Protein AF-0000000079778326 (afdb_homodimer)

InterPro domains:
  IPR008758 Peptidase S28 [PF05577] (17-436)
  IPR029058 Alpha/Beta hydrolase fold [G3DSA:3.40.50.1820] (17-445)
  IPR029058 Alpha/Beta hydrolase fold [SSF53474] (28-173)
  IPR029058 Alpha/Beta hydrolase fold [SSF53474] (75-418)
  IPR042269 Serine carboxypeptidase S28, SKS domain [G3DSA:1.20.120.980] (173-343)

Radius of gyration: 32.27 Å; Cα contacts (8 Å, |Δi|>4): 1922; chains: 2; bounding box: 54×106×75 Å

Solvent-accessible surface area (backbone atoms only — not comparable to full-atom values): 46762 Å² total; per-residue (Å²): 129,75,76,74,64,79,62,51,44,82,46,71,46,81,41,68,59,54,85,85,46,57,35,88,72,52,70,34,51,34,40,32,34,38,32,60,86,48,41,44,86,58,22,32,34,40,33,35,41,29,42,61,13,38,46,65,62,52,60,74,54,30,36,34,60,57,56,47,18,58,76,54,22,12,23,39,36,39,35,32,23,63,65,17,61,85,12,33,75,49,54,92,49,27,74,73,43,43,84,48,38,20,53,62,43,67,70,47,41,46,50,48,51,49,49,51,54,48,53,48,29,63,74,37,62,75,42,54,63,29,53,26,35,29,27,22,44,35,68,3,3,34,48,19,51,49,37,41,59,68,31,52,62,64,28,65,26,25,38,15,26,33,19,36,74,29,39,34,68,82,60,50,63,35,42,30,40,42,32,26,35,35,48,33,35,36,72,42,39,29,66,65,35,40,51,52,52,43,52,37,56,61,50,47,49,56,40,39,71,39,90,65,20,37,56,52,50,21,60,52,38,36,38,67,56,70,53,88,44,49,65,52,50,52,51,53,50,50,52,50,56,51,45,34,26,30,54,28,31,71,45,63,45,61,87,86,44,71,39,51,46,31,32,38,32,52,38,34,51,29,35,71,66,37,66,70,84,75,86,53,62,56,68,51,36,8,43,25,40,15,51,39,48,50,72,31,63,84,65,79,59,92,46,41,64,85,81,62,70,66,80,58,46,41,59,66,55,47,56,52,29,30,29,34,68,52,39,66,52,60,24,34,71,43,71,82,24,42,49,71,65,37,81,70,50,72,66,60,52,34,51,51,24,34,73,74,70,69,36,60,46,48,68,65,47,51,44,60,70,66,25,54,82,28,38,61,84,44,57,51,34,32,31,34,30,16,59,22,10,25,50,36,57,19,33,68,85,49,44,86,58,24,69,41,35,45,57,45,79,19,72,83,21,16,50,47,50,74,39,30,47,90,52,94,57,57,51,71,54,48,54,50,49,49,51,52,50,51,51,52,50,52,50,50,52,55,51,51,73,74,47,82,64,71,76,86,62,81,84,130,129,74,78,73,64,79,62,50,45,82,47,71,46,79,40,67,60,55,86,84,46,57,36,89,72,54,70,35,52,34,39,32,35,38,33,60,84,48,41,44,86,58,22,32,33,40,32,36,41,30,42,62,12,39,45,66,63,51,60,75,54,31,35,34,59,58,55,47,18,61,75,53,22,12,22,40,36,39,35,32,23,65,66,18,60,84,10,34,75,49,56,92,47,27,75,72,44,44,84,49,38,20,53,61,44,67,71,47,41,47,50,49,52,50,48,49,54,48,52,48,28,64,75,38,61,75,43,55,62,29,53,28,36,30,28,20,43,34,69,3,3,33,47,19,50,48,37,42,59,69,31,52,61,66,29,64,26,25,38,17,26,30,20,36,72,30,40,34,68,80,59,50,63,36,44,30,40,43,32,26,35,35,47,34,35,34,73,42,39,29,67,66,36,39,51,52,53,42,52,37,56,62,50,47,50,56,40,38,72,37,90,65,20,38,55,51,51,20,58,53,38,35,38,67,59,71,55,89,42,49,66,52,50,53,51,54,51,50,53,49,56,51,46,33,27,30,54,30,31,69,45,63,46,61,87,85,44,74,40,52,46,33,30,40,31,53,35,32,52,29,36,71,66,37,68,70,87,75,86,53,62,57,68,50,37,8,42,26,41,16,50,38,48,50,71,33,64,83,64,78,60,91,46,42,64,86,82,61,68,62,81,58,45,42,57,67,55,46,56,52,28,31,28,34,66,54,39,64,52,60,24,34,70,43,69,81,24,40,48,71,64,36,80,69,51,72,66,61,51,33,51,51,24,35,73,74,69,68,37,59,48,47,66,64,48,50,44,61,71,65,25,53,80,29,37,60,83,44,58,49,35,32,32,34,28,15,60,23,9,26,53,38,56,19,33,67,86,48,43,86,58,24,67,41,36,45,56,44,80,19,72,82,22,16,50,48,50,73,39,30,46,91,53,93,58,57,51,71,53,47,53,51,48,48,51,51,52,52,52,53,52,54,50,50,52,56,52,51,73,73,48,84,65,71,76,85,63,81,84,130

Secondary structure (DSSP, 8-state):
-----TTPEEEEEEEES-TT--SS--EEEEEEEEE-TT--TT--EEEEPP-SB-HHHHHHT-HHHHHHHHHHT-EEEEEPPTTSTT--TTGGGTTSSHHHHTT-SHHHHHHHHHHHHHHHHHH-GGGTT--EEEEEETHHHHHHHHHHHH-TTT--EEEEET--TT-STTTS-TTHHHHHHHHHHHHHHHHHHHHHHHHHHHHHHHHHHSTTHHHHHHHHHTBSS----HHHHHHHHHHHHHHHHHT--SS-B-BTBSB-SSHHHHHHHHHHHS---SSS-HHHHHHHHHHHHHHTTTS--SSB-SS-SGGGB-HHHHHHHHTTT------B-SSSSSS--B---HHHHHHHHHHHHS----TTHHHHHT-TT--TT--SEEEEEETT-GGGGGS---GGG-TTSEEEEETT--TTGGGSPP-TT--HHHHHHHHHHHHHHHHHHHHHHHS---------/-----TTPEEEEEEEES-TT--SS--EEEEEEEEE-TT--TT--EEEEPP-SB-HHHHHHT-HHHHHHHHHHT-EEEEEPPTTSTT--TTGGGTTSSHHHHTT-SHHHHHHHHHHHHHHHHHH-GGGTT--EEEEEETHHHHHHHHHHHH-TTT--EEEEET--TT-STTTS-TTHHHHHHHHHHHHHHHHHHHHHHHHHHHHHHHHHHSTTHHHHHHHHHTBSS----HHHHHHHHHHHHHHHHHT--SS-B-BTBSB-SSHHHHHHHHHHHS---SSS-HHHHHHHHHHHHHHTTTS--SSB-SS-SGGGB-HHHHHHHHTTT------B-SSSSSS--B---HHHHHHHHHHHHS----TTHHHHHT-TT--TT--SEEEEEETT-GGGGGS---GGG-TTSEEEEETT--TTGGGSPP-TT--HHHHHHHHHHHHHHHHHHHHHHHS---------

Nearest PDB structures (foldseek):
  3n2z-assembly1_B-2  TM=9.565E-01  e=9.447E-46  Homo sapiens
  4ebb-assembly1_A  TM=9.011E-01  e=8.715E-41  Homo sapiens
  4ebb-assembly2_B  TM=9.038E-01  e=1.848E-40  Homo sapiens
  8bbx-assembly2_B  TM=7.417E-01  e=1.023E-20  Aspergillus niger
  7wab-assembly1_A  TM=7.405E-01  e=2.169E-20  Aspergillus niger

pLDDT: mean 94.87, std 8.43, range [25.53, 98.94]

Organism: Hymenolepis diminuta (NCBI:txid6216)

Sequence (920 aa):
MIPEYDFLALLTAGTGLDHFSFGPSHKFNITYLISTEKWKPGGPILFYTGNEGSIEHFARNTGLIFELAENLTGAVIFAEHRYYGTSLPFGNQSFNDRRHFGYLIAEQALADYAKLLTDFKCANHQFANSPVISFGGSYGGMLTAWFRQAYPNVVTGGLAASAPIWLFPGMCDCRGFYQVTTRAYQQGGGSQCTSTIREIWSLIDEIAKKPHGLDDLSGAFKTCELFSSGDFVSGFVEDYLVTLAMGNYPYSTSFLGELPAWPVKEFCKAIVNCPIEGKLPPQVEKFACAFFSLYNYKQEDKCLSFASGSENLDSRGWELQTCMEMTNPICSDGKTDMFRPRGWDPIEFSNSCQDRFGVQPRMDWAGLQWWAKDIITDTRLIFSNGDLDPWSAFGVLNETSAPGATVVRIGRGAHHLDLRGSHPNDTEEVRAARGLIRDKIASWIEEWHRESHPLYCLEFMIPEYDFLALLTAGTGLDHFSFGPSHKFNITYLISTEKWKPGGPILFYTGNEGSIEHFARNTGLIFELAENLTGAVIFAEHRYYGTSLPFGNQSFNDRRHFGYLIAEQALADYAKLLTDFKCANHQFANSPVISFGGSYGGMLTAWFRQAYPNVVTGGLAASAPIWLFPGMCDCRGFYQVTTRAYQQGGGSQCTSTIREIWSLIDEIAKKPHGLDDLSGAFKTCELFSSGDFVSGFVEDYLVTLAMGNYPYSTSFLGELPAWPVKEFCKAIVNCPIEGKLPPQVEKFACAFFSLYNYKQEDKCLSFASGSENLDSRGWELQTCMEMTNPICSDGKTDMFRPRGWDPIEFSNSCQDRFGVQPRMDWAGLQWWAKDIITDTRLIFSNGDLDPWSAFGVLNETSAPGATVVRIGRGAHHLDLRGSHPNDTEEVRAARGLIRDKIASWIEEWHRESHPLYCLEF

Foldseek 3Di:
DQPCVVQWDKDWDKDKLDPPDPPDTDIFIWIKIKHQPQADQLFAEEEFQADQFDQVLVVSFQQLSVVLCNVRSYMYMYIHFQPHDCNARVVPCQQVACVRVVSRDLVNRLVVVQCVQLVVCLVPVSCQNHAYEYEYFACRLLSNQLSCVPCCLRHLAYESELYLLQQFPPQFDLALLQLLLQVLLCVQQNPVLLQLLLPVLVQLQVLQPDVCSQVVLCVLLQAPDTDPGSVSVQVLLVVVSLLLLQCQAQAFDQSSHTFGHRRSNQLNVQLVVPDDDPPGPSSSSSNSRSNNCGNCVVVPDNGHYPPDDPVGRPPVSVVLNCQEEVVGRHFHCSPSGSGDGDGGDQVVSQVVSCVPHVGHYPRCVSCVSVVRLQQQVDANYEYEDESSESSSSSTDADCVSHVRYHYQYQDRDHGCRLSGHDDPSDDPRSVVVSVVVSVSVVVSSVVSSVDDSRSDDDDD/DQPCVVQWDKDWDKDKLDPPDPPDTDIFIWIKIKHQPQADQLFAEEEFQADQFDQVLVVSFQQLSVVLCNVRSYMYMYIHFQPHDCNARVVPCQQVACVRVVSRDLVNRLVVVQVVQLVVCLVVVSCQNHAYEYEYFACRLLSQQLSCVPCCLRHLAYESELYLLQLFPPQFDLALLQLLLQVLLCVQQNPVLLQLLLPVLVQLQVLQPDVCSQVVLCVLLQAPDTQPGSVSVQVLLVVVSLLLLQPQAQAFDQSSHTFGHRRSNQLNVQLVVPDADPPGDSSSSSNSRSNNCGNCVVVPDNGHYPPDDPVGRPPVSVVLNCQEEVVGRHFHCSPSGSGDGDGGDQVVSQVVSCVPHVGHYPRCVSCVSVVRLQQQVDARYEYEDESSESSSSSTDADCVSHVRYHYQYQDRDHGCRLSGHDDPSDDPRSVVVSVVVSVSVVVSSVVSSVDDSGSDDDDD

Structure (mmCIF, N/CA/C/O backbone):
data_AF-0000000079778326-model_v1
#
loop_
_entity.id
_entity.type
_entity.pdbx_description
1 polymer 'Lysosomal Pro-X carboxypeptidase'
#
loop_
_atom_site.group_PDB
_atom_site.id
_atom_site.type_symbol
_atom_site.label_atom_id
_atom_site.label_alt_id
_atom_site.label_comp_id
_atom_site.label_asym_id
_atom_site.label_entity_id
_atom_site.label_seq_id
_atom_site.pdbx_PDB_ins_code
_atom_site.Cartn_x
_atom_site.Cartn_y
_atom_site.Cartn_z
_atom_site.occupancy
_atom_site.B_iso_or_equiv
_atom_site.auth_seq_id
_atom_site.auth_comp_id
_atom_site.auth_asym_id
_atom_site.auth_atom_id
_atom_site.pdbx_PDB_model_num
ATOM 1 N N . MET A 1 1 ? -18.312 -37.062 -6.312 1 26.22 1 MET A N 1
ATOM 2 C CA . MET A 1 1 ? -19.203 -35.969 -6.695 1 26.22 1 MET A CA 1
ATOM 3 C C . MET A 1 1 ? -18.812 -34.656 -5.98 1 26.22 1 MET A C 1
ATOM 5 O O . MET A 1 1 ? -18.641 -34.656 -4.762 1 26.22 1 MET A O 1
ATOM 9 N N . ILE A 1 2 ? -18.062 -33.812 -6.574 1 38.09 2 ILE A N 1
ATOM 10 C CA . ILE A 1 2 ? -17.625 -32.5 -6.102 1 38.09 2 ILE A CA 1
ATOM 11 C C . ILE A 1 2 ? -18.781 -31.797 -5.375 1 38.09 2 ILE A C 1
ATOM 13 O O . ILE A 1 2 ? -19.906 -31.734 -5.895 1 38.09 2 ILE A O 1
ATOM 17 N N . PRO A 1 3 ? -18.797 -31.672 -4.188 1 43.97 3 PRO A N 1
ATOM 18 C CA . PRO A 1 3 ? -19.969 -31.031 -3.551 1 43.97 3 PRO A CA 1
ATOM 19 C C . PRO A 1 3 ? -20.531 -29.875 -4.367 1 43.97 3 PRO A C 1
ATOM 21 O O . PRO A 1 3 ? -19.766 -29.062 -4.91 1 43.97 3 PRO A O 1
ATOM 24 N N . GLU A 1 4 ? -21.5 -30.094 -5.113 1 49.78 4 GLU A N 1
ATOM 25 C CA . GLU A 1 4 ? -22.328 -29.125 -5.816 1 49.78 4 GLU A CA 1
ATOM 26 C C . GLU A 1 4 ? -22.375 -27.797 -5.059 1 49.78 4 GLU A C 1
ATOM 28 O O . GLU A 1 4 ? -22.781 -27.766 -3.893 1 49.78 4 GLU A O 1
ATOM 33 N N . TYR A 1 5 ? -21.219 -27.062 -5.102 1 59.22 5 TYR A N 1
ATOM 34 C CA . TYR A 1 5 ? -21.188 -25.734 -4.5 1 59.22 5 TYR A CA 1
ATOM 35 C C . TYR A 1 5 ? -22.438 -24.938 -4.863 1 59.22 5 TYR A C 1
ATOM 37 O O . TYR A 1 5 ? -22.344 -23.766 -5.203 1 59.22 5 TYR A O 1
ATOM 45 N N . ASP A 1 6 ? -23.5 -25.672 -4.992 1 62.69 6 ASP A N 1
ATOM 46 C CA . ASP A 1 6 ? -24.828 -25.109 -5.266 1 62.69 6 ASP A CA 1
ATOM 47 C C . ASP A 1 6 ? -25.172 -24.016 -4.254 1 62.69 6 ASP A C 1
ATOM 49 O O . ASP A 1 6 ? -26.125 -23.266 -4.449 1 62.69 6 ASP A O 1
ATOM 53 N N . PHE A 1 7 ? -24.156 -23.844 -3.355 1 66.69 7 PHE A N 1
ATOM 54 C CA . PHE A 1 7 ? -24.516 -22.906 -2.299 1 66.69 7 PHE A CA 1
ATOM 55 C C . PHE A 1 7 ? -23.828 -21.578 -2.496 1 66.69 7 PHE A C 1
ATOM 57 O O . PHE A 1 7 ? -24.062 -20.625 -1.734 1 66.69 7 PHE A O 1
ATOM 64 N N . LEU A 1 8 ? -23.109 -21.531 -3.582 1 83.69 8 LEU A N 1
ATOM 65 C CA . LEU A 1 8 ? -22.469 -20.25 -3.82 1 83.69 8 LEU A CA 1
ATOM 66 C C . LEU A 1 8 ? -23.359 -19.344 -4.66 1 83.69 8 LEU A C 1
ATOM 68 O O . LEU A 1 8 ? -23.875 -19.766 -5.695 1 83.69 8 LEU A O 1
ATOM 72 N N . ALA A 1 9 ? -23.688 -18.188 -4.109 1 86.81 9 ALA A N 1
ATOM 73 C CA . ALA A 1 9 ? -24.344 -17.156 -4.898 1 86.81 9 ALA A CA 1
ATOM 74 C C . ALA A 1 9 ? -23.328 -16.344 -5.699 1 86.81 9 ALA A C 1
ATOM 76 O O . ALA A 1 9 ? -22.234 -16.031 -5.207 1 86.81 9 ALA A O 1
ATOM 77 N N . LEU A 1 10 ? -23.688 -16.125 -6.906 1 91.12 10 LEU A N 1
ATOM 78 C CA . LEU A 1 10 ? -22.875 -15.266 -7.762 1 91.12 10 LEU A CA 1
ATOM 79 C C . LEU A 1 10 ? -23.375 -13.828 -7.738 1 91.12 10 LEU A C 1
ATOM 81 O O . LEU A 1 10 ? -24.531 -13.57 -8.094 1 91.12 10 LEU A O 1
ATOM 85 N N . LEU A 1 11 ? -22.516 -12.922 -7.301 1 94.94 11 LEU A N 1
ATOM 86 C CA . LEU A 1 11 ? -22.859 -11.508 -7.172 1 94.94 11 LEU A CA 1
ATOM 87 C C . LEU A 1 11 ? -21.797 -10.625 -7.824 1 94.94 11 LEU A C 1
ATOM 89 O O . LEU A 1 11 ? -20.781 -11.117 -8.305 1 94.94 11 LEU A O 1
ATOM 93 N N . THR A 1 12 ? -22.125 -9.367 -7.973 1 96.56 12 THR A N 1
ATOM 94 C CA . THR A 1 12 ? -21.172 -8.383 -8.477 1 96.56 12 THR A CA 1
ATOM 95 C C . THR A 1 12 ? -21.062 -7.207 -7.512 1 96.56 12 THR A C 1
ATOM 97 O O . THR A 1 12 ? -21.953 -6.961 -6.707 1 96.56 12 THR A O 1
ATOM 100 N N . ALA A 1 13 ? -19.969 -6.551 -7.48 1 97.38 13 ALA A N 1
ATOM 101 C CA . ALA A 1 13 ? -19.703 -5.336 -6.707 1 97.38 13 ALA A CA 1
ATOM 102 C C . ALA A 1 13 ? -19.062 -4.262 -7.57 1 97.38 13 ALA A C 1
ATOM 104 O O . ALA A 1 13 ? -18.141 -4.551 -8.336 1 97.38 13 ALA A O 1
ATOM 105 N N . GLY A 1 14 ? -19.562 -3.039 -7.457 1 97.31 14 GLY A N 1
ATOM 106 C CA . GLY A 1 14 ? -18.969 -1.929 -8.188 1 97.31 14 GLY A CA 1
ATOM 107 C C . GLY A 1 14 ? -17.641 -1.482 -7.617 1 97.31 14 GLY A C 1
ATOM 108 O O . GLY A 1 14 ? -17.453 -1.463 -6.398 1 97.31 14 GLY A O 1
ATOM 109 N N . THR A 1 15 ? -16.719 -1.152 -8.492 1 97.44 15 THR A N 1
ATOM 110 C CA . THR A 1 15 ? -15.414 -0.643 -8.078 1 97.44 15 THR A CA 1
ATOM 111 C C . THR A 1 15 ? -14.859 0.334 -9.117 1 97.44 15 THR A C 1
ATOM 113 O O . THR A 1 15 ? -15.391 0.431 -10.227 1 97.44 15 THR A O 1
ATOM 116 N N . GLY A 1 16 ? -13.93 1.141 -8.703 1 96.75 16 GLY A N 1
ATOM 117 C CA . GLY A 1 16 ? -13.297 2.07 -9.625 1 96.75 16 GLY A CA 1
ATOM 118 C C . GLY A 1 16 ? -12.211 1.43 -10.469 1 96.75 16 GLY A C 1
ATOM 119 O O . GLY A 1 16 ? -11.562 0.477 -10.023 1 96.75 16 GLY A O 1
ATOM 120 N N . LEU A 1 17 ? -11.953 2.004 -11.641 1 97.69 17 LEU A N 1
ATOM 121 C CA . LEU A 1 17 ? -10.906 1.515 -12.531 1 97.69 17 LEU A CA 1
ATOM 122 C C . LEU A 1 17 ? -9.523 1.729 -11.922 1 97.69 17 LEU A C 1
ATOM 124 O O . LEU A 1 17 ? -8.672 0.84 -11.977 1 97.69 17 LEU A O 1
ATOM 128 N N . ASP A 1 18 ? -9.258 2.961 -11.453 1 97.44 18 ASP A N 1
ATOM 129 C CA . ASP A 1 18 ? -7.969 3.354 -10.891 1 97.44 18 ASP A CA 1
ATOM 130 C C . ASP A 1 18 ? -8.133 3.9 -9.477 1 97.44 18 ASP A C 1
ATOM 132 O O . ASP A 1 18 ? -8.625 5.016 -9.289 1 97.44 18 ASP A O 1
ATOM 136 N N . HIS A 1 19 ? -7.684 3.117 -8.508 1 97.81 19 HIS A N 1
ATOM 137 C CA . HIS A 1 19 ? -7.816 3.512 -7.109 1 97.81 19 HIS A CA 1
ATOM 138 C C . HIS A 1 19 ? -6.734 4.512 -6.719 1 97.81 19 HIS A C 1
ATOM 140 O O . HIS A 1 19 ? -6.824 5.148 -5.664 1 97.81 19 HIS A O 1
ATOM 146 N N . PHE A 1 20 ? -5.746 4.734 -7.566 1 97.88 20 PHE A N 1
ATOM 147 C CA . PHE A 1 20 ? -4.551 5.457 -7.145 1 97.88 20 PHE A CA 1
ATOM 148 C C . PHE A 1 20 ? -4.316 6.68 -8.031 1 97.88 20 PHE A C 1
ATOM 150 O O . PHE A 1 20 ? -3.172 7.023 -8.328 1 97.88 20 PHE A O 1
ATOM 157 N N . SER A 1 21 ? -5.375 7.273 -8.477 1 96.25 21 SER A N 1
ATOM 158 C CA . SER A 1 21 ? -5.344 8.547 -9.18 1 96.25 21 SER A CA 1
ATOM 159 C C . SER A 1 21 ? -6.734 9.18 -9.25 1 96.25 21 SER A C 1
ATOM 161 O O . SER A 1 21 ? -7.734 8.508 -9 1 96.25 21 SER A O 1
ATOM 163 N N . PHE A 1 22 ? -6.781 10.43 -9.461 1 96.56 22 PHE A N 1
ATOM 164 C CA . PHE A 1 22 ? -8.023 11.141 -9.727 1 96.56 22 PHE A CA 1
ATOM 165 C C . PHE A 1 22 ? -8.125 11.523 -11.195 1 96.56 22 PHE A C 1
ATOM 167 O O . PHE A 1 22 ? -8.93 12.383 -11.57 1 96.56 22 PHE A O 1
ATOM 174 N N . GLY A 1 23 ? -7.285 10.914 -12 1 92.19 23 GLY A N 1
ATOM 175 C CA . GLY A 1 23 ? -7.449 11.07 -13.438 1 92.19 23 GLY A CA 1
ATOM 176 C C . GLY A 1 23 ? -8.773 10.531 -13.945 1 92.19 23 GLY A C 1
ATOM 177 O O . GLY A 1 23 ? -9.586 10.023 -13.164 1 92.19 23 GLY A O 1
ATOM 178 N N . PRO A 1 24 ? -8.953 10.703 -15.234 1 87.06 24 PRO A N 1
ATOM 179 C CA . PRO A 1 24 ? -10.18 10.141 -15.805 1 87.06 24 PRO A CA 1
ATOM 180 C C . PRO A 1 24 ? -10.367 8.664 -15.469 1 87.06 24 PRO A C 1
ATOM 182 O O . PRO A 1 24 ? -9.414 7.887 -15.547 1 87.06 24 PRO A O 1
ATOM 185 N N . SER A 1 25 ? -11.539 8.312 -15.062 1 89.81 25 SER A N 1
ATOM 186 C CA . SER A 1 25 ? -11.805 6.965 -14.578 1 89.81 25 SER A CA 1
ATOM 187 C C . SER A 1 25 ? -13.281 6.613 -14.727 1 89.81 25 SER A C 1
ATOM 189 O O . SER A 1 25 ? -14.086 7.438 -15.172 1 89.81 25 SER A O 1
ATOM 191 N N . HIS A 1 26 ? -13.594 5.371 -14.609 1 94.31 26 HIS A N 1
ATOM 192 C CA . HIS A 1 26 ? -14.977 4.914 -14.562 1 94.31 26 HIS A CA 1
ATOM 193 C C . HIS A 1 26 ? -15.133 3.711 -13.633 1 94.31 26 HIS A C 1
ATOM 195 O O . HIS A 1 26 ? -14.141 3.213 -13.094 1 94.31 26 HIS A O 1
ATOM 201 N N . LYS A 1 27 ? -16.328 3.387 -13.406 1 96.38 27 LYS A N 1
ATOM 202 C CA . LYS A 1 27 ? -16.625 2.238 -12.547 1 96.38 27 LYS A CA 1
ATOM 203 C C . LYS A 1 27 ? -16.953 1.007 -13.383 1 96.38 27 LYS A C 1
ATOM 205 O O . LYS A 1 27 ? -17.359 1.126 -14.547 1 96.38 27 LYS A O 1
ATOM 210 N N . PHE A 1 28 ? -16.719 -0.145 -12.836 1 98.12 28 PHE A N 1
ATOM 211 C CA . PHE A 1 28 ? -17.094 -1.439 -13.383 1 98.12 28 PHE A CA 1
ATOM 212 C C . PHE A 1 28 ? -17.406 -2.432 -12.266 1 98.12 28 PHE A C 1
ATOM 214 O O . PHE A 1 28 ? -17.297 -2.098 -11.086 1 98.12 28 PHE A O 1
ATOM 221 N N . ASN A 1 29 ? -17.828 -3.613 -12.656 1 98.06 29 ASN A N 1
ATOM 222 C CA . ASN A 1 29 ? -18.203 -4.598 -11.656 1 98.06 29 ASN A CA 1
ATOM 223 C C . ASN A 1 29 ? -17.219 -5.754 -11.586 1 98.06 29 ASN A C 1
ATOM 225 O O . ASN A 1 29 ? -16.719 -6.207 -12.617 1 98.06 29 ASN A O 1
ATOM 229 N N . ILE A 1 30 ? -16.938 -6.195 -10.367 1 98.06 30 ILE A N 1
ATOM 230 C CA . ILE A 1 30 ? -16.203 -7.445 -10.188 1 98.06 30 ILE A CA 1
ATOM 231 C C . ILE A 1 30 ? -17.156 -8.539 -9.703 1 98.06 30 ILE A C 1
ATOM 233 O O . ILE A 1 30 ? -18.062 -8.273 -8.914 1 98.06 30 ILE A O 1
ATOM 237 N N . THR A 1 31 ? -16.922 -9.688 -10.188 1 97.69 31 THR A N 1
ATOM 238 C CA . THR A 1 31 ? -17.719 -10.852 -9.828 1 97.69 31 THR A CA 1
ATOM 239 C C . THR A 1 31 ? -17.172 -11.516 -8.57 1 97.69 31 THR A C 1
ATOM 241 O O . THR A 1 31 ? -15.961 -11.633 -8.398 1 97.69 31 THR A O 1
ATOM 244 N N . TYR A 1 32 ? -18.078 -11.898 -7.668 1 97.94 32 TYR A N 1
ATOM 245 C CA . TYR A 1 32 ? -17.641 -12.688 -6.52 1 97.94 32 TYR A CA 1
ATOM 246 C C . TYR A 1 32 ? -18.703 -13.703 -6.121 1 97.94 32 TYR A C 1
ATOM 248 O O . TYR A 1 32 ? -19.875 -13.547 -6.457 1 97.94 32 TYR A O 1
ATOM 256 N N . LEU A 1 33 ? -18.266 -14.789 -5.527 1 97.69 33 LEU A N 1
ATOM 257 C CA . LEU A 1 33 ? -19.125 -15.828 -4.973 1 97.69 33 LEU A CA 1
ATOM 258 C C . LEU A 1 33 ? -19.203 -15.711 -3.455 1 97.69 33 LEU A C 1
ATOM 260 O O . LEU A 1 33 ? -18.219 -15.375 -2.799 1 97.69 33 LEU A O 1
ATOM 264 N N . ILE A 1 34 ? -20.375 -15.984 -2.887 1 97.81 34 ILE A N 1
ATOM 265 C CA . ILE A 1 34 ? -20.516 -15.883 -1.437 1 97.81 34 ILE A CA 1
ATOM 266 C C . ILE A 1 34 ? -21.375 -17.031 -0.916 1 97.81 34 ILE A C 1
ATOM 268 O O . ILE A 1 34 ? -22.328 -17.453 -1.584 1 97.81 34 ILE A O 1
ATOM 272 N N . SER A 1 35 ? -21.016 -17.594 0.194 1 96.56 35 SER A N 1
ATOM 273 C CA . SER A 1 35 ? -21.828 -18.5 0.984 1 96.56 35 SER A CA 1
ATOM 274 C C . SER A 1 35 ? -21.797 -18.141 2.465 1 96.56 35 SER A C 1
ATOM 276 O O . SER A 1 35 ? -20.719 -18.016 3.045 1 96.56 35 SER A O 1
ATOM 278 N N . THR A 1 36 ? -22.953 -17.984 3.033 1 95.81 36 THR A N 1
ATOM 279 C CA . THR A 1 36 ? -23.031 -17.719 4.461 1 95.81 36 THR A CA 1
ATOM 280 C C . THR A 1 36 ? -23.75 -18.859 5.188 1 95.81 36 THR A C 1
ATOM 282 O O . THR A 1 36 ? -24.234 -18.672 6.309 1 95.81 36 THR A O 1
ATOM 285 N N . GLU A 1 37 ? -23.797 -19.922 4.598 1 93.69 37 GLU A N 1
ATOM 286 C CA . GLU A 1 37 ? -24.594 -21.047 5.105 1 93.69 37 GLU A CA 1
ATOM 287 C C . GLU A 1 37 ? -24.078 -21.5 6.469 1 93.69 37 GLU A C 1
ATOM 289 O O . GLU A 1 37 ? -24.875 -21.859 7.344 1 93.69 37 GLU A O 1
ATOM 294 N N . LYS A 1 38 ? -22.844 -21.5 6.68 1 95.81 38 LYS A N 1
ATOM 295 C CA . LYS A 1 38 ? -22.266 -22.031 7.906 1 95.81 38 LYS A CA 1
ATOM 296 C C . LYS A 1 38 ? -21.891 -20.922 8.875 1 95.81 38 LYS A C 1
ATOM 298 O O . LYS A 1 38 ? -21.406 -21.172 9.977 1 95.81 38 LYS A O 1
ATOM 303 N N . TRP A 1 39 ? -22.094 -19.719 8.484 1 97.56 39 TRP A N 1
ATOM 304 C CA . TRP A 1 39 ? -21.609 -18.578 9.25 1 97.56 39 TRP A CA 1
ATOM 305 C C . TRP A 1 39 ? -22.469 -18.359 10.5 1 97.56 39 TRP A C 1
ATOM 307 O O . TRP A 1 39 ? -23.688 -18.453 10.445 1 97.56 39 TRP A O 1
ATOM 317 N N . LYS A 1 40 ? -21.859 -18.047 11.594 1 98.19 40 LYS A N 1
ATOM 318 C CA . LYS A 1 40 ? -22.453 -17.562 12.836 1 98.19 40 LYS A CA 1
ATOM 319 C C . LYS A 1 40 ? -21.812 -16.266 13.281 1 98.19 40 LYS A C 1
ATOM 321 O O . LYS A 1 40 ? -20.656 -15.984 12.945 1 98.19 40 LYS A O 1
ATOM 326 N N . PRO A 1 41 ? -22.625 -15.5 14.023 1 97 41 PRO A N 1
ATOM 327 C CA . PRO A 1 41 ? -22.078 -14.219 14.469 1 97 41 PRO A CA 1
ATOM 328 C C . PRO A 1 41 ? -20.734 -14.367 15.172 1 97 41 PRO A C 1
ATOM 330 O O . PRO A 1 41 ? -20.578 -15.227 16.047 1 97 41 PRO A O 1
ATOM 333 N N . GLY A 1 42 ? -19.828 -13.625 14.68 1 96.75 42 GLY A N 1
ATOM 334 C CA . GLY A 1 42 ? -18.484 -13.688 15.234 1 96.75 42 GLY A CA 1
ATOM 335 C C . GLY A 1 42 ? -17.562 -14.602 14.445 1 96.75 42 GLY A C 1
ATOM 336 O O . GLY A 1 42 ? -16.344 -14.539 14.609 1 96.75 42 GLY A O 1
ATOM 337 N N . GLY A 1 43 ? -18.125 -15.461 13.648 1 98.44 43 GLY A N 1
ATOM 338 C CA . GLY A 1 43 ? -17.328 -16.312 12.781 1 98.44 43 GLY A CA 1
ATOM 339 C C . GLY A 1 43 ? -16.578 -15.531 11.711 1 98.44 43 GLY A C 1
ATOM 340 O O . GLY A 1 43 ? -16.969 -14.414 11.367 1 98.44 43 GLY A O 1
ATOM 341 N N . PRO A 1 44 ? -15.586 -16.109 11.188 1 98.88 44 PRO A N 1
ATOM 342 C CA . PRO A 1 44 ? -14.742 -15.391 10.227 1 98.88 44 PRO A CA 1
ATOM 343 C C . PRO A 1 44 ? -15.359 -15.336 8.828 1 98.88 44 PRO A C 1
ATOM 345 O O . PRO A 1 44 ? -16.312 -16.062 8.539 1 98.88 44 PRO A O 1
ATOM 348 N N . ILE A 1 45 ? -14.883 -14.422 8.039 1 98.88 45 ILE A N 1
ATOM 349 C CA . ILE A 1 45 ? -15.031 -14.461 6.59 1 98.88 45 ILE A CA 1
ATOM 350 C C . ILE A 1 45 ? -13.773 -15.062 5.961 1 98.88 45 ILE A C 1
ATOM 352 O O . ILE A 1 45 ? -12.68 -14.531 6.117 1 98.88 45 ILE A O 1
ATOM 356 N N . LEU A 1 46 ? -13.93 -16.188 5.383 1 98.88 46 LEU A N 1
ATOM 357 C CA . LEU A 1 46 ? -12.852 -16.797 4.609 1 98.88 46 LEU A CA 1
ATOM 358 C C . LEU A 1 46 ? -12.883 -16.312 3.164 1 98.88 46 LEU A C 1
ATOM 360 O O . LEU A 1 46 ? -13.805 -16.641 2.41 1 98.88 46 LEU A O 1
ATOM 364 N N . PHE A 1 47 ? -11.859 -15.539 2.828 1 98.88 47 PHE A N 1
ATOM 365 C CA . PHE A 1 47 ? -11.844 -14.797 1.57 1 98.88 47 PHE A CA 1
ATOM 366 C C . PHE A 1 47 ? -10.797 -15.367 0.62 1 98.88 47 PHE A C 1
ATOM 368 O O . PHE A 1 47 ? -9.609 -15.398 0.942 1 98.88 47 PHE A O 1
ATOM 375 N N . TYR A 1 48 ? -11.211 -15.789 -0.562 1 98.69 48 TYR A N 1
ATOM 376 C CA . TYR A 1 48 ? -10.281 -16.281 -1.565 1 98.69 48 TYR A CA 1
ATOM 377 C C . TYR A 1 48 ? -9.93 -15.188 -2.568 1 98.69 48 TYR A C 1
ATOM 379 O O . TYR A 1 48 ? -10.812 -14.641 -3.236 1 98.69 48 TYR A O 1
ATOM 387 N N . THR A 1 49 ? -8.594 -14.961 -2.637 1 98.25 49 THR A N 1
ATOM 388 C CA . THR A 1 49 ? -8.102 -13.961 -3.578 1 98.25 49 THR A CA 1
ATOM 389 C C . THR A 1 49 ? -8.078 -14.516 -4.996 1 98.25 49 THR A C 1
ATOM 391 O O . THR A 1 49 ? -7.516 -15.586 -5.238 1 98.25 49 THR A O 1
ATOM 394 N N . GLY A 1 50 ? -8.719 -13.977 -5.879 1 92.19 50 GLY A N 1
ATOM 395 C CA . GLY A 1 50 ? -8.875 -14.422 -7.254 1 92.19 50 GLY A CA 1
ATOM 396 C C . GLY A 1 50 ? -7.566 -14.836 -7.902 1 92.19 50 GLY A C 1
ATOM 397 O O . GLY A 1 50 ? -6.496 -14.656 -7.316 1 92.19 50 GLY A O 1
ATOM 398 N N . ASN A 1 51 ? -7.477 -15.289 -8.875 1 93.75 51 ASN A N 1
ATOM 399 C CA . ASN A 1 51 ? -6.43 -15.852 -9.727 1 93.75 51 ASN A CA 1
ATOM 400 C C . ASN A 1 51 ? -6.59 -15.406 -11.18 1 93.75 51 ASN A C 1
ATOM 402 O O . ASN A 1 51 ? -7.238 -14.391 -11.453 1 93.75 51 ASN A O 1
ATOM 406 N N . GLU A 1 52 ? -5.805 -16.047 -12.031 1 94.31 52 GLU A N 1
ATOM 407 C CA . GLU A 1 52 ? -5.75 -15.703 -13.445 1 94.31 52 GLU A CA 1
ATOM 408 C C . GLU A 1 52 ? -6.836 -16.438 -14.234 1 94.31 52 GLU A C 1
ATOM 410 O O . GLU A 1 52 ? -6.551 -17.062 -15.25 1 94.31 52 GLU A O 1
ATOM 415 N N . GLY A 1 53 ? -8.078 -16.328 -13.789 1 93.06 53 GLY A N 1
ATOM 416 C CA . GLY A 1 53 ? -9.18 -16.984 -14.477 1 93.06 53 GLY A CA 1
ATOM 417 C C . GLY A 1 53 ? -10.508 -16.797 -13.773 1 93.06 53 GLY A C 1
ATOM 418 O O . GLY A 1 53 ? -10.625 -15.984 -12.859 1 93.06 53 GLY A O 1
ATOM 419 N N . SER A 1 54 ? -11.5 -17.594 -14.25 1 92.56 54 SER A N 1
ATOM 420 C CA . SER A 1 54 ? -12.828 -17.531 -13.648 1 92.56 54 SER A CA 1
ATOM 421 C C . SER A 1 54 ? -12.797 -18 -12.195 1 92.56 54 SER A C 1
ATOM 423 O O . SER A 1 54 ? -12.148 -18.984 -11.867 1 92.56 54 SER A O 1
ATOM 425 N N . ILE A 1 55 ? -13.539 -17.297 -11.398 1 94.19 55 ILE A N 1
ATOM 426 C CA . ILE A 1 55 ? -13.477 -17.562 -9.969 1 94.19 55 ILE A CA 1
ATOM 427 C C . ILE A 1 55 ? -14.203 -18.859 -9.648 1 94.19 55 ILE A C 1
ATOM 429 O O . ILE A 1 55 ? -13.883 -19.531 -8.664 1 94.19 55 ILE A O 1
ATOM 433 N N . GLU A 1 56 ? -15.141 -19.297 -10.461 1 92.62 56 GLU A N 1
ATOM 434 C CA . GLU A 1 56 ? -15.867 -20.547 -10.258 1 92.62 56 GLU A CA 1
ATOM 435 C C . GLU A 1 56 ? -14.922 -21.75 -10.32 1 92.62 56 GLU A C 1
ATOM 437 O O . GLU A 1 56 ? -15.078 -22.703 -9.555 1 92.62 56 GLU A O 1
ATOM 442 N N . HIS A 1 57 ? -14.008 -21.625 -11.227 1 89.69 57 HIS A N 1
ATOM 443 C CA . HIS A 1 57 ? -13.031 -22.703 -11.367 1 89.69 57 HIS A CA 1
ATOM 444 C C . HIS A 1 57 ? -12.227 -22.891 -10.094 1 89.69 57 HIS A C 1
ATOM 446 O O . HIS A 1 57 ? -12.039 -24.016 -9.625 1 89.69 57 HIS A O 1
ATOM 452 N N . PHE A 1 58 ? -11.828 -21.844 -9.492 1 92.5 58 PHE A N 1
ATOM 453 C CA . PHE A 1 58 ? -11.008 -21.906 -8.289 1 92.5 58 PHE A CA 1
ATOM 454 C C . PHE A 1 58 ? -11.852 -22.281 -7.078 1 92.5 58 PHE A C 1
ATOM 456 O O . PHE A 1 58 ? -11.375 -22.984 -6.176 1 92.5 58 PHE A O 1
ATOM 463 N N . ALA A 1 59 ? -13.062 -21.828 -7.09 1 94.31 59 ALA A N 1
ATOM 464 C CA . ALA A 1 59 ? -13.953 -22.219 -5.996 1 94.31 59 ALA A CA 1
ATOM 465 C C . ALA A 1 59 ? -14.172 -23.734 -5.977 1 94.31 59 ALA A C 1
ATOM 467 O O . ALA A 1 59 ? -14.203 -24.344 -4.906 1 94.31 59 ALA A O 1
ATOM 468 N N . ARG A 1 60 ? -14.234 -24.328 -7.16 1 91.62 60 ARG A N 1
ATOM 469 C CA . ARG A 1 60 ? -14.484 -25.766 -7.273 1 91.62 60 ARG A CA 1
ATOM 470 C C . ARG A 1 60 ? -13.258 -26.578 -6.863 1 91.62 60 ARG A C 1
ATOM 472 O O . ARG A 1 60 ? -13.352 -27.766 -6.602 1 91.62 60 ARG A O 1
ATOM 479 N N . ASN A 1 61 ? -12.156 -25.875 -6.812 1 92.12 61 ASN A N 1
ATOM 480 C CA . ASN A 1 61 ? -10.914 -26.609 -6.578 1 92.12 61 ASN A CA 1
ATOM 481 C C . ASN A 1 61 ? -10.258 -26.188 -5.266 1 92.12 61 ASN A C 1
ATOM 483 O O . ASN A 1 61 ? -9.055 -26.375 -5.078 1 92.12 61 ASN A O 1
ATOM 487 N N . THR A 1 62 ? -11 -25.594 -4.363 1 95.56 62 THR A N 1
ATOM 488 C CA . THR A 1 62 ? -10.484 -25.156 -3.068 1 95.56 62 THR A CA 1
ATOM 489 C C . THR A 1 62 ? -11.375 -25.656 -1.938 1 95.56 62 THR A C 1
ATOM 491 O O . THR A 1 62 ? -11.852 -24.875 -1.117 1 95.56 62 THR A O 1
ATOM 494 N N . GLY A 1 63 ? -11.477 -26.969 -1.847 1 96.25 63 GLY A N 1
ATOM 495 C CA . GLY A 1 63 ? -12.344 -27.609 -0.869 1 96.25 63 GLY A CA 1
ATOM 496 C C . GLY A 1 63 ? -11.969 -27.281 0.564 1 96.25 63 GLY A C 1
ATOM 497 O O . GLY A 1 63 ? -12.828 -27.25 1.445 1 96.25 63 GLY A O 1
ATOM 498 N N . LEU A 1 64 ? -10.719 -26.984 0.843 1 98.06 64 LEU A N 1
ATOM 499 C CA . LEU A 1 64 ? -10.234 -26.703 2.186 1 98.06 64 LEU A CA 1
ATOM 500 C C . LEU A 1 64 ? -11.016 -25.547 2.809 1 98.06 64 LEU A C 1
ATOM 502 O O . LEU A 1 64 ? -11.352 -25.594 3.994 1 98.06 64 LEU A O 1
ATOM 506 N N . ILE A 1 65 ? -11.281 -24.531 2.037 1 97.75 65 ILE A N 1
ATOM 507 C CA . ILE A 1 65 ? -11.922 -23.312 2.547 1 97.75 65 ILE A CA 1
ATOM 508 C C . ILE A 1 65 ? -13.32 -23.656 3.059 1 97.75 65 ILE A C 1
ATOM 510 O O . ILE A 1 65 ? -13.75 -23.125 4.082 1 97.75 65 ILE A O 1
ATOM 514 N N . PHE A 1 66 ? -14.031 -24.516 2.428 1 96.81 66 PHE A N 1
ATOM 515 C CA . PHE A 1 66 ? -15.375 -24.891 2.842 1 96.81 66 PHE A CA 1
ATOM 516 C C . PHE A 1 66 ? -15.336 -25.75 4.098 1 96.81 66 PHE A C 1
ATOM 518 O O . PHE A 1 66 ? -16.203 -25.625 4.973 1 96.81 66 PHE A O 1
ATOM 525 N N . GLU A 1 67 ? -14.383 -26.625 4.133 1 97.56 67 GLU A N 1
ATOM 526 C CA . GLU A 1 67 ? -14.203 -27.422 5.344 1 97.56 67 GLU A CA 1
ATOM 527 C C . GLU A 1 67 ? -13.875 -26.531 6.543 1 97.56 67 GLU A C 1
ATOM 529 O O . GLU A 1 67 ? -14.406 -26.75 7.637 1 97.56 67 GLU A O 1
ATOM 534 N N . LEU A 1 68 ? -13.008 -25.562 6.316 1 98.25 68 LEU A N 1
ATOM 535 C CA . LEU A 1 68 ? -12.672 -24.609 7.379 1 98.25 68 LEU A CA 1
ATOM 536 C C . LEU A 1 68 ? -13.883 -23.781 7.766 1 98.25 68 LEU A C 1
ATOM 538 O O . LEU A 1 68 ? -14.062 -23.453 8.938 1 98.25 68 LEU A O 1
ATOM 542 N N . ALA A 1 69 ? -14.672 -23.406 6.762 1 97.75 69 ALA A N 1
ATOM 543 C CA . ALA A 1 69 ? -15.883 -22.625 7.031 1 97.75 69 ALA A CA 1
ATOM 544 C C . ALA A 1 69 ? -16.812 -23.375 7.98 1 97.75 69 ALA A C 1
ATOM 546 O O . ALA A 1 69 ? -17.422 -22.781 8.875 1 97.75 69 ALA A O 1
ATOM 547 N N . GLU A 1 70 ? -16.953 -24.641 7.746 1 96.88 70 GLU A N 1
ATOM 548 C CA . GLU A 1 70 ? -17.781 -25.469 8.625 1 96.88 70 GLU A CA 1
ATOM 549 C C . GLU A 1 70 ? -17.188 -25.547 10.031 1 96.88 70 GLU A C 1
ATOM 551 O O . GLU A 1 70 ? -17.922 -25.391 11.016 1 96.88 70 GLU A O 1
ATOM 556 N N . ASN A 1 71 ? -15.938 -25.703 10.141 1 97.69 71 ASN A N 1
ATOM 557 C CA . ASN A 1 71 ? -15.25 -25.891 11.414 1 97.69 71 ASN A CA 1
ATOM 558 C C . ASN A 1 71 ? -15.227 -24.594 12.219 1 97.69 71 ASN A C 1
ATOM 560 O O . ASN A 1 71 ? -15.312 -24.609 13.453 1 97.69 71 ASN A O 1
ATOM 564 N N . LEU A 1 72 ? -15.086 -23.484 11.531 1 98.31 72 LEU A N 1
ATOM 565 C CA . LEU A 1 72 ? -14.852 -22.203 12.188 1 98.31 72 LEU A CA 1
ATOM 566 C C . LEU A 1 72 ? -16.109 -21.328 12.156 1 98.31 72 LEU A C 1
ATOM 568 O O . LEU A 1 72 ? -16.078 -20.172 12.578 1 98.31 72 LEU A O 1
ATOM 572 N N . THR A 1 73 ? -17.203 -21.891 11.609 1 98.31 73 THR A N 1
ATOM 573 C CA . THR A 1 73 ? -18.469 -21.188 11.469 1 98.31 73 THR A CA 1
ATOM 574 C C . THR A 1 73 ? -18.281 -19.906 10.656 1 98.31 73 THR A C 1
ATOM 576 O O . THR A 1 73 ? -18.688 -18.812 11.086 1 98.31 73 THR A O 1
ATOM 579 N N . GLY A 1 74 ? -17.625 -20.109 9.539 1 98.38 74 GLY A N 1
ATOM 580 C CA . GLY A 1 74 ? -17.25 -18.969 8.734 1 98.38 74 GLY A CA 1
ATOM 581 C C . GLY A 1 74 ? -18.109 -18.781 7.5 1 98.38 74 GLY A C 1
ATOM 582 O O . GLY A 1 74 ? -18.797 -19.719 7.078 1 98.38 74 GLY A O 1
ATOM 583 N N . ALA A 1 75 ? -18.125 -17.562 6.984 1 98.5 75 ALA A N 1
ATOM 584 C CA . ALA A 1 75 ? -18.609 -17.266 5.637 1 98.5 75 ALA A CA 1
ATOM 585 C C . ALA A 1 75 ? -17.484 -17.391 4.609 1 98.5 75 ALA A C 1
ATOM 587 O O . ALA A 1 75 ? -16.312 -17.328 4.957 1 98.5 75 ALA A O 1
ATOM 588 N N . VAL A 1 76 ? -17.922 -17.703 3.381 1 98.25 76 VAL A N 1
ATOM 589 C CA . VAL A 1 76 ? -16.938 -17.844 2.316 1 98.25 76 VAL A CA 1
ATOM 590 C C . VAL A 1 76 ? -17.219 -16.828 1.206 1 98.25 76 VAL A C 1
ATOM 592 O O . VAL A 1 76 ? -18.359 -16.703 0.76 1 98.25 76 VAL A O 1
ATOM 595 N N . ILE A 1 77 ? -16.203 -16.062 0.834 1 98.62 77 ILE A N 1
ATOM 596 C CA . ILE A 1 77 ? -16.281 -15.156 -0.309 1 98.62 77 ILE A CA 1
ATOM 597 C C . ILE A 1 77 ? -15.117 -15.422 -1.264 1 98.62 77 ILE A C 1
ATOM 599 O O . ILE A 1 77 ? -13.961 -15.469 -0.842 1 98.62 77 ILE A O 1
ATOM 603 N N . PHE A 1 78 ? -15.406 -15.719 -2.521 1 98.31 78 PHE A N 1
ATOM 604 C CA . PHE A 1 78 ? -14.438 -15.812 -3.607 1 98.31 78 PHE A CA 1
ATOM 605 C C . PHE A 1 78 ? -14.562 -14.617 -4.547 1 98.31 78 PHE A C 1
ATOM 607 O O . PHE A 1 78 ? -15.609 -14.406 -5.156 1 98.31 78 PHE A O 1
ATOM 614 N N . ALA A 1 79 ? -13.508 -13.836 -4.676 1 98.56 79 ALA A N 1
ATOM 615 C CA . ALA A 1 79 ? -13.586 -12.664 -5.539 1 98.56 79 ALA A CA 1
ATOM 616 C C . ALA A 1 79 ? -12.766 -12.859 -6.809 1 98.56 79 ALA A C 1
ATOM 618 O O . ALA A 1 79 ? -11.641 -13.367 -6.758 1 98.56 79 ALA A O 1
ATOM 619 N N . GLU A 1 80 ? -13.352 -12.508 -7.902 1 97.75 80 GLU A N 1
ATOM 620 C CA . GLU A 1 80 ? -12.664 -12.602 -9.188 1 97.75 80 GLU A CA 1
ATOM 621 C C . GLU A 1 80 ? -11.688 -11.438 -9.367 1 97.75 80 GLU A C 1
ATOM 623 O O . GLU A 1 80 ? -11.977 -10.312 -8.961 1 97.75 80 GLU A O 1
ATOM 628 N N . HIS A 1 81 ? -10.57 -11.734 -9.914 1 98.19 81 HIS A N 1
ATOM 629 C CA . HIS A 1 81 ? -9.57 -10.719 -10.219 1 98.19 81 HIS A CA 1
ATOM 630 C C . HIS A 1 81 ? -10 -9.867 -11.414 1 98.19 81 HIS A C 1
ATOM 632 O O . HIS A 1 81 ? -10.531 -10.383 -12.391 1 98.19 81 HIS A O 1
ATOM 638 N N . ARG A 1 82 ? -9.812 -8.578 -11.266 1 97.88 82 ARG A N 1
ATOM 639 C CA . ARG A 1 82 ? -10.055 -7.734 -12.438 1 97.88 82 ARG A CA 1
ATOM 640 C C . ARG A 1 82 ? -9.336 -8.289 -13.664 1 97.88 82 ARG A C 1
ATOM 642 O O . ARG A 1 82 ? -8.227 -8.812 -13.555 1 97.88 82 ARG A O 1
ATOM 649 N N . TYR A 1 83 ? -10.023 -8.172 -14.898 1 97.12 83 TYR A N 1
ATOM 650 C CA . TYR A 1 83 ? -9.516 -8.547 -16.219 1 97.12 83 TYR A CA 1
ATOM 651 C C . TYR A 1 83 ? -9.531 -10.062 -16.391 1 97.12 83 TYR A C 1
ATOM 653 O O . TYR A 1 83 ? -9.07 -10.586 -17.406 1 97.12 83 TYR A O 1
ATOM 661 N N . TYR A 1 84 ? -9.938 -10.773 -15.391 1 96.62 84 TYR A N 1
ATOM 662 C CA . TYR A 1 84 ? -10.125 -12.211 -15.547 1 96.62 84 TYR A CA 1
ATOM 663 C C . TYR A 1 84 ? -11.594 -12.586 -15.406 1 96.62 84 TYR A C 1
ATOM 665 O O . TYR A 1 84 ? -12.383 -11.836 -14.828 1 96.62 84 TYR A O 1
ATOM 673 N N . GLY A 1 85 ? -11.914 -13.758 -15.984 1 94.12 85 GLY A N 1
ATOM 674 C CA . GLY A 1 85 ? -13.312 -14.18 -15.945 1 94.12 85 GLY A CA 1
ATOM 675 C C . GLY A 1 85 ? -14.258 -13.156 -16.531 1 94.12 85 GLY A C 1
ATOM 676 O O . GLY A 1 85 ? -14.062 -12.688 -17.656 1 94.12 85 GLY A O 1
ATOM 677 N N . THR A 1 86 ? -15.266 -12.781 -15.742 1 94.75 86 THR A N 1
ATOM 678 C CA . THR A 1 86 ? -16.281 -11.844 -16.219 1 94.75 86 THR A CA 1
ATOM 679 C C . THR A 1 86 ? -15.992 -10.43 -15.719 1 94.75 86 THR A C 1
ATOM 681 O O . THR A 1 86 ? -16.672 -9.477 -16.109 1 94.75 86 THR A O 1
ATOM 684 N N . SER A 1 87 ? -15.008 -10.297 -14.898 1 97.12 87 SER A N 1
ATOM 685 C CA . SER A 1 87 ? -14.68 -9.008 -14.297 1 97.12 87 SER A CA 1
ATOM 686 C C . SER A 1 87 ? -13.805 -8.18 -15.227 1 97.12 87 SER A C 1
ATOM 688 O O . SER A 1 87 ? -12.633 -7.922 -14.922 1 97.12 87 SER A O 1
ATOM 690 N N . LEU A 1 88 ? -14.453 -7.668 -16.312 1 97.38 88 LEU A N 1
ATOM 691 C CA . LEU A 1 88 ? -13.75 -6.957 -17.375 1 97.38 88 LEU A CA 1
ATOM 692 C C . LEU A 1 88 ? -14.109 -5.473 -17.359 1 97.38 88 LEU A C 1
ATOM 694 O O . LEU A 1 88 ? -15.211 -5.09 -17.766 1 97.38 88 LEU A O 1
ATOM 698 N N . PRO A 1 89 ? -13.133 -4.617 -17.031 1 97.44 89 PRO A N 1
ATOM 699 C CA . PRO A 1 89 ? -13.438 -3.195 -16.859 1 97.44 89 PRO A CA 1
ATOM 700 C C . PRO A 1 89 ? -13.977 -2.551 -18.125 1 97.44 89 PRO A C 1
ATOM 702 O O . PRO A 1 89 ? -14.758 -1.597 -18.062 1 97.44 89 PRO A O 1
ATOM 705 N N . PHE A 1 90 ? -13.555 -3.055 -19.328 1 97.38 90 PHE A N 1
ATOM 706 C CA . PHE A 1 90 ? -13.992 -2.445 -20.578 1 97.38 90 PHE A CA 1
ATOM 707 C C . PHE A 1 90 ? -14.695 -3.469 -21.469 1 97.38 90 PHE A C 1
ATOM 709 O O . PHE A 1 90 ? -14.625 -3.385 -22.703 1 97.38 90 PHE A O 1
ATOM 716 N N . GLY A 1 91 ? -15.258 -4.508 -20.828 1 95.88 91 GLY A N 1
ATOM 717 C CA . GLY A 1 91 ? -15.852 -5.566 -21.625 1 95.88 91 GLY A CA 1
ATOM 718 C C . GLY A 1 91 ? -14.891 -6.168 -22.641 1 95.88 91 GLY A C 1
ATOM 719 O O . GLY A 1 91 ? -13.766 -6.531 -22.281 1 95.88 91 GLY A O 1
ATOM 720 N N . ASN A 1 92 ? -15.289 -6.207 -23.797 1 94.81 92 ASN A N 1
ATOM 721 C CA . ASN A 1 92 ? -14.508 -6.84 -24.859 1 94.81 92 ASN A CA 1
ATOM 722 C C . ASN A 1 92 ? -13.305 -5.992 -25.25 1 94.81 92 ASN A C 1
ATOM 724 O O . ASN A 1 92 ? -12.383 -6.477 -25.906 1 94.81 92 ASN A O 1
ATOM 728 N N . GLN A 1 93 ? -13.266 -4.809 -24.797 1 96.56 93 GLN A N 1
ATOM 729 C CA . GLN A 1 93 ? -12.18 -3.906 -25.172 1 96.56 93 GLN A CA 1
ATOM 730 C C . GLN A 1 93 ? -11.07 -3.92 -24.125 1 96.56 93 GLN A C 1
ATOM 732 O O . GLN A 1 93 ? -10.047 -3.248 -24.281 1 96.56 93 GLN A O 1
ATOM 737 N N . SER A 1 94 ? -11.188 -4.691 -23.062 1 96.38 94 SER A N 1
ATOM 738 C CA . SER A 1 94 ? -10.328 -4.645 -21.891 1 96.38 94 SER A CA 1
ATOM 739 C C . SER A 1 94 ? -8.875 -4.898 -22.266 1 96.38 94 SER A C 1
ATOM 741 O O . SER A 1 94 ? -7.961 -4.449 -21.562 1 96.38 94 SER A O 1
ATOM 743 N N . PHE A 1 95 ? -8.602 -5.484 -23.422 1 95.75 95 PHE A N 1
ATOM 744 C CA . PHE A 1 95 ? -7.227 -5.871 -23.734 1 95.75 95 PHE A CA 1
ATOM 745 C C . PHE A 1 95 ? -6.75 -5.172 -25 1 95.75 95 PHE A C 1
ATOM 747 O O . PHE A 1 95 ? -5.77 -5.602 -25.625 1 95.75 95 PHE A O 1
ATOM 754 N N . ASN A 1 96 ? -7.383 -4.117 -25.391 1 95.06 96 ASN A N 1
ATOM 755 C CA . ASN A 1 96 ? -7.125 -3.473 -26.672 1 95.06 96 ASN A CA 1
ATOM 756 C C . ASN A 1 96 ? -5.758 -2.793 -26.688 1 95.06 96 ASN A C 1
ATOM 758 O O . ASN A 1 96 ? -5.02 -2.906 -27.672 1 95.06 96 ASN A O 1
ATOM 762 N N . ASP A 1 97 ? -5.508 -2.049 -25.734 1 95.12 97 ASP A N 1
ATOM 763 C CA . ASP A 1 97 ? -4.262 -1.295 -25.641 1 95.12 97 ASP A CA 1
ATOM 764 C C . ASP A 1 97 ? -3.961 -0.89 -24.203 1 95.12 97 ASP A C 1
ATOM 766 O O . ASP A 1 97 ? -4.688 -1.266 -23.281 1 95.12 97 ASP A O 1
ATOM 770 N N . ARG A 1 98 ? -2.953 -0.136 -23.984 1 95.06 98 ARG A N 1
ATOM 771 C CA . ARG A 1 98 ? -2.455 0.169 -22.641 1 95.06 98 ARG A CA 1
ATOM 772 C C . ARG A 1 98 ? -3.443 1.044 -21.875 1 95.06 98 ARG A C 1
ATOM 774 O O . ARG A 1 98 ? -3.492 1.002 -20.656 1 95.06 98 ARG A O 1
ATOM 781 N N . ARG A 1 99 ? -4.203 1.88 -22.578 1 94.69 99 ARG A N 1
ATOM 782 C CA . ARG A 1 99 ? -5.223 2.701 -21.938 1 94.69 99 ARG A CA 1
ATOM 783 C C . ARG A 1 99 ? -6.309 1.834 -21.312 1 94.69 99 ARG A C 1
ATOM 785 O O . ARG A 1 99 ? -6.992 2.266 -20.391 1 94.69 99 ARG A O 1
ATOM 792 N N . HIS A 1 100 ? -6.434 0.617 -21.812 1 96.25 100 HIS A N 1
ATOM 793 C CA . HIS A 1 100 ? -7.469 -0.3 -21.344 1 96.25 100 HIS A CA 1
ATOM 794 C C . HIS A 1 100 ? -6.898 -1.348 -20.406 1 96.25 100 HIS A C 1
ATOM 796 O O . HIS A 1 100 ? -7.402 -1.528 -19.297 1 96.25 100 HIS A O 1
ATOM 802 N N . PHE A 1 101 ? -5.766 -1.999 -20.734 1 97.38 101 PHE A N 1
ATOM 803 C CA . PHE A 1 101 ? -5.301 -3.129 -19.938 1 97.38 101 PHE A CA 1
ATOM 804 C C . PHE A 1 101 ? -4.258 -2.68 -18.922 1 97.38 101 PHE A C 1
ATOM 806 O O . PHE A 1 101 ? -3.812 -3.473 -18.094 1 97.38 101 PHE A O 1
ATOM 813 N N . GLY A 1 102 ? -3.92 -1.392 -18.938 1 97.19 102 GLY A N 1
ATOM 814 C CA . GLY A 1 102 ? -2.855 -0.897 -18.078 1 97.19 102 GLY A CA 1
ATOM 815 C C . GLY A 1 102 ? -3.195 -0.977 -16.609 1 97.19 102 GLY A C 1
ATOM 816 O O . GLY A 1 102 ? -2.328 -0.782 -15.75 1 97.19 102 GLY A O 1
ATOM 817 N N . TYR A 1 103 ? -4.445 -1.375 -16.25 1 97.5 103 TYR A N 1
ATOM 818 C CA . TYR A 1 103 ? -4.91 -1.416 -14.875 1 97.5 103 TYR A CA 1
ATOM 819 C C . TYR A 1 103 ? -4.992 -2.852 -14.367 1 97.5 103 TYR A C 1
ATOM 821 O O . TYR A 1 103 ? -5.453 -3.098 -13.25 1 97.5 103 TYR A O 1
ATOM 829 N N . LEU A 1 104 ? -4.535 -3.803 -15.195 1 97.81 104 LEU A N 1
ATOM 830 C CA . LEU A 1 104 ? -4.398 -5.203 -14.805 1 97.81 104 LEU A CA 1
ATOM 831 C C . LEU A 1 104 ? -3.139 -5.41 -13.969 1 97.81 104 LEU A C 1
ATOM 833 O O . LEU A 1 104 ? -2.156 -5.977 -14.453 1 97.81 104 LEU A O 1
ATOM 837 N N . ILE A 1 105 ? -3.168 -4.934 -12.719 1 97.88 105 ILE A N 1
ATOM 838 C CA . ILE A 1 105 ? -2.021 -5.059 -11.828 1 97.88 105 ILE A CA 1
ATOM 839 C C . ILE A 1 105 ? -2.492 -5.449 -10.43 1 97.88 105 ILE A C 1
ATOM 841 O O . ILE A 1 105 ? -3.643 -5.191 -10.055 1 97.88 105 ILE A O 1
ATOM 845 N N . ALA A 1 106 ? -1.68 -6.004 -9.68 1 98.44 106 ALA A N 1
ATOM 846 C CA . ALA A 1 106 ? -2 -6.566 -8.375 1 98.44 106 ALA A CA 1
ATOM 847 C C . ALA A 1 106 ? -2.449 -5.473 -7.406 1 98.44 106 ALA A C 1
ATOM 849 O O . ALA A 1 106 ? -3.344 -5.695 -6.586 1 98.44 106 ALA A O 1
ATOM 850 N N . GLU A 1 107 ? -1.84 -4.262 -7.473 1 98.5 107 GLU A N 1
ATOM 851 C CA . GLU A 1 107 ? -2.207 -3.186 -6.559 1 98.5 107 GLU A CA 1
ATOM 852 C C . GLU A 1 107 ? -3.68 -2.814 -6.707 1 98.5 107 GLU A C 1
ATOM 854 O O . GLU A 1 107 ? -4.387 -2.645 -5.707 1 98.5 107 GLU A O 1
ATOM 859 N N . GLN A 1 108 ? -4.121 -2.672 -7.949 1 98.5 108 GLN A N 1
ATOM 860 C CA . GLN A 1 108 ? -5.52 -2.354 -8.211 1 98.5 108 GLN A CA 1
ATOM 861 C C . GLN A 1 108 ? -6.438 -3.48 -7.746 1 98.5 108 GLN A C 1
ATOM 863 O O . GLN A 1 108 ? -7.492 -3.225 -7.164 1 98.5 108 GLN A O 1
ATOM 868 N N . ALA A 1 109 ? -6.031 -4.695 -7.996 1 98.75 109 ALA A N 1
ATOM 869 C CA . ALA A 1 109 ? -6.844 -5.844 -7.605 1 98.75 109 ALA A CA 1
ATOM 870 C C . ALA A 1 109 ? -7.012 -5.906 -6.09 1 98.75 109 ALA A C 1
ATOM 872 O O . ALA A 1 109 ? -8.102 -6.18 -5.59 1 98.75 109 ALA A O 1
ATOM 873 N N . LEU A 1 110 ? -5.945 -5.715 -5.359 1 98.81 110 LEU A N 1
ATOM 874 C CA . LEU A 1 110 ? -6.012 -5.75 -3.902 1 98.81 110 LEU A CA 1
ATOM 875 C C . LEU A 1 110 ? -6.91 -4.637 -3.371 1 98.81 110 LEU A C 1
ATOM 877 O O . LEU A 1 110 ? -7.625 -4.828 -2.387 1 98.81 110 LEU A O 1
ATOM 881 N N . ALA A 1 111 ? -6.801 -3.445 -4.016 1 98.69 111 ALA A N 1
ATOM 882 C CA . ALA A 1 111 ? -7.688 -2.352 -3.627 1 98.69 111 ALA A CA 1
ATOM 883 C C . ALA A 1 111 ? -9.148 -2.717 -3.873 1 98.69 111 ALA A C 1
ATOM 885 O O . ALA A 1 111 ? -10.023 -2.355 -3.086 1 98.69 111 ALA A O 1
ATOM 886 N N . ASP A 1 112 ? -9.453 -3.438 -5.012 1 98.75 112 ASP A N 1
ATOM 887 C CA . ASP A 1 112 ? -10.797 -3.943 -5.258 1 98.75 112 ASP A CA 1
ATOM 888 C C . ASP A 1 112 ? -11.273 -4.82 -4.102 1 98.75 112 ASP A C 1
ATOM 890 O O . ASP A 1 112 ? -12.406 -4.684 -3.639 1 98.75 112 ASP A O 1
ATOM 894 N N . TYR A 1 113 ? -10.414 -5.73 -3.688 1 98.81 113 TYR A N 1
ATOM 895 C CA . TYR A 1 113 ? -10.773 -6.672 -2.633 1 98.81 113 TYR A CA 1
ATOM 896 C C . TYR A 1 113 ? -11.023 -5.949 -1.317 1 98.81 113 TYR A C 1
ATOM 898 O O . TYR A 1 113 ? -11.992 -6.246 -0.614 1 98.81 113 TYR A O 1
ATOM 906 N N . ALA A 1 114 ? -10.133 -5.039 -1.001 1 98.62 114 ALA A N 1
ATOM 907 C CA . ALA A 1 114 ? -10.281 -4.273 0.235 1 98.62 114 ALA A CA 1
ATOM 908 C C . ALA A 1 114 ? -11.594 -3.5 0.243 1 98.62 114 ALA A C 1
ATOM 910 O O . ALA A 1 114 ? -12.312 -3.484 1.25 1 98.62 114 ALA A O 1
ATOM 911 N N . LYS A 1 115 ? -11.859 -2.871 -0.873 1 97.75 115 LYS A N 1
ATOM 912 C CA . LYS A 1 115 ? -13.094 -2.109 -0.989 1 97.75 115 LYS A CA 1
ATOM 913 C C . LYS A 1 115 ? -14.312 -3.025 -0.909 1 97.75 115 LYS A C 1
ATOM 915 O O . LYS A 1 115 ? -15.289 -2.713 -0.22 1 97.75 115 LYS A O 1
ATOM 920 N N . LEU A 1 116 ? -14.289 -4.137 -1.599 1 98.44 116 LEU A N 1
ATOM 921 C CA . LEU A 1 116 ? -15.391 -5.098 -1.581 1 98.44 116 LEU A CA 1
ATOM 922 C C . LEU A 1 116 ? -15.703 -5.539 -0.155 1 98.44 116 LEU A C 1
ATOM 924 O O . LEU A 1 116 ? -16.859 -5.488 0.274 1 98.44 116 LEU A O 1
ATOM 928 N N . LEU A 1 117 ? -14.727 -5.949 0.558 1 98.5 117 LEU A N 1
ATOM 929 C CA . LEU A 1 117 ? -14.906 -6.488 1.901 1 98.5 117 LEU A CA 1
ATOM 930 C C . LEU A 1 117 ? -15.398 -5.41 2.857 1 98.5 117 LEU A C 1
ATOM 932 O O . LEU A 1 117 ? -16.281 -5.656 3.676 1 98.5 117 LEU A O 1
ATOM 936 N N . THR A 1 118 ? -14.82 -4.195 2.758 1 97.38 118 THR A N 1
ATOM 937 C CA . THR A 1 118 ? -15.227 -3.094 3.621 1 97.38 118 THR A CA 1
ATOM 938 C C . THR A 1 118 ? -16.672 -2.691 3.332 1 97.38 118 THR A C 1
ATOM 940 O O . THR A 1 118 ? -17.469 -2.527 4.258 1 97.38 118 THR A O 1
ATOM 943 N N . ASP A 1 119 ? -16.969 -2.521 2.02 1 96.56 119 ASP A N 1
ATOM 944 C CA . ASP A 1 119 ? -18.344 -2.182 1.636 1 96.56 119 ASP A CA 1
ATOM 945 C C . ASP A 1 119 ? -19.328 -3.268 2.076 1 96.56 119 ASP A C 1
ATOM 947 O O . ASP A 1 119 ? -20.438 -2.967 2.52 1 96.56 119 ASP A O 1
ATOM 951 N N . PHE A 1 120 ? -18.953 -4.531 1.935 1 98 120 PHE A N 1
ATOM 952 C CA . PHE A 1 120 ? -19.797 -5.648 2.33 1 98 120 PHE A CA 1
ATOM 953 C C . PHE A 1 120 ? -20.125 -5.586 3.818 1 98 120 PHE A C 1
ATOM 955 O O . PHE A 1 120 ? -21.281 -5.695 4.211 1 98 120 PHE A O 1
ATOM 962 N N . LYS A 1 121 ? -19.125 -5.398 4.648 1 97.31 121 LYS A N 1
ATOM 963 C CA . LYS A 1 121 ? -19.328 -5.344 6.09 1 97.31 121 LYS A CA 1
ATOM 964 C C . LYS A 1 121 ? -20.156 -4.117 6.48 1 97.31 121 LYS A C 1
ATOM 966 O O . LYS A 1 121 ? -20.969 -4.18 7.395 1 97.31 121 LYS A O 1
ATOM 971 N N . CYS A 1 122 ? -19.875 -2.943 5.836 1 96.81 122 CYS A N 1
ATOM 972 C CA . CYS A 1 122 ? -20.625 -1.731 6.133 1 96.81 122 CYS A CA 1
ATOM 973 C C . CYS A 1 122 ? -22.094 -1.9 5.766 1 96.81 122 CYS A C 1
ATOM 975 O O . CYS A 1 122 ? -22.969 -1.354 6.434 1 96.81 122 CYS A O 1
ATOM 977 N N . ALA A 1 123 ? -22.359 -2.682 4.719 1 96.31 123 ALA A N 1
ATOM 978 C CA . ALA A 1 123 ? -23.734 -2.928 4.285 1 96.31 123 ALA A CA 1
ATOM 979 C C . ALA A 1 123 ? -24.375 -4.031 5.113 1 96.31 123 ALA A C 1
ATOM 981 O O . ALA A 1 123 ? -25.609 -4.121 5.188 1 96.31 123 ALA A O 1
ATOM 982 N N . ASN A 1 124 ? -23.578 -4.918 5.707 1 97.12 124 ASN A N 1
ATOM 983 C CA . ASN A 1 124 ? -24.016 -6.043 6.527 1 97.12 124 ASN A CA 1
ATOM 984 C C . ASN A 1 124 ? -23.375 -6.02 7.906 1 97.12 124 ASN A C 1
ATOM 986 O O . ASN A 1 124 ? -22.5 -6.84 8.203 1 97.12 124 ASN A O 1
ATOM 990 N N . HIS A 1 125 ? -23.906 -5.27 8.797 1 95.56 125 HIS A N 1
ATOM 991 C CA . HIS A 1 125 ? -23.266 -4.938 10.062 1 95.56 125 HIS A CA 1
ATOM 992 C C . HIS A 1 125 ? -23.125 -6.172 10.953 1 95.56 125 HIS A C 1
ATOM 994 O O . HIS A 1 125 ? -22.359 -6.168 11.914 1 95.56 125 HIS A O 1
ATOM 1000 N N . GLN A 1 126 ? -23.875 -7.207 10.656 1 96.81 126 GLN A N 1
ATOM 1001 C CA . GLN A 1 126 ? -23.734 -8.438 11.43 1 96.81 126 GLN A CA 1
ATOM 1002 C C . GLN A 1 126 ? -22.344 -9.031 11.242 1 96.81 126 GLN A C 1
ATOM 1004 O O . GLN A 1 126 ? -21.891 -9.836 12.062 1 96.81 126 GLN A O 1
ATOM 1009 N N . PHE A 1 127 ? -21.641 -8.625 10.188 1 98 127 PHE A N 1
ATOM 1010 C CA . PHE A 1 127 ? -20.297 -9.133 9.922 1 98 127 PHE A CA 1
ATOM 1011 C C . PHE A 1 127 ? -19.234 -8.203 10.492 1 98 127 PHE A C 1
ATOM 1013 O O . PHE A 1 127 ? -18.031 -8.414 10.297 1 98 127 PHE A O 1
ATOM 1020 N N . ALA A 1 128 ? -19.562 -7.117 11.195 1 96.19 128 ALA A N 1
ATOM 1021 C CA . ALA A 1 128 ? -18.625 -6.145 11.734 1 96.19 128 ALA A CA 1
ATOM 1022 C C . ALA A 1 128 ? -17.594 -6.82 12.633 1 96.19 128 ALA A C 1
ATOM 1024 O O . ALA A 1 128 ? -16.438 -6.414 12.672 1 96.19 128 ALA A O 1
ATOM 1025 N N . ASN A 1 129 ? -18.031 -7.871 13.305 1 97.06 129 ASN A N 1
ATOM 1026 C CA . ASN A 1 129 ? -17.141 -8.586 14.211 1 97.06 129 ASN A CA 1
ATOM 1027 C C . ASN A 1 129 ? -16.641 -9.891 13.586 1 97.06 129 ASN A C 1
ATOM 1029 O O . ASN A 1 129 ? -16.297 -10.836 14.297 1 97.06 129 ASN A O 1
ATOM 1033 N N . SER A 1 130 ? -16.578 -9.953 12.32 1 98.56 130 SER A N 1
ATOM 1034 C CA . SER A 1 130 ? -16.047 -11.109 11.602 1 98.56 130 SER A CA 1
ATOM 1035 C C . SER A 1 130 ? -14.633 -10.828 11.086 1 98.56 130 SER A C 1
ATOM 1037 O O . SER A 1 130 ? -14.453 -10.055 10.148 1 98.56 130 SER A O 1
ATOM 1039 N N . PRO A 1 131 ? -13.625 -11.461 11.727 1 98.62 131 PRO A N 1
ATOM 1040 C CA . PRO A 1 131 ? -12.297 -11.312 11.117 1 98.62 131 PRO A CA 1
ATOM 1041 C C . PRO A 1 131 ? -12.219 -11.914 9.719 1 98.62 131 PRO A C 1
ATOM 1043 O O . PRO A 1 131 ? -12.906 -12.898 9.43 1 98.62 131 PRO A O 1
ATOM 1046 N N . VAL A 1 132 ? -11.414 -11.352 8.852 1 98.88 132 VAL A N 1
ATOM 1047 C CA . VAL A 1 132 ? -11.234 -11.844 7.492 1 98.88 132 VAL A CA 1
ATOM 1048 C C . VAL A 1 132 ? -9.93 -12.625 7.391 1 98.88 132 VAL A C 1
ATOM 1050 O O . VAL A 1 132 ? -8.875 -12.125 7.793 1 98.88 132 VAL A O 1
ATOM 1053 N N . ILE A 1 133 ? -9.961 -13.797 6.914 1 98.94 133 ILE A N 1
ATOM 1054 C CA . ILE A 1 133 ? -8.805 -14.625 6.594 1 98.94 133 ILE A CA 1
ATOM 1055 C C . ILE A 1 133 ? -8.734 -14.859 5.086 1 98.94 133 ILE A C 1
ATOM 1057 O O . ILE A 1 133 ? -9.688 -15.359 4.484 1 98.94 133 ILE A O 1
ATOM 1061 N N . SER A 1 134 ? -7.645 -14.508 4.469 1 98.88 134 SER A N 1
ATOM 1062 C CA . SER A 1 134 ? -7.551 -14.656 3.02 1 98.88 134 SER A CA 1
ATOM 1063 C C . SER A 1 134 ? -6.844 -15.953 2.639 1 98.88 134 SER A C 1
ATOM 1065 O O . SER A 1 134 ? -5.98 -16.438 3.375 1 98.88 134 SER A O 1
ATOM 1067 N N . PHE A 1 135 ? -7.23 -16.469 1.533 1 98.88 135 PHE A N 1
ATOM 1068 C CA . PHE A 1 135 ? -6.672 -17.688 0.941 1 98.88 135 PHE A CA 1
ATOM 1069 C C . PHE A 1 135 ? -6.332 -17.469 -0.528 1 98.88 135 PHE A C 1
ATOM 1071 O O . PHE A 1 135 ? -6.984 -16.672 -1.207 1 98.88 135 PHE A O 1
ATOM 1078 N N . GLY A 1 136 ? -5.387 -18.172 -1.001 1 98.56 136 GLY A N 1
ATOM 1079 C CA . GLY A 1 136 ? -5.074 -18.203 -2.422 1 98.56 136 GLY A CA 1
ATOM 1080 C C . GLY A 1 136 ? -3.955 -19.156 -2.768 1 98.56 136 GLY A C 1
ATOM 1081 O O . GLY A 1 136 ? -3.127 -19.5 -1.915 1 98.56 136 GLY A O 1
ATOM 1082 N N . GLY A 1 137 ? -3.947 -19.609 -3.928 1 98.25 137 GLY A N 1
ATOM 1083 C CA . GLY A 1 137 ? -2.898 -20.453 -4.473 1 98.25 137 GLY A CA 1
ATOM 1084 C C . GLY A 1 137 ? -2.209 -19.844 -5.68 1 98.25 137 GLY A C 1
ATOM 1085 O O . GLY A 1 137 ? -2.848 -19.188 -6.5 1 98.25 137 GLY A O 1
ATOM 1086 N N . SER A 1 138 ? -0.941 -20.188 -5.773 1 97.69 138 SER A N 1
ATOM 1087 C CA . SER A 1 138 ? -0.203 -19.656 -6.918 1 97.69 138 SER A CA 1
ATOM 1088 C C . SER A 1 138 ? -0.264 -18.141 -6.965 1 97.69 138 SER A C 1
ATOM 1090 O O . SER A 1 138 ? 0.09 -17.469 -5.992 1 97.69 138 SER A O 1
ATOM 1092 N N . TYR A 1 139 ? -0.767 -17.578 -8.062 1 97.75 139 TYR A N 1
ATOM 1093 C CA . TYR A 1 139 ? -0.923 -16.125 -8.133 1 97.75 139 TYR A CA 1
ATOM 1094 C C . TYR A 1 139 ? -1.871 -15.617 -7.055 1 97.75 139 TYR A C 1
ATOM 1096 O O . TYR A 1 139 ? -1.608 -14.594 -6.418 1 97.75 139 TYR A O 1
ATOM 1104 N N . GLY A 1 140 ? -2.945 -16.344 -6.816 1 98.38 140 GLY A N 1
ATOM 1105 C CA . GLY A 1 140 ? -3.822 -15.992 -5.711 1 98.38 140 GLY A CA 1
ATOM 1106 C C . GLY A 1 140 ? -3.123 -16.016 -4.367 1 98.38 140 GLY A C 1
ATOM 1107 O O . GLY A 1 140 ? -3.449 -15.219 -3.48 1 98.38 140 GLY A O 1
ATOM 1108 N N . GLY A 1 141 ? -2.201 -16.953 -4.203 1 98.81 141 GLY A N 1
ATOM 1109 C CA . GLY A 1 141 ? -1.392 -16.984 -2.994 1 98.81 141 GLY A CA 1
ATOM 1110 C C . GLY A 1 141 ? -0.517 -15.758 -2.834 1 98.81 141 GLY A C 1
ATOM 1111 O O . GLY A 1 141 ? -0.36 -15.242 -1.726 1 98.81 141 GLY A O 1
ATOM 1112 N N . MET A 1 142 ? 0.104 -15.328 -3.969 1 98.75 142 MET A N 1
ATOM 1113 C CA . MET A 1 142 ? 0.866 -14.086 -3.939 1 98.75 142 MET A CA 1
ATOM 1114 C C . MET A 1 142 ? -0.012 -12.922 -3.498 1 98.75 142 MET A C 1
ATOM 1116 O O . MET A 1 142 ? 0.381 -12.133 -2.633 1 98.75 142 MET A O 1
ATOM 1120 N N . LEU A 1 143 ? -1.214 -12.867 -4.07 1 98.88 143 LEU A N 1
ATOM 1121 C CA . LEU A 1 143 ? -2.158 -11.805 -3.721 1 98.88 143 LEU A CA 1
ATOM 1122 C C . LEU A 1 143 ? -2.52 -11.867 -2.24 1 98.88 143 LEU A C 1
ATOM 1124 O O . LEU A 1 143 ? -2.67 -10.836 -1.59 1 98.88 143 LEU A O 1
ATOM 1128 N N . THR A 1 144 ? -2.652 -13.055 -1.716 1 98.88 144 THR A N 1
ATOM 1129 C CA . THR A 1 144 ? -2.977 -13.227 -0.304 1 98.88 144 THR A CA 1
ATOM 1130 C C . THR A 1 144 ? -1.872 -12.656 0.579 1 98.88 144 THR A C 1
ATOM 1132 O O . THR A 1 144 ? -2.15 -11.93 1.54 1 98.88 144 THR A O 1
ATOM 1135 N N . ALA A 1 145 ? -0.643 -12.969 0.256 1 98.81 145 ALA A N 1
ATOM 1136 C CA . ALA A 1 145 ? 0.482 -12.43 1.012 1 98.81 145 ALA A CA 1
ATOM 1137 C C . ALA A 1 145 ? 0.519 -10.906 0.922 1 98.81 145 ALA A C 1
ATOM 1139 O O . ALA A 1 145 ? 0.659 -10.219 1.938 1 98.81 145 ALA A O 1
ATOM 1140 N N . TRP A 1 146 ? 0.371 -10.422 -0.279 1 98.75 146 TRP A N 1
ATOM 1141 C CA . TRP A 1 146 ? 0.458 -8.984 -0.519 1 98.75 146 TRP A CA 1
ATOM 1142 C C . TRP A 1 146 ? -0.742 -8.258 0.079 1 98.75 146 TRP A C 1
ATOM 1144 O O . TRP A 1 146 ? -0.631 -7.105 0.503 1 98.75 146 TRP A O 1
ATOM 1154 N N . PHE A 1 147 ? -1.916 -8.93 0.127 1 98.81 147 PHE A N 1
ATOM 1155 C CA . PHE A 1 147 ? -3.109 -8.352 0.734 1 98.81 147 PHE A CA 1
ATOM 1156 C C . PHE A 1 147 ? -2.883 -8.078 2.217 1 98.81 147 PHE A C 1
ATOM 1158 O O . PHE A 1 147 ? -3.246 -7.012 2.717 1 98.81 147 PHE A O 1
ATOM 1165 N N . ARG A 1 148 ? -2.244 -9.016 2.914 1 98.56 148 ARG A N 1
ATOM 1166 C CA . ARG A 1 148 ? -1.911 -8.844 4.324 1 98.56 148 ARG A CA 1
ATOM 1167 C C . ARG A 1 148 ? -0.923 -7.703 4.523 1 98.56 148 ARG A C 1
ATOM 1169 O O . ARG A 1 148 ? -1.02 -6.953 5.496 1 98.56 148 ARG A O 1
ATOM 1176 N N . GLN A 1 149 ? -0.039 -7.574 3.602 1 97.38 149 GLN A N 1
ATOM 1177 C CA . GLN A 1 149 ? 0.962 -6.516 3.668 1 97.38 149 GLN A CA 1
ATOM 1178 C C . GLN A 1 149 ? 0.322 -5.141 3.494 1 97.38 149 GLN A C 1
ATOM 1180 O O . GLN A 1 149 ? 0.624 -4.211 4.242 1 97.38 149 GLN A O 1
ATOM 1185 N N . ALA A 1 150 ? -0.6 -5.043 2.572 1 97.88 150 ALA A N 1
ATOM 1186 C CA . ALA A 1 150 ? -1.115 -3.746 2.146 1 97.88 150 ALA A CA 1
ATOM 1187 C C . ALA A 1 150 ? -2.289 -3.309 3.018 1 97.88 150 ALA A C 1
ATOM 1189 O O . ALA A 1 150 ? -2.467 -2.115 3.279 1 97.88 150 ALA A O 1
ATOM 1190 N N . TYR A 1 151 ? -3.145 -4.289 3.439 1 98.06 151 TYR A N 1
ATOM 1191 C CA . TYR A 1 151 ? -4.391 -3.943 4.113 1 98.06 151 TYR A CA 1
ATOM 1192 C C . TYR A 1 151 ? -4.594 -4.801 5.359 1 98.06 151 TYR A C 1
ATOM 1194 O O . TYR A 1 151 ? -5.613 -5.473 5.496 1 98.06 151 TYR A O 1
ATOM 1202 N N . PRO A 1 152 ? -3.674 -4.699 6.293 1 97.31 152 PRO A N 1
ATOM 1203 C CA . PRO A 1 152 ? -3.85 -5.484 7.52 1 97.31 152 PRO A CA 1
ATOM 1204 C C . PRO A 1 152 ? -5.066 -5.043 8.328 1 97.31 152 PRO A C 1
ATOM 1206 O O . PRO A 1 152 ? -5.52 -5.773 9.219 1 97.31 152 PRO A O 1
ATOM 1209 N N . ASN A 1 153 ? -5.621 -3.846 8.023 1 96.44 153 ASN A N 1
ATOM 1210 C CA . ASN A 1 153 ? -6.844 -3.365 8.656 1 96.44 153 ASN A CA 1
ATOM 1211 C C . ASN A 1 153 ? -8.07 -4.102 8.133 1 96.44 153 ASN A C 1
ATOM 1213 O O . ASN A 1 153 ? -9.125 -4.098 8.773 1 96.44 153 ASN A O 1
ATOM 1217 N N . VAL A 1 154 ? -7.953 -4.75 6.965 1 98.06 154 VAL A N 1
ATOM 1218 C CA . VAL A 1 154 ? -9.07 -5.434 6.324 1 98.06 154 VAL A CA 1
ATOM 1219 C C . VAL A 1 154 ? -8.938 -6.941 6.52 1 98.06 154 VAL A C 1
ATOM 1221 O O . VAL A 1 154 ? -9.922 -7.633 6.777 1 98.06 154 VAL A O 1
ATOM 1224 N N . VAL A 1 155 ? -7.703 -7.426 6.422 1 98.31 155 VAL A N 1
ATOM 1225 C CA . VAL A 1 155 ? -7.465 -8.867 6.473 1 98.31 155 VAL A CA 1
ATOM 1226 C C . VAL A 1 155 ? -6.578 -9.195 7.668 1 98.31 155 VAL A C 1
ATOM 1228 O O . VAL A 1 155 ? -5.488 -8.641 7.816 1 98.31 155 VAL A O 1
ATOM 1231 N N . THR A 1 156 ? -7.02 -10.148 8.445 1 97.75 156 THR A N 1
ATOM 1232 C CA . THR A 1 156 ? -6.379 -10.516 9.703 1 97.75 156 THR A CA 1
ATOM 1233 C C . THR A 1 156 ? -5.164 -11.406 9.453 1 97.75 156 THR A C 1
ATOM 1235 O O . THR A 1 156 ? -4.172 -11.328 10.188 1 97.75 156 THR A O 1
ATOM 1238 N N . GLY A 1 157 ? -5.223 -12.219 8.555 1 98.44 157 GLY A N 1
ATOM 1239 C CA . GLY A 1 157 ? -4.203 -13.195 8.188 1 98.44 157 GLY A CA 1
ATOM 1240 C C . GLY A 1 157 ? -4.527 -13.953 6.914 1 98.44 157 GLY A C 1
ATOM 1241 O O . GLY A 1 157 ? -5.527 -13.656 6.25 1 98.44 157 GLY A O 1
ATOM 1242 N N . GLY A 1 158 ? -3.619 -14.883 6.527 1 98.81 158 GLY A N 1
ATOM 1243 C CA . GLY A 1 158 ? -3.93 -15.555 5.277 1 98.81 158 GLY A CA 1
ATOM 1244 C C . GLY A 1 158 ? -3.053 -16.766 5.012 1 98.81 158 GLY A C 1
ATOM 1245 O O . GLY A 1 158 ? -2.004 -16.922 5.641 1 98.81 158 GLY A O 1
ATOM 1246 N N . LEU A 1 159 ? -3.539 -17.594 4.184 1 98.94 159 LEU A N 1
ATOM 1247 C CA . LEU A 1 159 ? -2.805 -18.734 3.643 1 98.94 159 LEU A CA 1
ATOM 1248 C C . LEU A 1 159 ? -2.361 -18.469 2.209 1 98.94 159 LEU A C 1
ATOM 1250 O O . LEU A 1 159 ? -3.176 -18.5 1.285 1 98.94 159 LEU A O 1
ATOM 1254 N N . ALA A 1 160 ? -1.107 -18.188 2.059 1 98.94 160 ALA A N 1
ATOM 1255 C CA . ALA A 1 160 ? -0.481 -18.062 0.746 1 98.94 160 ALA A CA 1
ATOM 1256 C C . ALA A 1 160 ? 0.079 -19.406 0.28 1 98.94 160 ALA A C 1
ATOM 1258 O O . ALA A 1 160 ? 1.269 -19.688 0.451 1 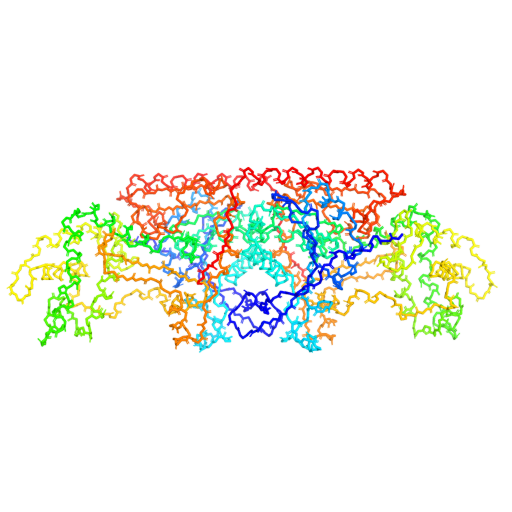98.94 160 ALA A O 1
ATOM 1259 N N . ALA A 1 161 ? -0.77 -20.141 -0.408 1 98.88 161 ALA A N 1
ATOM 1260 C CA . ALA A 1 161 ? -0.41 -21.5 -0.808 1 98.88 161 ALA A CA 1
ATOM 1261 C C . ALA A 1 161 ? 0.263 -21.516 -2.178 1 98.88 161 ALA A C 1
ATOM 1263 O O . ALA A 1 161 ? -0.189 -20.844 -3.104 1 98.88 161 ALA A O 1
ATOM 1264 N N . SER A 1 162 ? 1.342 -22.344 -2.271 1 98.62 162 SER A N 1
ATOM 1265 C CA . SER A 1 162 ? 2.039 -22.469 -3.549 1 98.62 162 SER A CA 1
ATOM 1266 C C . SER A 1 162 ? 2.324 -21.094 -4.152 1 98.62 162 SER A C 1
ATOM 1268 O O . SER A 1 162 ? 2.141 -20.891 -5.355 1 98.62 162 SER A O 1
ATOM 1270 N N . ALA A 1 163 ? 2.674 -20.125 -3.309 1 98.75 163 ALA A N 1
ATOM 1271 C CA . ALA A 1 163 ? 2.787 -18.719 -3.717 1 98.75 163 ALA A CA 1
ATOM 1272 C C . ALA A 1 163 ? 4.23 -18.375 -4.07 1 98.75 163 ALA A C 1
ATOM 1274 O O . ALA A 1 163 ? 5.066 -18.203 -3.18 1 98.75 163 ALA A O 1
ATOM 1275 N N . PRO A 1 164 ? 4.547 -18.25 -5.301 1 98.38 164 PRO A N 1
ATOM 1276 C CA . PRO A 1 164 ? 5.91 -17.875 -5.684 1 98.38 164 PRO A CA 1
ATOM 1277 C C . PRO A 1 164 ? 6.164 -16.375 -5.57 1 98.38 164 PRO A C 1
ATOM 1279 O O . PRO A 1 164 ? 6.457 -15.719 -6.574 1 98.38 164 PRO A O 1
ATOM 1282 N N . ILE A 1 165 ? 6.219 -15.812 -4.371 1 98.31 165 ILE A N 1
ATOM 1283 C CA . ILE A 1 165 ? 6.309 -14.375 -4.18 1 98.31 165 ILE A CA 1
ATOM 1284 C C . ILE A 1 165 ? 7.703 -13.883 -4.555 1 98.31 165 ILE A C 1
ATOM 1286 O O . ILE A 1 165 ? 7.93 -12.68 -4.711 1 98.31 165 ILE A O 1
ATOM 1290 N N . TRP A 1 166 ? 8.664 -14.797 -4.777 1 97.81 166 TRP A N 1
ATOM 1291 C CA . TRP A 1 166 ? 10.023 -14.406 -5.148 1 97.81 166 TRP A CA 1
ATOM 1292 C C . TRP A 1 166 ? 10.336 -14.82 -6.582 1 97.81 166 TRP A C 1
ATOM 1294 O O . TRP A 1 166 ? 11.5 -15.023 -6.934 1 97.81 166 TRP A O 1
ATOM 1304 N N . LEU A 1 167 ? 9.305 -14.938 -7.406 1 96.06 167 LEU A N 1
ATOM 1305 C CA . LEU A 1 167 ? 9.422 -15.336 -8.805 1 96.06 167 LEU A CA 1
ATOM 1306 C C . LEU A 1 167 ? 10.07 -14.234 -9.633 1 96.06 167 LEU A C 1
ATOM 1308 O O . LEU A 1 167 ? 10.391 -14.438 -10.805 1 96.06 167 LEU A O 1
ATOM 1312 N N . PHE A 1 168 ? 10.477 -13.094 -9.172 1 96.75 168 PHE A N 1
ATOM 1313 C CA . PHE A 1 168 ? 10.875 -11.898 -9.914 1 96.75 168 PHE A CA 1
ATOM 1314 C C . PHE A 1 168 ? 12.391 -11.867 -10.117 1 96.75 168 PHE A C 1
ATOM 1316 O O . PHE A 1 168 ? 13.133 -12.477 -9.344 1 96.75 168 PHE A O 1
ATOM 1323 N N . PRO A 1 169 ? 12.805 -11.141 -11.164 1 95 169 PRO A N 1
ATOM 1324 C CA . PRO A 1 169 ? 14.242 -10.992 -11.375 1 95 169 PRO A CA 1
ATOM 1325 C C . PRO A 1 169 ? 14.977 -10.492 -10.141 1 95 169 PRO A C 1
ATOM 1327 O O . PRO A 1 169 ? 14.516 -9.562 -9.477 1 95 169 PRO A O 1
ATOM 1330 N N . GLY A 1 170 ? 16.078 -11.188 -9.82 1 93.06 170 GLY A N 1
ATOM 1331 C CA . GLY A 1 170 ? 16.906 -10.75 -8.711 1 93.06 170 GLY A CA 1
ATOM 1332 C C . GLY A 1 170 ? 16.5 -11.391 -7.391 1 93.06 170 GLY A C 1
ATOM 1333 O O . GLY A 1 170 ? 17.219 -11.258 -6.391 1 93.06 170 GLY A O 1
ATOM 1334 N N . MET A 1 171 ? 15.461 -12.195 -7.398 1 94.69 171 MET A N 1
ATOM 1335 C CA . MET A 1 171 ? 14.984 -12.742 -6.133 1 94.69 171 MET A CA 1
ATOM 1336 C C . MET A 1 171 ? 15.07 -14.266 -6.125 1 94.69 171 MET A C 1
ATOM 1338 O O . MET A 1 171 ? 14.867 -14.898 -5.09 1 94.69 171 MET A O 1
ATOM 1342 N N . CYS A 1 172 ? 15.398 -14.836 -7.309 1 93.69 172 CYS A N 1
ATOM 1343 C CA . CYS A 1 172 ? 15.375 -16.297 -7.402 1 93.69 172 CYS A CA 1
ATOM 1344 C C . CYS A 1 172 ? 16.438 -16.797 -8.367 1 93.69 172 CYS A C 1
ATOM 1346 O O . CYS A 1 172 ? 17.062 -16 -9.078 1 93.69 172 CYS A O 1
ATOM 1348 N N . ASP A 1 173 ? 16.734 -18.109 -8.289 1 96.5 173 ASP A N 1
ATOM 1349 C CA . ASP A 1 173 ? 17.453 -18.812 -9.336 1 96.5 173 ASP A CA 1
ATOM 1350 C C . ASP A 1 173 ? 16.516 -19.219 -10.477 1 96.5 173 ASP A C 1
ATOM 1352 O O . ASP A 1 173 ? 15.617 -20.031 -10.281 1 96.5 173 ASP A O 1
ATOM 1356 N N . CYS A 1 174 ? 16.781 -18.656 -11.656 1 97.31 174 CYS A N 1
ATOM 1357 C CA . CYS A 1 174 ? 15.875 -18.875 -12.773 1 97.31 174 CYS A CA 1
ATOM 1358 C C . CYS A 1 174 ? 15.75 -20.375 -13.078 1 97.31 174 CYS A C 1
ATOM 1360 O O . CYS A 1 174 ? 14.773 -20.797 -13.695 1 97.31 174 CYS A O 1
ATOM 1362 N N . ARG A 1 175 ? 16.672 -21.188 -12.641 1 98.31 175 ARG A N 1
ATOM 1363 C CA . ARG A 1 175 ? 16.703 -22.609 -12.938 1 98.31 175 ARG A CA 1
ATOM 1364 C C . ARG A 1 175 ? 15.773 -23.375 -12.016 1 98.31 175 ARG A C 1
ATOM 1366 O O . ARG A 1 175 ? 15.438 -24.531 -12.289 1 98.31 175 ARG A O 1
ATOM 1373 N N . GLY A 1 176 ? 15.336 -22.703 -10.961 1 98.44 176 GLY A N 1
ATOM 1374 C CA . GLY A 1 176 ? 14.633 -23.375 -9.891 1 98.44 176 GLY A CA 1
ATOM 1375 C C . GLY A 1 176 ? 13.398 -24.125 -10.359 1 98.44 176 GLY A C 1
ATOM 1376 O O . GLY A 1 176 ? 13.148 -25.25 -9.945 1 98.44 176 GLY A O 1
ATOM 1377 N N . PHE A 1 177 ? 12.672 -23.562 -11.219 1 98.44 177 PHE A N 1
ATOM 1378 C CA . PHE A 1 177 ? 11.406 -24.109 -11.688 1 98.44 177 PHE A CA 1
ATOM 1379 C C . PHE A 1 177 ? 11.609 -25.484 -12.312 1 98.44 177 PHE A C 1
ATOM 1381 O O . PHE A 1 177 ? 10.938 -26.438 -11.938 1 98.44 177 PHE A O 1
ATOM 1388 N N . TYR A 1 178 ? 12.5 -25.578 -13.18 1 98.62 178 TYR A N 1
ATOM 1389 C CA . TYR A 1 178 ? 12.719 -26.828 -13.914 1 98.62 178 TYR A CA 1
ATOM 1390 C C . TYR A 1 178 ? 13.508 -27.828 -13.07 1 98.62 178 TYR A C 1
ATOM 1392 O O . TYR A 1 178 ? 13.367 -29.031 -13.242 1 98.62 178 TYR A O 1
ATOM 1400 N N . GLN A 1 179 ? 14.289 -27.312 -12.156 1 98.62 179 GLN A N 1
ATOM 1401 C CA . GLN A 1 179 ? 14.969 -28.219 -11.227 1 98.62 179 GLN A CA 1
ATOM 1402 C C . GLN A 1 179 ? 13.969 -28.953 -10.344 1 98.62 179 GLN A C 1
ATOM 1404 O O . GLN A 1 179 ? 14.086 -30.156 -10.141 1 98.62 179 GLN A O 1
ATOM 1409 N N . VAL A 1 180 ? 12.992 -28.219 -9.836 1 98.75 180 VAL A N 1
ATOM 1410 C CA . VAL A 1 180 ? 11.992 -28.859 -8.992 1 98.75 180 VAL A CA 1
ATOM 1411 C C . VAL A 1 180 ? 11.117 -29.781 -9.828 1 98.75 180 VAL A C 1
ATOM 1413 O O . VAL A 1 180 ? 10.742 -30.875 -9.383 1 98.75 180 VAL A O 1
ATOM 1416 N N . THR A 1 181 ? 10.805 -29.359 -11.055 1 98.81 181 THR A N 1
ATOM 1417 C CA . THR A 1 181 ? 10.07 -30.25 -11.953 1 98.81 181 THR A CA 1
ATOM 1418 C C . THR A 1 181 ? 10.82 -31.562 -12.133 1 98.81 181 THR A C 1
ATOM 1420 O O . THR A 1 181 ? 10.227 -32.625 -12.047 1 98.81 181 THR A O 1
ATOM 1423 N N . THR A 1 182 ? 12.094 -31.469 -12.383 1 98.81 182 THR A N 1
ATOM 1424 C CA . THR A 1 182 ? 12.93 -32.656 -12.578 1 98.81 182 THR A CA 1
ATOM 1425 C C . THR A 1 182 ? 12.953 -33.531 -11.32 1 98.81 182 THR A C 1
ATOM 1427 O O . THR A 1 182 ? 12.945 -34.75 -11.398 1 98.81 182 THR A O 1
ATOM 1430 N N . ARG A 1 183 ? 12.977 -32.875 -10.188 1 98.5 183 ARG A N 1
ATOM 1431 C CA . ARG A 1 183 ? 12.938 -33.625 -8.93 1 98.5 183 ARG A CA 1
ATOM 1432 C C . ARG A 1 183 ? 11.656 -34.438 -8.82 1 98.5 183 ARG A C 1
ATOM 1434 O O . ARG A 1 183 ? 11.672 -35.562 -8.297 1 98.5 183 ARG A O 1
ATOM 1441 N N . ALA A 1 184 ? 10.562 -33.906 -9.234 1 98.62 184 ALA A N 1
ATOM 1442 C CA . ALA A 1 184 ? 9.305 -34.656 -9.219 1 98.62 184 ALA A CA 1
ATOM 1443 C C . ALA A 1 184 ? 9.414 -35.906 -10.07 1 98.62 184 ALA A C 1
ATOM 1445 O O . ALA A 1 184 ? 8.953 -36.969 -9.656 1 98.62 184 ALA A O 1
ATOM 1446 N N . TYR A 1 185 ? 10.031 -35.812 -11.211 1 98.69 185 TYR A N 1
ATOM 1447 C CA . TYR A 1 185 ? 10.188 -36.938 -12.109 1 98.69 185 TYR A CA 1
ATOM 1448 C C . TYR A 1 185 ? 11.211 -37.938 -11.547 1 98.69 185 TYR A C 1
ATOM 1450 O O . TYR A 1 185 ? 11.062 -39.156 -11.727 1 98.69 185 TYR A O 1
ATOM 1458 N N . GLN A 1 186 ? 12.219 -37.406 -10.969 1 98.38 186 GLN A N 1
ATOM 1459 C CA . GLN A 1 186 ? 13.195 -38.281 -10.312 1 98.38 186 GLN A CA 1
ATOM 1460 C C . GLN A 1 186 ? 12.547 -39.094 -9.203 1 98.38 186 GLN A C 1
ATOM 1462 O O . GLN A 1 186 ? 12.828 -40.281 -9.055 1 98.38 186 GLN A O 1
ATOM 1467 N N . GLN A 1 187 ? 11.742 -38.5 -8.469 1 97.38 187 GLN A N 1
ATOM 1468 C CA . GLN A 1 187 ? 11.055 -39.156 -7.371 1 97.38 187 GLN A CA 1
ATOM 1469 C C . GLN A 1 187 ? 10.031 -40.188 -7.895 1 97.38 187 GLN A C 1
ATOM 1471 O O . GLN A 1 187 ? 9.852 -41.25 -7.309 1 97.38 187 GLN A O 1
ATOM 1476 N N . GLY A 1 188 ? 9.367 -39.844 -8.922 1 96.75 188 GLY A N 1
ATOM 1477 C CA . GLY A 1 188 ? 8.297 -40.688 -9.445 1 96.75 188 GLY A CA 1
ATOM 1478 C C . GLY A 1 188 ? 8.789 -41.844 -10.297 1 96.75 188 GLY A C 1
ATOM 1479 O O . GLY A 1 188 ? 8.172 -42.906 -10.328 1 96.75 188 GLY A O 1
ATOM 1480 N N . GLY A 1 189 ? 9.898 -41.594 -11.047 1 97.19 189 GLY A N 1
ATOM 1481 C CA . GLY A 1 189 ? 10.312 -42.594 -12.031 1 97.19 189 GLY A CA 1
ATOM 1482 C C . GLY A 1 189 ? 11.797 -42.906 -11.984 1 97.19 189 GLY A C 1
ATOM 1483 O O . GLY A 1 189 ? 12.289 -43.75 -12.727 1 97.19 189 GLY A O 1
ATOM 1484 N N . GLY A 1 190 ? 12.508 -42.188 -11.195 1 97.31 190 GLY A N 1
ATOM 1485 C CA . GLY A 1 190 ? 13.93 -42.438 -11.039 1 97.31 190 GLY A CA 1
ATOM 1486 C C . GLY A 1 190 ? 14.766 -41.875 -12.164 1 97.31 190 GLY A C 1
ATOM 1487 O O . GLY A 1 190 ? 14.25 -41.156 -13.031 1 97.31 190 GLY A O 1
ATOM 1488 N N . SER A 1 191 ? 16.047 -42.188 -12.141 1 96.75 191 SER A N 1
ATOM 1489 C CA . SER A 1 191 ? 17.016 -41.625 -13.078 1 96.75 191 SER A CA 1
ATOM 1490 C C . SER A 1 191 ? 16.734 -42.094 -14.508 1 96.75 191 SER A C 1
ATOM 1492 O O . SER A 1 191 ? 17.016 -41.375 -15.469 1 96.75 191 SER A O 1
ATOM 1494 N N . GLN A 1 192 ? 16.219 -43.219 -14.609 1 95.44 192 GLN A N 1
ATOM 1495 C CA . GLN A 1 192 ? 15.906 -43.75 -15.938 1 95.44 192 GLN A CA 1
ATOM 1496 C C . GLN A 1 192 ? 14.883 -42.844 -16.641 1 95.44 192 GLN A C 1
ATOM 1498 O O . GLN A 1 192 ? 15.023 -42.562 -17.828 1 95.44 192 GLN A O 1
ATOM 1503 N N . CYS A 1 193 ? 13.906 -42.469 -15.906 1 97.56 193 CYS A N 1
ATOM 1504 C CA . CYS A 1 193 ? 12.875 -41.594 -16.469 1 97.56 193 CYS A CA 1
ATOM 1505 C C . CYS A 1 193 ? 13.461 -40.25 -16.875 1 97.56 193 CYS A C 1
ATOM 1507 O O . CYS A 1 193 ? 13.281 -39.812 -18 1 97.56 193 CYS A O 1
ATOM 1509 N N . THR A 1 194 ? 14.211 -39.562 -15.961 1 98.06 194 THR A N 1
ATOM 1510 C CA . THR A 1 194 ? 14.75 -38.219 -16.219 1 98.06 194 THR A CA 1
ATOM 1511 C C . THR A 1 194 ? 15.773 -38.281 -17.344 1 98.06 194 THR A C 1
ATOM 1513 O O . THR A 1 194 ? 15.836 -37.344 -18.172 1 98.06 194 THR A O 1
ATOM 1516 N N . SER A 1 195 ? 16.516 -39.344 -17.438 1 95.88 195 SER A N 1
ATOM 1517 C CA . SER A 1 195 ? 17.5 -39.469 -18.5 1 95.88 195 SER A CA 1
ATOM 1518 C C . SER A 1 195 ? 16.828 -39.656 -19.859 1 95.88 195 SER A C 1
ATOM 1520 O O . SER A 1 195 ? 17.297 -39.094 -20.859 1 95.88 195 SER A O 1
ATOM 1522 N N . THR A 1 196 ? 15.844 -40.469 -19.859 1 95.25 196 THR A N 1
ATOM 1523 C CA . THR A 1 196 ? 15.117 -40.656 -21.109 1 95.25 196 THR A CA 1
ATOM 1524 C C . THR A 1 196 ? 14.531 -39.344 -21.609 1 95.25 196 THR A C 1
ATOM 1526 O O . THR A 1 196 ? 14.641 -39 -22.781 1 95.25 196 THR A O 1
ATOM 1529 N N . ILE A 1 197 ? 13.93 -38.594 -20.734 1 97.81 197 ILE A N 1
ATOM 1530 C CA . ILE A 1 197 ? 13.328 -37.312 -21.094 1 97.81 197 ILE A CA 1
ATOM 1531 C C . ILE A 1 197 ? 14.406 -36.344 -21.594 1 97.81 197 ILE A C 1
ATOM 1533 O O . ILE A 1 197 ? 14.211 -35.656 -22.578 1 97.81 197 ILE A O 1
ATOM 1537 N N . ARG A 1 198 ? 15.516 -36.312 -20.969 1 96.88 198 ARG A N 1
ATOM 1538 C CA . ARG A 1 198 ? 16.625 -35.469 -21.391 1 96.88 198 ARG A CA 1
ATOM 1539 C C . ARG A 1 198 ? 17.047 -35.781 -22.828 1 96.88 198 ARG A C 1
ATOM 1541 O O . ARG A 1 198 ? 17.391 -34.875 -23.578 1 96.88 198 ARG A O 1
ATOM 1548 N N . GLU A 1 199 ? 16.969 -36.969 -23.203 1 95.5 199 GLU A N 1
ATOM 1549 C CA . GLU A 1 199 ? 17.469 -37.438 -24.5 1 95.5 199 GLU A CA 1
ATOM 1550 C C . GLU A 1 199 ? 16.5 -37.094 -25.625 1 95.5 199 GLU A C 1
ATOM 1552 O O . GLU A 1 199 ? 16.891 -36.969 -26.781 1 95.5 199 GLU A O 1
ATOM 1557 N N . ILE A 1 200 ? 15.289 -37 -25.297 1 96.62 200 ILE A N 1
ATOM 1558 C CA . ILE A 1 200 ? 14.273 -36.906 -26.344 1 96.62 200 ILE A CA 1
ATOM 1559 C C . ILE A 1 200 ? 14.383 -35.562 -27.062 1 96.62 200 ILE A C 1
ATOM 1561 O O . ILE A 1 200 ? 14 -35.438 -28.219 1 96.62 200 ILE A O 1
ATOM 1565 N N . TRP A 1 201 ? 14.898 -34.531 -26.391 1 97.44 201 TRP A N 1
ATOM 1566 C CA . TRP A 1 201 ? 14.898 -33.188 -26.953 1 97.44 201 TRP A CA 1
ATOM 1567 C C . TRP A 1 201 ? 15.75 -33.125 -28.219 1 97.44 201 TRP A C 1
ATOM 1569 O O . TRP A 1 201 ? 15.297 -32.656 -29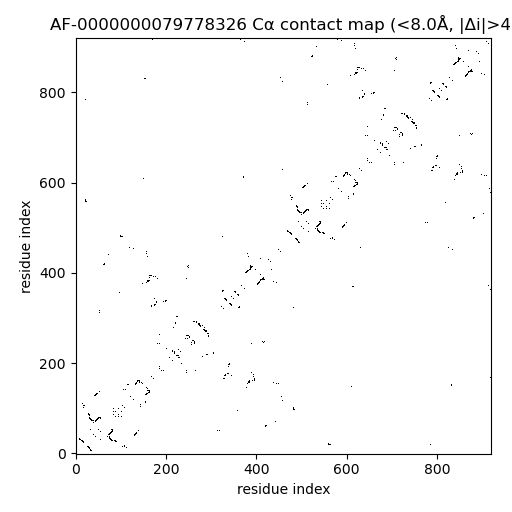.266 1 97.44 201 TRP A O 1
ATOM 1579 N N . SER A 1 202 ? 16.969 -33.625 -28.156 1 96.25 202 SER A N 1
ATOM 1580 C CA . SER A 1 202 ? 17.844 -33.594 -29.312 1 96.25 202 SER A CA 1
ATOM 1581 C C . SER A 1 202 ? 17.312 -34.531 -30.406 1 96.25 202 SER A C 1
ATOM 1583 O O . SER A 1 202 ? 17.438 -34.219 -31.594 1 96.25 202 SER A O 1
ATOM 1585 N N . LEU A 1 203 ? 16.719 -35.625 -30.016 1 97.19 203 LEU A N 1
ATOM 1586 C CA . LEU A 1 203 ? 16.156 -36.562 -30.984 1 97.19 203 LEU A CA 1
ATOM 1587 C C . LEU A 1 203 ? 14.992 -35.938 -31.75 1 97.19 203 LEU A C 1
ATOM 1589 O O . LEU A 1 203 ? 14.875 -36.094 -32.969 1 97.19 203 LEU A O 1
ATOM 1593 N N . ILE A 1 204 ? 14.141 -35.25 -31.016 1 97.12 204 ILE A N 1
ATOM 1594 C CA . ILE A 1 204 ? 13.016 -34.562 -31.641 1 97.12 204 ILE A CA 1
ATOM 1595 C C . ILE A 1 204 ? 13.531 -33.5 -32.625 1 97.12 204 ILE A C 1
ATOM 1597 O O . ILE A 1 204 ? 13.016 -33.406 -33.75 1 97.12 204 ILE A O 1
ATOM 1601 N N . ASP A 1 205 ? 14.539 -32.781 -32.25 1 96.56 205 ASP A N 1
ATOM 1602 C CA . ASP A 1 205 ? 15.117 -31.781 -33.125 1 96.56 205 ASP A CA 1
ATOM 1603 C C . ASP A 1 205 ? 15.656 -32.406 -34.406 1 96.56 205 ASP A C 1
ATOM 1605 O O . ASP A 1 205 ? 15.453 -31.875 -35.5 1 96.56 205 ASP A O 1
ATOM 1609 N N . GLU A 1 206 ? 16.328 -33.469 -34.281 1 97.19 206 GLU A N 1
ATOM 1610 C CA . GLU A 1 206 ? 16.922 -34.188 -35.406 1 97.19 206 GLU A CA 1
ATOM 1611 C C . GLU A 1 206 ? 15.828 -34.719 -36.344 1 97.19 206 GLU A C 1
ATOM 1613 O O . GLU A 1 206 ? 15.93 -34.594 -37.562 1 97.19 206 GLU A O 1
ATOM 1618 N N . ILE A 1 207 ? 14.852 -35.312 -35.75 1 97.88 207 ILE A N 1
ATOM 1619 C CA . ILE A 1 207 ? 13.773 -35.906 -36.531 1 97.88 207 ILE A CA 1
ATOM 1620 C C . ILE A 1 207 ? 13.016 -34.812 -37.25 1 97.88 207 ILE A C 1
ATOM 1622 O O . ILE A 1 207 ? 12.672 -34.938 -38.438 1 97.88 207 ILE A O 1
ATOM 1626 N N . ALA A 1 208 ? 12.742 -33.688 -36.562 1 97.56 208 ALA A N 1
ATOM 1627 C CA . ALA A 1 208 ? 11.953 -32.594 -37.125 1 97.56 208 ALA A CA 1
ATOM 1628 C C . ALA A 1 208 ? 12.633 -31.984 -38.344 1 97.56 208 ALA A C 1
ATOM 1630 O O . ALA A 1 208 ? 11.969 -31.438 -39.219 1 97.56 208 ALA A O 1
ATOM 1631 N N . LYS A 1 209 ? 13.945 -32.094 -38.406 1 96.5 209 LYS A N 1
ATOM 1632 C CA . LYS A 1 209 ? 14.719 -31.516 -39.5 1 96.5 209 LYS A CA 1
ATOM 1633 C C . LYS A 1 209 ? 14.719 -32.438 -40.719 1 96.5 209 LYS A C 1
ATOM 1635 O O . LYS A 1 209 ? 15.07 -31.984 -41.812 1 96.5 209 LYS A O 1
ATOM 1640 N N . LYS A 1 210 ? 14.312 -33.656 -40.594 1 96.94 210 LYS A N 1
ATOM 1641 C CA . LYS A 1 210 ? 14.289 -34.625 -41.719 1 96.94 210 LYS A CA 1
ATOM 1642 C C . LYS A 1 210 ? 13.031 -34.438 -42.562 1 96.94 210 LYS A C 1
ATOM 1644 O O . LYS A 1 210 ? 12.016 -33.938 -42.094 1 96.94 210 LYS A O 1
ATOM 1649 N N . PRO A 1 211 ? 13.195 -34.906 -43.844 1 95.94 211 PRO A N 1
ATOM 1650 C CA . PRO A 1 211 ? 11.969 -34.938 -44.656 1 95.94 211 PRO A CA 1
ATOM 1651 C C . PRO A 1 211 ? 10.859 -35.781 -44.031 1 95.94 211 PRO A C 1
ATOM 1653 O O . PRO A 1 211 ? 11.109 -36.875 -43.562 1 95.94 211 PRO A O 1
ATOM 1656 N N . HIS A 1 212 ? 9.734 -35.188 -43.875 1 95.81 212 HIS A N 1
ATOM 1657 C CA . HIS A 1 212 ? 8.539 -35.812 -43.344 1 95.81 212 HIS A CA 1
ATOM 1658 C C . HIS A 1 212 ? 8.688 -36.062 -41.844 1 95.81 212 HIS A C 1
ATOM 1660 O O . HIS A 1 212 ? 7.941 -36.844 -41.25 1 95.81 212 HIS A O 1
ATOM 1666 N N . GLY A 1 213 ? 9.727 -35.5 -41.25 1 97.44 213 GLY A N 1
ATOM 1667 C CA . GLY A 1 213 ? 9.992 -35.688 -39.812 1 97.44 213 GLY A CA 1
ATOM 1668 C C . GLY A 1 213 ? 8.828 -35.281 -38.938 1 97.44 213 GLY A C 1
ATOM 1669 O O . GLY A 1 213 ? 8.508 -36 -37.969 1 97.44 213 GLY A O 1
ATOM 1670 N N . LEU A 1 214 ? 8.203 -34.188 -39.219 1 98 214 LEU A N 1
ATOM 1671 C CA . LEU A 1 214 ? 7.078 -33.688 -38.438 1 98 214 LEU A CA 1
ATOM 1672 C C . LEU A 1 214 ? 5.875 -34.625 -38.594 1 98 214 LEU A C 1
ATOM 1674 O O . LEU A 1 214 ? 5.102 -34.781 -37.656 1 98 214 LEU A O 1
ATOM 1678 N N . ASP A 1 215 ? 5.711 -35.25 -39.719 1 97.38 215 ASP A N 1
ATOM 1679 C CA . ASP A 1 215 ? 4.676 -36.25 -39.938 1 97.38 215 ASP A CA 1
ATOM 1680 C C . ASP A 1 215 ? 4.922 -37.469 -39.031 1 97.38 215 ASP A C 1
ATOM 1682 O O . ASP A 1 215 ? 3.99 -38 -38.438 1 97.38 215 ASP A O 1
ATOM 1686 N N . ASP A 1 216 ? 6.164 -37.906 -39.062 1 97.56 216 ASP A N 1
ATOM 1687 C CA . ASP A 1 216 ? 6.547 -39.031 -38.25 1 97.56 216 ASP A CA 1
ATOM 1688 C C . ASP A 1 216 ? 6.285 -38.781 -36.75 1 97.56 216 ASP A C 1
ATOM 1690 O O . ASP A 1 216 ? 5.754 -39.656 -36.062 1 97.56 216 ASP A O 1
ATOM 1694 N N . LEU A 1 217 ? 6.723 -37.594 -36.344 1 98.12 217 LEU A N 1
ATOM 1695 C CA . LEU A 1 217 ? 6.484 -37.219 -34.969 1 98.12 217 LEU A CA 1
ATOM 1696 C C . LEU A 1 217 ? 4.992 -37.156 -34.656 1 98.12 217 LEU A C 1
ATOM 1698 O O . LEU A 1 217 ? 4.539 -37.656 -33.625 1 98.12 217 LEU A O 1
ATOM 1702 N N . SER A 1 218 ? 4.234 -36.562 -35.531 1 97.94 218 SER A N 1
ATOM 1703 C CA . SER A 1 218 ? 2.789 -36.469 -35.344 1 97.94 218 SER A CA 1
ATOM 1704 C C . SER A 1 218 ? 2.139 -37.844 -35.281 1 97.94 218 SER A C 1
ATOM 1706 O O . SER A 1 218 ? 1.207 -38.062 -34.5 1 97.94 218 SER A O 1
ATOM 1708 N N . GLY A 1 219 ? 2.553 -38.719 -36.062 1 96.62 219 GLY A N 1
ATOM 1709 C CA . GLY A 1 219 ? 2.061 -40.094 -36.031 1 96.62 219 GLY A CA 1
ATOM 1710 C C . GLY A 1 219 ? 2.385 -40.781 -34.719 1 96.62 219 GLY A C 1
ATOM 1711 O O . GLY A 1 219 ? 1.532 -41.5 -34.156 1 96.62 219 GLY A O 1
ATOM 1712 N N . ALA A 1 220 ? 3.596 -40.625 -34.281 1 96.81 220 ALA A N 1
ATOM 1713 C CA . ALA A 1 220 ? 4.031 -41.281 -33.031 1 96.81 220 ALA A CA 1
ATOM 1714 C C . ALA A 1 220 ? 3.24 -40.75 -31.844 1 96.81 220 ALA A C 1
ATOM 1716 O O . ALA A 1 220 ? 2.859 -41.531 -30.969 1 96.81 220 ALA A O 1
ATOM 1717 N N . PHE A 1 221 ? 3.008 -39.406 -31.797 1 97.38 221 PHE A N 1
ATOM 1718 C CA . PHE A 1 221 ? 2.289 -38.781 -30.703 1 97.38 221 PHE A CA 1
ATOM 1719 C C . PHE A 1 221 ? 0.783 -38.938 -30.875 1 97.38 221 PHE A C 1
ATOM 1721 O O . PHE A 1 221 ? 0.011 -38.625 -29.969 1 97.38 221 PHE A O 1
ATOM 1728 N N . LYS A 1 222 ? 0.362 -39.375 -32.062 1 96.44 222 LYS A N 1
ATOM 1729 C CA . LYS A 1 222 ? -1.045 -39.562 -32.406 1 96.44 222 LYS A CA 1
ATOM 1730 C C . LYS A 1 222 ? -1.802 -38.25 -32.312 1 96.44 222 LYS A C 1
ATOM 1732 O O . LYS A 1 222 ? -2.852 -38.156 -31.672 1 96.44 222 LYS A O 1
ATOM 1737 N N . THR A 1 223 ? -1.238 -37.219 -32.938 1 96.81 223 THR A N 1
ATOM 1738 C CA . THR A 1 223 ? -1.854 -35.875 -32.906 1 96.81 223 THR A CA 1
ATOM 1739 C C . THR A 1 223 ? -3 -35.781 -33.906 1 96.81 223 THR A C 1
ATOM 1741 O O . THR A 1 223 ? -3 -36.5 -34.906 1 96.81 223 THR A O 1
ATOM 1744 N N . CYS A 1 224 ? -3.961 -34.969 -33.562 1 95.88 224 CYS A N 1
ATOM 1745 C CA . CYS A 1 224 ? -5.098 -34.75 -34.469 1 95.88 224 CYS A CA 1
ATOM 1746 C C . CYS A 1 224 ? -4.684 -33.938 -35.688 1 95.88 224 CYS A C 1
ATOM 1748 O O . CYS A 1 224 ? -5.336 -34.031 -36.719 1 95.88 224 CYS A O 1
ATOM 1750 N N . GLU A 1 225 ? -3.762 -33.125 -35.5 1 95.69 225 GLU A N 1
ATOM 1751 C CA . GLU A 1 225 ? -3.158 -32.312 -36.562 1 95.69 225 GLU A CA 1
ATOM 1752 C C . GLU A 1 225 ? -1.637 -32.438 -36.562 1 95.69 225 GLU A C 1
ATOM 1754 O O . GLU A 1 225 ? -1.049 -32.812 -35.531 1 95.69 225 GLU A O 1
ATOM 1759 N N . LEU A 1 226 ? -1.064 -32.062 -37.625 1 96.12 226 LEU A N 1
ATOM 1760 C CA . LEU A 1 226 ? 0.388 -32.156 -37.719 1 96.12 226 LEU A CA 1
ATOM 1761 C C . LEU A 1 226 ? 1.066 -31.078 -36.875 1 96.12 226 LEU A C 1
ATOM 1763 O O . LEU A 1 226 ? 0.587 -29.953 -36.844 1 96.12 226 LEU A O 1
ATOM 1767 N N . PHE A 1 227 ? 2.17 -31.5 -36.25 1 96.75 227 PHE A N 1
ATOM 1768 C CA . PHE A 1 227 ? 3.002 -30.484 -35.625 1 96.75 227 PHE A CA 1
ATOM 1769 C C . PHE A 1 227 ? 3.479 -29.453 -36.625 1 96.75 227 PHE A C 1
ATOM 1771 O O . PHE A 1 227 ? 3.818 -29.797 -37.75 1 96.75 227 PHE A O 1
ATOM 1778 N N . SER A 1 228 ? 3.533 -28.219 -36.25 1 95.25 228 SER A N 1
ATOM 1779 C CA . SER A 1 228 ? 3.859 -27.141 -37.188 1 95.25 228 SER A CA 1
ATOM 1780 C C . SER A 1 228 ? 5.367 -26.953 -37.312 1 95.25 228 SER A C 1
ATOM 1782 O O . SER A 1 228 ? 5.855 -26.469 -38.312 1 95.25 228 SER A O 1
ATOM 1784 N N . SER A 1 229 ? 6.133 -27.234 -36.281 1 95.81 229 SER A N 1
ATOM 1785 C CA . SER A 1 229 ? 7.586 -27.078 -36.281 1 95.81 229 SER A CA 1
ATOM 1786 C C . SER A 1 229 ? 8.219 -27.875 -35.125 1 95.81 229 SER A C 1
ATOM 1788 O O . SER A 1 229 ? 7.523 -28.344 -34.219 1 95.81 229 SER A O 1
ATOM 1790 N N . GLY A 1 230 ? 9.469 -28.047 -35.219 1 94.88 230 GLY A N 1
ATOM 1791 C CA . GLY A 1 230 ? 10.195 -28.672 -34.125 1 94.88 230 GLY A CA 1
ATOM 1792 C C . GLY A 1 230 ? 10.078 -27.906 -32.812 1 94.88 230 GLY A C 1
ATOM 1793 O O . GLY A 1 230 ? 9.945 -28.516 -31.75 1 94.88 230 GLY A O 1
ATOM 1794 N N . ASP A 1 231 ? 10.109 -26.625 -32.938 1 94.06 231 ASP A N 1
ATOM 1795 C CA . ASP A 1 231 ? 9.977 -25.781 -31.75 1 94.06 231 ASP A CA 1
ATOM 1796 C C . ASP A 1 231 ? 8.602 -25.938 -31.109 1 94.06 231 ASP A C 1
ATOM 1798 O O . ASP A 1 231 ? 8.477 -25.922 -29.875 1 94.06 231 ASP A O 1
ATOM 1802 N N . PHE A 1 232 ? 7.672 -26.078 -31.891 1 95.06 232 PHE A N 1
ATOM 1803 C CA . PHE A 1 232 ? 6.324 -26.281 -31.375 1 95.06 232 PHE A CA 1
ATOM 1804 C C . PHE A 1 232 ? 6.23 -27.609 -30.625 1 95.06 232 PHE A C 1
ATOM 1806 O O . PHE A 1 232 ? 5.633 -27.672 -29.547 1 95.06 232 PHE A O 1
ATOM 1813 N N . VAL A 1 233 ? 6.812 -28.672 -31.188 1 96.19 233 VAL A N 1
ATOM 1814 C CA . VAL A 1 233 ? 6.816 -29.969 -30.531 1 96.19 233 VAL A CA 1
ATOM 1815 C C . VAL A 1 233 ? 7.445 -29.859 -29.141 1 96.19 233 VAL A C 1
ATOM 1817 O O . VAL A 1 233 ? 6.867 -30.312 -28.156 1 96.19 233 VAL A O 1
ATOM 1820 N N . SER A 1 234 ? 8.57 -29.25 -29.156 1 95.62 234 SER A N 1
ATOM 1821 C CA . SER A 1 234 ? 9.312 -29.141 -27.906 1 95.62 234 SER A CA 1
ATOM 1822 C C . SER A 1 234 ? 8.531 -28.328 -26.859 1 95.62 234 SER A C 1
ATOM 1824 O O . SER A 1 234 ? 8.492 -28.703 -25.688 1 95.62 234 SER A O 1
ATOM 1826 N N . GLY A 1 235 ? 7.973 -27.219 -27.312 1 94.44 235 GLY A N 1
ATOM 1827 C CA . GLY A 1 235 ? 7.172 -26.406 -26.391 1 94.44 235 GLY A CA 1
ATOM 1828 C C . GLY A 1 235 ? 5.961 -27.141 -25.859 1 94.44 235 GLY A C 1
ATOM 1829 O O . GLY A 1 235 ? 5.66 -27.062 -24.656 1 94.44 235 GLY A O 1
ATOM 1830 N N . PHE A 1 236 ? 5.305 -27.812 -26.719 1 94 236 PHE A N 1
ATOM 1831 C CA . PHE A 1 236 ? 4.113 -28.562 -26.359 1 94 236 PHE A CA 1
ATOM 1832 C C . PHE A 1 236 ? 4.445 -29.656 -25.344 1 94 236 PHE A C 1
ATOM 1834 O O . PHE A 1 236 ? 3.719 -29.844 -24.375 1 94 236 PHE A O 1
ATOM 1841 N N . VAL A 1 237 ? 5.492 -30.344 -25.562 1 96.06 237 VAL A N 1
ATOM 1842 C CA . VAL A 1 237 ? 5.949 -31.422 -24.703 1 96.06 237 VAL A CA 1
ATOM 1843 C C . VAL A 1 237 ? 6.355 -30.859 -23.344 1 96.06 237 VAL A C 1
ATOM 1845 O O . VAL A 1 237 ? 5.98 -31.406 -22.297 1 96.06 237 VAL A O 1
ATOM 1848 N N . GLU A 1 238 ? 7.109 -29.828 -23.375 1 96.56 238 GLU A N 1
ATOM 1849 C CA . GLU A 1 238 ? 7.559 -29.188 -22.141 1 96.56 238 GLU A CA 1
ATOM 1850 C C . GLU A 1 238 ? 6.375 -28.766 -21.281 1 96.56 238 GLU A C 1
ATOM 1852 O O . GLU A 1 238 ? 6.355 -29.016 -20.078 1 96.56 238 GLU A O 1
ATOM 1857 N N . ASP A 1 239 ? 5.438 -28.172 -21.891 1 93.94 239 ASP A N 1
ATOM 1858 C CA . ASP A 1 239 ? 4.25 -27.703 -21.188 1 93.94 239 ASP A CA 1
ATOM 1859 C C . ASP A 1 239 ? 3.525 -28.859 -20.5 1 93.94 239 ASP A C 1
ATOM 1861 O O . ASP A 1 239 ? 3.055 -28.719 -19.375 1 93.94 239 ASP A O 1
ATOM 1865 N N . TYR A 1 240 ? 3.398 -29.875 -21.172 1 94.88 240 TYR A N 1
ATOM 1866 C CA . TYR A 1 240 ? 2.703 -31.031 -20.625 1 94.88 240 TYR A CA 1
ATOM 1867 C C . TYR A 1 240 ? 3.467 -31.625 -19.453 1 94.88 240 TYR A C 1
ATOM 1869 O O . TYR A 1 240 ? 2.867 -32 -18.438 1 94.88 240 TYR A O 1
ATOM 1877 N N . LEU A 1 241 ? 4.781 -31.781 -19.578 1 97.62 241 LEU A N 1
ATOM 1878 C CA . LEU A 1 241 ? 5.598 -32.312 -18.5 1 97.62 241 LEU A CA 1
ATOM 1879 C C . LEU A 1 241 ? 5.469 -31.469 -17.234 1 97.62 241 LEU A C 1
ATOM 1881 O O . LEU A 1 241 ? 5.414 -32 -16.125 1 97.62 241 LEU A O 1
ATOM 1885 N N . VAL A 1 242 ? 5.43 -30.188 -17.422 1 97.38 242 VAL A N 1
ATOM 1886 C CA . VAL A 1 242 ? 5.254 -29.266 -16.297 1 97.38 242 VAL A CA 1
ATOM 1887 C C . VAL A 1 242 ? 3.869 -29.453 -15.688 1 97.38 242 VAL A C 1
ATOM 1889 O O . VAL A 1 242 ? 3.725 -29.469 -14.461 1 97.38 242 VAL A O 1
ATOM 1892 N N . THR A 1 243 ? 2.885 -29.578 -16.531 1 95.69 243 THR A N 1
ATOM 1893 C CA . THR A 1 243 ? 1.518 -29.781 -16.062 1 95.69 243 THR A CA 1
ATOM 1894 C C . THR A 1 243 ? 1.425 -31.031 -15.195 1 95.69 243 THR A C 1
ATOM 1896 O O . THR A 1 243 ? 0.776 -31.031 -14.148 1 95.69 243 THR A O 1
ATOM 1899 N N . LEU A 1 244 ? 2.049 -32.125 -15.617 1 97.56 244 LEU A N 1
ATOM 1900 C CA . LEU A 1 244 ? 2.053 -33.375 -14.844 1 97.56 244 LEU A CA 1
ATOM 1901 C C . LEU A 1 244 ? 2.672 -33.156 -13.469 1 97.56 244 LEU A C 1
ATOM 1903 O O . LEU A 1 244 ? 2.164 -33.656 -12.469 1 97.56 244 LEU A O 1
ATOM 1907 N N . ALA A 1 245 ? 3.752 -32.438 -13.445 1 98.25 245 ALA A N 1
ATOM 1908 C CA . ALA A 1 245 ? 4.418 -32.188 -12.18 1 98.25 245 ALA A CA 1
ATOM 1909 C C . ALA A 1 245 ? 3.531 -31.344 -11.258 1 98.25 245 ALA A C 1
ATOM 1911 O O . ALA A 1 245 ? 3.436 -31.609 -10.062 1 98.25 245 ALA A O 1
ATOM 1912 N N . MET A 1 246 ? 2.887 -30.312 -11.781 1 97.88 246 MET A N 1
ATOM 1913 C CA . MET A 1 246 ? 2.021 -29.438 -11 1 97.88 246 MET A CA 1
ATOM 1914 C C . MET A 1 246 ? 0.8 -30.188 -10.484 1 97.88 246 MET A C 1
ATOM 1916 O O . MET A 1 246 ? 0.355 -29.969 -9.359 1 97.88 246 MET A O 1
ATOM 1920 N N . GLY A 1 247 ? 0.26 -31.062 -11.312 1 96.88 247 GLY A N 1
ATOM 1921 C CA . GLY A 1 247 ? -0.927 -31.828 -10.945 1 96.88 247 GLY A CA 1
ATOM 1922 C C . GLY A 1 247 ? -0.609 -33.156 -10.328 1 96.88 247 GLY A C 1
ATOM 1923 O O . GLY A 1 247 ? -1.459 -34.062 -10.297 1 96.88 247 GLY A O 1
ATOM 1924 N N . ASN A 1 248 ? 0.615 -33.375 -9.82 1 98.06 248 ASN A N 1
ATOM 1925 C CA . ASN A 1 248 ? 1.078 -34.656 -9.297 1 98.06 248 ASN A CA 1
ATOM 1926 C C . ASN A 1 248 ? 0.44 -34.969 -7.941 1 98.06 248 ASN A C 1
ATOM 1928 O O . ASN A 1 248 ? 1.144 -35.219 -6.965 1 98.06 248 ASN A O 1
ATOM 1932 N N . TYR A 1 249 ? -0.901 -35.125 -7.957 1 97.88 249 TYR A N 1
ATOM 1933 C CA . TYR A 1 249 ? -1.706 -35.406 -6.773 1 97.88 249 TYR A CA 1
ATOM 1934 C C . TYR A 1 249 ? -1.797 -36.906 -6.508 1 97.88 249 TYR A C 1
ATOM 1936 O O . TYR A 1 249 ? -1.612 -37.719 -7.418 1 97.88 249 TYR A O 1
ATOM 1944 N N . PRO A 1 250 ? -2.094 -37.25 -5.223 1 97.94 250 PRO A N 1
ATOM 1945 C CA . PRO A 1 250 ? -2.266 -38.656 -4.887 1 97.94 250 PRO A CA 1
ATOM 1946 C C . PRO A 1 250 ? -3.604 -39.219 -5.359 1 97.94 250 PRO A C 1
ATOM 1948 O O . PRO A 1 250 ? -3.898 -40.406 -5.133 1 97.94 250 PRO A O 1
ATOM 1951 N N . TYR A 1 251 ? -4.434 -38.469 -5.992 1 97.38 251 TYR A N 1
ATOM 1952 C CA . TYR A 1 251 ? -5.711 -38.875 -6.562 1 97.38 251 TYR A CA 1
ATOM 1953 C C . TYR A 1 251 ? -5.957 -38.188 -7.895 1 97.38 251 TYR A C 1
ATOM 1955 O O . TYR A 1 251 ? -5.285 -37.188 -8.219 1 97.38 251 TYR A O 1
ATOM 1963 N N . SER A 1 252 ? -6.859 -38.719 -8.664 1 95.25 252 SER A N 1
ATOM 1964 C CA . SER A 1 252 ? -7.176 -38.125 -9.961 1 95.25 252 SER A CA 1
ATOM 1965 C C . SER A 1 252 ? -7.754 -36.719 -9.805 1 95.25 252 SER A C 1
ATOM 1967 O O . SER A 1 252 ? -8.414 -36.438 -8.805 1 95.25 252 SER A O 1
ATOM 1969 N N . THR A 1 253 ? -7.461 -35.875 -10.805 1 91.38 253 THR A N 1
ATOM 1970 C CA . THR A 1 253 ? -7.953 -34.5 -10.742 1 91.38 253 THR A CA 1
ATOM 1971 C C . THR A 1 253 ? -8.211 -33.969 -12.141 1 91.38 253 THR A C 1
ATOM 1973 O O . THR A 1 253 ? -7.73 -34.531 -13.133 1 91.38 253 THR A O 1
ATOM 1976 N N . SER A 1 254 ? -9.016 -32.938 -12.164 1 86.94 254 SER A N 1
ATOM 1977 C CA . SER A 1 254 ? -9.281 -32.219 -13.406 1 86.94 254 SER A CA 1
ATOM 1978 C C . SER A 1 254 ? -8.883 -30.75 -13.305 1 86.94 254 SER A C 1
ATOM 1980 O O . SER A 1 254 ? -9.273 -29.938 -14.141 1 86.94 254 SER A O 1
ATOM 1982 N N . PHE A 1 255 ? -8.156 -30.375 -12.297 1 84.69 255 PHE A N 1
ATOM 1983 C CA . PHE A 1 255 ? -7.812 -28.984 -12.016 1 84.69 255 PHE A CA 1
ATOM 1984 C C . PHE A 1 255 ? -7.004 -28.391 -13.156 1 84.69 255 PHE A C 1
ATOM 1986 O O . PHE A 1 255 ? -7.32 -27.297 -13.648 1 84.69 255 PHE A O 1
ATOM 1993 N N . LEU A 1 256 ? -5.988 -29.094 -13.602 1 84.81 256 LEU A N 1
ATOM 1994 C CA . LEU A 1 256 ? -5.117 -28.641 -14.68 1 84.81 256 LEU A CA 1
ATOM 1995 C C . LEU A 1 256 ? -5.262 -29.531 -15.906 1 84.81 256 LEU A C 1
ATOM 1997 O O . LEU A 1 256 ? -4.316 -29.672 -16.688 1 84.81 256 LEU A O 1
ATOM 2001 N N . GLY A 1 257 ? -6.391 -30.109 -16.016 1 84.06 257 GLY A N 1
ATOM 2002 C CA . GLY A 1 257 ? -6.668 -31.156 -16.984 1 84.06 257 GLY A CA 1
ATOM 2003 C C . GLY A 1 257 ? -6.973 -32.5 -16.344 1 84.06 257 GLY A C 1
ATOM 2004 O O . GLY A 1 257 ? -6.836 -32.656 -15.133 1 84.06 257 GLY A O 1
ATOM 2005 N N . GLU A 1 258 ? -7.383 -33.406 -17.141 1 89.12 258 GLU A N 1
ATOM 2006 C CA . GLU A 1 258 ? -7.684 -34.719 -16.609 1 89.12 258 GLU A CA 1
ATOM 2007 C C . GLU A 1 258 ? -6.406 -35.531 -16.375 1 89.12 258 GLU A C 1
ATOM 2009 O O . GLU A 1 258 ? -5.727 -35.906 -17.328 1 89.12 258 GLU A O 1
ATOM 2014 N N . LEU A 1 259 ? -6.125 -35.781 -15.109 1 94.38 259 LEU A N 1
ATOM 2015 C CA . LEU A 1 259 ? -4.898 -36.5 -14.742 1 94.38 259 LEU A CA 1
ATOM 2016 C C . LEU A 1 259 ? -5.191 -37.625 -13.766 1 94.38 259 LEU A C 1
ATOM 2018 O O . LEU A 1 259 ? -6.035 -37.5 -12.883 1 94.38 259 LEU A O 1
ATOM 2022 N N . PRO A 1 260 ? -4.578 -38.781 -13.906 1 96.62 260 PRO A N 1
ATOM 2023 C CA . PRO A 1 260 ? -4.68 -39.844 -12.906 1 96.62 260 PRO A CA 1
ATOM 2024 C C . PRO A 1 260 ? -3.92 -39.531 -11.625 1 96.62 260 PRO A C 1
ATOM 2026 O O . PRO A 1 260 ? -3.232 -38.5 -11.547 1 96.62 260 PRO A O 1
ATOM 2029 N N . ALA A 1 261 ? -4.16 -40.375 -10.641 1 97.62 261 ALA A N 1
ATOM 2030 C CA . ALA A 1 261 ? -3.357 -40.25 -9.43 1 97.62 261 ALA A CA 1
ATOM 2031 C C . ALA A 1 261 ? -1.873 -40.438 -9.734 1 97.62 261 ALA A C 1
ATOM 2033 O O . ALA A 1 261 ? -1.5 -41.312 -10.516 1 97.62 261 ALA A O 1
ATOM 2034 N N . TRP A 1 262 ? -1.072 -39.562 -9.148 1 98.06 262 TRP A N 1
ATOM 2035 C CA . TRP A 1 262 ? 0.375 -39.594 -9.336 1 98.06 262 TRP A CA 1
ATOM 2036 C C . TRP A 1 262 ? 0.735 -39.719 -10.812 1 98.06 262 TRP A C 1
ATOM 2038 O O . TRP A 1 262 ? 1.434 -40.625 -11.227 1 98.06 262 TRP A O 1
ATOM 2048 N N . PRO A 1 263 ? 0.389 -38.719 -11.555 1 98.19 263 PRO A N 1
ATOM 2049 C CA . PRO A 1 263 ? 0.559 -38.812 -13.008 1 98.19 263 PRO A CA 1
ATOM 2050 C C . PRO A 1 263 ? 2.025 -38.906 -13.43 1 98.19 263 PRO A C 1
ATOM 2052 O O . PRO A 1 263 ? 2.34 -39.5 -14.453 1 98.19 263 PRO A O 1
ATOM 2055 N N . VAL A 1 264 ? 2.939 -38.312 -12.711 1 98.56 264 VAL A N 1
ATOM 2056 C CA . VAL A 1 264 ? 4.355 -38.375 -13.047 1 98.56 264 VAL A CA 1
ATOM 2057 C C . VAL A 1 264 ? 4.828 -39.844 -12.977 1 98.56 264 VAL A C 1
ATOM 2059 O O . VAL A 1 264 ? 5.516 -40.312 -13.883 1 98.56 264 VAL A O 1
ATOM 2062 N N . LYS A 1 265 ? 4.48 -40.5 -11.891 1 98.31 265 LYS A N 1
ATOM 2063 C CA . LYS A 1 265 ? 4.832 -41.906 -11.742 1 98.31 265 LYS A CA 1
ATOM 2064 C C . LYS A 1 265 ? 4.23 -42.75 -12.867 1 98.31 265 LYS A C 1
ATOM 2066 O O . LYS A 1 265 ? 4.902 -43.594 -13.438 1 98.31 265 LYS A O 1
ATOM 2071 N N . GLU A 1 266 ? 2.982 -42.5 -13.164 1 98.12 266 GLU A N 1
ATOM 2072 C CA . GLU A 1 266 ? 2.311 -43.25 -14.234 1 98.12 266 GLU A CA 1
ATOM 2073 C C . GLU A 1 266 ? 2.965 -43 -15.586 1 98.12 266 GLU A C 1
ATOM 2075 O O . GLU A 1 266 ? 3.078 -43.906 -16.406 1 98.12 266 GLU A O 1
ATOM 2080 N N . PHE A 1 267 ? 3.311 -41.781 -15.844 1 98.38 267 PHE A N 1
ATOM 2081 C CA . PHE A 1 267 ? 3.977 -41.406 -17.078 1 98.38 267 PHE A CA 1
ATOM 2082 C C . PHE A 1 267 ? 5.305 -42.156 -17.219 1 98.38 267 PHE A C 1
ATOM 2084 O O . PHE A 1 267 ? 5.594 -42.719 -18.281 1 98.38 267 PHE A O 1
ATOM 2091 N N . CYS A 1 268 ? 6.109 -42.094 -16.188 1 98.38 268 CYS A N 1
ATOM 2092 C CA . CYS A 1 268 ? 7.418 -42.75 -16.203 1 98.38 268 CYS A CA 1
ATOM 2093 C C . CYS A 1 268 ? 7.281 -44.25 -16.359 1 98.38 268 CYS A C 1
ATOM 2095 O O . CYS A 1 268 ? 8.07 -44.875 -17.062 1 98.38 268 CYS A O 1
ATOM 2097 N N . LYS A 1 269 ? 6.332 -44.812 -15.711 1 98 269 LYS A N 1
ATOM 2098 C CA . LYS A 1 269 ? 6.043 -46.25 -15.883 1 98 269 LYS A CA 1
ATOM 2099 C C . LYS A 1 269 ? 5.676 -46.562 -17.328 1 98 269 LYS A C 1
ATOM 2101 O O . LYS A 1 269 ? 6.113 -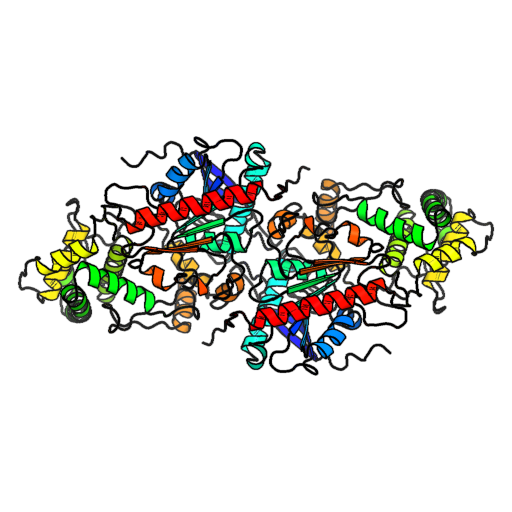47.562 -17.891 1 98 269 LYS A O 1
ATOM 2106 N N . ALA A 1 270 ? 4.902 -45.688 -17.891 1 97.62 270 ALA A N 1
ATOM 2107 C CA . ALA A 1 270 ? 4.48 -45.875 -19.281 1 97.62 270 ALA A CA 1
ATOM 2108 C C . ALA A 1 270 ? 5.668 -45.812 -20.234 1 97.62 270 ALA A C 1
ATOM 2110 O O . ALA A 1 270 ? 5.711 -46.531 -21.234 1 97.62 270 ALA A O 1
ATOM 2111 N N . ILE A 1 271 ? 6.586 -44.906 -19.969 1 97.5 271 ILE A N 1
ATOM 2112 C CA . ILE A 1 271 ? 7.77 -44.781 -20.812 1 97.5 271 ILE A CA 1
ATOM 2113 C C . ILE A 1 271 ? 8.492 -46.125 -20.875 1 97.5 271 ILE A C 1
ATOM 2115 O O . ILE A 1 271 ? 8.977 -46.531 -21.938 1 97.5 271 ILE A O 1
ATOM 2119 N N . VAL A 1 272 ? 8.562 -46.844 -19.812 1 95.38 272 VAL A N 1
ATOM 2120 C CA . VAL A 1 272 ? 9.273 -48.094 -19.734 1 95.38 272 VAL A CA 1
ATOM 2121 C C . VAL A 1 272 ? 8.469 -49.188 -20.438 1 95.38 272 VAL A C 1
ATOM 2123 O O . VAL A 1 272 ? 9.039 -50.031 -21.156 1 95.38 272 VAL A O 1
ATOM 2126 N N . ASN A 1 273 ? 7.195 -49.125 -20.391 1 95.69 273 ASN A N 1
ATOM 2127 C CA . ASN A 1 273 ? 6.352 -50.219 -20.797 1 95.69 273 ASN A CA 1
ATOM 2128 C C . ASN A 1 273 ? 5.895 -50.094 -22.25 1 95.69 273 ASN A C 1
ATOM 2130 O O . ASN A 1 273 ? 5.457 -51.062 -22.859 1 95.69 273 ASN A O 1
ATOM 2134 N N . CYS A 1 274 ? 5.934 -48.906 -22.719 1 96.12 274 CYS A N 1
ATOM 2135 C CA . CYS A 1 274 ? 5.453 -48.656 -24.078 1 96.12 274 CYS A CA 1
ATOM 2136 C C . CYS A 1 274 ? 6.254 -49.5 -25.094 1 96.12 274 CYS A C 1
ATOM 2138 O O . CYS A 1 274 ? 7.469 -49.625 -24.953 1 96.12 274 CYS A O 1
ATOM 2140 N N . PRO A 1 275 ? 5.531 -49.906 -26.094 1 94.5 275 PRO A N 1
ATOM 2141 C CA . PRO A 1 275 ? 6.207 -50.719 -27.109 1 94.5 275 PRO A CA 1
ATOM 2142 C C . PRO A 1 275 ? 7.02 -49.906 -28.094 1 94.5 275 PRO A C 1
ATOM 2144 O O . PRO A 1 275 ? 6.824 -48.688 -28.188 1 94.5 275 PRO A O 1
ATOM 2147 N N . ILE A 1 276 ? 7.887 -50.594 -28.75 1 93.56 276 ILE A N 1
ATOM 2148 C CA . ILE A 1 276 ? 8.711 -50.031 -29.797 1 93.56 276 ILE A CA 1
ATOM 2149 C C . ILE A 1 276 ? 8.25 -50.531 -31.156 1 93.56 276 ILE A C 1
ATOM 2151 O O . ILE A 1 276 ? 8.148 -51.75 -31.375 1 93.56 276 ILE A O 1
ATOM 2155 N N . GLU A 1 277 ? 8.016 -49.688 -32.031 1 91.75 277 GLU A N 1
ATOM 2156 C CA . GLU A 1 277 ? 7.555 -50.031 -33.344 1 91.75 277 GLU A CA 1
ATOM 2157 C C . GLU A 1 277 ? 8.711 -50.062 -34.344 1 91.75 277 GLU A C 1
ATOM 2159 O O . GLU A 1 277 ? 8.617 -50.719 -35.406 1 91.75 277 GLU A O 1
ATOM 2164 N N . GLY A 1 278 ? 9.719 -49.281 -34.188 1 92.69 278 GLY A N 1
ATOM 2165 C CA . GLY A 1 278 ? 10.898 -49.344 -35.031 1 92.69 278 GLY A CA 1
ATOM 2166 C C . GLY A 1 278 ? 10.922 -48.25 -36.094 1 92.69 278 GLY A C 1
ATOM 2167 O O . GLY A 1 278 ? 11.805 -48.25 -36.969 1 92.69 278 GLY A O 1
ATOM 2168 N N . LYS A 1 279 ? 10.07 -47.375 -36.094 1 92.88 279 LYS A N 1
ATOM 2169 C CA . LYS A 1 279 ? 10 -46.312 -37.094 1 92.88 279 LYS A CA 1
ATOM 2170 C C . LYS A 1 279 ? 10.859 -45.125 -36.688 1 92.88 279 LYS A C 1
ATOM 2172 O O . LYS A 1 279 ? 11.336 -44.375 -37.531 1 92.88 279 LYS A O 1
ATOM 2177 N N . LEU A 1 280 ? 10.859 -44.875 -35.469 1 96.5 280 LEU A N 1
ATOM 2178 C CA . LEU A 1 280 ? 11.648 -43.812 -34.875 1 96.5 280 LEU A CA 1
ATOM 2179 C C . LEU A 1 280 ? 12.57 -44.344 -33.781 1 96.5 280 LEU A C 1
ATOM 2181 O O . LEU A 1 280 ? 12.453 -45.531 -33.406 1 96.5 280 LEU A O 1
ATOM 2185 N N . PRO A 1 281 ? 13.523 -43.469 -33.375 1 96.19 281 PRO A N 1
ATOM 2186 C CA . PRO A 1 281 ? 14.312 -43.969 -32.25 1 96.19 281 PRO A CA 1
ATOM 2187 C C . PRO A 1 281 ? 13.445 -44.469 -31.094 1 96.19 281 PRO A C 1
ATOM 2189 O O . PRO A 1 281 ? 12.414 -43.875 -30.797 1 96.19 281 PRO A O 1
ATOM 2192 N N . PRO A 1 282 ? 13.836 -45.562 -30.484 1 95.88 282 PRO A N 1
ATOM 2193 C CA . PRO A 1 282 ? 13.023 -46.188 -29.438 1 95.88 282 PRO A CA 1
ATOM 2194 C C . PRO A 1 282 ? 12.625 -45.219 -28.328 1 95.88 282 PRO A C 1
ATOM 2196 O O . PRO A 1 282 ? 11.508 -45.281 -27.828 1 95.88 282 PRO A O 1
ATOM 2199 N N . GLN A 1 283 ? 13.562 -44.344 -27.984 1 95.62 283 GLN A N 1
ATOM 2200 C CA . GLN A 1 283 ? 13.289 -43.406 -26.906 1 95.62 283 GLN A CA 1
ATOM 2201 C C . GLN A 1 283 ? 12.109 -42.5 -27.266 1 95.62 283 GLN A C 1
ATOM 2203 O O . GLN A 1 283 ? 11.273 -42.188 -26.406 1 95.62 283 GLN A O 1
ATOM 2208 N N . VAL A 1 284 ? 12.078 -42.062 -28.469 1 97.25 284 VAL A N 1
ATOM 2209 C CA . VAL A 1 284 ? 11.039 -41.125 -28.938 1 97.25 284 VAL A CA 1
ATOM 2210 C C . VAL A 1 284 ? 9.703 -41.875 -29.016 1 97.25 284 VAL A C 1
ATOM 2212 O O . VAL A 1 284 ? 8.664 -41.344 -28.625 1 97.25 284 VAL A O 1
ATOM 2215 N N . GLU A 1 285 ? 9.711 -43.094 -29.531 1 96.88 285 GLU A N 1
ATOM 2216 C CA . GLU A 1 285 ? 8.492 -43.906 -29.641 1 96.88 285 GLU A CA 1
ATOM 2217 C C . GLU A 1 285 ? 7.887 -44.188 -28.266 1 96.88 285 GLU A C 1
ATOM 2219 O O . GLU A 1 285 ? 6.68 -44.031 -28.078 1 96.88 285 GLU A O 1
ATOM 2224 N N . LYS A 1 286 ? 8.742 -44.594 -27.359 1 96.81 286 LYS A N 1
ATOM 2225 C CA . LYS A 1 286 ? 8.273 -44.875 -26 1 96.81 286 LYS A CA 1
ATOM 2226 C C . LYS A 1 286 ? 7.711 -43.594 -25.344 1 96.81 286 LYS A C 1
ATOM 2228 O O . LYS A 1 286 ? 6.672 -43.656 -24.688 1 96.81 286 LYS A O 1
ATOM 2233 N N . PHE A 1 287 ? 8.438 -42.562 -25.531 1 97.75 287 PHE A N 1
ATOM 2234 C CA . PHE A 1 287 ? 8.008 -41.281 -24.953 1 97.75 287 PHE A CA 1
ATOM 2235 C C . PHE A 1 287 ? 6.668 -40.844 -25.531 1 97.75 287 PHE A C 1
ATOM 2237 O O . PHE A 1 287 ? 5.758 -40.469 -24.781 1 97.75 287 PHE A O 1
ATOM 2244 N N . ALA A 1 288 ? 6.551 -40.812 -26.797 1 97.81 288 ALA A N 1
ATOM 2245 C CA . ALA A 1 288 ? 5.324 -40.406 -27.453 1 97.81 288 ALA A CA 1
ATOM 2246 C C . ALA A 1 288 ? 4.148 -41.281 -27.047 1 97.81 288 ALA A C 1
ATOM 2248 O O . ALA A 1 288 ? 3.041 -40.781 -26.828 1 97.81 288 ALA A O 1
ATOM 2249 N N . CYS A 1 289 ? 4.406 -42.562 -27 1 96.81 289 CYS A N 1
ATOM 2250 C CA . CYS A 1 289 ? 3.391 -43.531 -26.547 1 96.81 289 CYS A CA 1
ATOM 2251 C C . CYS A 1 289 ? 2.951 -43.219 -25.125 1 96.81 289 CYS A C 1
ATOM 2253 O O . CYS A 1 289 ? 1.756 -43.188 -24.828 1 96.81 289 CYS A O 1
ATOM 2255 N N . ALA A 1 290 ? 3.887 -42.969 -24.25 1 97.69 290 ALA A N 1
ATOM 2256 C CA . ALA A 1 290 ? 3.584 -42.625 -22.875 1 97.69 290 ALA A CA 1
ATOM 2257 C C . ALA A 1 290 ? 2.797 -41.312 -22.797 1 97.69 290 ALA A C 1
ATOM 2259 O O . ALA A 1 290 ? 1.856 -41.188 -22 1 97.69 290 ALA A O 1
ATOM 2260 N N . PHE A 1 291 ? 3.258 -40.312 -23.594 1 96.94 291 PHE A N 1
ATOM 2261 C CA . PHE A 1 291 ? 2.59 -39.031 -23.656 1 96.94 291 PHE A CA 1
ATOM 2262 C C . PHE A 1 291 ? 1.115 -39.188 -24 1 96.94 291 PHE A C 1
ATOM 2264 O O . PHE A 1 291 ? 0.244 -38.719 -23.297 1 96.94 291 PHE A O 1
ATOM 2271 N N . PHE A 1 292 ? 0.805 -39.875 -25 1 95.56 292 PHE A N 1
ATOM 2272 C CA . PHE A 1 292 ? -0.574 -40.062 -25.438 1 95.56 292 PHE A CA 1
ATOM 2273 C C . PHE A 1 292 ? -1.347 -40.938 -24.438 1 95.56 292 PHE A C 1
ATOM 2275 O O . PHE A 1 292 ? -2.539 -40.688 -24.203 1 95.56 292 PHE A O 1
ATOM 2282 N N . SER A 1 293 ? -0.708 -41.969 -23.875 1 94.62 293 SER A N 1
ATOM 2283 C CA . SER A 1 293 ? -1.363 -42.812 -22.891 1 94.62 293 SER A CA 1
ATOM 2284 C C . SER A 1 293 ? -1.861 -42 -21.703 1 94.62 293 SER A C 1
ATOM 2286 O O . SER A 1 293 ? -2.969 -42.219 -21.203 1 94.62 293 SER A O 1
ATOM 2288 N N . LEU A 1 294 ? -1.053 -41.094 -21.25 1 95 294 LEU A N 1
ATOM 2289 C CA . LEU A 1 294 ? -1.464 -40.25 -20.125 1 95 294 LEU A CA 1
ATOM 2290 C C . LEU A 1 294 ? -2.508 -39.219 -20.578 1 95 294 LEU A C 1
ATOM 2292 O O . LEU A 1 294 ? -3.451 -38.938 -19.828 1 95 294 LEU A O 1
ATOM 2296 N N . TYR A 1 295 ? -2.217 -38.625 -21.703 1 91.81 295 TYR A N 1
ATOM 2297 C CA . TYR A 1 295 ? -3.17 -37.656 -22.25 1 91.81 295 TYR A CA 1
ATOM 2298 C C . TYR A 1 295 ? -4.551 -38.281 -22.391 1 91.81 295 TYR A C 1
ATOM 2300 O O . TYR A 1 295 ? -5.566 -37.625 -22.125 1 91.81 295 TYR A O 1
ATOM 2308 N N . ASN A 1 296 ? -4.621 -39.5 -22.734 1 92.12 296 ASN A N 1
ATOM 2309 C CA . ASN A 1 296 ? -5.852 -40.25 -22.984 1 92.12 296 ASN A CA 1
ATOM 2310 C C . ASN A 1 296 ? -6.121 -41.281 -21.891 1 92.12 296 ASN A C 1
ATOM 2312 O O . ASN A 1 296 ? -6.59 -42.375 -22.172 1 92.12 296 ASN A O 1
ATOM 2316 N N . TYR A 1 297 ? -5.758 -40.938 -20.734 1 90.38 297 TYR A N 1
ATOM 2317 C CA . TYR A 1 297 ? -5.836 -41.969 -19.672 1 90.38 297 TYR A CA 1
ATOM 2318 C C . TYR A 1 297 ? -7.277 -42.406 -19.453 1 90.38 297 TYR A C 1
ATOM 2320 O O . TYR A 1 297 ? -7.523 -43.531 -19.016 1 90.38 297 TYR A O 1
ATOM 2328 N N . LYS A 1 298 ? -8.266 -41.531 -19.75 1 92 298 LYS A N 1
ATOM 2329 C CA . LYS A 1 298 ? -9.672 -41.906 -19.625 1 92 298 LYS A CA 1
ATOM 2330 C C . LYS A 1 298 ? -10.148 -42.656 -20.875 1 92 298 LYS A C 1
ATOM 2332 O O . LYS A 1 298 ? -11.281 -43.125 -20.906 1 92 298 LYS A O 1
ATOM 2337 N N . GLN A 1 299 ? -9.398 -42.625 -21.844 1 91.31 299 GLN A N 1
ATOM 2338 C CA . GLN A 1 299 ? -9.641 -43.375 -23.078 1 91.31 299 GLN A CA 1
ATOM 2339 C C . GLN A 1 299 ? -10.852 -42.812 -23.828 1 91.31 299 GLN A C 1
ATOM 2341 O O . GLN A 1 299 ? -11.664 -43.562 -24.359 1 91.31 299 GLN A O 1
ATOM 2346 N N . GLU A 1 300 ? -10.891 -41.531 -23.812 1 89.75 300 GLU A N 1
ATOM 2347 C CA . GLU A 1 300 ? -12.016 -40.875 -24.484 1 89.75 300 GLU A CA 1
ATOM 2348 C C . GLU A 1 300 ? -11.57 -40.156 -25.75 1 89.75 300 GLU A C 1
ATOM 2350 O O . GLU A 1 300 ? -12.398 -39.781 -26.578 1 89.75 300 GLU A O 1
ATOM 2355 N N . ASP A 1 301 ? -10.312 -40.031 -25.906 1 90.12 301 ASP A N 1
ATOM 2356 C CA . ASP A 1 301 ? -9.797 -39.281 -27.047 1 90.12 301 ASP A CA 1
ATOM 2357 C C . ASP A 1 301 ? -9.266 -40.188 -28.141 1 90.12 301 ASP A C 1
ATOM 2359 O O . ASP A 1 301 ? -8.68 -41.25 -27.844 1 90.12 301 ASP A O 1
ATOM 2363 N N . LYS A 1 302 ? -9.461 -39.719 -29.328 1 91.75 302 LYS A N 1
ATOM 2364 C CA . LYS A 1 302 ? -8.953 -40.469 -30.469 1 91.75 302 LYS A CA 1
ATOM 2365 C C . LYS A 1 302 ? -7.574 -40 -30.891 1 91.75 302 LYS A C 1
ATOM 2367 O O . LYS A 1 302 ? -6.793 -40.75 -31.469 1 91.75 302 LYS A O 1
ATOM 2372 N N . CYS A 1 303 ? -7.32 -38.812 -30.672 1 94.5 303 CYS A N 1
ATOM 2373 C CA . CYS A 1 303 ? -6.051 -38.188 -31 1 94.5 303 CYS A CA 1
ATOM 2374 C C . CYS A 1 303 ? -5.711 -37.062 -30.016 1 94.5 303 CYS A C 1
ATOM 2376 O O . CYS A 1 303 ? -6.555 -36.656 -29.219 1 94.5 303 CYS A O 1
ATOM 2378 N N . LEU A 1 304 ? -4.453 -36.75 -30.109 1 93.31 304 LEU A N 1
ATOM 2379 C CA . LEU A 1 304 ? -3.947 -35.688 -29.25 1 93.31 304 LEU A CA 1
ATOM 2380 C C . LEU A 1 304 ? -4.242 -34.312 -29.859 1 93.31 304 LEU A C 1
ATOM 2382 O O . LEU A 1 304 ? -3.758 -34 -30.938 1 93.31 304 LEU A O 1
ATOM 2386 N N . SER A 1 305 ? -5.012 -33.531 -29.297 1 90.44 305 SER A N 1
ATOM 2387 C CA . SER A 1 305 ? -5.344 -32.188 -29.766 1 90.44 305 SER A CA 1
ATOM 2388 C C . SER A 1 305 ? -4.465 -31.125 -29.109 1 90.44 305 SER A C 1
ATOM 2390 O O . SER A 1 305 ? -4.141 -31.219 -27.938 1 90.44 305 SER A O 1
ATOM 2392 N N . PHE A 1 306 ? -4.062 -30.125 -30.031 1 84.62 306 PHE A N 1
ATOM 2393 C CA . PHE A 1 306 ? -3.262 -29.031 -29.5 1 84.62 306 PHE A CA 1
ATOM 2394 C C . PHE A 1 306 ? -4.145 -28 -28.828 1 84.62 306 PHE A C 1
ATOM 2396 O O . PHE A 1 306 ? -3.648 -27.109 -28.125 1 84.62 306 PHE A O 1
ATOM 2403 N N . ALA A 1 307 ? -5.398 -27.859 -29.266 1 67.69 307 ALA A N 1
ATOM 2404 C CA . ALA A 1 307 ? -6.336 -26.891 -28.734 1 67.69 307 ALA A CA 1
ATOM 2405 C C . ALA A 1 307 ? -6.543 -27.078 -27.234 1 67.69 307 ALA A C 1
ATOM 2407 O O . ALA A 1 307 ? -7.395 -26.438 -26.625 1 67.69 307 ALA A O 1
ATOM 2408 N N . SER A 1 308 ? -5.633 -27.828 -26.797 1 54.88 308 SER A N 1
ATOM 2409 C CA . SER A 1 308 ? -5.969 -28.266 -25.438 1 54.88 308 SER A CA 1
ATOM 2410 C C . SER A 1 308 ? -6.512 -27.109 -24.609 1 54.88 308 SER A C 1
ATOM 2412 O O . SER A 1 308 ? -6.234 -25.953 -24.891 1 54.88 308 SER A O 1
ATOM 2414 N N . GLY A 1 309 ? -7.27 -27.547 -23.484 1 48.78 309 GLY A N 1
ATOM 2415 C CA . GLY A 1 309 ? -8.312 -27.422 -22.484 1 48.78 309 GLY A CA 1
ATOM 2416 C C . GLY A 1 309 ? -8.078 -26.281 -21.516 1 48.78 309 GLY A C 1
ATOM 2417 O O . GLY A 1 309 ? -8.766 -26.172 -20.5 1 48.78 309 GLY A O 1
ATOM 2418 N N . SER A 1 310 ? -6.832 -25.766 -21.281 1 51.62 310 SER A N 1
ATOM 2419 C CA . SER A 1 310 ? -7.035 -25.109 -20 1 51.62 310 SER A CA 1
ATOM 2420 C C . SER A 1 310 ? -7.98 -23.922 -20.125 1 51.62 310 SER A C 1
ATOM 2422 O O . SER A 1 310 ? -7.535 -22.781 -20.25 1 51.62 310 SER A O 1
ATOM 2424 N N . GLU A 1 311 ? -9.109 -24.156 -20.781 1 50.28 311 GLU A N 1
ATOM 2425 C CA . GLU A 1 311 ? -10.18 -23.172 -20.969 1 50.28 311 GLU A CA 1
ATOM 2426 C C . GLU A 1 311 ? -10.336 -22.281 -19.75 1 50.28 311 GLU A C 1
ATOM 2428 O O . GLU A 1 311 ? -10.875 -21.172 -19.844 1 50.28 311 GLU A O 1
ATOM 2433 N N . ASN A 1 312 ? -9.688 -22.734 -18.609 1 54.84 312 ASN A N 1
ATOM 2434 C CA . ASN A 1 312 ? -10.148 -22.047 -17.406 1 54.84 312 ASN A CA 1
ATOM 2435 C C . ASN A 1 312 ? -9.117 -21.047 -16.906 1 54.84 312 ASN A C 1
ATOM 2437 O O . ASN A 1 312 ? -9.422 -20.203 -16.047 1 54.84 312 ASN A O 1
ATOM 2441 N N . LEU A 1 313 ? -7.98 -21.172 -17.469 1 62.22 313 LEU A N 1
ATOM 2442 C CA . LEU A 1 313 ? -6.996 -20.141 -17.219 1 62.22 313 LEU A CA 1
ATOM 2443 C C . LEU A 1 313 ? -6.859 -19.203 -18.422 1 62.22 313 LEU A C 1
ATOM 2445 O O . LEU A 1 313 ? -6.801 -19.656 -19.562 1 62.22 313 LEU A O 1
ATOM 2449 N N . ASP A 1 314 ? -7.184 -17.953 -18.062 1 72.06 314 ASP A N 1
ATOM 2450 C CA . ASP A 1 314 ? -7.043 -16.953 -19.125 1 72.06 314 ASP A CA 1
ATOM 2451 C C . ASP A 1 314 ? -5.574 -16.703 -19.453 1 72.06 314 ASP A C 1
ATOM 2453 O O . ASP A 1 314 ? -4.941 -15.812 -18.891 1 72.06 314 ASP A O 1
ATOM 2457 N N . SER A 1 315 ? -5.078 -17.438 -20.312 1 76.31 315 SER A N 1
ATOM 2458 C CA . SER A 1 315 ? -3.662 -17.406 -20.656 1 76.31 315 SER A CA 1
ATOM 2459 C C . SER A 1 315 ? -3.258 -16.047 -21.219 1 76.31 315 SER A C 1
ATOM 2461 O O . SER A 1 315 ? -2.166 -15.555 -20.922 1 76.31 315 SER A O 1
ATOM 2463 N N . ARG A 1 316 ? -4.148 -15.453 -21.938 1 82.25 316 ARG A N 1
ATOM 2464 C CA . ARG A 1 316 ? -3.797 -14.172 -22.547 1 82.25 316 ARG A CA 1
ATOM 2465 C C . ARG A 1 316 ? -3.592 -13.102 -21.484 1 82.25 316 ARG A C 1
ATOM 2467 O O . ARG A 1 316 ? -2.635 -12.328 -21.547 1 82.25 316 ARG A O 1
ATOM 2474 N N . GLY A 1 317 ? -4.488 -13.078 -20.5 1 90.69 317 GLY A N 1
ATOM 2475 C CA . GLY A 1 317 ? -4.348 -12.125 -19.406 1 90.69 317 GLY A CA 1
ATOM 2476 C C . GLY A 1 317 ? -3.062 -12.305 -18.625 1 90.69 317 GLY A C 1
ATOM 2477 O O . GLY A 1 317 ? -2.381 -11.32 -18.312 1 90.69 317 GLY A O 1
ATOM 2478 N N . TRP A 1 318 ? -2.787 -13.492 -18.406 1 94.12 318 TRP A N 1
ATOM 2479 C CA . TRP A 1 318 ? -1.592 -13.773 -17.609 1 94.12 318 TRP A CA 1
ATOM 2480 C C . TRP A 1 318 ? -0.329 -13.43 -18.391 1 94.12 318 TRP A C 1
ATOM 2482 O O . TRP A 1 318 ? 0.622 -12.875 -17.844 1 94.12 318 TRP A O 1
ATOM 2492 N N . GLU A 1 319 ? -0.246 -13.789 -19.688 1 93.5 319 GLU A N 1
ATOM 2493 C CA . GLU A 1 319 ? 0.909 -13.445 -20.5 1 93.5 319 GLU A CA 1
ATOM 2494 C C . GLU A 1 319 ? 1.137 -11.938 -20.531 1 93.5 319 GLU A C 1
ATOM 2496 O O . GLU A 1 319 ? 2.277 -11.477 -20.438 1 93.5 319 GLU A O 1
ATOM 2501 N N . LEU A 1 320 ? 0.043 -11.25 -20.688 1 96.12 320 LEU A N 1
ATOM 2502 C CA . LEU A 1 320 ? 0.126 -9.797 -20.656 1 96.12 320 LEU A CA 1
ATOM 2503 C C . LEU A 1 320 ? 0.655 -9.312 -19.312 1 96.12 320 LEU A C 1
ATOM 2505 O O . LEU A 1 320 ? 1.52 -8.43 -19.25 1 96.12 320 LEU A O 1
ATOM 2509 N N . GLN A 1 321 ? 0.154 -9.906 -18.266 1 96.44 321 GLN A N 1
ATOM 2510 C CA . GLN A 1 321 ? 0.574 -9.508 -16.922 1 96.44 321 GLN A CA 1
ATOM 2511 C C . GLN A 1 321 ? 2.062 -9.766 -16.703 1 96.44 321 GLN A C 1
ATOM 2513 O O . GLN A 1 321 ? 2.744 -8.992 -16.031 1 96.44 321 GLN A O 1
ATOM 2518 N N . THR A 1 322 ? 2.562 -10.828 -17.234 1 96.25 322 THR A N 1
ATOM 2519 C CA . THR A 1 322 ? 3.984 -11.141 -17.141 1 96.25 322 THR A CA 1
ATOM 2520 C C . THR A 1 322 ? 4.824 -10.078 -17.828 1 96.25 322 THR A C 1
ATOM 2522 O O . THR A 1 322 ? 5.949 -9.797 -17.422 1 96.25 322 THR A O 1
ATOM 2525 N N . CYS A 1 323 ? 4.258 -9.461 -18.891 1 96.81 323 CYS A N 1
ATOM 2526 C CA . CYS A 1 323 ? 4.945 -8.422 -19.656 1 96.81 323 CYS A CA 1
ATOM 2527 C C . CYS A 1 323 ? 4.82 -7.066 -18.969 1 96.81 323 CYS A C 1
ATOM 2529 O O . CYS A 1 323 ? 5.426 -6.086 -19.391 1 96.81 323 CYS A O 1
ATOM 2531 N N . MET A 1 324 ? 4.07 -7.043 -17.875 1 97.25 324 MET A N 1
ATOM 2532 C CA . MET A 1 324 ? 3.914 -5.797 -17.141 1 97.25 324 MET A CA 1
ATOM 2533 C C . MET A 1 324 ? 4.547 -5.902 -15.75 1 97.25 324 MET A C 1
ATOM 2535 O O . MET A 1 324 ? 5.699 -5.512 -15.562 1 97.25 324 MET A O 1
ATOM 2539 N N . GLU A 1 325 ? 3.799 -6.555 -14.852 1 96.62 325 GLU A N 1
ATOM 2540 C CA . GLU A 1 325 ? 4.273 -6.496 -13.469 1 96.62 325 GLU A CA 1
ATOM 2541 C C . GLU A 1 325 ? 4.77 -7.859 -13 1 96.62 325 GLU A C 1
ATOM 2543 O O . GLU A 1 325 ? 5.516 -7.949 -12.023 1 96.62 325 GLU A O 1
ATOM 2548 N N . MET A 1 326 ? 4.383 -8.977 -13.633 1 96.75 326 MET A N 1
ATOM 2549 C CA . MET A 1 326 ? 4.691 -10.32 -13.148 1 96.75 326 MET A CA 1
ATOM 2550 C C . MET A 1 326 ? 5.824 -10.945 -13.953 1 96.75 326 MET A C 1
ATOM 2552 O O . MET A 1 326 ? 5.684 -12.047 -14.477 1 96.75 326 MET A O 1
ATOM 2556 N N . THR A 1 327 ? 6.93 -10.273 -14 1 95.69 327 THR A N 1
ATOM 2557 C CA . THR A 1 327 ? 8.062 -10.766 -14.781 1 95.69 327 THR A CA 1
ATOM 2558 C C . THR A 1 327 ? 8.656 -12.016 -14.141 1 95.69 327 THR A C 1
ATOM 2560 O O . THR A 1 327 ? 9.148 -11.969 -13.016 1 95.69 327 THR A O 1
ATOM 2563 N N . ASN A 1 328 ? 8.688 -13.086 -14.828 1 93.06 328 ASN A N 1
ATOM 2564 C CA . ASN A 1 328 ? 9.109 -14.367 -14.273 1 93.06 328 ASN A CA 1
ATOM 2565 C C . ASN A 1 328 ? 10.344 -14.914 -14.992 1 93.06 328 ASN A C 1
ATOM 2567 O O . ASN A 1 328 ? 10.227 -15.523 -16.062 1 93.06 328 ASN A O 1
ATOM 2571 N N . PRO A 1 329 ? 11.5 -14.805 -14.398 1 95.5 329 PRO A N 1
ATOM 2572 C CA . PRO A 1 329 ? 12.727 -15.375 -14.969 1 95.5 329 PRO A CA 1
ATOM 2573 C C . PRO A 1 329 ? 12.805 -16.891 -14.805 1 95.5 329 PRO A C 1
ATOM 2575 O O . PRO A 1 329 ? 13.148 -17.375 -13.727 1 95.5 329 PRO A O 1
ATOM 2578 N N . ILE A 1 330 ? 12.492 -17.625 -15.805 1 96.94 330 ILE A N 1
ATOM 2579 C CA . ILE A 1 330 ? 12.562 -19.078 -15.797 1 96.94 330 ILE A CA 1
ATOM 2580 C C . ILE A 1 330 ? 13.547 -19.547 -16.859 1 96.94 330 ILE A C 1
ATOM 2582 O O . ILE A 1 330 ? 13.5 -19.094 -18.016 1 96.94 330 ILE A O 1
ATOM 2586 N N . CYS A 1 331 ? 14.484 -20.344 -16.453 1 97.94 331 CYS A N 1
ATOM 2587 C CA . CYS A 1 331 ? 15.461 -20.875 -17.391 1 97.94 331 CYS A CA 1
ATOM 2588 C C . CYS A 1 331 ? 15.797 -22.328 -17.062 1 97.94 331 CYS A C 1
ATOM 2590 O O . CYS A 1 331 ? 15.328 -22.875 -16.062 1 97.94 331 CYS A O 1
ATOM 2592 N N . SER A 1 332 ? 16.422 -22.969 -17.984 1 98.12 332 SER A N 1
ATOM 2593 C CA . SER A 1 332 ? 16.891 -24.344 -17.859 1 98.12 332 SER A CA 1
ATOM 2594 C C . SER A 1 332 ? 18.297 -24.516 -18.422 1 98.12 332 SER A C 1
ATOM 2596 O O . SER A 1 332 ? 18.688 -23.797 -19.359 1 98.12 332 SER A O 1
ATOM 2598 N N . ASP A 1 333 ? 19.109 -25.453 -17.844 1 97.06 333 ASP A N 1
ATOM 2599 C CA . ASP A 1 333 ? 20.484 -25.594 -18.312 1 97.06 333 ASP A CA 1
ATOM 2600 C C . ASP A 1 333 ? 20.719 -27 -18.906 1 97.06 333 ASP A C 1
ATOM 2602 O O . ASP A 1 333 ? 21.781 -27.266 -19.453 1 97.06 333 ASP A O 1
ATOM 2606 N N . GLY A 1 334 ? 19.797 -27.922 -18.781 1 96.69 334 GLY A N 1
ATOM 2607 C CA . GLY A 1 334 ? 19.938 -29.266 -19.328 1 96.69 334 GLY A CA 1
ATOM 2608 C C . GLY A 1 334 ? 20.891 -30.125 -18.531 1 96.69 334 GLY A C 1
ATOM 2609 O O . GLY A 1 334 ? 21.141 -31.281 -18.891 1 96.69 334 GLY A O 1
ATOM 2610 N N . LYS A 1 335 ? 21.406 -29.609 -17.516 1 96.19 335 LYS A N 1
ATOM 2611 C CA . LYS A 1 335 ? 22.359 -30.328 -16.672 1 96.19 335 LYS A CA 1
ATOM 2612 C C . LYS A 1 335 ? 21.75 -30.641 -15.305 1 96.19 335 LYS A C 1
ATOM 2614 O O . LYS A 1 335 ? 21.688 -31.797 -14.898 1 96.19 335 LYS A O 1
ATOM 2619 N N . THR A 1 336 ? 21.281 -29.594 -14.656 1 96.69 336 THR A N 1
ATOM 2620 C CA . THR A 1 336 ? 20.688 -29.781 -13.336 1 96.69 336 THR A CA 1
ATOM 2621 C C . THR A 1 336 ? 19.188 -30.062 -13.461 1 96.69 336 THR A C 1
ATOM 2623 O O . THR A 1 336 ? 18.531 -30.375 -12.461 1 96.69 336 THR A O 1
ATOM 2626 N N . ASP A 1 337 ? 18.688 -30.047 -14.656 1 98.38 337 ASP A N 1
ATOM 2627 C CA . ASP A 1 337 ? 17.297 -30.391 -14.969 1 98.38 337 ASP A CA 1
ATOM 2628 C C . ASP A 1 337 ? 17.219 -31.297 -16.203 1 98.38 337 ASP A C 1
ATOM 2630 O O . ASP A 1 337 ? 18.234 -31.594 -16.828 1 98.38 337 ASP A O 1
ATOM 2634 N N . MET A 1 338 ? 16.016 -31.719 -16.531 1 98.5 338 MET A N 1
ATOM 2635 C CA . MET A 1 338 ? 15.844 -32.688 -17.609 1 98.5 338 MET A CA 1
ATOM 2636 C C . MET A 1 338 ? 15.352 -31.984 -18.875 1 98.5 338 MET A C 1
ATOM 2638 O O . MET A 1 338 ? 14.891 -32.625 -19.812 1 98.5 338 MET A O 1
ATOM 2642 N N . PHE A 1 339 ? 15.438 -30.688 -18.938 1 98.5 339 PHE A N 1
ATOM 2643 C CA . PHE A 1 339 ? 14.859 -29.922 -20.047 1 98.5 339 PHE A CA 1
ATOM 2644 C C . PHE A 1 339 ? 15.945 -29.406 -20.984 1 98.5 339 PHE A C 1
ATOM 2646 O O . PHE A 1 339 ? 17.141 -29.562 -20.703 1 98.5 339 PHE A O 1
ATOM 2653 N N . ARG A 1 340 ? 15.469 -28.766 -22.156 1 96.62 340 ARG A N 1
ATOM 2654 C CA . ARG A 1 340 ? 16.422 -28.141 -23.078 1 96.62 340 ARG A CA 1
ATOM 2655 C C . ARG A 1 340 ? 17.031 -26.891 -22.469 1 96.62 340 ARG A C 1
ATOM 2657 O O . ARG A 1 340 ? 16.344 -26.109 -21.812 1 96.62 340 ARG A O 1
ATOM 2664 N N . PRO A 1 341 ? 18.344 -26.75 -22.719 1 96.44 341 PRO A N 1
ATOM 2665 C CA . PRO A 1 341 ? 18.938 -25.5 -22.234 1 96.44 341 PRO A CA 1
ATOM 2666 C C . PRO A 1 341 ? 18.281 -24.266 -22.828 1 96.44 341 PRO A C 1
ATOM 2668 O O . PRO A 1 341 ? 18.094 -24.188 -24.031 1 96.44 341 PRO A O 1
ATOM 2671 N N . ARG A 1 342 ? 17.891 -23.453 -22.047 1 96.06 342 ARG A N 1
ATOM 2672 C CA . ARG A 1 342 ? 17.312 -22.156 -22.391 1 96.06 342 ARG A CA 1
ATOM 2673 C C . ARG A 1 342 ? 17.672 -21.109 -21.359 1 96.06 342 ARG A C 1
ATOM 2675 O O . ARG A 1 342 ? 17.359 -21.266 -20.172 1 96.06 342 ARG A O 1
ATOM 2682 N N . GLY A 1 343 ? 18.281 -20.016 -21.766 1 95.56 343 GLY A N 1
ATOM 2683 C CA . GLY A 1 343 ? 18.641 -18.922 -20.875 1 95.56 343 GLY A CA 1
ATOM 2684 C C . GLY A 1 343 ? 17.516 -17.938 -20.656 1 95.56 343 GLY A C 1
ATOM 2685 O O . GLY A 1 343 ? 16.469 -18.031 -21.297 1 95.56 343 GLY A O 1
ATOM 2686 N N . TRP A 1 344 ? 17.703 -17.078 -19.734 1 95.44 344 TRP A N 1
ATOM 2687 C CA . TRP A 1 344 ? 16.812 -15.945 -19.5 1 95.44 344 TRP A CA 1
ATOM 2688 C C . TRP A 1 344 ? 17.547 -14.625 -19.703 1 95.44 344 TRP A C 1
ATOM 2690 O O . TRP A 1 344 ? 18.547 -14.344 -19.016 1 95.44 344 TRP A O 1
ATOM 2700 N N . ASP A 1 345 ? 17.109 -13.844 -20.641 1 95.31 345 ASP A N 1
ATOM 2701 C CA . ASP A 1 345 ? 17.672 -12.531 -20.953 1 95.31 345 ASP A CA 1
ATOM 2702 C C . ASP A 1 345 ? 16.625 -11.438 -20.766 1 95.31 345 ASP A C 1
ATOM 2704 O O . ASP A 1 345 ? 15.648 -11.375 -21.516 1 95.31 345 ASP A O 1
ATOM 2708 N N . PRO A 1 346 ? 16.859 -10.578 -19.766 1 95.44 346 PRO A N 1
ATOM 2709 C CA . PRO A 1 346 ? 15.852 -9.555 -19.484 1 95.44 346 PRO A CA 1
ATOM 2710 C C . PRO A 1 346 ? 15.609 -8.617 -20.656 1 95.44 346 PRO A C 1
ATOM 2712 O O . PRO A 1 346 ? 14.484 -8.141 -20.844 1 95.44 346 PRO A O 1
ATOM 2715 N N . ILE A 1 347 ? 16.641 -8.312 -21.438 1 95.81 347 ILE A N 1
ATOM 2716 C CA . ILE A 1 347 ? 16.5 -7.414 -22.578 1 95.81 347 ILE A CA 1
ATOM 2717 C C . ILE A 1 347 ? 15.656 -8.078 -23.656 1 95.81 347 ILE A C 1
ATOM 2719 O O . ILE A 1 347 ? 14.734 -7.457 -24.203 1 95.81 347 ILE A O 1
ATOM 2723 N N . GLU A 1 348 ? 15.969 -9.297 -23.953 1 96.19 348 GLU A N 1
ATOM 2724 C CA . GLU A 1 348 ? 15.18 -10.039 -24.938 1 96.19 348 GLU A CA 1
ATOM 2725 C C . GLU A 1 348 ? 13.727 -10.172 -24.484 1 96.19 348 GLU A C 1
ATOM 2727 O O . GLU A 1 348 ? 12.812 -10.047 -25.297 1 96.19 348 GLU A O 1
ATOM 2732 N N . PHE A 1 349 ? 13.602 -10.508 -23.266 1 96.38 349 PHE A N 1
ATOM 2733 C CA . PHE A 1 349 ? 12.258 -10.625 -22.703 1 96.38 349 PHE A CA 1
ATOM 2734 C C . PHE A 1 349 ? 11.484 -9.328 -22.891 1 96.38 349 PHE A C 1
ATOM 2736 O O . PHE A 1 349 ? 10.344 -9.336 -23.359 1 96.38 349 PHE A O 1
ATOM 2743 N N . SER A 1 350 ? 12.07 -8.258 -22.531 1 97 350 SER A N 1
ATOM 2744 C CA . SER A 1 350 ? 11.445 -6.941 -22.641 1 97 350 SER A CA 1
ATOM 2745 C C . SER A 1 350 ? 11.109 -6.598 -24.078 1 97 350 SER A C 1
ATOM 2747 O O . SER A 1 350 ? 10.031 -6.078 -24.359 1 97 350 SER A O 1
ATOM 2749 N N . ASN A 1 351 ? 11.992 -6.832 -24.969 1 97.62 351 ASN A N 1
ATOM 2750 C CA . ASN A 1 351 ? 11.75 -6.574 -26.391 1 97.62 351 ASN A CA 1
ATOM 2751 C C . ASN A 1 351 ? 10.578 -7.398 -26.922 1 97.62 351 ASN A C 1
ATOM 2753 O O . ASN A 1 351 ? 9.773 -6.902 -27.703 1 97.62 351 ASN A O 1
ATOM 2757 N N . SER A 1 352 ? 10.539 -8.641 -26.484 1 96.44 352 SER A N 1
ATOM 2758 C CA . SER A 1 352 ? 9.43 -9.5 -26.891 1 96.44 352 SER A CA 1
ATOM 2759 C C . SER A 1 352 ? 8.102 -8.938 -26.406 1 96.44 352 SER A C 1
ATOM 2761 O O . SER A 1 352 ? 7.102 -8.977 -27.125 1 96.44 352 SER A O 1
ATOM 2763 N N . CYS A 1 353 ? 8.039 -8.445 -25.203 1 97.12 353 CYS A N 1
ATOM 2764 C CA . CYS A 1 353 ? 6.836 -7.84 -24.641 1 97.12 353 CYS A CA 1
ATOM 2765 C C . CYS A 1 353 ? 6.426 -6.609 -25.438 1 97.12 353 CYS A C 1
ATOM 2767 O O . CYS A 1 353 ? 5.246 -6.414 -25.719 1 97.12 353 CYS A O 1
ATOM 2769 N N . GLN A 1 354 ? 7.398 -5.766 -25.781 1 97.19 354 GLN A N 1
ATOM 2770 C CA . GLN A 1 354 ? 7.133 -4.586 -26.609 1 97.19 354 GLN A CA 1
ATOM 2771 C C . GLN A 1 354 ? 6.527 -4.98 -27.953 1 97.19 354 GLN A C 1
ATOM 2773 O O . GLN A 1 354 ? 5.574 -4.352 -28.406 1 97.19 354 GLN A O 1
ATOM 2778 N N . ASP A 1 355 ? 7.043 -5.984 -28.547 1 97.44 355 ASP A N 1
ATOM 2779 C CA . ASP A 1 355 ? 6.594 -6.43 -29.859 1 97.44 355 ASP A CA 1
ATOM 2780 C C . ASP A 1 355 ? 5.184 -7.008 -29.797 1 97.44 355 ASP A C 1
ATOM 2782 O O . ASP A 1 355 ? 4.359 -6.754 -30.688 1 97.44 355 ASP A O 1
ATOM 2786 N N . ARG A 1 356 ? 4.941 -7.727 -28.734 1 94.94 356 ARG A N 1
ATOM 2787 C CA . ARG A 1 356 ? 3.691 -8.477 -28.641 1 94.94 356 ARG A CA 1
ATOM 2788 C C . ARG A 1 356 ? 2.561 -7.605 -28.109 1 94.94 356 ARG A C 1
ATOM 2790 O O . ARG A 1 356 ? 1.413 -7.734 -28.547 1 94.94 356 ARG A O 1
ATOM 2797 N N . PHE A 1 357 ? 2.869 -6.742 -27.125 1 95.44 357 PHE A N 1
ATOM 2798 C CA . PHE A 1 357 ? 1.782 -6.074 -26.422 1 95.44 357 PHE A CA 1
ATOM 2799 C C . PHE A 1 357 ? 1.985 -4.562 -26.422 1 95.44 357 PHE A C 1
ATOM 2801 O O . PHE A 1 357 ? 1.109 -3.814 -25.984 1 95.44 357 PHE A O 1
ATOM 2808 N N . GLY A 1 358 ? 3.135 -4.102 -26.859 1 95.81 358 GLY A N 1
ATOM 2809 C CA . GLY A 1 358 ? 3.414 -2.676 -26.859 1 95.81 358 GLY A CA 1
ATOM 2810 C C . GLY A 1 358 ? 3.725 -2.141 -25.469 1 95.81 358 GLY A C 1
ATOM 2811 O O . GLY A 1 358 ? 3.422 -0.986 -25.156 1 95.81 358 GLY A O 1
ATOM 2812 N N . VAL A 1 359 ? 4.188 -3.027 -24.609 1 96.31 359 VAL A N 1
ATOM 2813 C CA . VAL A 1 359 ? 4.523 -2.619 -23.25 1 96.31 359 VAL A CA 1
ATOM 2814 C C . VAL A 1 359 ? 5.84 -3.264 -22.828 1 96.31 359 VAL A C 1
ATOM 2816 O O . VAL A 1 359 ? 6.266 -4.266 -23.406 1 96.31 359 VAL A O 1
ATOM 2819 N N . GLN A 1 360 ? 6.496 -2.613 -21.906 1 96 360 GLN A N 1
ATOM 2820 C CA . GLN A 1 360 ? 7.699 -3.162 -21.297 1 96 360 GLN A CA 1
ATOM 2821 C C . GLN A 1 360 ? 7.492 -3.408 -19.797 1 96 360 GLN A C 1
ATOM 2823 O O . GLN A 1 360 ? 6.809 -2.635 -19.125 1 96 360 GLN A O 1
ATOM 2828 N N . PRO A 1 361 ? 8.102 -4.473 -19.312 1 96.69 361 PRO A N 1
ATOM 2829 C CA . PRO A 1 361 ? 7.922 -4.789 -17.891 1 96.69 361 PRO A CA 1
ATOM 2830 C C . PRO A 1 361 ? 8.641 -3.807 -16.969 1 96.69 361 PRO A C 1
ATOM 2832 O O . PRO A 1 361 ? 9.648 -3.209 -17.359 1 96.69 361 PRO A O 1
ATOM 2835 N N . ARG A 1 362 ? 8.094 -3.574 -15.828 1 94.5 362 ARG A N 1
ATOM 2836 C CA . ARG A 1 362 ? 8.812 -2.926 -14.734 1 94.5 362 ARG A CA 1
ATOM 2837 C C . ARG A 1 362 ? 9.508 -3.953 -13.844 1 94.5 362 ARG A C 1
ATOM 2839 O O . ARG A 1 362 ? 9 -4.305 -12.781 1 94.5 362 ARG A O 1
ATOM 2846 N N . MET A 1 363 ? 10.633 -4.27 -14.125 1 93.5 363 MET A N 1
ATOM 2847 C CA . MET A 1 363 ? 11.289 -5.453 -13.586 1 93.5 363 MET A CA 1
ATOM 2848 C C . MET A 1 363 ? 11.664 -5.25 -12.117 1 93.5 363 MET A C 1
ATOM 2850 O O . MET A 1 363 ? 11.703 -6.211 -11.344 1 93.5 363 MET A O 1
ATOM 2854 N N . ASP A 1 364 ? 11.898 -4.027 -11.719 1 92.75 364 ASP A N 1
ATOM 2855 C CA . ASP A 1 364 ? 12.391 -3.787 -10.367 1 92.75 364 ASP A CA 1
ATOM 2856 C C . ASP A 1 364 ? 11.25 -3.383 -9.43 1 92.75 364 ASP A C 1
ATOM 2858 O O . ASP A 1 364 ? 11.461 -3.219 -8.227 1 92.75 364 ASP A O 1
ATOM 2862 N N . TRP A 1 365 ? 10.078 -3.273 -9.898 1 94.88 365 TRP A N 1
ATOM 2863 C CA . TRP A 1 365 ? 9 -2.67 -9.117 1 94.88 365 TRP A CA 1
ATOM 2864 C C . TRP A 1 365 ? 8.484 -3.639 -8.055 1 94.88 365 TRP A C 1
ATOM 2866 O O . TRP A 1 365 ? 8.195 -3.234 -6.926 1 94.88 365 TRP A O 1
ATOM 2876 N N . ALA A 1 366 ? 8.367 -4.895 -8.414 1 93.94 366 ALA A N 1
ATOM 2877 C CA . ALA A 1 366 ? 7.82 -5.875 -7.477 1 93.94 366 ALA A CA 1
ATOM 2878 C C . ALA A 1 366 ? 8.672 -5.957 -6.211 1 93.94 366 ALA A C 1
ATOM 2880 O O . ALA A 1 366 ? 8.141 -6.129 -5.109 1 93.94 366 ALA A O 1
ATOM 2881 N N . GLY A 1 367 ? 9.992 -5.863 -6.441 1 94.25 367 GLY A N 1
ATOM 2882 C CA . GLY A 1 367 ? 10.867 -5.887 -5.281 1 94.25 367 GLY A CA 1
ATOM 2883 C C . GLY A 1 367 ? 10.633 -4.727 -4.332 1 94.25 367 GLY A C 1
ATOM 2884 O O . GLY A 1 367 ? 10.727 -4.887 -3.111 1 94.25 367 GLY A O 1
ATOM 2885 N N . LEU A 1 368 ? 10.328 -3.613 -4.863 1 95.94 368 LEU A N 1
ATOM 2886 C CA . LEU A 1 368 ? 10.055 -2.432 -4.055 1 95.94 368 LEU A CA 1
ATOM 2887 C C . LEU A 1 368 ? 8.664 -2.512 -3.43 1 95.94 368 LEU A C 1
ATOM 2889 O O . LEU A 1 368 ? 8.516 -2.359 -2.215 1 95.94 368 LEU A O 1
ATOM 2893 N N . GLN A 1 369 ? 7.652 -2.842 -4.234 1 97.44 369 GLN A N 1
ATOM 2894 C CA . GLN A 1 369 ? 6.25 -2.766 -3.842 1 97.44 369 GLN A CA 1
ATOM 2895 C C . GLN A 1 369 ? 5.883 -3.895 -2.883 1 97.44 369 GLN A C 1
ATOM 2897 O O . GLN A 1 369 ? 5.066 -3.707 -1.978 1 97.44 369 GLN A O 1
ATOM 2902 N N . TRP A 1 370 ? 6.512 -5.055 -3.107 1 97.38 370 TRP A N 1
ATOM 2903 C CA . TRP A 1 370 ? 6.121 -6.215 -2.312 1 97.38 370 TRP A CA 1
ATOM 2904 C C . TRP A 1 370 ? 7.27 -6.68 -1.425 1 97.38 370 TRP A C 1
ATOM 2906 O O . TRP A 1 370 ? 7.348 -7.855 -1.061 1 97.38 370 TRP A O 1
ATOM 2916 N N . TRP A 1 371 ? 8.289 -5.824 -1.18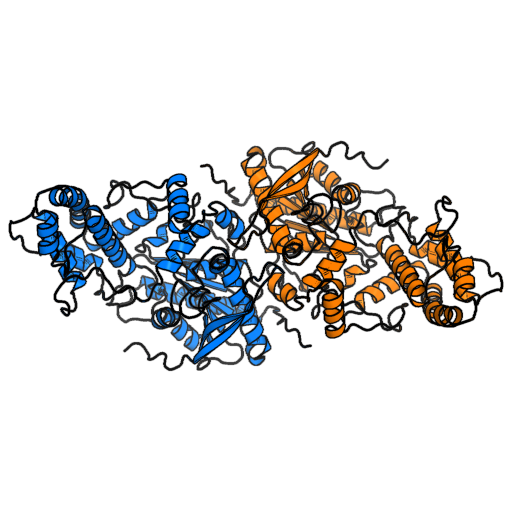5 1 96.81 371 TRP A N 1
ATOM 2917 C CA . TRP A 1 371 ? 9.273 -5.855 -0.107 1 96.81 371 TRP A CA 1
ATOM 2918 C C . TRP A 1 371 ? 10.352 -6.895 -0.383 1 96.81 371 TRP A C 1
ATOM 2920 O O . TRP A 1 371 ? 11.117 -7.262 0.516 1 96.81 371 TRP A O 1
ATOM 2930 N N . ALA A 1 372 ? 10.398 -7.461 -1.585 1 95.5 372 ALA A N 1
ATOM 2931 C CA . ALA A 1 372 ? 11.422 -8.43 -1.97 1 95.5 372 ALA A CA 1
ATOM 2932 C C . ALA A 1 372 ? 11.648 -9.461 -0.864 1 95.5 372 ALA A C 1
ATOM 2934 O O . ALA A 1 372 ? 10.695 -10.07 -0.377 1 95.5 372 ALA A O 1
ATOM 2935 N N . LYS A 1 373 ? 12.859 -9.672 -0.479 1 95.62 373 LYS A N 1
ATOM 2936 C CA . LYS A 1 373 ? 13.164 -10.695 0.517 1 95.62 373 LYS A CA 1
ATOM 2937 C C . LYS A 1 373 ? 13.211 -10.102 1.921 1 95.62 373 LYS A C 1
ATOM 2939 O O . LYS A 1 373 ? 13.594 -10.781 2.877 1 95.62 373 LYS A O 1
ATOM 2944 N N . ASP A 1 374 ? 12.844 -8.836 2.08 1 95.81 374 ASP A N 1
ATOM 2945 C CA . ASP A 1 374 ? 12.758 -8.188 3.385 1 95.81 374 ASP A CA 1
ATOM 2946 C C . ASP A 1 374 ? 11.312 -8.188 3.896 1 95.81 374 ASP A C 1
ATOM 2948 O O . ASP A 1 374 ? 10.703 -7.129 4.031 1 95.81 374 ASP A O 1
ATOM 2952 N N . ILE A 1 375 ? 10.867 -9.398 4.312 1 95.94 375 ILE A N 1
ATOM 2953 C CA . ILE A 1 375 ? 9.477 -9.516 4.738 1 95.94 375 ILE A CA 1
ATOM 2954 C C . ILE A 1 375 ? 9.422 -9.844 6.23 1 95.94 375 ILE A C 1
ATOM 2956 O O . ILE A 1 375 ? 8.562 -10.609 6.676 1 95.94 375 ILE A O 1
ATOM 2960 N N . ILE A 1 376 ? 10.32 -9.289 7.004 1 93.12 376 ILE A N 1
ATOM 2961 C CA . ILE A 1 376 ? 10.43 -9.586 8.43 1 93.12 376 ILE A CA 1
ATOM 2962 C C . ILE A 1 376 ? 9.227 -9.016 9.172 1 93.12 376 ILE A C 1
ATOM 2964 O O . ILE A 1 376 ? 8.906 -9.453 10.273 1 93.12 376 ILE A O 1
ATOM 2968 N N . THR A 1 377 ? 8.516 -8.031 8.555 1 92.69 377 THR A N 1
ATOM 2969 C CA . THR A 1 377 ? 7.391 -7.387 9.227 1 92.69 377 THR A CA 1
ATOM 2970 C C . THR A 1 377 ? 6.09 -8.133 8.938 1 92.69 377 THR A C 1
ATOM 2972 O O . THR A 1 377 ? 5.043 -7.809 9.508 1 92.69 377 THR A O 1
ATOM 2975 N N . ASP A 1 378 ? 6.141 -9.172 8.078 1 93.94 378 ASP A N 1
ATOM 2976 C CA . ASP A 1 378 ? 4.949 -9.969 7.832 1 93.94 378 ASP A CA 1
ATOM 2977 C C . ASP A 1 378 ? 4.512 -10.711 9.094 1 93.94 378 ASP A C 1
ATOM 2979 O O . ASP A 1 378 ? 5.348 -11.227 9.836 1 93.94 378 ASP A O 1
ATOM 2983 N N . THR A 1 379 ? 3.254 -10.656 9.367 1 95.69 379 THR A N 1
ATOM 2984 C CA . THR A 1 379 ? 2.674 -11.438 10.453 1 95.69 379 THR A CA 1
ATOM 2985 C C . THR A 1 379 ? 1.382 -12.109 10 1 95.69 379 THR A C 1
ATOM 2987 O O . THR A 1 379 ? 0.751 -11.672 9.031 1 95.69 379 THR A O 1
ATOM 2990 N N . ARG A 1 380 ? 1.015 -13.195 10.625 1 98.31 380 ARG A N 1
ATOM 2991 C CA . ARG A 1 380 ? -0.236 -13.922 10.445 1 98.31 380 ARG A CA 1
ATOM 2992 C C . ARG A 1 380 ? -0.406 -14.367 8.992 1 98.31 380 ARG A C 1
ATOM 2994 O O . ARG A 1 380 ? -1.466 -14.156 8.398 1 98.31 380 ARG A O 1
ATOM 3001 N N . LEU A 1 381 ? 0.717 -14.859 8.445 1 98.75 381 LEU A N 1
ATOM 3002 C CA . LEU A 1 381 ? 0.722 -15.516 7.137 1 98.75 381 LEU A CA 1
ATOM 3003 C C . LEU A 1 381 ? 1.22 -16.953 7.25 1 98.75 381 LEU A C 1
ATOM 3005 O O . LEU A 1 381 ? 2.061 -17.25 8.102 1 98.75 381 LEU A O 1
ATOM 3009 N N . ILE A 1 382 ? 0.637 -17.766 6.523 1 98.94 382 ILE A N 1
ATOM 3010 C CA . ILE A 1 382 ? 1.159 -19.109 6.293 1 98.94 382 ILE A CA 1
ATOM 3011 C C . ILE A 1 382 ? 1.632 -19.234 4.848 1 98.94 382 ILE A C 1
ATOM 3013 O O . ILE A 1 382 ? 0.868 -18.984 3.914 1 98.94 382 ILE A O 1
ATOM 3017 N N . PHE A 1 383 ? 2.885 -19.531 4.684 1 98.88 383 PHE A N 1
ATOM 3018 C CA . PHE A 1 383 ? 3.4 -19.922 3.379 1 98.88 383 PHE A CA 1
ATOM 3019 C C . PHE A 1 383 ? 3.506 -21.438 3.268 1 98.88 383 PHE A C 1
ATOM 3021 O O . PHE A 1 383 ? 4.398 -22.047 3.859 1 98.88 383 PHE A O 1
ATOM 3028 N N . SER A 1 384 ? 2.588 -22.016 2.535 1 98.94 384 SER A N 1
ATOM 3029 C CA . SER A 1 384 ? 2.658 -23.453 2.322 1 98.94 384 SER A CA 1
ATOM 3030 C C . SER A 1 384 ? 3.24 -23.781 0.951 1 98.94 384 SER A C 1
ATOM 3032 O O . SER A 1 384 ? 2.939 -23.109 -0.035 1 98.94 384 SER A O 1
ATOM 3034 N N . ASN A 1 385 ? 4.102 -24.75 0.918 1 98.75 385 ASN A N 1
ATOM 3035 C CA . ASN A 1 385 ? 4.816 -25.156 -0.287 1 98.75 385 ASN A CA 1
ATOM 3036 C C . ASN A 1 385 ? 4.855 -26.672 -0.437 1 98.75 385 ASN A C 1
ATOM 3038 O O . ASN A 1 385 ? 5.195 -27.391 0.509 1 98.75 385 ASN A O 1
ATOM 3042 N N . GLY A 1 386 ? 4.426 -27.156 -1.593 1 98.69 386 GLY A N 1
ATOM 3043 C CA . GLY A 1 386 ? 4.734 -28.531 -1.95 1 98.69 386 GLY A CA 1
ATOM 3044 C C . GLY A 1 386 ? 6.137 -28.703 -2.504 1 98.69 386 GLY A C 1
ATOM 3045 O O . GLY A 1 386 ? 6.531 -28 -3.439 1 98.69 386 GLY A O 1
ATOM 3046 N N . ASP A 1 387 ? 6.805 -29.641 -2.018 1 98.19 387 ASP A N 1
ATOM 3047 C CA . ASP A 1 387 ? 8.203 -29.797 -2.408 1 98.19 387 ASP A CA 1
ATOM 3048 C C . ASP A 1 387 ? 8.312 -30.328 -3.84 1 98.19 387 ASP A C 1
ATOM 3050 O O . ASP A 1 387 ? 9.383 -30.25 -4.449 1 98.19 387 ASP A O 1
ATOM 3054 N N . LEU A 1 388 ? 7.254 -30.844 -4.367 1 97.94 388 LEU A N 1
ATOM 3055 C CA . LEU A 1 388 ? 7.273 -31.344 -5.738 1 97.94 388 LEU A CA 1
ATOM 3056 C C . LEU A 1 388 ? 6.555 -30.375 -6.672 1 97.94 388 LEU A C 1
ATOM 3058 O O . LEU A 1 388 ? 6.32 -30.688 -7.84 1 97.94 388 LEU A O 1
ATOM 3062 N N . ASP A 1 389 ? 6.145 -29.25 -6.164 1 98.69 389 ASP A N 1
ATOM 3063 C CA . ASP A 1 389 ? 5.57 -28.141 -6.926 1 98.69 389 ASP A CA 1
ATOM 3064 C C . ASP A 1 389 ? 6.668 -27.297 -7.578 1 98.69 389 ASP A C 1
ATOM 3066 O O . ASP A 1 389 ? 7.445 -26.641 -6.883 1 98.69 389 ASP A O 1
ATOM 3070 N N . PRO A 1 390 ? 6.684 -27.266 -8.898 1 98.62 390 PRO A N 1
ATOM 3071 C CA . PRO A 1 390 ? 7.715 -26.469 -9.562 1 98.62 390 PRO A CA 1
ATOM 3072 C C . PRO A 1 390 ? 7.789 -25.031 -9.023 1 98.62 390 PRO A C 1
ATOM 3074 O O . PRO A 1 390 ? 8.883 -24.484 -8.867 1 98.62 390 PRO A O 1
ATOM 3077 N N . TRP A 1 391 ? 6.719 -24.484 -8.625 1 98.44 391 TRP A N 1
ATOM 3078 C CA . TRP A 1 391 ? 6.645 -23.078 -8.211 1 98.44 391 TRP A CA 1
ATOM 3079 C C . TRP A 1 391 ? 7.227 -22.891 -6.816 1 98.44 391 TRP A C 1
ATOM 3081 O O . TRP A 1 391 ? 7.508 -21.766 -6.398 1 98.44 391 TRP A O 1
ATOM 3091 N N . SER A 1 392 ? 7.418 -23.984 -6.074 1 98.69 392 SER A N 1
ATOM 3092 C CA . SER A 1 392 ? 8.008 -23.875 -4.742 1 98.69 392 SER A CA 1
ATOM 3093 C C . SER A 1 392 ? 9.406 -23.281 -4.801 1 98.69 392 SER A C 1
ATOM 3095 O O . SER A 1 392 ? 9.883 -22.688 -3.83 1 98.69 392 SER A O 1
ATOM 3097 N N . ALA A 1 393 ? 10.023 -23.406 -5.98 1 98.44 393 ALA A N 1
ATOM 3098 C CA . ALA A 1 393 ? 11.367 -22.859 -6.168 1 98.44 393 ALA A CA 1
ATOM 3099 C C . ALA A 1 393 ? 11.391 -21.359 -5.902 1 98.44 393 ALA A C 1
ATOM 3101 O O . ALA A 1 393 ? 12.453 -20.797 -5.617 1 98.44 393 ALA A O 1
ATOM 3102 N N . PHE A 1 394 ? 10.281 -20.75 -5.965 1 98.31 394 PHE A N 1
ATOM 3103 C CA . PHE A 1 394 ? 10.211 -19.297 -5.855 1 98.31 394 PHE A CA 1
ATOM 3104 C C . PHE A 1 394 ? 9.383 -18.875 -4.645 1 98.31 394 PHE A C 1
ATOM 3106 O O . PHE A 1 394 ? 8.945 -17.734 -4.551 1 98.31 394 PHE A O 1
ATOM 3113 N N . GLY A 1 395 ? 9.086 -19.766 -3.734 1 98.38 395 GLY A N 1
ATOM 3114 C CA . GLY A 1 395 ? 8.305 -19.5 -2.535 1 98.38 395 GLY A CA 1
ATOM 3115 C C . GLY A 1 395 ? 9.164 -19.266 -1.306 1 98.38 395 GLY A C 1
ATOM 3116 O O . GLY A 1 395 ? 10.398 -19.281 -1.392 1 98.38 395 GLY A O 1
ATOM 3117 N N . VAL A 1 396 ? 8.539 -18.984 -0.227 1 98.5 396 VAL A N 1
ATOM 3118 C CA . VAL A 1 396 ? 9.195 -18.875 1.069 1 98.5 396 VAL A CA 1
ATOM 3119 C C . VAL A 1 396 ? 9.336 -20.266 1.697 1 98.5 396 VAL A C 1
ATOM 3121 O O . VAL A 1 396 ? 8.336 -20.875 2.09 1 98.5 396 VAL A O 1
ATOM 3124 N N . LEU A 1 397 ? 10.547 -20.734 1.852 1 98.06 397 LEU A N 1
ATOM 3125 C CA . LEU A 1 397 ? 10.75 -22.141 2.191 1 98.06 397 LEU A CA 1
ATOM 3126 C C . LEU A 1 397 ? 11.328 -22.281 3.596 1 98.06 397 LEU A C 1
ATOM 3128 O O . LEU A 1 397 ? 11.383 -23.391 4.141 1 98.06 397 LEU A O 1
ATOM 3132 N N . ASN A 1 398 ? 11.742 -21.141 4.16 1 96.31 398 ASN A N 1
ATOM 3133 C CA . ASN A 1 398 ? 12.367 -21.188 5.477 1 96.31 398 ASN A CA 1
ATOM 3134 C C . ASN A 1 398 ? 11.781 -20.125 6.406 1 96.31 398 ASN A C 1
ATOM 3136 O O . ASN A 1 398 ? 11.578 -18.984 6.004 1 96.31 398 ASN A O 1
ATOM 3140 N N . GLU A 1 399 ? 11.641 -20.484 7.629 1 94.69 399 GLU A N 1
ATOM 3141 C CA . GLU A 1 399 ? 11.039 -19.578 8.617 1 94.69 399 GLU A CA 1
ATOM 3142 C C . GLU A 1 399 ? 11.961 -18.391 8.906 1 94.69 399 GLU A C 1
ATOM 3144 O O . GLU A 1 399 ? 11.484 -17.312 9.242 1 94.69 399 GLU A O 1
ATOM 3149 N N . THR A 1 400 ? 13.234 -18.578 8.75 1 94.38 400 THR A N 1
ATOM 3150 C CA . THR A 1 400 ? 14.188 -17.516 9.039 1 94.38 400 THR A CA 1
ATOM 3151 C C . THR A 1 400 ? 13.977 -16.328 8.094 1 94.38 400 THR A C 1
ATOM 3153 O O . THR A 1 400 ? 14.281 -15.188 8.453 1 94.38 400 THR A O 1
ATOM 3156 N N . SER A 1 401 ? 13.43 -16.625 6.941 1 93.19 401 SER A N 1
ATOM 3157 C CA . SER A 1 401 ? 13.195 -15.578 5.957 1 93.19 401 SER A CA 1
ATOM 3158 C C . SER A 1 401 ? 11.938 -14.781 6.289 1 93.19 401 SER A C 1
ATOM 3160 O O . SER A 1 401 ? 11.758 -13.664 5.797 1 93.19 401 SER A O 1
ATOM 3162 N N . ALA A 1 402 ? 11.086 -15.352 7.051 1 95.19 402 ALA A N 1
ATOM 3163 C CA . ALA A 1 402 ? 9.828 -14.734 7.457 1 95.19 402 ALA A CA 1
ATOM 3164 C C . ALA A 1 402 ? 9.492 -15.07 8.906 1 95.19 402 ALA A C 1
ATOM 3166 O O . ALA A 1 402 ? 8.555 -15.836 9.172 1 95.19 402 ALA A O 1
ATOM 3167 N N . PRO A 1 403 ? 10.102 -14.43 9.828 1 94.75 403 PRO A N 1
ATOM 3168 C CA . PRO A 1 403 ? 10 -14.844 11.227 1 94.75 403 PRO A CA 1
ATOM 3169 C C . PRO A 1 403 ? 8.602 -14.648 11.805 1 94.75 403 PRO A C 1
ATOM 3171 O O . PRO A 1 403 ? 8.227 -15.312 12.773 1 94.75 403 PRO A O 1
ATOM 3174 N N . GLY A 1 404 ? 7.801 -13.766 11.258 1 94.88 404 GLY A N 1
ATOM 3175 C CA . GLY A 1 404 ? 6.453 -13.539 11.75 1 94.88 404 GLY A CA 1
ATOM 3176 C C . GLY A 1 404 ? 5.414 -14.406 11.07 1 94.88 404 GLY A C 1
ATOM 3177 O O . GLY A 1 404 ? 4.223 -14.32 11.383 1 94.88 404 GLY A O 1
ATOM 3178 N N . ALA A 1 405 ? 5.867 -15.258 10.125 1 97.75 405 ALA A N 1
ATOM 3179 C CA . ALA A 1 405 ? 4.977 -16.141 9.367 1 97.75 405 ALA A CA 1
ATOM 3180 C C . ALA A 1 405 ? 5.238 -17.609 9.711 1 97.75 405 ALA A C 1
ATOM 3182 O O . ALA A 1 405 ? 6.164 -17.922 10.461 1 97.75 405 ALA A O 1
ATOM 3183 N N . THR A 1 406 ? 4.363 -18.438 9.32 1 98.56 406 THR A N 1
ATOM 3184 C CA . THR A 1 406 ? 4.527 -19.891 9.422 1 98.56 406 THR A CA 1
ATOM 3185 C C . THR A 1 406 ? 4.82 -20.484 8.047 1 98.56 406 THR A C 1
ATOM 3187 O O . THR A 1 406 ? 4.105 -20.219 7.082 1 98.56 406 THR A O 1
ATOM 3190 N N . VAL A 1 407 ? 5.887 -21.234 7.953 1 98.62 407 VAL A N 1
ATOM 3191 C CA . VAL A 1 407 ? 6.223 -21.906 6.703 1 98.62 407 VAL A CA 1
ATOM 3192 C C . VAL A 1 407 ? 5.887 -23.391 6.805 1 98.62 407 VAL A C 1
ATOM 3194 O O . VAL A 1 407 ? 6.316 -24.062 7.742 1 98.62 407 VAL A O 1
ATOM 3197 N N . VAL A 1 408 ? 5.082 -23.859 5.898 1 98.75 408 VAL A N 1
ATOM 3198 C CA . VAL A 1 408 ? 4.676 -25.266 5.844 1 98.75 408 VAL A CA 1
ATOM 3199 C C . VAL A 1 408 ? 5.246 -25.922 4.594 1 98.75 408 VAL A C 1
ATOM 3201 O O . VAL A 1 408 ? 4.992 -25.469 3.473 1 98.75 408 VAL A O 1
ATOM 3204 N N . ARG A 1 409 ? 6.043 -26.969 4.766 1 98.38 409 ARG A N 1
ATOM 3205 C CA . ARG A 1 409 ? 6.594 -27.766 3.67 1 98.38 409 ARG A CA 1
ATOM 3206 C C . ARG A 1 409 ? 5.887 -29.109 3.562 1 98.38 409 ARG A C 1
ATOM 3208 O O . ARG A 1 409 ? 5.742 -29.828 4.555 1 98.38 409 ARG A O 1
ATOM 3215 N N . ILE A 1 410 ? 5.418 -29.422 2.443 1 98.69 410 ILE A N 1
ATOM 3216 C CA . ILE A 1 410 ? 4.738 -30.688 2.189 1 98.69 410 ILE A CA 1
ATOM 3217 C C . ILE A 1 410 ? 5.59 -31.562 1.261 1 98.69 410 ILE A C 1
ATOM 3219 O O . ILE A 1 410 ? 5.566 -31.375 0.041 1 98.69 410 ILE A O 1
ATOM 3223 N N . GLY A 1 411 ? 6.242 -32.5 1.806 1 97.94 411 GLY A N 1
ATOM 3224 C CA . GLY A 1 411 ? 7.266 -33.281 1.118 1 97.94 411 GLY A CA 1
ATOM 3225 C C . GLY A 1 411 ? 6.816 -33.812 -0.238 1 97.94 411 GLY A C 1
ATOM 3226 O O . GLY A 1 411 ? 7.512 -33.625 -1.238 1 97.94 411 GLY A O 1
ATOM 3227 N N . ARG A 1 412 ? 5.66 -34.469 -0.342 1 96.38 412 ARG A N 1
ATOM 3228 C CA . ARG A 1 412 ? 5.156 -35 -1.604 1 96.38 412 ARG A CA 1
ATOM 3229 C C . ARG A 1 412 ? 3.994 -34.156 -2.123 1 96.38 412 ARG A C 1
ATOM 3231 O O . ARG A 1 412 ? 3.062 -34.688 -2.734 1 96.38 412 ARG A O 1
ATOM 3238 N N . GLY A 1 413 ? 4.082 -32.844 -1.799 1 98.19 413 GLY A N 1
ATOM 3239 C CA . GLY A 1 413 ? 3.02 -31.938 -2.211 1 98.19 413 GLY A CA 1
ATOM 3240 C C . GLY A 1 413 ? 3.25 -31.328 -3.584 1 98.19 413 GLY A C 1
ATOM 3241 O O . GLY A 1 413 ? 4.367 -30.922 -3.908 1 98.19 413 GLY A O 1
ATOM 3242 N N . ALA A 1 414 ? 2.164 -31.344 -4.406 1 98.31 414 ALA A N 1
ATOM 3243 C CA . ALA A 1 414 ? 2.168 -30.672 -5.699 1 98.31 414 ALA A CA 1
ATOM 3244 C C . ALA A 1 414 ? 1.444 -29.328 -5.621 1 98.31 414 ALA A C 1
ATOM 3246 O O . ALA A 1 414 ? 1.153 -28.844 -4.527 1 98.31 414 ALA A O 1
ATOM 3247 N N . HIS A 1 415 ? 1.284 -28.703 -6.793 1 98.06 415 HIS A N 1
ATOM 3248 C CA . HIS A 1 415 ? 0.734 -27.344 -6.895 1 98.06 415 HIS A CA 1
ATOM 3249 C C . HIS A 1 415 ? -0.707 -27.312 -6.395 1 98.06 415 HIS A C 1
ATOM 3251 O O . HIS A 1 415 ? -1.548 -28.094 -6.844 1 98.06 415 HIS A O 1
ATOM 3257 N N . HIS A 1 416 ? -1.087 -26.5 -5.363 1 97.31 416 HIS A N 1
ATOM 3258 C CA . HIS A 1 416 ? -2.426 -26.25 -4.84 1 97.31 416 HIS A CA 1
ATOM 3259 C C . HIS A 1 416 ? -2.938 -27.453 -4.047 1 97.31 416 HIS A C 1
ATOM 3261 O O . HIS A 1 416 ? -4.105 -27.484 -3.654 1 97.31 416 HIS A O 1
ATOM 3267 N N . LEU A 1 417 ? -2.121 -28.438 -3.773 1 98.25 417 LEU A N 1
ATOM 3268 C CA . LEU A 1 417 ? -2.633 -29.672 -3.189 1 98.25 417 LEU A CA 1
ATOM 3269 C C . LEU A 1 417 ? -3.277 -29.406 -1.833 1 98.25 417 LEU A C 1
ATOM 3271 O O . LEU A 1 417 ? -4.352 -29.938 -1.535 1 98.25 417 LEU A O 1
ATOM 3275 N N . ASP A 1 418 ? -2.619 -28.609 -1.023 1 98.19 418 ASP A N 1
ATOM 3276 C CA . ASP A 1 418 ? -3.105 -28.391 0.334 1 98.19 418 ASP A CA 1
ATOM 3277 C C . ASP A 1 418 ? -4.406 -27.594 0.327 1 98.19 418 ASP A C 1
ATOM 3279 O O . ASP A 1 418 ? -5.129 -27.562 1.327 1 98.19 418 ASP A O 1
ATOM 3283 N N . LEU A 1 419 ? -4.77 -26.938 -0.779 1 98.12 419 LEU A N 1
ATOM 3284 C CA . LEU A 1 419 ? -6 -26.156 -0.874 1 98.12 419 LEU A CA 1
ATOM 3285 C C . LEU A 1 419 ? -7.18 -27.047 -1.245 1 98.12 419 LEU A C 1
ATOM 3287 O O . LEU A 1 419 ? -8.336 -26.656 -1.09 1 98.12 419 LEU A O 1
ATOM 3291 N N . ARG A 1 420 ? -6.891 -28.234 -1.802 1 97.38 420 ARG A N 1
ATOM 3292 C CA . ARG A 1 420 ? -7.961 -29.141 -2.186 1 97.38 420 ARG A CA 1
ATOM 3293 C C . ARG A 1 420 ? -8.742 -29.625 -0.963 1 97.38 420 ARG A C 1
ATOM 3295 O O . ARG A 1 420 ? -8.273 -29.484 0.17 1 97.38 420 ARG A O 1
ATOM 3302 N N . GLY A 1 421 ? -9.906 -30.219 -1.241 1 96 421 GLY A N 1
ATOM 3303 C CA . GLY A 1 421 ? -10.648 -30.828 -0.158 1 96 421 GLY A CA 1
ATOM 3304 C C . GLY A 1 421 ? -10.047 -32.125 0.324 1 96 421 GLY A C 1
ATOM 3305 O O . GLY A 1 421 ? -9.242 -32.75 -0.384 1 96 421 GLY A O 1
ATOM 3306 N N . SER A 1 422 ? -10.453 -32.406 1.491 1 97.25 422 SER A N 1
ATOM 3307 C CA . SER A 1 422 ? -10 -33.656 2.045 1 97.25 422 SER A CA 1
ATOM 3308 C C . SER A 1 422 ? -10.336 -34.844 1.111 1 97.25 422 SER A C 1
ATOM 3310 O O . SER A 1 422 ? -11.406 -34.844 0.505 1 97.25 422 SER A O 1
ATOM 3312 N N . HIS A 1 423 ? -9.438 -35.75 1.035 1 97.31 423 HIS A N 1
ATOM 3313 C CA . HIS A 1 423 ? -9.555 -36.938 0.206 1 97.31 423 HIS A CA 1
ATOM 3314 C C . HIS A 1 423 ? -8.984 -38.156 0.921 1 97.31 423 HIS A C 1
ATOM 3316 O O . HIS A 1 423 ? -7.984 -38.062 1.633 1 97.31 423 HIS A O 1
ATOM 3322 N N . PRO A 1 424 ? -9.586 -39.312 0.698 1 97.56 424 PRO A N 1
ATOM 3323 C CA . PRO A 1 424 ? -9.094 -40.5 1.378 1 97.56 424 PRO A CA 1
ATOM 3324 C C . PRO A 1 424 ? -7.641 -40.812 1.034 1 97.56 424 PRO A C 1
ATOM 3326 O O . PRO A 1 424 ? -6.918 -41.406 1.854 1 97.56 424 PRO A O 1
ATOM 3329 N N . ASN A 1 425 ? -7.184 -40.438 -0.06 1 98.06 425 ASN A N 1
ATOM 3330 C CA . ASN A 1 425 ? -5.832 -40.75 -0.507 1 98.06 425 ASN A CA 1
ATOM 3331 C C . ASN A 1 425 ? -4.844 -39.656 -0.174 1 98.06 425 ASN A C 1
ATOM 3333 O O . ASN A 1 425 ? -3.684 -39.688 -0.588 1 98.06 425 ASN A O 1
ATOM 3337 N N . ASP A 1 426 ? -5.285 -38.719 0.558 1 98.06 426 ASP A N 1
ATOM 3338 C CA . ASP A 1 426 ? -4.352 -37.688 1.003 1 98.06 426 ASP A CA 1
ATOM 3339 C C . ASP A 1 426 ? -3.17 -38.312 1.75 1 98.06 426 ASP A C 1
ATOM 3341 O O . ASP A 1 426 ? -3.348 -39.219 2.547 1 98.06 426 ASP A O 1
ATOM 3345 N N . THR A 1 427 ? -1.994 -37.781 1.458 1 98 427 THR A N 1
ATOM 3346 C CA . THR A 1 427 ? -0.828 -38.25 2.209 1 98 427 THR A CA 1
ATOM 3347 C C . THR A 1 427 ? -0.868 -37.719 3.641 1 98 427 THR A C 1
ATOM 3349 O O . THR A 1 427 ? -1.637 -36.812 3.949 1 98 427 THR A O 1
ATOM 3352 N N . GLU A 1 428 ? -0.043 -38.344 4.496 1 98.12 428 GLU A N 1
ATOM 3353 C CA . GLU A 1 428 ? 0.039 -37.875 5.883 1 98.12 428 GLU A CA 1
ATOM 3354 C C . GLU A 1 428 ? 0.538 -36.438 5.965 1 98.12 428 GLU A C 1
ATOM 3356 O O . GLU A 1 428 ? 0.1 -35.688 6.824 1 98.12 428 GLU A O 1
ATOM 3361 N N . GLU A 1 429 ? 1.437 -36.062 5.066 1 98.19 429 GLU A N 1
ATOM 3362 C CA . GLU A 1 429 ? 2.025 -34.719 5.082 1 98.19 429 GLU A CA 1
ATOM 3363 C C . GLU A 1 429 ? 0.973 -33.656 4.809 1 98.19 429 GLU A C 1
ATOM 3365 O O . GLU A 1 429 ? 0.96 -32.625 5.465 1 98.19 429 GLU A O 1
ATOM 3370 N N . VAL A 1 430 ? 0.109 -33.906 3.871 1 98.38 430 VAL A N 1
ATOM 3371 C CA . VAL A 1 430 ? -0.874 -32.875 3.523 1 98.38 430 VAL A CA 1
ATOM 3372 C C . VAL A 1 430 ? -1.948 -32.812 4.605 1 98.38 430 VAL A C 1
ATOM 3374 O O . VAL A 1 430 ? -2.459 -31.734 4.91 1 98.38 430 VAL A O 1
ATOM 3377 N N . ARG A 1 431 ? -2.336 -33.938 5.223 1 98.5 431 ARG A N 1
ATOM 3378 C CA . ARG A 1 431 ? -3.262 -33.906 6.352 1 98.5 431 ARG A CA 1
ATOM 3379 C C . ARG A 1 431 ? -2.695 -33.094 7.512 1 98.5 431 ARG A C 1
ATOM 3381 O O . ARG A 1 431 ? -3.406 -32.281 8.117 1 98.5 431 ARG A O 1
ATOM 3388 N N . ALA A 1 432 ? -1.421 -33.344 7.777 1 98.62 432 ALA A N 1
ATOM 3389 C CA . ALA A 1 432 ? -0.754 -32.594 8.844 1 98.62 432 ALA A CA 1
ATOM 3390 C C . ALA A 1 432 ? -0.706 -31.094 8.523 1 98.62 432 ALA A C 1
ATOM 3392 O O . ALA A 1 432 ? -0.905 -30.266 9.406 1 98.62 432 ALA A O 1
ATOM 3393 N N . ALA A 1 433 ? -0.374 -30.812 7.324 1 98.75 433 ALA A N 1
ATOM 3394 C CA . ALA A 1 433 ? -0.329 -29.406 6.887 1 98.75 433 ALA A CA 1
ATOM 3395 C C . ALA A 1 433 ? -1.676 -28.734 7.094 1 98.75 433 ALA A C 1
ATOM 3397 O O . ALA A 1 433 ? -1.738 -27.609 7.625 1 98.75 433 ALA A O 1
ATOM 3398 N N . ARG A 1 434 ? -2.738 -29.359 6.711 1 98.69 434 ARG A N 1
ATOM 3399 C CA . ARG A 1 434 ? -4.074 -28.781 6.844 1 98.69 434 ARG A CA 1
ATOM 3400 C C . ARG A 1 434 ? -4.445 -28.594 8.312 1 98.69 434 ARG A C 1
ATOM 3402 O O . ARG A 1 434 ? -5.129 -27.641 8.672 1 98.69 434 ARG A O 1
ATOM 3409 N N . GLY A 1 435 ? -4.043 -29.562 9.102 1 98.56 435 GLY A N 1
ATOM 3410 C CA . GLY A 1 435 ? -4.25 -29.422 10.539 1 98.56 435 GLY A CA 1
ATOM 3411 C C . GLY A 1 435 ? -3.551 -28.203 11.117 1 98.56 435 GLY A C 1
ATOM 3412 O O . GLY A 1 435 ? -4.137 -27.469 11.906 1 98.56 435 GLY A O 1
ATOM 3413 N N . LEU A 1 436 ? -2.312 -28.016 10.734 1 98.62 436 LEU A N 1
ATOM 3414 C CA . LEU A 1 436 ? -1.543 -26.859 11.203 1 98.62 436 LEU A CA 1
ATOM 3415 C C . LEU A 1 436 ? -2.172 -25.562 10.719 1 98.62 436 LEU A C 1
ATOM 3417 O O . LEU A 1 436 ? -2.248 -24.594 11.477 1 98.62 436 LEU A O 1
ATOM 3421 N N . ILE A 1 437 ? -2.598 -25.531 9.523 1 98.69 437 ILE A N 1
ATOM 3422 C CA . ILE A 1 437 ? -3.248 -24.375 8.938 1 98.69 437 ILE A CA 1
ATOM 3423 C C . ILE A 1 437 ? -4.5 -24.016 9.734 1 98.69 437 ILE A C 1
ATOM 3425 O O . ILE A 1 437 ? -4.688 -22.859 10.125 1 98.69 437 ILE A O 1
ATOM 3429 N N . ARG A 1 438 ? -5.312 -25 9.977 1 98.62 438 ARG A N 1
ATOM 3430 C CA . ARG A 1 438 ? -6.535 -24.781 10.75 1 98.62 438 ARG A CA 1
ATOM 3431 C C . ARG A 1 438 ? -6.223 -24.219 12.125 1 98.62 438 ARG A C 1
ATOM 3433 O O . ARG A 1 438 ? -6.871 -23.266 12.578 1 98.62 438 ARG A O 1
ATOM 3440 N N . ASP A 1 439 ? -5.234 -24.766 12.781 1 98.69 439 ASP A N 1
ATOM 3441 C CA . ASP A 1 439 ? -4.895 -24.359 14.141 1 98.69 439 ASP A CA 1
ATOM 3442 C C . ASP A 1 439 ? -4.391 -22.906 14.164 1 98.69 439 ASP A C 1
ATOM 3444 O O . ASP A 1 439 ? -4.738 -22.141 15.07 1 98.69 439 ASP A O 1
ATOM 3448 N N . LYS A 1 440 ? -3.555 -22.562 13.234 1 98.62 440 LYS A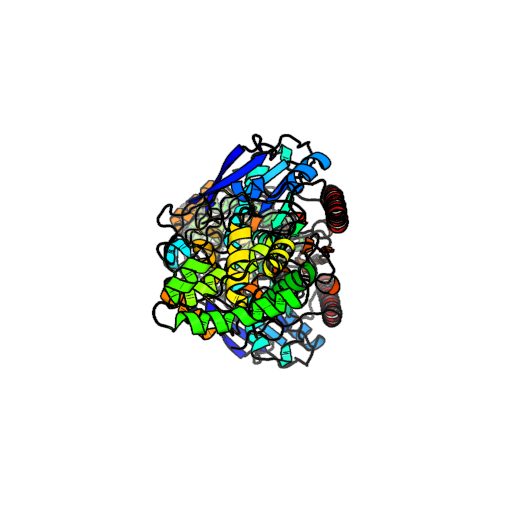 N 1
ATOM 3449 C CA . LYS A 1 440 ? -3.025 -21.203 13.164 1 98.62 440 LYS A CA 1
ATOM 3450 C C . LYS A 1 440 ? -4.137 -20.188 12.898 1 98.62 440 LYS A C 1
ATOM 3452 O O . LYS A 1 440 ? -4.188 -19.141 13.539 1 98.62 440 LYS A O 1
ATOM 3457 N N . ILE A 1 441 ? -4.996 -20.516 12.008 1 98.81 441 ILE A N 1
ATOM 3458 C CA . ILE A 1 441 ? -6.098 -19.625 11.664 1 98.81 441 ILE A CA 1
ATOM 3459 C C . ILE A 1 441 ? -7.016 -19.453 12.875 1 98.81 441 ILE A C 1
ATOM 3461 O O . ILE A 1 441 ? -7.43 -18.328 13.188 1 98.81 441 ILE A O 1
ATOM 3465 N N . ALA A 1 442 ? -7.328 -20.547 13.531 1 98.69 442 ALA A N 1
ATOM 3466 C CA . ALA A 1 442 ? -8.156 -20.484 14.734 1 98.69 442 ALA A CA 1
ATOM 3467 C C . ALA A 1 442 ? -7.531 -19.578 15.781 1 98.69 442 ALA A C 1
ATOM 3469 O O . ALA A 1 442 ? -8.234 -18.797 16.438 1 98.69 442 ALA A O 1
ATOM 3470 N N . SER A 1 443 ? -6.27 -19.672 15.914 1 98.5 443 SER A N 1
ATOM 3471 C CA . SER A 1 443 ? -5.559 -18.844 16.875 1 98.5 443 SER A CA 1
ATOM 3472 C C . SER A 1 443 ? -5.656 -17.359 16.5 1 98.5 443 SER A C 1
ATOM 3474 O O . SER A 1 443 ? -5.855 -16.516 17.375 1 98.5 443 SER A O 1
ATOM 3476 N N . TRP A 1 444 ? -5.48 -17.047 15.234 1 98.44 444 TRP A N 1
ATOM 3477 C CA . TRP A 1 444 ? -5.586 -15.664 14.773 1 98.44 444 TRP A CA 1
ATOM 3478 C C . TRP A 1 444 ? -6.977 -15.102 15.055 1 98.44 444 TRP A C 1
ATOM 3480 O O . TRP A 1 444 ? -7.121 -13.93 15.422 1 98.44 444 TRP A O 1
ATOM 3490 N N . ILE A 1 445 ? -7.965 -15.906 14.82 1 98.5 445 ILE A N 1
ATOM 3491 C CA . ILE A 1 445 ? -9.344 -15.484 15.039 1 98.5 445 ILE A CA 1
ATOM 3492 C C . ILE A 1 445 ? -9.562 -15.164 16.516 1 98.5 445 ILE A C 1
ATOM 3494 O O . ILE A 1 445 ? -10.164 -14.141 16.844 1 98.5 445 ILE A O 1
ATOM 3498 N N . GLU A 1 446 ? -9.062 -15.992 17.375 1 98.12 446 GLU A N 1
ATOM 3499 C CA . GLU A 1 446 ? -9.172 -15.75 18.797 1 98.12 446 GLU A CA 1
ATOM 3500 C C . GLU A 1 446 ? -8.469 -14.453 19.203 1 98.12 446 GLU A C 1
ATOM 3502 O O . GLU A 1 446 ? -9.008 -13.656 19.969 1 98.12 446 GLU A O 1
ATOM 3507 N N . GLU A 1 447 ? -7.297 -14.25 18.734 1 97.31 447 GLU A N 1
ATOM 3508 C CA . GLU A 1 447 ? -6.535 -13.039 19.031 1 97.31 447 GLU A CA 1
ATOM 3509 C C . GLU A 1 447 ? -7.262 -11.797 18.531 1 97.31 447 GLU A C 1
ATOM 3511 O O . GLU A 1 447 ? -7.289 -10.773 19.219 1 97.31 447 GLU A O 1
ATOM 3516 N N . TRP A 1 448 ? -7.789 -11.867 17.375 1 97.25 448 TRP A N 1
ATOM 3517 C CA . TRP A 1 448 ? -8.508 -10.75 16.766 1 97.25 448 TRP A CA 1
ATOM 3518 C C . TRP A 1 448 ? -9.664 -10.312 17.656 1 97.25 448 TRP A C 1
ATOM 3520 O O . TRP A 1 448 ? -9.922 -9.109 17.812 1 97.25 448 TRP A O 1
ATOM 3530 N N . HIS A 1 449 ? -10.367 -11.227 18.25 1 97.44 449 HIS A N 1
ATOM 3531 C CA . HIS A 1 449 ? -11.523 -10.914 19.094 1 97.44 449 HIS A CA 1
ATOM 3532 C C . HIS A 1 449 ? -11.094 -10.273 20.406 1 97.44 449 HIS A C 1
ATOM 3534 O O . HIS A 1 449 ? -11.906 -9.633 21.078 1 97.44 449 HIS A O 1
ATOM 3540 N N . ARG A 1 450 ? -9.805 -10.391 20.688 1 95.81 450 ARG A N 1
ATOM 3541 C CA . ARG A 1 450 ? -9.281 -9.766 21.891 1 95.81 450 ARG A CA 1
ATOM 3542 C C . ARG A 1 450 ? -8.719 -8.383 21.594 1 95.81 450 ARG A C 1
ATOM 3544 O O . ARG A 1 450 ? -8.406 -7.617 22.5 1 95.81 450 ARG A O 1
ATOM 3551 N N . GLU A 1 451 ? -8.602 -8.078 20.359 1 94.19 451 GLU A N 1
ATOM 3552 C CA . GLU A 1 451 ? -8.055 -6.805 19.891 1 94.19 451 GLU A CA 1
ATOM 3553 C C . GLU A 1 451 ? -9.164 -5.848 19.469 1 94.19 451 GLU A C 1
ATOM 3555 O O . GLU A 1 451 ? -10.32 -6.25 19.344 1 94.19 451 GLU A O 1
ATOM 3560 N N . SER A 1 452 ? -8.805 -4.586 19.375 1 90.69 452 SER A N 1
ATOM 3561 C CA . SER A 1 452 ? -9.75 -3.588 18.891 1 90.69 452 SER A CA 1
ATOM 3562 C C . SER A 1 452 ? -9.609 -3.383 17.391 1 90.69 452 SER A C 1
ATOM 3564 O O . SER A 1 452 ? -8.539 -2.996 16.906 1 90.69 452 SER A O 1
ATOM 3566 N N . HIS A 1 453 ? -10.695 -3.693 16.672 1 93.56 453 HIS A N 1
ATOM 3567 C CA . HIS A 1 453 ? -10.727 -3.529 15.219 1 93.56 453 HIS A CA 1
ATOM 3568 C C . HIS A 1 453 ? -11.969 -2.754 14.781 1 93.56 453 HIS A C 1
ATOM 3570 O O . HIS A 1 453 ? -12.883 -3.322 14.18 1 93.56 453 HIS A O 1
ATOM 3576 N N . PRO A 1 454 ? -11.938 -1.453 14.984 1 90.88 454 PRO A N 1
ATOM 3577 C CA . PRO A 1 454 ? -13.125 -0.686 14.617 1 90.88 454 PRO A CA 1
ATOM 3578 C C . PRO A 1 454 ? -13.398 -0.698 13.117 1 90.88 454 PRO A C 1
ATOM 3580 O O . PRO A 1 454 ? -12.5 -0.422 12.32 1 90.88 454 PRO A O 1
ATOM 3583 N N . LEU A 1 455 ? -14.648 -1.069 12.781 1 91.62 455 LEU A N 1
ATOM 3584 C CA . LEU A 1 455 ? -15.062 -1.006 11.383 1 91.62 455 LEU A CA 1
ATOM 3585 C C . LEU A 1 455 ? -15.273 0.439 10.945 1 91.62 455 LEU A C 1
ATOM 3587 O O . LEU A 1 455 ? -15.961 1.202 11.617 1 91.62 455 LEU A O 1
ATOM 3591 N N . TYR A 1 456 ? -14.617 0.801 9.844 1 92.62 456 TYR A N 1
ATOM 3592 C CA . TYR A 1 456 ? -14.75 2.154 9.32 1 92.62 456 TYR A CA 1
ATOM 3593 C C . TYR A 1 456 ? -15.828 2.213 8.242 1 92.62 456 TYR A C 1
ATOM 3595 O O . TYR A 1 456 ? -15.648 1.666 7.148 1 92.62 456 TYR A O 1
ATOM 3603 N N . CYS A 1 457 ? -16.922 2.82 8.547 1 93.5 457 CYS A N 1
ATOM 3604 C CA . CYS A 1 457 ? -18.016 3.055 7.621 1 93.5 457 CYS A CA 1
ATOM 3605 C C . CYS A 1 457 ? -18.406 4.527 7.594 1 93.5 457 CYS A C 1
ATOM 3607 O O . CYS A 1 457 ? -18.531 5.16 8.648 1 93.5 457 CYS A O 1
ATOM 3609 N N . LEU A 1 458 ? -18.438 5.078 6.406 1 88.81 458 LEU A N 1
ATOM 3610 C CA . LEU A 1 458 ? -18.922 6.449 6.293 1 88.81 458 LEU A CA 1
ATOM 3611 C C . LEU A 1 458 ? -20.375 6.48 5.848 1 88.81 458 LEU A C 1
ATOM 3613 O O . LEU A 1 458 ? -20.734 5.844 4.855 1 88.81 458 LEU A O 1
ATOM 3617 N N . GLU A 1 459 ? -21.297 7.055 6.73 1 77.19 459 GLU A N 1
ATOM 3618 C CA . GLU A 1 459 ? -22.719 7.199 6.402 1 77.19 459 GLU A CA 1
ATOM 3619 C C . GLU A 1 459 ? -23.078 8.656 6.133 1 77.19 459 GLU A C 1
ATOM 3621 O O . GLU A 1 459 ? -22.75 9.539 6.934 1 77.19 459 GLU A O 1
ATOM 3626 N N . PHE A 1 460 ? -23.203 8.961 4.848 1 66.06 460 PHE A N 1
ATOM 3627 C CA . PHE A 1 460 ? -23.641 10.336 4.652 1 66.06 460 PHE A CA 1
ATOM 3628 C C . PHE A 1 460 ? -25.156 10.406 4.543 1 66.06 460 PHE A C 1
ATOM 3630 O O . PHE A 1 460 ? -25.797 9.438 4.125 1 66.06 460 PHE A O 1
ATOM 3637 N N . MET B 1 1 ? 21.547 33.125 13.992 1 25.53 1 MET B N 1
ATOM 3638 C CA . MET B 1 1 ? 21.953 32.781 12.625 1 25.53 1 MET B CA 1
ATOM 3639 C C . MET B 1 1 ? 21.609 31.344 12.289 1 25.53 1 MET B C 1
ATOM 3641 O O . MET B 1 1 ? 21.969 30.422 13.031 1 25.53 1 MET B O 1
ATOM 3645 N N . ILE B 1 2 ? 20.516 31.062 11.695 1 37.56 2 ILE B N 1
ATOM 3646 C CA . ILE B 1 2 ? 20 29.781 11.219 1 37.56 2 ILE B CA 1
ATOM 3647 C C . ILE B 1 2 ? 21.141 28.969 10.602 1 37.56 2 ILE B C 1
ATOM 3649 O O . ILE B 1 2 ? 21.891 29.484 9.781 1 37.56 2 ILE B O 1
ATOM 3653 N N . PRO B 1 3 ? 21.594 28 11.164 1 43.25 3 PRO B N 1
ATOM 3654 C CA . PRO B 1 3 ? 22.734 27.312 10.547 1 43.25 3 PRO B CA 1
ATOM 3655 C C . PRO B 1 3 ? 22.625 27.234 9.031 1 43.25 3 PRO B C 1
ATOM 3657 O O . PRO B 1 3 ? 21.547 26.953 8.5 1 43.25 3 PRO B O 1
ATOM 3660 N N . GLU B 1 4 ? 23.156 28.109 8.352 1 49.5 4 GLU B N 1
ATOM 3661 C CA . GLU B 1 4 ? 23.375 28.141 6.902 1 49.5 4 GLU B CA 1
ATOM 3662 C C . GLU B 1 4 ? 23.531 26.719 6.348 1 49.5 4 GLU B C 1
ATOM 3664 O O . GLU B 1 4 ? 24.422 25.984 6.762 1 49.5 4 GLU B O 1
ATOM 3669 N N . TYR B 1 5 ? 22.344 26 6.348 1 59.09 5 TYR B N 1
ATOM 3670 C CA . TYR B 1 5 ? 22.359 24.672 5.758 1 59.09 5 TYR B CA 1
ATOM 3671 C C . TYR B 1 5 ? 23.094 24.656 4.426 1 59.09 5 TYR B C 1
ATOM 3673 O O . TYR B 1 5 ? 22.609 24.094 3.443 1 59.09 5 TYR B O 1
ATOM 3681 N N . ASP B 1 6 ? 24.109 25.484 4.379 1 62.81 6 ASP B N 1
ATOM 3682 C CA . ASP B 1 6 ? 25 25.578 3.23 1 62.81 6 ASP B CA 1
ATOM 3683 C C . ASP B 1 6 ? 25.531 24.203 2.83 1 62.81 6 ASP B C 1
ATOM 3685 O O . ASP B 1 6 ? 26.125 24.047 1.757 1 62.81 6 ASP B O 1
ATOM 3689 N N . PHE B 1 7 ? 25.031 23.234 3.635 1 66.81 7 PHE B N 1
ATOM 3690 C CA . PHE B 1 7 ? 25.641 21.938 3.363 1 66.81 7 PHE B CA 1
ATOM 3691 C C . PHE B 1 7 ? 24.672 21.016 2.625 1 66.81 7 PHE B C 1
ATOM 3693 O O . PHE B 1 7 ? 25.016 19.891 2.264 1 66.81 7 PHE B O 1
ATOM 3700 N N . LEU B 1 8 ? 23.547 21.609 2.346 1 83.69 8 LEU B N 1
ATOM 3701 C CA . LEU B 1 8 ? 22.609 20.781 1.601 1 83.69 8 LEU B CA 1
ATOM 3702 C C . LEU B 1 8 ? 22.797 20.953 0.098 1 83.69 8 LEU B C 1
ATOM 3704 O O . LEU B 1 8 ? 22.859 22.078 -0.397 1 83.69 8 LEU B O 1
ATOM 3708 N N . ALA B 1 9 ? 23.078 19.875 -0.567 1 86.88 9 ALA B N 1
ATOM 3709 C CA . ALA B 1 9 ? 23.062 19.875 -2.027 1 86.88 9 ALA B CA 1
ATOM 3710 C C . ALA B 1 9 ? 21.641 19.688 -2.561 1 86.88 9 ALA B C 1
ATOM 3712 O O . ALA B 1 9 ? 20.875 18.906 -2.01 1 86.88 9 ALA B O 1
ATOM 3713 N N . LEU B 1 10 ? 21.359 20.453 -3.529 1 91.19 10 LEU B N 1
ATOM 3714 C CA . LEU B 1 10 ? 20.078 20.312 -4.219 1 91.19 10 LEU B CA 1
ATOM 3715 C C . LEU B 1 10 ? 20.219 19.438 -5.457 1 91.19 10 LEU B C 1
ATOM 3717 O O . LEU B 1 10 ? 21 19.75 -6.359 1 91.19 10 LEU B O 1
ATOM 3721 N N . LEU B 1 11 ? 19.484 18.328 -5.453 1 94.94 11 LEU B N 1
ATOM 3722 C CA . LEU B 1 11 ? 19.547 17.359 -6.543 1 94.94 11 LEU B CA 1
ATOM 3723 C C . LEU B 1 11 ? 18.141 17.016 -7.035 1 94.94 11 LEU B C 1
ATOM 3725 O O . LEU B 1 11 ? 17.141 17.469 -6.477 1 94.94 11 LEU B O 1
ATOM 3729 N N . THR B 1 12 ? 18.094 16.328 -8.164 1 96.5 12 THR B N 1
ATOM 3730 C CA . THR B 1 12 ? 16.828 15.828 -8.695 1 96.5 12 THR B CA 1
ATOM 3731 C C . THR B 1 12 ? 16.922 14.328 -8.953 1 96.5 12 THR B C 1
ATOM 3733 O O . THR B 1 12 ? 18.016 13.781 -9.117 1 96.5 12 THR B O 1
ATOM 3736 N N . ALA B 1 13 ? 15.844 13.633 -8.898 1 97.31 13 ALA B N 1
ATOM 3737 C CA . ALA B 1 13 ? 15.727 12.219 -9.227 1 97.31 13 ALA B CA 1
ATOM 3738 C C . ALA B 1 13 ? 14.531 11.969 -10.148 1 97.31 13 ALA B C 1
ATOM 3740 O O . ALA B 1 13 ? 13.445 12.516 -9.93 1 97.31 13 ALA B O 1
ATOM 3741 N N . GLY B 1 14 ? 14.766 11.172 -11.188 1 97.25 14 GLY B N 1
ATOM 3742 C CA . GLY B 1 14 ? 13.688 10.82 -12.094 1 97.25 14 GLY B CA 1
ATOM 3743 C C . GLY B 1 14 ? 12.703 9.836 -11.492 1 97.25 14 GLY B C 1
ATOM 3744 O O . GLY B 1 14 ? 13.102 8.914 -10.773 1 97.25 14 GLY B O 1
ATOM 3745 N N . THR B 1 15 ? 11.445 10.016 -11.773 1 97.5 15 THR B N 1
ATOM 3746 C CA . THR B 1 15 ? 10.398 9.109 -11.312 1 97.5 15 THR B CA 1
ATOM 3747 C C . THR B 1 15 ? 9.242 9.07 -12.312 1 97.5 15 THR B C 1
ATOM 3749 O O . THR B 1 15 ? 9.156 9.906 -13.211 1 97.5 15 THR B O 1
ATOM 3752 N N . GLY B 1 16 ? 8.461 8.031 -12.242 1 96.75 16 GLY B N 1
ATOM 3753 C CA . GLY B 1 16 ? 7.289 7.922 -13.102 1 96.75 16 GLY B CA 1
ATOM 3754 C C . GLY B 1 16 ? 6.102 8.711 -12.586 1 96.75 16 GLY B C 1
ATOM 3755 O O . GLY B 1 16 ? 5.945 8.906 -11.383 1 96.75 16 GLY B O 1
ATOM 3756 N N . LEU B 1 17 ? 5.211 9.102 -13.508 1 97.62 17 LEU B N 1
ATOM 3757 C CA . LEU B 1 17 ? 4.004 9.844 -13.156 1 97.62 17 LEU B CA 1
ATOM 3758 C C . LEU B 1 17 ? 3.049 8.977 -12.344 1 97.62 17 LEU B C 1
ATOM 3760 O O . LEU B 1 17 ? 2.482 9.43 -11.352 1 97.62 17 LEU B O 1
ATOM 3764 N N . ASP B 1 18 ? 2.773 7.758 -12.844 1 97.44 18 ASP B N 1
ATOM 3765 C CA . ASP B 1 18 ? 1.837 6.824 -12.227 1 97.44 18 ASP B CA 1
ATOM 3766 C C . ASP B 1 18 ? 2.508 5.488 -11.93 1 97.44 18 ASP B C 1
ATOM 3768 O O . ASP B 1 18 ? 2.773 4.703 -12.844 1 97.44 18 ASP B O 1
ATOM 3772 N N . HIS B 1 19 ? 2.74 5.238 -10.648 1 97.81 19 HIS B N 1
ATOM 3773 C CA . HIS B 1 19 ? 3.412 4.008 -10.242 1 97.81 19 HIS B CA 1
ATOM 3774 C C . HIS B 1 19 ? 2.447 2.826 -10.242 1 97.81 19 HIS B C 1
ATOM 3776 O O . HIS B 1 19 ? 2.873 1.672 -10.164 1 97.81 19 HIS B O 1
ATOM 3782 N N . PHE B 1 20 ? 1.159 3.064 -10.406 1 97.88 20 PHE B N 1
ATOM 3783 C CA . PHE B 1 20 ? 0.17 2.027 -10.141 1 97.88 20 PHE B CA 1
ATOM 3784 C C . PHE B 1 20 ? -0.694 1.78 -11.375 1 97.88 20 PHE B C 1
ATOM 3786 O O . PHE B 1 20 ? -1.894 1.52 -11.258 1 97.88 20 PHE B O 1
ATOM 3793 N N . SER B 1 21 ? -0.114 1.923 -12.523 1 96.38 21 SER B N 1
ATOM 3794 C CA . SER B 1 21 ? -0.734 1.561 -13.797 1 96.38 21 SER B CA 1
ATOM 3795 C C . SER B 1 21 ? 0.302 1.471 -14.906 1 96.38 21 SER B C 1
ATOM 3797 O O . SER B 1 21 ? 1.428 1.949 -14.758 1 96.38 21 SER B O 1
ATOM 3799 N N . PHE B 1 22 ? -0.027 0.79 -15.938 1 96.69 22 PHE B N 1
ATOM 3800 C CA . PHE B 1 22 ? 0.775 0.753 -17.156 1 96.69 22 PHE B CA 1
ATOM 3801 C C . PHE B 1 22 ? 0.111 1.559 -18.266 1 96.69 22 PHE B C 1
ATOM 3803 O O . PHE B 1 22 ? 0.451 1.403 -19.438 1 96.69 22 PHE B O 1
ATOM 3810 N N . GLY B 1 23 ? -0.849 2.363 -17.875 1 92.44 23 GLY B N 1
ATOM 3811 C CA . GLY B 1 23 ? -1.395 3.311 -18.844 1 92.44 23 GLY B CA 1
ATOM 3812 C C . GLY B 1 23 ? -0.367 4.305 -19.344 1 92.44 23 GLY B C 1
ATOM 3813 O O . GLY B 1 23 ? 0.793 4.27 -18.922 1 92.44 23 GLY B O 1
ATOM 3814 N N . PRO B 1 24 ? -0.831 5.133 -20.25 1 87.56 24 PRO B N 1
ATOM 3815 C CA . PRO B 1 24 ? 0.089 6.168 -20.719 1 87.56 24 PRO B CA 1
ATOM 3816 C C . PRO B 1 24 ? 0.699 6.98 -19.578 1 87.56 24 PRO B C 1
ATOM 3818 O O . PRO B 1 24 ? -0.003 7.355 -18.641 1 87.56 24 PRO B O 1
ATOM 3821 N N . SER B 1 25 ? 1.964 7.176 -19.641 1 89.69 25 SER B N 1
ATOM 3822 C CA . SER B 1 25 ? 2.688 7.82 -18.547 1 89.69 25 SER B CA 1
ATOM 3823 C C . SER B 1 25 ? 3.969 8.477 -19.047 1 89.69 25 SER B C 1
ATOM 3825 O O . SER B 1 25 ? 4.289 8.406 -20.234 1 89.69 25 SER B O 1
ATOM 3827 N N . HIS B 1 26 ? 4.547 9.297 -18.219 1 94.12 26 HIS B N 1
ATOM 3828 C CA . HIS B 1 26 ? 5.859 9.875 -18.516 1 94.12 26 HIS B CA 1
ATOM 3829 C C . HIS B 1 26 ? 6.668 10.062 -17.234 1 94.12 26 HIS B C 1
ATOM 3831 O O . HIS B 1 26 ? 6.168 9.805 -16.125 1 94.12 26 HIS B O 1
ATOM 3837 N N . LYS B 1 27 ? 7.871 10.375 -17.438 1 96.38 27 LYS B N 1
ATOM 3838 C CA . LYS B 1 27 ? 8.766 10.602 -16.297 1 96.38 27 LYS B CA 1
ATOM 3839 C C . LYS B 1 27 ? 8.938 12.094 -16.031 1 96.38 27 LYS B C 1
ATOM 3841 O O . LYS B 1 27 ? 8.711 12.922 -16.906 1 96.38 27 LYS B O 1
ATOM 3846 N N . PHE B 1 28 ? 9.219 12.438 -14.812 1 98.12 28 PHE B N 1
ATOM 3847 C CA . PHE B 1 28 ? 9.578 13.773 -14.367 1 98.12 28 PHE B CA 1
ATOM 3848 C C . PHE B 1 28 ? 10.562 13.719 -13.203 1 98.12 28 PHE B C 1
ATOM 3850 O O . PHE B 1 28 ? 10.938 12.633 -12.758 1 98.12 28 PHE B O 1
ATOM 3857 N N . ASN B 1 29 ? 11 14.867 -12.758 1 98.06 29 ASN B N 1
ATOM 3858 C CA . ASN B 1 29 ? 12.008 14.906 -11.703 1 98.06 29 ASN B CA 1
ATOM 3859 C C . ASN B 1 29 ? 11.422 15.422 -10.391 1 98.06 29 ASN B C 1
ATOM 3861 O O . ASN B 1 29 ? 10.609 16.344 -10.391 1 98.06 29 ASN B O 1
ATOM 3865 N N . ILE B 1 30 ? 11.836 14.797 -9.305 1 98.06 30 ILE B N 1
ATOM 3866 C CA . ILE B 1 30 ? 11.555 15.344 -7.984 1 98.06 30 ILE B CA 1
ATOM 3867 C C . ILE B 1 30 ? 12.828 15.945 -7.391 1 98.06 30 ILE B C 1
ATOM 3869 O O . ILE B 1 30 ? 13.922 15.398 -7.57 1 98.06 30 ILE B O 1
ATOM 3873 N N . THR B 1 31 ? 12.641 17.016 -6.73 1 97.69 31 THR B N 1
ATOM 3874 C CA . THR B 1 31 ? 13.742 17.719 -6.086 1 97.69 31 THR B CA 1
ATOM 3875 C C . THR B 1 31 ? 14 17.156 -4.688 1 97.69 31 THR B C 1
ATOM 3877 O O . THR B 1 31 ? 13.055 16.859 -3.951 1 97.69 31 THR B O 1
ATOM 3880 N N . TYR B 1 32 ? 15.258 16.953 -4.348 1 97.94 32 TYR B N 1
ATOM 3881 C CA . TYR B 1 32 ? 15.578 16.578 -2.977 1 97.94 32 TYR B CA 1
ATOM 3882 C C . TYR B 1 32 ? 16.891 17.203 -2.529 1 97.94 32 TYR B C 1
ATOM 3884 O O . TYR B 1 32 ? 17.719 17.594 -3.361 1 97.94 32 TYR B O 1
ATOM 3892 N N . LEU B 1 33 ? 17.016 17.438 -1.238 1 97.62 33 LEU B N 1
ATOM 3893 C CA . LEU B 1 33 ? 18.234 17.922 -0.598 1 97.62 33 LEU B CA 1
ATOM 3894 C C . LEU B 1 33 ? 18.984 16.797 0.093 1 97.62 33 LEU B C 1
ATOM 3896 O O . LEU B 1 33 ? 18.359 15.883 0.653 1 97.62 33 LEU B O 1
ATOM 3900 N N . ILE B 1 34 ? 20.312 16.812 0.042 1 97.81 34 ILE B N 1
ATOM 3901 C CA . ILE B 1 34 ? 21.078 15.75 0.683 1 97.81 34 ILE B CA 1
ATOM 3902 C C . ILE B 1 34 ? 22.297 16.328 1.372 1 97.81 34 ILE B C 1
ATOM 3904 O O . ILE B 1 34 ? 22.906 17.297 0.878 1 97.81 34 ILE B O 1
ATOM 3908 N N . SER B 1 35 ? 22.625 15.859 2.539 1 96.56 35 SER B N 1
ATOM 3909 C CA . SER B 1 35 ? 23.875 16.094 3.232 1 96.56 35 SER B CA 1
ATOM 3910 C C . SER B 1 35 ? 24.453 14.789 3.791 1 96.56 35 SER B C 1
ATOM 3912 O O . SER B 1 35 ? 23.766 14.055 4.5 1 96.56 35 SER B O 1
ATOM 3914 N N . THR B 1 36 ? 25.672 14.523 3.439 1 95.81 36 THR B N 1
ATOM 3915 C CA . THR B 1 36 ? 26.359 13.344 3.971 1 95.81 36 THR B CA 1
ATOM 3916 C C . THR B 1 36 ? 27.547 13.75 4.836 1 95.81 36 THR B C 1
ATOM 3918 O O . THR B 1 36 ? 28.438 12.938 5.082 1 95.81 36 THR B O 1
ATOM 3921 N N . GLU B 1 37 ? 27.531 14.914 5.266 1 93.62 37 GLU B N 1
ATOM 3922 C CA . GLU B 1 37 ? 28.688 15.477 5.969 1 93.62 37 GLU B CA 1
ATOM 3923 C C . GLU B 1 37 ? 28.984 14.711 7.258 1 93.62 37 GLU B C 1
ATOM 3925 O O . GLU B 1 37 ? 30.141 14.508 7.613 1 93.62 37 GLU B O 1
ATOM 3930 N N . LYS B 1 38 ? 28.016 14.281 7.938 1 95.75 38 LYS B N 1
ATOM 3931 C CA . LYS B 1 38 ? 28.188 13.648 9.242 1 95.75 38 LYS B CA 1
ATOM 3932 C C . LYS B 1 38 ? 28.078 12.133 9.133 1 95.75 38 LYS B C 1
ATOM 3934 O O . LYS B 1 38 ? 28.234 11.422 10.133 1 95.75 38 LYS B O 1
ATOM 3939 N N . TRP B 1 39 ? 27.828 11.641 7.977 1 97.62 39 TRP B N 1
ATOM 3940 C CA . TRP B 1 39 ? 27.516 10.227 7.812 1 97.62 39 TRP B CA 1
ATOM 3941 C C . TRP B 1 39 ? 28.781 9.375 7.938 1 97.62 39 TRP B C 1
ATOM 3943 O O . TRP B 1 39 ? 29.828 9.734 7.414 1 97.62 39 TRP B O 1
ATOM 3953 N N . LYS B 1 40 ? 28.688 8.266 8.586 1 98.19 40 LYS B N 1
ATOM 3954 C CA . LYS B 1 40 ? 29.656 7.188 8.641 1 98.19 40 LYS B CA 1
ATOM 3955 C C . LYS B 1 40 ? 29.031 5.855 8.25 1 98.19 40 LYS B C 1
ATOM 3957 O O . LYS B 1 40 ? 27.828 5.66 8.406 1 98.19 40 LYS B O 1
ATOM 3962 N N . PRO B 1 41 ? 29.922 4.984 7.723 1 97 41 PRO B N 1
ATOM 3963 C CA . PRO B 1 41 ? 29.375 3.684 7.312 1 97 41 PRO B CA 1
ATOM 3964 C C . PRO B 1 41 ? 28.578 3.006 8.422 1 97 41 PRO B C 1
ATOM 3966 O O . PRO B 1 41 ? 29.031 2.932 9.562 1 97 41 PRO B O 1
ATOM 3969 N N . GLY B 1 42 ? 27.422 2.66 8.039 1 96.69 42 GLY B N 1
ATOM 3970 C CA . GLY B 1 42 ? 26.531 2.033 9.008 1 96.69 42 GLY B CA 1
ATOM 3971 C C . GLY B 1 42 ? 25.562 3.01 9.656 1 96.69 42 GLY B C 1
ATOM 3972 O O . GLY B 1 42 ? 24.578 2.602 10.258 1 96.69 42 GLY B O 1
ATOM 3973 N N . GLY B 1 43 ? 25.859 4.273 9.578 1 98.44 43 GLY B N 1
ATOM 3974 C CA . GLY B 1 43 ? 24.953 5.289 10.078 1 98.44 43 GLY B CA 1
ATOM 3975 C C . GLY B 1 43 ? 23.656 5.371 9.297 1 98.44 43 GLY B C 1
ATOM 3976 O O . GLY B 1 43 ? 23.594 4.938 8.141 1 98.44 43 GLY B O 1
ATOM 3977 N N . PRO B 1 44 ? 22.672 5.926 9.875 1 98.88 44 PRO B N 1
ATOM 3978 C CA . PRO B 1 44 ? 21.359 5.941 9.242 1 98.88 44 PRO B CA 1
ATOM 3979 C C . PRO B 1 44 ? 21.234 7.027 8.172 1 98.88 44 PRO B C 1
ATOM 3981 O O . PRO B 1 44 ? 22.078 7.926 8.094 1 98.88 44 PRO B O 1
ATOM 3984 N N . ILE B 1 45 ? 20.266 6.859 7.32 1 98.88 45 ILE B N 1
ATOM 3985 C CA . ILE B 1 45 ? 19.734 7.945 6.5 1 98.88 45 ILE B CA 1
ATOM 3986 C C . ILE B 1 45 ? 18.5 8.531 7.168 1 98.88 45 ILE B C 1
ATOM 3988 O O . ILE B 1 45 ? 17.5 7.828 7.379 1 98.88 45 ILE B O 1
ATOM 3992 N N . LEU B 1 46 ? 18.609 9.734 7.586 1 98.88 46 LEU B N 1
ATOM 3993 C CA . LEU B 1 46 ? 17.453 10.461 8.094 1 98.88 46 LEU B CA 1
ATOM 3994 C C . LEU B 1 46 ? 16.703 11.164 6.965 1 98.88 46 LEU B C 1
ATOM 3996 O O . LEU B 1 46 ? 17.219 12.109 6.371 1 98.88 46 LEU B O 1
ATOM 4000 N N . PHE B 1 47 ? 15.5 10.656 6.707 1 98.88 47 PHE B N 1
ATOM 4001 C CA . PHE B 1 47 ? 14.758 11.047 5.52 1 98.88 47 PHE B CA 1
ATOM 4002 C C . PHE B 1 47 ? 13.539 11.883 5.895 1 98.88 47 PHE B C 1
ATOM 4004 O O . PHE B 1 47 ? 12.664 11.422 6.637 1 98.88 47 PHE B O 1
ATOM 4011 N N . TYR B 1 48 ? 13.445 13.094 5.359 1 98.69 48 TYR B N 1
ATOM 4012 C CA . TYR B 1 48 ? 12.281 13.938 5.602 1 98.69 48 TYR B CA 1
ATOM 4013 C C . TYR B 1 48 ? 11.281 13.828 4.453 1 98.69 48 TYR B C 1
ATOM 4015 O O . TYR B 1 48 ? 11.617 14.117 3.303 1 98.69 48 TYR B O 1
ATOM 4023 N N . THR B 1 49 ? 10.055 13.422 4.875 1 98.31 49 THR B N 1
ATOM 4024 C CA . THR B 1 49 ? 8.984 13.32 3.893 1 98.31 49 THR B CA 1
ATOM 4025 C C . THR B 1 49 ? 8.422 14.695 3.553 1 98.31 49 THR B C 1
ATOM 4027 O O . THR B 1 49 ? 8.07 15.469 4.449 1 98.31 49 THR B O 1
ATOM 4030 N N . GLY B 1 50 ? 8.477 15.102 2.387 1 92.31 50 GLY B N 1
ATOM 4031 C CA . GLY B 1 50 ? 8.086 16.406 1.9 1 92.31 50 GLY B CA 1
ATOM 4032 C C . GLY B 1 50 ? 6.73 16.859 2.422 1 92.31 50 GLY B C 1
ATOM 4033 O O . GLY B 1 50 ? 6.02 16.078 3.062 1 92.31 50 GLY B O 1
ATOM 4034 N N . ASN B 1 51 ? 6.305 17.828 2.293 1 93.62 51 ASN B N 1
ATOM 4035 C CA . ASN B 1 51 ? 5.129 18.594 2.713 1 93.62 51 ASN B CA 1
ATOM 4036 C C . ASN B 1 51 ? 4.504 19.344 1.545 1 93.62 51 ASN B C 1
ATOM 4038 O O . ASN B 1 51 ? 4.707 18.984 0.385 1 93.62 51 ASN B O 1
ATOM 4042 N N . GLU B 1 52 ? 3.572 20.234 1.916 1 94.38 52 GLU B N 1
ATOM 4043 C CA . GLU B 1 52 ? 2.793 20.984 0.943 1 94.38 52 GLU B CA 1
ATOM 4044 C C . GLU B 1 52 ? 3.523 22.266 0.526 1 94.38 52 GLU B C 1
ATOM 4046 O O . GLU B 1 52 ? 2.943 23.359 0.544 1 94.38 52 GLU B O 1
ATOM 4051 N N . GLY B 1 53 ? 4.77 22.156 0.125 1 93 53 GLY B N 1
ATOM 4052 C CA . GLY B 1 53 ? 5.543 23.312 -0.291 1 93 53 GLY B CA 1
ATOM 4053 C C . GLY B 1 53 ? 6.977 22.984 -0.657 1 93 53 GLY B C 1
ATOM 4054 O O . GLY B 1 53 ? 7.324 21.797 -0.802 1 93 53 GLY B O 1
ATOM 4055 N N . SER B 1 54 ? 7.766 24.062 -0.812 1 92.5 54 SER B N 1
ATOM 4056 C CA . SER B 1 54 ? 9.18 23.875 -1.143 1 92.5 54 SER B CA 1
ATOM 4057 C C . SER B 1 54 ? 9.914 23.156 -0.025 1 92.5 54 SER B C 1
ATOM 4059 O O . SER B 1 54 ? 9.719 23.453 1.154 1 92.5 54 SER B O 1
ATOM 4061 N N . ILE B 1 55 ? 10.781 22.281 -0.447 1 94.19 55 ILE B N 1
ATOM 4062 C CA . ILE B 1 55 ? 11.438 21.422 0.536 1 94.19 55 ILE B CA 1
ATOM 4063 C C . ILE B 1 55 ? 12.492 22.234 1.296 1 94.19 55 ILE B C 1
ATOM 4065 O O . ILE B 1 55 ? 12.812 21.922 2.447 1 94.19 55 ILE B O 1
ATOM 4069 N N . GLU B 1 56 ? 13.008 23.297 0.738 1 92.56 56 GLU B N 1
ATOM 4070 C CA . GLU B 1 56 ? 13.992 24.156 1.398 1 92.56 56 GLU B CA 1
ATOM 4071 C C . GLU B 1 56 ? 13.406 24.812 2.645 1 92.56 56 GLU B C 1
ATOM 4073 O O . GLU B 1 56 ? 14.086 24.953 3.66 1 92.56 56 GLU B O 1
ATOM 4078 N N . HIS B 1 57 ? 12.172 25.172 2.494 1 89.75 57 HIS B N 1
ATOM 4079 C CA . HIS B 1 57 ? 11.484 25.797 3.625 1 89.75 57 HIS B CA 1
ATOM 4080 C C . HIS B 1 57 ? 11.422 24.844 4.816 1 89.75 57 HIS B C 1
ATOM 4082 O O . HIS B 1 57 ? 11.711 25.234 5.949 1 89.75 57 HIS B O 1
ATOM 4088 N N . PHE B 1 58 ? 11.141 23.625 4.578 1 92.56 58 PHE B N 1
ATOM 4089 C CA . PHE B 1 58 ? 10.992 22.656 5.648 1 92.56 58 PHE B CA 1
ATOM 4090 C C . PHE B 1 58 ? 12.359 22.219 6.176 1 92.56 58 PHE B C 1
ATOM 4092 O O . PHE B 1 58 ? 12.516 21.953 7.367 1 92.56 58 PHE B O 1
ATOM 4099 N N . ALA B 1 59 ? 13.305 22.188 5.289 1 94.25 59 ALA B N 1
ATOM 4100 C CA . ALA B 1 59 ? 14.664 21.859 5.738 1 94.25 59 ALA B CA 1
ATOM 4101 C C . ALA B 1 59 ? 15.18 22.906 6.719 1 94.25 59 ALA B C 1
ATOM 4103 O O . ALA B 1 59 ? 15.82 22.562 7.715 1 94.25 59 ALA B O 1
ATOM 4104 N N . ARG B 1 60 ? 14.812 24.172 6.492 1 91.56 60 ARG B N 1
ATOM 4105 C CA . ARG B 1 60 ? 15.281 25.266 7.332 1 91.56 60 ARG B CA 1
ATOM 4106 C C . ARG B 1 60 ? 14.578 25.25 8.688 1 91.56 60 ARG B C 1
ATOM 4108 O O . ARG B 1 60 ? 15.039 25.891 9.633 1 91.56 60 ARG B O 1
ATOM 4115 N N . ASN B 1 61 ? 13.508 24.516 8.719 1 92 61 ASN B N 1
ATOM 4116 C CA . ASN B 1 61 ? 12.695 24.562 9.93 1 92 61 ASN B CA 1
ATOM 4117 C C . ASN B 1 61 ? 12.641 23.219 10.641 1 92 61 ASN B C 1
ATOM 4119 O O . ASN B 1 61 ? 11.727 22.953 11.422 1 92 61 ASN B O 1
ATOM 4123 N N . THR B 1 62 ? 13.562 22.344 10.352 1 95.5 62 THR B N 1
ATOM 4124 C CA . THR B 1 62 ? 13.625 21.031 10.977 1 95.5 62 THR B CA 1
ATOM 4125 C C . THR B 1 62 ? 15.023 20.75 11.531 1 95.5 62 THR B C 1
ATOM 4127 O O . THR B 1 62 ? 15.648 19.75 11.188 1 95.5 62 THR B O 1
ATOM 4130 N N . GLY B 1 63 ? 15.438 21.594 12.469 1 96.25 63 GLY B N 1
ATOM 4131 C CA . GLY B 1 63 ? 16.766 21.516 13.047 1 96.25 63 GLY B CA 1
ATOM 4132 C C . GLY B 1 63 ? 17.031 20.203 13.758 1 96.25 63 GLY B C 1
ATOM 4133 O O . GLY B 1 63 ? 18.172 19.734 13.812 1 96.25 63 GLY B O 1
ATOM 4134 N N . LEU B 1 64 ? 16.016 19.547 14.273 1 98 64 LEU B N 1
ATOM 4135 C CA . LEU B 1 64 ? 16.156 18.297 15.008 1 98 64 LEU B CA 1
ATOM 4136 C C . LEU B 1 64 ? 16.875 17.25 14.172 1 98 64 LEU B C 1
ATOM 4138 O O . LEU B 1 64 ? 17.719 16.516 14.68 1 98 64 LEU B O 1
ATOM 4142 N N . ILE B 1 65 ? 16.531 17.156 12.906 1 97.75 65 ILE B N 1
ATOM 4143 C CA . ILE B 1 65 ? 17.062 16.125 12.031 1 97.75 65 ILE B CA 1
ATOM 4144 C C . ILE B 1 65 ? 18.578 16.281 11.898 1 97.75 65 ILE B C 1
ATOM 4146 O O . ILE B 1 65 ? 19.312 15.289 11.875 1 97.75 65 ILE B O 1
ATOM 4150 N N . PHE B 1 66 ? 19.078 17.453 11.844 1 96.81 66 PHE B N 1
ATOM 4151 C CA . PHE B 1 66 ? 20.516 17.703 11.711 1 96.81 66 PHE B CA 1
ATOM 4152 C C . PHE B 1 66 ? 21.234 17.391 13.016 1 96.81 66 PHE B C 1
ATOM 4154 O O . PHE B 1 66 ? 22.359 16.859 13 1 96.81 66 PHE B O 1
ATOM 4161 N N . GLU B 1 67 ? 20.609 17.75 14.094 1 97.5 67 GLU B N 1
ATOM 4162 C CA . GLU B 1 67 ? 21.188 17.391 15.391 1 97.5 67 GLU B CA 1
ATOM 4163 C C . GLU B 1 67 ? 21.266 15.875 15.555 1 97.5 67 GLU B C 1
ATOM 4165 O O . GLU B 1 67 ? 22.281 15.352 16.047 1 97.5 67 GLU B O 1
ATOM 4170 N N . LEU B 1 68 ? 20.219 15.195 15.148 1 98.25 68 LEU B N 1
ATOM 4171 C CA . LEU B 1 68 ? 20.219 13.734 15.211 1 98.25 68 LEU B CA 1
ATOM 4172 C C . LEU B 1 68 ? 21.266 13.156 14.266 1 98.25 68 LEU B C 1
ATOM 4174 O O . LEU B 1 68 ? 21.891 12.148 14.578 1 98.25 68 LEU B O 1
ATOM 4178 N N . ALA B 1 69 ? 21.391 13.781 13.094 1 97.75 69 ALA B N 1
ATOM 4179 C CA . ALA B 1 69 ? 22.406 13.328 12.141 1 97.75 69 ALA B CA 1
ATOM 4180 C C . ALA B 1 69 ? 23.797 13.367 12.75 1 97.75 69 ALA B C 1
ATOM 4182 O O . ALA B 1 69 ? 24.609 12.461 12.523 1 97.75 69 ALA B O 1
ATOM 4183 N N . GLU B 1 70 ? 24.078 14.406 13.461 1 96.88 70 GLU B N 1
ATOM 4184 C CA . GLU B 1 70 ? 25.375 14.523 14.133 1 96.88 70 GLU B CA 1
ATOM 4185 C C . GLU B 1 70 ? 25.531 13.453 15.203 1 96.88 70 GLU B C 1
ATOM 4187 O O . GLU B 1 70 ? 26.578 12.797 15.281 1 96.88 70 GLU B O 1
ATOM 4192 N N . ASN B 1 71 ? 24.531 13.211 15.961 1 97.69 71 ASN B N 1
ATOM 4193 C CA . ASN B 1 71 ? 24.578 12.281 17.078 1 97.69 71 ASN B CA 1
ATOM 4194 C C . ASN B 1 71 ? 24.641 10.836 16.609 1 97.69 71 ASN B C 1
ATOM 4196 O O . ASN B 1 71 ? 25.297 10 17.234 1 97.69 71 ASN B O 1
ATOM 4200 N N . LEU B 1 72 ? 23.969 10.547 15.5 1 98.31 72 LEU B N 1
ATOM 4201 C CA . LEU B 1 72 ? 23.797 9.172 15.055 1 98.31 72 LEU B CA 1
ATOM 4202 C C . LEU B 1 72 ? 24.688 8.875 13.852 1 98.31 72 LEU B C 1
ATOM 4204 O O . LEU B 1 72 ? 24.609 7.785 13.273 1 98.31 72 LEU B O 1
ATOM 4208 N N . THR B 1 73 ? 25.5 9.867 13.445 1 98.31 73 THR B N 1
ATOM 4209 C CA . THR B 1 73 ? 26.375 9.766 12.281 1 98.31 73 THR B CA 1
ATOM 4210 C C . THR B 1 73 ? 25.562 9.438 11.031 1 98.31 73 THR B C 1
ATOM 4212 O O . THR B 1 73 ? 25.891 8.484 10.312 1 98.31 73 THR B O 1
ATOM 4215 N N . GLY B 1 74 ? 24.531 10.227 10.891 1 98.44 74 GLY B N 1
ATOM 4216 C CA . GLY B 1 74 ? 23.594 9.938 9.82 1 98.44 74 GLY B CA 1
ATOM 4217 C C . GLY B 1 74 ? 23.734 10.875 8.641 1 98.44 74 GLY B C 1
ATOM 4218 O O . GLY B 1 74 ? 24.328 11.945 8.75 1 98.44 74 GLY B O 1
ATOM 4219 N N . ALA B 1 75 ? 23.25 10.414 7.48 1 98.5 75 ALA B N 1
ATOM 4220 C CA . ALA B 1 75 ? 22.984 11.281 6.332 1 98.5 75 ALA B CA 1
ATOM 4221 C C . ALA B 1 75 ? 21.562 11.852 6.387 1 98.5 75 ALA B C 1
ATOM 4223 O O . ALA B 1 75 ? 20.703 11.305 7.07 1 98.5 75 ALA B O 1
ATOM 4224 N N . VAL B 1 76 ? 21.438 13.016 5.746 1 98.25 76 VAL B N 1
ATOM 4225 C CA . VAL B 1 76 ? 20.125 13.656 5.734 1 98.25 76 VAL B CA 1
ATOM 4226 C C . VAL B 1 76 ? 19.641 13.82 4.293 1 98.25 76 VAL B C 1
ATOM 4228 O O . VAL B 1 76 ? 20.391 14.281 3.432 1 98.25 76 VAL B O 1
ATOM 4231 N N . ILE B 1 77 ? 18.422 13.336 4.016 1 98.56 77 ILE B N 1
ATOM 4232 C CA . ILE B 1 77 ? 17.781 13.555 2.725 1 98.56 77 ILE B CA 1
ATOM 4233 C C . ILE B 1 77 ? 16.391 14.164 2.936 1 98.56 77 ILE B C 1
ATOM 4235 O O . ILE B 1 77 ? 15.602 13.656 3.729 1 98.56 77 ILE B O 1
ATOM 4239 N N . PHE B 1 78 ? 16.141 15.32 2.344 1 98.31 78 PHE B N 1
ATOM 4240 C CA . PHE B 1 78 ? 14.82 15.945 2.275 1 98.31 78 PHE B CA 1
ATOM 4241 C C . PHE B 1 78 ? 14.242 15.836 0.87 1 98.31 78 PHE B C 1
ATOM 4243 O O . PHE B 1 78 ? 14.82 16.344 -0.089 1 98.31 78 PHE B O 1
ATOM 4250 N N . ALA B 1 79 ? 13.109 15.18 0.734 1 98.56 79 ALA B N 1
ATOM 4251 C CA . ALA B 1 79 ? 12.531 15.016 -0.597 1 98.56 79 ALA B CA 1
ATOM 4252 C C . ALA B 1 79 ? 11.281 15.875 -0.759 1 98.56 79 ALA B C 1
ATOM 4254 O O . ALA B 1 79 ? 10.438 15.945 0.144 1 98.56 79 ALA B O 1
ATOM 4255 N N . GLU B 1 80 ? 11.227 16.547 -1.859 1 97.69 80 GLU B N 1
ATOM 4256 C CA . GLU B 1 80 ? 10.055 17.359 -2.17 1 97.69 80 GLU B CA 1
ATOM 4257 C C . GLU B 1 80 ? 8.883 16.5 -2.637 1 97.69 80 GLU B C 1
ATOM 4259 O O . GLU B 1 80 ? 9.078 15.516 -3.342 1 97.69 80 GLU B O 1
ATOM 4264 N N . HIS B 1 81 ? 7.73 16.844 -2.215 1 98.12 81 HIS B N 1
ATOM 4265 C CA . HIS B 1 81 ? 6.508 16.172 -2.639 1 98.12 81 HIS B CA 1
ATOM 4266 C C . HIS B 1 81 ? 6.148 16.531 -4.078 1 98.12 81 HIS B C 1
ATOM 4268 O O . HIS B 1 81 ? 6.273 17.688 -4.48 1 98.12 81 HIS B O 1
ATOM 4274 N N . ARG B 1 82 ? 5.793 15.523 -4.82 1 97.94 82 ARG B N 1
ATOM 4275 C CA . ARG B 1 82 ? 5.281 15.828 -6.152 1 97.94 82 ARG B CA 1
ATOM 4276 C C . ARG B 1 82 ? 4.215 16.922 -6.09 1 97.94 82 ARG B C 1
ATOM 4278 O O . ARG B 1 82 ? 3.424 16.969 -5.148 1 97.94 82 ARG B O 1
ATOM 4285 N N . TYR B 1 83 ? 4.203 17.859 -7.156 1 97.12 83 TYR B N 1
ATOM 4286 C CA . TYR B 1 83 ? 3.246 18.938 -7.359 1 97.12 83 TYR B CA 1
ATOM 4287 C C . TYR B 1 83 ? 3.496 20.078 -6.383 1 97.12 83 TYR B C 1
ATOM 4289 O O . TYR B 1 83 ? 2.742 21.062 -6.352 1 97.12 83 TYR B O 1
ATOM 4297 N N . TYR B 1 84 ? 4.457 19.953 -5.535 1 96.62 84 TYR B N 1
ATOM 4298 C CA . TYR B 1 84 ? 4.852 21.062 -4.688 1 96.62 84 TYR B CA 1
ATOM 4299 C C . TYR B 1 84 ? 6.262 21.531 -5.023 1 96.62 84 TYR B C 1
ATOM 4301 O O . TYR B 1 84 ? 7.051 20.781 -5.605 1 96.62 84 TYR B O 1
ATOM 4309 N N . GLY B 1 85 ? 6.527 22.797 -4.645 1 94.12 85 GLY B N 1
ATOM 4310 C CA . GLY B 1 85 ? 7.832 23.344 -4.961 1 94.12 85 GLY B CA 1
ATOM 4311 C C . GLY B 1 85 ? 8.172 23.281 -6.441 1 94.12 85 GLY B C 1
ATOM 4312 O O . GLY B 1 85 ? 7.383 23.719 -7.281 1 94.12 85 GLY B O 1
ATOM 4313 N N . THR B 1 86 ? 9.328 22.688 -6.742 1 94.75 86 THR B N 1
ATOM 4314 C CA . THR B 1 86 ? 9.781 22.609 -8.125 1 94.75 86 THR B CA 1
ATOM 4315 C C . THR B 1 86 ? 9.477 21.234 -8.727 1 94.75 86 THR B C 1
ATOM 4317 O O . THR B 1 86 ? 9.688 21.016 -9.914 1 94.75 86 THR B O 1
ATOM 4320 N N . SER B 1 87 ? 8.953 20.359 -7.926 1 97.12 87 SER B N 1
ATOM 4321 C CA . SER B 1 87 ? 8.68 18.984 -8.367 1 97.12 87 SER B CA 1
ATOM 4322 C C . SER B 1 87 ? 7.32 18.906 -9.055 1 97.12 87 SER B C 1
ATOM 4324 O O . SER B 1 87 ? 6.398 18.266 -8.547 1 97.12 87 SER B O 1
ATOM 4326 N N . LEU B 1 88 ? 7.277 19.469 -10.305 1 97.44 88 LEU B N 1
ATOM 4327 C CA . LEU B 1 88 ? 6.035 19.594 -11.055 1 97.44 88 LEU B CA 1
ATOM 4328 C C . LEU B 1 88 ? 6.035 18.656 -12.266 1 97.44 88 LEU B C 1
ATOM 4330 O O . LEU B 1 88 ? 6.719 18.922 -13.25 1 97.44 88 LEU B O 1
ATOM 4334 N N . PRO B 1 89 ? 5.16 17.641 -12.242 1 97.44 89 PRO B N 1
ATOM 4335 C CA . PRO B 1 89 ? 5.199 16.625 -13.297 1 97.44 89 PRO B CA 1
ATOM 4336 C C . PRO B 1 89 ? 4.945 17.219 -14.688 1 97.44 89 PRO B C 1
ATOM 4338 O O . PRO B 1 89 ? 5.445 16.688 -15.68 1 97.44 89 PRO B O 1
ATOM 4341 N N . PHE B 1 90 ? 4.145 18.312 -14.789 1 97.38 90 PHE B N 1
ATOM 4342 C CA . PHE B 1 90 ? 3.812 18.891 -16.094 1 97.38 90 PHE B CA 1
ATOM 4343 C C . PHE B 1 90 ? 4.227 20.344 -16.156 1 97.38 90 PHE B C 1
ATOM 4345 O O . PHE B 1 90 ? 3.59 21.141 -16.844 1 97.38 90 PHE B O 1
ATOM 4352 N N . GLY B 1 91 ? 5.234 20.703 -15.336 1 95.88 91 GLY B N 1
ATOM 4353 C CA . GLY B 1 91 ? 5.605 22.109 -15.281 1 95.88 91 GLY B CA 1
ATOM 4354 C C . GLY B 1 91 ? 4.438 23.031 -14.953 1 95.88 91 GLY B C 1
ATOM 4355 O O . GLY B 1 91 ? 3.715 22.797 -13.984 1 95.88 91 GLY B O 1
ATOM 4356 N N . ASN B 1 92 ? 4.258 23.969 -15.734 1 94.81 92 ASN B N 1
ATOM 4357 C CA . ASN B 1 92 ? 3.23 24.984 -15.492 1 94.81 92 ASN B CA 1
ATOM 4358 C C . ASN B 1 92 ? 1.831 24.422 -15.742 1 94.81 92 ASN B C 1
ATOM 4360 O O . ASN B 1 92 ? 0.837 25.016 -15.328 1 94.81 92 ASN B O 1
ATOM 4364 N N . GLN B 1 93 ? 1.745 23.312 -16.344 1 96.62 93 GLN B N 1
ATOM 4365 C CA . GLN B 1 93 ? 0.447 22.734 -16.672 1 96.62 93 GLN B CA 1
ATOM 4366 C C . GLN B 1 93 ? -0.018 21.766 -15.594 1 96.62 93 GLN B C 1
ATOM 4368 O O . GLN B 1 93 ? -1.112 21.203 -15.68 1 96.62 93 GLN B O 1
ATOM 4373 N N . SER B 1 94 ? 0.726 21.562 -14.539 1 96.38 94 SER B N 1
ATOM 4374 C CA . SER B 1 94 ? 0.518 20.5 -13.547 1 96.38 94 SER B CA 1
ATOM 4375 C C . SER B 1 94 ? -0.854 20.625 -12.891 1 96.38 94 SER B C 1
ATOM 4377 O O . SER B 1 94 ? -1.41 19.641 -12.414 1 96.38 94 SER B O 1
ATOM 4379 N N . PHE B 1 95 ? -1.505 21.797 -12.969 1 95.81 95 PHE B N 1
ATOM 4380 C CA . PHE B 1 95 ? -2.752 21.984 -12.234 1 95.81 95 PHE B CA 1
ATOM 4381 C C . PHE B 1 95 ? -3.895 22.312 -13.188 1 95.81 95 PHE B C 1
ATOM 4383 O O . PHE B 1 95 ? -4.93 22.828 -12.766 1 95.81 95 PHE B O 1
ATOM 4390 N N . ASN B 1 96 ? -3.748 22 -14.438 1 95.06 96 ASN B N 1
ATOM 4391 C CA . ASN B 1 96 ? -4.695 22.422 -15.469 1 95.06 96 ASN B CA 1
ATOM 4392 C C . ASN B 1 96 ? -6.027 21.688 -15.336 1 95.06 96 ASN B C 1
ATOM 4394 O O . ASN B 1 96 ? -7.09 22.312 -15.438 1 95.06 96 ASN B O 1
ATOM 4398 N N . ASP B 1 97 ? -5.961 20.453 -15.234 1 95.06 97 ASP B N 1
ATOM 4399 C CA . ASP B 1 97 ? -7.156 19.625 -15.156 1 95.06 97 ASP B CA 1
ATOM 4400 C C . ASP B 1 97 ? -6.84 18.266 -14.523 1 95.06 97 ASP B C 1
ATOM 4402 O O . ASP B 1 97 ? -5.707 18.016 -14.109 1 95.06 97 ASP B O 1
ATOM 4406 N N . ARG B 1 98 ? -7.762 17.391 -14.469 1 95 98 ARG B N 1
ATOM 4407 C CA . ARG B 1 98 ? -7.641 16.141 -13.734 1 95 98 ARG B CA 1
ATOM 4408 C C . ARG B 1 98 ? -6.625 15.219 -14.406 1 95 98 ARG B C 1
ATOM 4410 O O . ARG B 1 98 ? -6.012 14.383 -13.742 1 95 98 ARG B O 1
ATOM 4417 N N . ARG B 1 99 ? -6.469 15.305 -15.719 1 94.56 99 ARG B N 1
ATOM 4418 C CA . ARG B 1 99 ? -5.469 14.516 -16.438 1 94.56 99 ARG B CA 1
ATOM 4419 C C . ARG B 1 99 ? -4.062 14.883 -15.984 1 94.56 99 ARG B C 1
ATOM 4421 O O . ARG B 1 99 ? -3.135 14.078 -16.109 1 94.56 99 ARG B O 1
ATOM 4428 N N . HIS B 1 100 ? -3.926 16.078 -15.445 1 96.25 100 HIS B N 1
ATOM 4429 C CA . HIS B 1 100 ? -2.625 16.594 -15.023 1 96.25 100 HIS B CA 1
ATOM 4430 C C . HIS B 1 100 ? -2.459 16.5 -13.508 1 96.25 100 HIS B C 1
ATOM 4432 O O . HIS B 1 100 ? -1.477 15.938 -13.023 1 96.25 100 HIS B O 1
ATOM 4438 N N . PHE B 1 101 ? -3.453 16.938 -12.711 1 97.38 101 PHE B N 1
ATOM 4439 C CA . PHE B 1 101 ? -3.252 17.047 -11.273 1 97.38 101 PHE B CA 1
ATOM 4440 C C . PHE B 1 101 ? -3.777 15.797 -10.562 1 97.38 101 PHE B C 1
ATOM 4442 O O . PHE B 1 101 ? -3.613 15.656 -9.352 1 97.38 101 PHE B O 1
ATOM 4449 N N . GLY B 1 102 ? -4.352 14.867 -11.328 1 97.12 102 GLY B N 1
ATOM 4450 C CA . GLY B 1 102 ? -4.977 13.703 -10.727 1 97.12 102 GLY B CA 1
ATOM 4451 C C . GLY B 1 102 ? -3.99 12.781 -10.031 1 97.12 102 GLY B C 1
ATOM 4452 O O . GLY B 1 102 ? -4.387 11.867 -9.312 1 97.12 102 GLY B O 1
ATOM 4453 N N . TYR B 1 103 ? -2.67 13.07 -10.133 1 97.5 103 TYR B N 1
ATOM 4454 C CA . TYR B 1 103 ? -1.624 12.219 -9.578 1 97.5 103 TYR B CA 1
ATOM 4455 C C . TYR B 1 103 ? -1.013 12.844 -8.328 1 97.5 103 TYR B C 1
ATOM 4457 O O . TYR B 1 103 ? -0.047 12.312 -7.77 1 97.5 103 TYR B O 1
ATOM 4465 N N . LEU B 1 104 ? -1.586 13.977 -7.887 1 97.81 104 LEU B N 1
ATOM 4466 C CA . LEU B 1 104 ? -1.228 14.609 -6.621 1 97.81 104 LEU B CA 1
ATOM 4467 C C . LEU B 1 104 ? -1.888 13.891 -5.449 1 97.81 104 LEU B C 1
ATOM 4469 O O . LEU B 1 104 ? -2.84 14.406 -4.855 1 97.81 104 LEU B O 1
ATOM 4473 N N . ILE B 1 105 ? -1.388 12.68 -5.133 1 97.81 105 ILE B N 1
ATOM 4474 C CA . ILE B 1 105 ? -1.943 11.891 -4.039 1 97.81 105 ILE B CA 1
ATOM 4475 C C . ILE B 1 105 ? -0.812 11.266 -3.23 1 97.81 105 ILE B C 1
ATOM 4477 O O . ILE B 1 105 ? 0.294 11.07 -3.742 1 97.81 105 ILE B O 1
ATOM 4481 N N . ALA B 1 106 ? -1.049 10.938 -2.064 1 98.44 106 ALA B N 1
ATOM 4482 C CA . ALA B 1 106 ? -0.053 10.453 -1.112 1 98.44 106 ALA B CA 1
ATOM 4483 C C . ALA B 1 106 ? 0.549 9.133 -1.571 1 98.44 106 ALA B C 1
ATOM 4485 O O . ALA B 1 106 ? 1.743 8.891 -1.386 1 98.44 106 ALA B O 1
ATOM 4486 N N . GLU B 1 107 ? -0.267 8.234 -2.188 1 98.5 107 GLU B N 1
ATOM 4487 C CA . GLU B 1 107 ? 0.244 6.938 -2.629 1 98.5 107 GLU B CA 1
ATOM 4488 C C . GLU B 1 107 ? 1.366 7.105 -3.648 1 98.5 107 GLU B C 1
ATOM 4490 O O . GLU B 1 107 ? 2.398 6.438 -3.559 1 98.5 107 GLU B O 1
ATOM 4495 N N . GLN B 1 108 ? 1.145 7.984 -4.621 1 98.5 108 GLN B N 1
ATOM 4496 C CA . GLN B 1 108 ? 2.16 8.258 -5.629 1 98.5 108 GLN B CA 1
ATOM 4497 C C . GLN B 1 108 ? 3.406 8.875 -5.004 1 98.5 108 GLN B C 1
ATOM 4499 O O . GLN B 1 108 ? 4.531 8.516 -5.359 1 98.5 108 GLN B O 1
ATOM 4504 N N . ALA B 1 109 ? 3.199 9.789 -4.086 1 98.75 109 ALA B N 1
ATOM 4505 C CA . ALA B 1 109 ? 4.324 10.453 -3.436 1 98.75 109 ALA B CA 1
ATOM 4506 C C . ALA B 1 109 ? 5.176 9.461 -2.654 1 98.75 109 ALA B C 1
ATOM 4508 O O . ALA B 1 109 ? 6.406 9.523 -2.695 1 98.75 109 ALA B O 1
ATOM 4509 N N . LEU B 1 110 ? 4.551 8.578 -1.914 1 98.81 110 LEU B N 1
ATOM 4510 C CA . LEU B 1 110 ? 5.285 7.586 -1.14 1 98.81 110 LEU B CA 1
ATOM 4511 C C . LEU B 1 110 ? 6.066 6.652 -2.057 1 98.81 110 LEU B C 1
ATOM 4513 O O . LEU B 1 110 ? 7.18 6.234 -1.724 1 98.81 110 LEU B O 1
ATOM 4517 N N . ALA B 1 111 ? 5.43 6.285 -3.197 1 98.69 111 ALA B N 1
ATOM 4518 C CA . ALA B 1 111 ? 6.141 5.461 -4.172 1 98.69 111 ALA B CA 1
ATOM 4519 C C . ALA B 1 111 ? 7.363 6.191 -4.715 1 98.69 111 ALA B C 1
ATOM 4521 O O . ALA B 1 111 ? 8.406 5.578 -4.953 1 98.69 111 ALA B O 1
ATOM 4522 N N . ASP B 1 112 ? 7.254 7.551 -4.953 1 98.75 112 ASP B N 1
ATOM 4523 C CA . ASP B 1 112 ? 8.414 8.352 -5.34 1 98.75 112 ASP B CA 1
ATOM 4524 C C . ASP B 1 112 ? 9.539 8.219 -4.32 1 98.75 112 ASP B C 1
ATOM 4526 O O . ASP B 1 112 ? 10.703 8.039 -4.691 1 98.75 112 ASP B O 1
ATOM 4530 N N . TYR B 1 113 ? 9.188 8.359 -3.057 1 98.81 113 TYR B N 1
ATOM 4531 C CA . TYR B 1 113 ? 10.18 8.32 -1.988 1 98.81 113 TYR B CA 1
ATOM 4532 C C . TYR B 1 113 ? 10.844 6.957 -1.912 1 98.81 113 TYR B C 1
ATOM 4534 O O . TYR B 1 113 ? 12.07 6.863 -1.769 1 98.81 113 TYR B O 1
ATOM 4542 N N . ALA B 1 114 ? 10.023 5.934 -1.981 1 98.62 114 ALA B N 1
ATOM 4543 C CA . ALA B 1 114 ? 10.562 4.578 -1.928 1 98.62 114 ALA B CA 1
ATOM 4544 C C . ALA B 1 114 ? 11.531 4.328 -3.076 1 98.62 114 ALA B C 1
ATOM 4546 O O . ALA B 1 114 ? 12.609 3.756 -2.875 1 98.62 114 ALA B O 1
ATOM 4547 N N . LYS B 1 115 ? 11.117 4.746 -4.238 1 97.75 115 LYS B N 1
ATOM 4548 C CA . LYS B 1 115 ? 11.969 4.578 -5.41 1 97.75 115 LYS B CA 1
ATOM 4549 C C . LYS B 1 115 ? 13.25 5.398 -5.281 1 97.75 115 LYS B C 1
ATOM 4551 O O . LYS B 1 115 ? 14.344 4.906 -5.582 1 97.75 115 LYS B O 1
ATOM 4556 N N . LEU B 1 116 ? 13.148 6.633 -4.848 1 98.44 116 LEU B N 1
ATOM 4557 C CA . LEU B 1 116 ? 14.305 7.5 -4.664 1 98.44 116 LEU B CA 1
ATOM 4558 C C . LEU B 1 116 ? 15.328 6.852 -3.734 1 98.44 116 LEU B C 1
ATOM 4560 O O . LEU B 1 116 ? 16.516 6.762 -4.07 1 98.44 116 LEU B O 1
ATOM 4564 N N . LEU B 1 117 ? 14.891 6.422 -2.605 1 98.5 117 LEU B N 1
ATOM 4565 C CA . LEU B 1 117 ? 15.781 5.871 -1.586 1 98.5 117 LEU B CA 1
ATOM 4566 C C . LEU B 1 117 ? 16.422 4.57 -2.066 1 98.5 117 LEU B C 1
ATOM 4568 O O . LEU B 1 117 ? 17.609 4.344 -1.857 1 98.5 117 LEU B O 1
ATOM 4572 N N . THR B 1 118 ? 15.617 3.703 -2.717 1 97.38 118 THR B N 1
ATOM 4573 C CA . THR B 1 118 ? 16.125 2.438 -3.225 1 97.38 118 THR B CA 1
ATOM 4574 C C . THR B 1 118 ? 17.156 2.678 -4.324 1 97.38 118 THR B C 1
ATOM 4576 O O . THR B 1 118 ? 18.234 2.082 -4.312 1 97.38 118 THR B O 1
ATOM 4579 N N . ASP B 1 119 ? 16.781 3.551 -5.285 1 96.5 119 ASP B N 1
ATOM 4580 C CA . ASP B 1 119 ? 17.719 3.883 -6.359 1 96.5 119 ASP B CA 1
ATOM 4581 C C . ASP B 1 119 ? 18.984 4.512 -5.809 1 96.5 119 ASP B C 1
ATOM 4583 O O . ASP B 1 119 ? 20.094 4.23 -6.293 1 96.5 119 ASP B O 1
ATOM 4587 N N . PHE B 1 120 ? 18.875 5.383 -4.82 1 97.94 120 PHE B N 1
ATOM 4588 C CA . PHE B 1 120 ? 20.016 6.039 -4.211 1 97.94 120 PHE B CA 1
ATOM 4589 C C . PHE B 1 120 ? 20.969 5.012 -3.604 1 97.94 120 PHE B C 1
ATOM 4591 O O . PHE B 1 120 ? 22.172 5.055 -3.848 1 97.94 120 PHE B O 1
ATOM 4598 N N . LYS B 1 121 ? 20.438 4.09 -2.824 1 97.31 121 LYS B N 1
ATOM 4599 C CA . LYS B 1 121 ? 21.281 3.076 -2.186 1 97.31 121 LYS B CA 1
ATOM 4600 C C . LYS B 1 121 ? 21.906 2.148 -3.221 1 97.31 121 LYS B C 1
ATOM 4602 O O . LYS B 1 121 ? 23.062 1.724 -3.066 1 97.31 121 LYS B O 1
ATOM 4607 N N . CYS B 1 122 ? 21.125 1.752 -4.273 1 96.81 122 CYS B N 1
ATOM 4608 C CA . CYS B 1 122 ? 21.656 0.886 -5.32 1 96.81 122 CYS B CA 1
ATOM 4609 C C . CYS B 1 122 ? 22.781 1.574 -6.074 1 96.81 122 CYS B C 1
ATOM 4611 O O . CYS B 1 122 ? 23.734 0.921 -6.508 1 96.81 122 CYS B O 1
ATOM 4613 N N . ALA B 1 123 ? 22.703 2.898 -6.207 1 96.31 123 ALA B N 1
ATOM 4614 C CA . ALA B 1 123 ? 23.734 3.662 -6.895 1 96.31 123 ALA B CA 1
ATOM 4615 C C . ALA B 1 123 ? 24.906 3.959 -5.965 1 96.31 123 ALA B C 1
ATOM 4617 O O . ALA B 1 123 ? 26.016 4.238 -6.426 1 96.31 123 ALA B O 1
ATOM 4618 N N . ASN B 1 124 ? 24.688 3.967 -4.652 1 97.06 124 ASN B N 1
ATOM 4619 C CA . ASN B 1 124 ? 25.672 4.238 -3.619 1 97.06 124 ASN B CA 1
ATOM 4620 C C . ASN B 1 124 ? 25.75 3.105 -2.598 1 97.06 124 ASN B C 1
ATOM 4622 O O . ASN B 1 124 ? 25.312 3.266 -1.458 1 97.06 124 ASN B O 1
ATOM 4626 N N . HIS B 1 125 ? 26.453 2.078 -2.9 1 95.56 125 HIS B N 1
ATOM 4627 C CA . HIS B 1 125 ? 26.406 0.822 -2.162 1 95.56 125 HIS B CA 1
ATOM 4628 C C . HIS B 1 125 ? 26.953 0.992 -0.751 1 95.56 125 HIS B C 1
ATOM 4630 O O . HIS B 1 125 ? 26.734 0.143 0.114 1 95.56 125 HIS B O 1
ATOM 4636 N N . GLN B 1 126 ? 27.688 2.062 -0.525 1 96.75 126 GLN B N 1
ATOM 4637 C CA . GLN B 1 126 ? 28.172 2.307 0.829 1 96.75 126 GLN B CA 1
ATOM 4638 C C . GLN B 1 126 ? 27.016 2.549 1.794 1 96.75 126 GLN B C 1
ATOM 4640 O O . GLN B 1 126 ? 27.188 2.416 3.01 1 96.75 126 GLN B O 1
ATOM 4645 N N . PHE B 1 127 ? 25.844 2.871 1.263 1 98 127 PHE B N 1
ATOM 4646 C CA . PHE B 1 127 ? 24.672 3.117 2.098 1 98 127 PHE B CA 1
ATOM 4647 C C . PHE B 1 127 ? 23.828 1.856 2.229 1 98 127 PHE B C 1
ATOM 4649 O O . PHE B 1 127 ? 22.75 1.886 2.822 1 98 127 PHE B O 1
ATOM 4656 N N . ALA B 1 128 ? 24.203 0.708 1.687 1 96.12 128 ALA B N 1
ATOM 4657 C CA . ALA B 1 128 ? 23.438 -0.533 1.722 1 96.12 128 ALA B CA 1
ATOM 4658 C C . ALA B 1 128 ? 23.109 -0.932 3.158 1 96.12 128 ALA B C 1
ATOM 4660 O O . ALA B 1 128 ? 22.031 -1.481 3.424 1 96.12 128 ALA B O 1
ATOM 4661 N N . ASN B 1 129 ? 24.016 -0.605 4.055 1 97.06 129 ASN B N 1
ATOM 4662 C CA . ASN B 1 129 ? 23.812 -0.955 5.457 1 97.06 129 ASN B CA 1
ATOM 4663 C C . ASN B 1 129 ? 23.375 0.251 6.277 1 97.06 129 ASN B C 1
ATOM 4665 O O . ASN B 1 129 ? 23.609 0.307 7.484 1 97.06 129 ASN B O 1
ATOM 4669 N N . SER B 1 130 ? 22.75 1.186 5.668 1 98.56 130 SER B N 1
ATOM 4670 C CA . SER B 1 130 ? 22.203 2.355 6.348 1 98.56 130 SER B CA 1
ATOM 4671 C C . SER B 1 130 ? 20.688 2.238 6.523 1 98.56 130 SER B C 1
ATOM 4673 O O . SER B 1 130 ? 19.938 2.34 5.551 1 98.56 130 SER B O 1
ATOM 4675 N N . PRO B 1 131 ? 20.25 1.997 7.785 1 98.62 131 PRO B N 1
ATOM 4676 C CA . PRO B 1 131 ? 18.797 2.041 7.961 1 98.62 131 PRO B CA 1
ATOM 4677 C C . PRO B 1 131 ? 18.219 3.424 7.68 1 98.62 131 PRO B C 1
ATOM 4679 O O . PRO B 1 131 ? 18.875 4.438 7.898 1 98.62 131 PRO B O 1
ATOM 4682 N N . VAL B 1 132 ? 17.016 3.477 7.176 1 98.88 132 VAL B N 1
ATOM 4683 C CA . VAL B 1 132 ? 16.328 4.734 6.879 1 98.88 132 VAL B CA 1
ATOM 4684 C C . VAL B 1 132 ? 15.32 5.055 7.977 1 98.88 132 VAL B C 1
ATOM 4686 O O . VAL B 1 132 ? 14.492 4.211 8.328 1 98.88 132 VAL B O 1
ATOM 4689 N N . ILE B 1 133 ? 15.383 6.199 8.539 1 98.94 133 ILE B N 1
ATOM 4690 C CA . ILE B 1 133 ? 14.414 6.738 9.484 1 98.94 133 ILE B CA 1
ATOM 4691 C C . ILE B 1 133 ? 13.711 7.949 8.875 1 98.94 133 ILE B C 1
ATOM 4693 O O . ILE B 1 133 ? 14.367 8.914 8.469 1 98.94 133 ILE B O 1
ATOM 4697 N N . SER B 1 134 ? 12.406 7.914 8.797 1 98.88 134 SER B N 1
ATOM 4698 C CA . SER B 1 134 ? 11.695 9.023 8.164 1 98.88 134 SER B CA 1
ATOM 4699 C C . SER B 1 134 ? 11.188 10.016 9.211 1 98.88 134 SER B C 1
ATOM 4701 O O . SER B 1 134 ? 10.883 9.633 10.336 1 98.88 134 SER B O 1
ATOM 4703 N N . PHE B 1 135 ? 11.125 11.234 8.812 1 98.88 135 PHE B N 1
ATOM 4704 C CA . PHE B 1 135 ? 10.625 12.352 9.609 1 98.88 135 PHE B CA 1
ATOM 4705 C C . PHE B 1 135 ? 9.609 13.164 8.82 1 98.88 135 PHE B C 1
ATOM 4707 O O . PHE B 1 135 ? 9.688 13.25 7.59 1 98.88 135 PHE B O 1
ATOM 4714 N N . GLY B 1 136 ? 8.719 13.781 9.492 1 98.56 136 GLY B N 1
ATOM 4715 C CA . GLY B 1 136 ? 7.805 14.734 8.891 1 98.56 136 GLY B CA 1
ATOM 4716 C C . GLY B 1 136 ? 6.883 15.391 9.906 1 98.56 136 GLY B C 1
ATOM 4717 O O . GLY B 1 136 ? 6.637 14.836 10.977 1 98.56 136 GLY B O 1
ATOM 4718 N N . GLY B 1 137 ? 6.438 16.516 9.609 1 98.25 137 GLY B N 1
ATOM 4719 C CA . GLY B 1 137 ? 5.457 17.25 10.398 1 98.25 137 GLY B CA 1
ATOM 4720 C C . GLY B 1 137 ? 4.18 17.547 9.641 1 98.25 137 GLY B C 1
ATOM 4721 O O . GLY B 1 137 ? 4.219 17.812 8.438 1 98.25 137 GLY B O 1
ATOM 4722 N N . SER B 1 138 ? 3.105 17.562 10.406 1 97.62 138 SER B N 1
ATOM 4723 C CA . SER B 1 138 ? 1.834 17.859 9.758 1 97.62 138 SER B CA 1
ATOM 4724 C C . SER B 1 138 ? 1.545 16.891 8.625 1 97.62 138 SER B C 1
ATOM 4726 O O . SER B 1 138 ? 1.552 15.672 8.828 1 97.62 138 SER B O 1
ATOM 4728 N N . TYR B 1 139 ? 1.356 17.391 7.41 1 97.75 139 TYR B N 1
ATOM 4729 C CA . TYR B 1 139 ? 1.148 16.5 6.273 1 97.75 139 TYR B CA 1
ATOM 4730 C C . TYR B 1 139 ? 2.357 15.602 6.055 1 97.75 139 TYR B C 1
ATOM 4732 O O . TYR B 1 139 ? 2.209 14.398 5.793 1 97.75 139 TYR B O 1
ATOM 4740 N N . GLY B 1 140 ? 3.545 16.141 6.199 1 98.38 140 GLY B N 1
ATOM 4741 C CA . GLY B 1 140 ? 4.738 15.312 6.137 1 98.38 140 GLY B CA 1
ATOM 4742 C C . GLY B 1 140 ? 4.758 14.227 7.195 1 98.38 140 GLY B C 1
ATOM 4743 O O . GLY B 1 140 ? 5.277 13.133 6.957 1 98.38 140 GLY B O 1
ATOM 4744 N N . GLY B 1 141 ? 4.242 14.555 8.367 1 98.81 141 GLY B N 1
ATOM 4745 C CA . GLY B 1 141 ? 4.109 13.547 9.414 1 98.81 141 GLY B CA 1
ATOM 4746 C C . GLY B 1 141 ? 3.166 12.422 9.031 1 98.81 141 GLY B C 1
ATOM 4747 O O . GLY B 1 141 ? 3.432 11.258 9.336 1 98.81 141 GLY B O 1
ATOM 4748 N N . MET B 1 142 ? 2.02 12.797 8.414 1 98.75 142 MET B N 1
ATOM 4749 C CA . MET B 1 142 ? 1.112 11.773 7.902 1 98.75 142 MET B CA 1
ATOM 4750 C C . MET B 1 142 ? 1.827 10.859 6.91 1 98.75 142 MET B C 1
ATOM 4752 O O . MET B 1 142 ? 1.719 9.641 6.996 1 98.75 142 MET B O 1
ATOM 4756 N N . LEU B 1 143 ? 2.588 11.484 6.008 1 98.88 143 LEU B N 1
ATOM 4757 C CA . LEU B 1 143 ? 3.338 10.727 5.016 1 98.88 143 LEU B CA 1
ATOM 4758 C C . LEU B 1 143 ? 4.344 9.797 5.688 1 98.88 143 LEU B C 1
ATOM 4760 O O . LEU B 1 143 ? 4.551 8.672 5.234 1 98.88 143 LEU B O 1
ATOM 4764 N N . THR B 1 144 ? 4.957 10.258 6.746 1 98.88 144 THR B N 1
ATOM 4765 C CA . THR B 1 144 ? 5.922 9.438 7.477 1 98.88 144 THR B CA 1
ATOM 4766 C C . THR B 1 144 ? 5.25 8.195 8.055 1 98.88 144 THR B C 1
ATOM 4768 O O . THR B 1 144 ? 5.777 7.09 7.93 1 98.88 144 THR B O 1
ATOM 4771 N N . ALA B 1 145 ? 4.105 8.383 8.672 1 98.81 145 ALA B N 1
ATOM 4772 C CA . ALA B 1 145 ? 3.369 7.242 9.211 1 98.81 145 ALA B CA 1
ATOM 4773 C C . ALA B 1 145 ? 2.975 6.27 8.102 1 98.81 145 ALA B C 1
ATOM 4775 O O . ALA B 1 145 ? 3.174 5.059 8.227 1 98.81 145 ALA B O 1
ATOM 4776 N N . TRP B 1 146 ? 2.449 6.824 7.043 1 98.75 146 TRP B N 1
ATOM 4777 C CA . TRP B 1 146 ? 1.958 6.004 5.938 1 98.75 146 TRP B CA 1
ATOM 4778 C C . TRP B 1 146 ? 3.115 5.348 5.191 1 98.75 146 TRP B C 1
ATOM 4780 O O . TRP B 1 146 ? 2.971 4.246 4.656 1 98.75 146 TRP B O 1
ATOM 4790 N N . PHE B 1 147 ? 4.297 6.02 5.152 1 98.81 147 PHE B N 1
ATOM 4791 C CA . PHE B 1 147 ? 5.48 5.449 4.52 1 98.81 147 PHE B CA 1
ATOM 4792 C C . PHE B 1 147 ? 5.906 4.168 5.227 1 98.81 147 PHE B C 1
ATOM 4794 O O . PHE B 1 147 ? 6.227 3.172 4.574 1 98.81 147 PHE B O 1
ATOM 4801 N N . ARG B 1 148 ? 5.875 4.172 6.559 1 98.56 148 ARG B N 1
ATOM 4802 C CA . ARG B 1 148 ? 6.199 2.99 7.352 1 98.56 148 ARG B CA 1
ATOM 4803 C C . ARG B 1 148 ? 5.191 1.87 7.098 1 98.56 148 ARG B C 1
ATOM 4805 O O . ARG B 1 148 ? 5.562 0.696 7.047 1 98.56 148 ARG B O 1
ATOM 4812 N N . GLN B 1 149 ? 3.98 2.244 6.922 1 97.38 149 GLN B N 1
ATOM 4813 C CA . GLN B 1 149 ? 2.926 1.269 6.668 1 97.38 149 GLN B CA 1
ATOM 4814 C C . GLN B 1 149 ? 3.107 0.6 5.309 1 97.38 149 GLN B C 1
ATOM 4816 O O . GLN B 1 149 ? 2.994 -0.623 5.191 1 97.38 149 GLN B O 1
ATOM 4821 N N . ALA B 1 150 ? 3.451 1.38 4.32 1 97.88 150 ALA B N 1
ATOM 4822 C CA . ALA B 1 150 ? 3.424 0.914 2.938 1 97.88 150 ALA B CA 1
ATOM 4823 C C . ALA B 1 150 ? 4.746 0.249 2.557 1 97.88 150 ALA B C 1
ATOM 4825 O O . ALA B 1 150 ? 4.766 -0.704 1.775 1 97.88 150 ALA B O 1
ATOM 4826 N N . TYR B 1 151 ? 5.879 0.801 3.086 1 98.06 151 TYR B N 1
ATOM 4827 C CA . TYR B 1 151 ? 7.188 0.35 2.629 1 98.06 151 TYR B CA 1
ATOM 4828 C C . TYR B 1 151 ? 8.117 0.09 3.809 1 98.06 151 TYR B C 1
ATOM 4830 O O . TYR B 1 151 ? 9.203 0.667 3.889 1 98.06 151 TYR B O 1
ATOM 4838 N N . PRO B 1 152 ? 7.738 -0.832 4.652 1 97.25 152 PRO B N 1
ATOM 4839 C CA . PRO B 1 152 ? 8.617 -1.136 5.785 1 97.25 152 PRO B CA 1
ATOM 4840 C C . PRO B 1 152 ? 9.945 -1.749 5.348 1 97.25 152 PRO B C 1
ATOM 4842 O O . PRO B 1 152 ? 10.898 -1.795 6.133 1 97.25 152 PRO B O 1
ATOM 4845 N N . ASN B 1 153 ? 10.039 -2.209 4.078 1 96.44 153 ASN B N 1
ATOM 4846 C CA . ASN B 1 153 ? 11.281 -2.721 3.516 1 96.44 153 ASN B CA 1
ATOM 4847 C C . ASN B 1 153 ? 12.258 -1.594 3.195 1 96.44 153 ASN B C 1
ATOM 4849 O O . ASN B 1 153 ? 13.461 -1.83 3.053 1 96.44 153 ASN B O 1
ATOM 4853 N N . VAL B 1 154 ? 11.75 -0.362 3.076 1 98.06 154 VAL B N 1
ATOM 4854 C CA . VAL B 1 154 ? 12.57 0.789 2.705 1 98.06 154 VAL B CA 1
ATOM 4855 C C . VAL B 1 154 ? 12.859 1.639 3.939 1 98.06 154 VAL B C 1
ATOM 4857 O O . VAL B 1 154 ? 13.977 2.129 4.117 1 98.06 154 VAL B O 1
ATOM 4860 N N . VAL B 1 155 ? 11.844 1.776 4.797 1 98.31 155 VAL B N 1
ATOM 4861 C CA . VAL B 1 155 ? 11.969 2.658 5.953 1 98.31 155 VAL B CA 1
ATOM 4862 C C . VAL B 1 155 ? 11.828 1.848 7.238 1 98.31 155 VAL B C 1
ATOM 4864 O O . VAL B 1 155 ? 10.836 1.137 7.422 1 98.31 155 VAL B O 1
ATOM 4867 N N . THR B 1 156 ? 12.773 2.033 8.125 1 97.75 156 THR B N 1
ATOM 4868 C CA . THR B 1 156 ? 12.875 1.25 9.352 1 97.75 156 THR B CA 1
ATOM 4869 C C . THR B 1 156 ? 11.906 1.769 10.414 1 97.75 156 THR B C 1
ATOM 4871 O O . THR B 1 156 ? 11.375 0.993 11.211 1 97.75 156 THR B O 1
ATOM 4874 N N . GLY B 1 157 ? 11.711 2.967 10.469 1 98.44 157 GLY B N 1
ATOM 4875 C CA . GLY B 1 157 ? 10.875 3.664 11.43 1 98.44 157 GLY B CA 1
ATOM 4876 C C . GLY B 1 157 ? 10.727 5.145 11.133 1 98.44 157 GLY B C 1
ATOM 4877 O O . GLY B 1 157 ? 11.227 5.629 10.117 1 98.44 157 GLY B O 1
ATOM 4878 N N . GLY B 1 158 ? 9.969 5.855 12.016 1 98.81 158 GLY B N 1
ATOM 4879 C CA . GLY B 1 158 ? 9.797 7.258 11.672 1 98.81 158 GLY B CA 1
ATOM 4880 C C . GLY B 1 158 ? 9.18 8.078 12.789 1 98.81 158 GLY B C 1
ATOM 4881 O O . GLY B 1 158 ? 8.602 7.516 13.727 1 98.81 158 GLY B O 1
ATOM 4882 N N . LEU B 1 159 ? 9.391 9.336 12.727 1 98.94 159 LEU B N 1
ATOM 4883 C CA . LEU B 1 159 ? 8.75 10.328 13.578 1 98.94 159 LEU B CA 1
ATOM 4884 C C . LEU B 1 159 ? 7.652 11.07 12.828 1 98.94 159 LEU B C 1
ATOM 4886 O O . LEU B 1 159 ? 7.938 11.922 11.984 1 98.94 159 LEU B O 1
ATOM 4890 N N . ALA B 1 160 ? 6.445 10.711 13.117 1 98.94 160 ALA B N 1
ATOM 4891 C CA . ALA B 1 160 ? 5.273 11.422 12.617 1 98.94 160 ALA B CA 1
ATOM 4892 C C . ALA B 1 160 ? 4.859 12.539 13.57 1 98.94 160 ALA B C 1
ATOM 4894 O O . ALA B 1 160 ? 3.971 12.352 14.406 1 98.94 160 ALA B O 1
ATOM 4895 N N . ALA B 1 161 ? 5.43 13.719 13.336 1 98.88 161 ALA B N 1
ATOM 4896 C CA . ALA B 1 161 ? 5.223 14.836 14.25 1 98.88 161 ALA B CA 1
ATOM 4897 C C . ALA B 1 161 ? 4.012 15.664 13.828 1 98.88 161 ALA B C 1
ATOM 4899 O O . ALA B 1 161 ? 3.828 15.953 12.648 1 98.88 161 ALA B O 1
ATOM 4900 N N . SER B 1 162 ? 3.211 16.062 14.852 1 98.56 162 SER B N 1
ATOM 4901 C CA . SER B 1 162 ? 2.047 16.906 14.578 1 98.56 162 SER B CA 1
ATOM 4902 C C . SER B 1 162 ? 1.231 16.344 13.414 1 98.56 162 SER B C 1
ATOM 4904 O O . SER B 1 162 ? 0.791 17.094 12.547 1 98.56 162 SER B O 1
ATOM 4906 N N . ALA B 1 163 ? 1.118 15.016 13.344 1 98.75 163 ALA B N 1
ATOM 4907 C CA . ALA B 1 163 ? 0.536 14.336 12.188 1 98.75 163 ALA B CA 1
ATOM 4908 C C . ALA B 1 163 ? -0.944 14.039 12.414 1 98.75 163 ALA B C 1
ATOM 4910 O O . ALA B 1 163 ? -1.293 13.117 13.156 1 98.75 163 ALA B O 1
ATOM 4911 N N . PRO B 1 164 ? -1.807 14.766 11.82 1 98.38 164 PRO B N 1
ATOM 4912 C CA . PRO B 1 164 ? -3.236 14.492 11.984 1 98.38 164 PRO B CA 1
ATOM 4913 C C . PRO B 1 164 ? -3.719 13.352 11.094 1 98.38 164 PRO B C 1
ATOM 4915 O O . PRO B 1 164 ? -4.566 13.555 10.219 1 98.38 164 PRO B O 1
ATOM 4918 N N . ILE B 1 165 ? -3.336 12.109 11.359 1 98.31 165 ILE B N 1
ATOM 4919 C CA . ILE B 1 165 ? -3.627 10.977 10.484 1 98.31 165 ILE B CA 1
ATOM 4920 C C . ILE B 1 165 ? -5.105 10.617 10.57 1 98.31 165 ILE B C 1
ATOM 4922 O O . ILE B 1 165 ? -5.625 9.875 9.742 1 98.31 165 ILE B O 1
ATOM 4926 N N . TRP B 1 166 ? -5.844 11.188 11.539 1 97.75 166 TRP B N 1
ATOM 4927 C CA . TRP B 1 166 ? -7.262 10.891 11.688 1 97.75 166 TRP B CA 1
ATOM 4928 C C . TRP B 1 166 ? -8.109 12.117 11.359 1 97.75 166 TRP B C 1
ATOM 4930 O O . TRP B 1 166 ? -9.234 12.25 11.852 1 97.75 166 TRP B O 1
ATOM 4940 N N . LEU B 1 167 ? -7.574 13.008 10.539 1 96 167 LEU B N 1
ATOM 4941 C CA . LEU B 1 167 ? -8.234 14.242 10.133 1 96 167 LEU B CA 1
ATOM 4942 C C . LEU B 1 167 ? -9.406 13.945 9.195 1 96 167 LEU B C 1
ATOM 4944 O O . LEU B 1 167 ? -10.164 14.852 8.836 1 96 167 LEU B O 1
ATOM 4948 N N . PHE B 1 168 ? -9.789 12.75 8.812 1 96.75 168 PHE B N 1
ATOM 4949 C CA . PHE B 1 168 ? -10.719 12.391 7.758 1 96.75 168 PHE B CA 1
ATOM 4950 C C . PHE B 1 168 ? -12.125 12.188 8.32 1 96.75 168 PHE B C 1
ATOM 4952 O O . PHE B 1 168 ? -12.281 11.891 9.508 1 96.75 168 PHE B O 1
ATOM 4959 N N . PRO B 1 169 ? -13.117 12.352 7.438 1 94.88 169 PRO B N 1
ATOM 4960 C CA . PRO B 1 169 ? -14.492 12.102 7.883 1 94.88 169 PRO B CA 1
ATOM 4961 C C . PRO B 1 169 ? -14.656 10.727 8.531 1 94.88 169 PRO B C 1
ATOM 4963 O O . PRO B 1 169 ? -14.148 9.727 8.008 1 94.88 169 PRO B O 1
ATOM 4966 N N . GLY B 1 170 ? -15.32 10.734 9.688 1 93 170 GLY B N 1
ATOM 4967 C CA . GLY B 1 170 ? -15.609 9.477 10.359 1 93 170 GLY B CA 1
ATOM 4968 C C . GLY B 1 170 ? -14.531 9.055 11.336 1 93 170 GLY B C 1
ATOM 4969 O O . GLY B 1 170 ? -14.711 8.109 12.102 1 93 170 GLY B O 1
ATOM 4970 N N . MET B 1 171 ? -13.469 9.836 11.438 1 94.62 171 MET B N 1
ATOM 4971 C CA . MET B 1 171 ? -12.352 9.406 12.281 1 94.62 171 MET B CA 1
ATOM 4972 C C . MET B 1 171 ? -12.109 10.414 13.406 1 94.62 171 MET B C 1
ATOM 4974 O O . MET B 1 171 ? -11.312 10.156 14.305 1 94.62 171 MET B O 1
ATOM 4978 N N . CYS B 1 172 ? -12.812 11.562 13.32 1 93.56 172 CYS B N 1
ATOM 4979 C CA . CYS B 1 172 ? -12.523 12.617 14.281 1 93.56 172 CYS B CA 1
ATOM 4980 C C . CYS B 1 172 ? -13.773 13.414 14.609 1 93.56 172 CYS B C 1
ATOM 4982 O O . CYS B 1 172 ? -14.812 13.242 13.969 1 93.56 172 CYS B O 1
ATOM 4984 N N . ASP B 1 173 ? -13.711 14.18 15.727 1 96.44 173 ASP B N 1
ATOM 4985 C CA . ASP B 1 173 ? -14.664 15.242 16 1 96.44 173 ASP B CA 1
ATOM 4986 C C . ASP B 1 173 ? -14.297 16.516 15.25 1 96.44 173 ASP B C 1
ATOM 4988 O O . ASP B 1 173 ? -13.266 17.125 15.523 1 96.44 173 ASP B O 1
ATOM 4992 N N . CYS B 1 174 ? -15.195 16.906 14.328 1 97.25 174 CYS B N 1
ATOM 4993 C CA . CYS B 1 174 ? -14.875 18.047 13.477 1 97.25 174 CYS B CA 1
ATOM 4994 C C . CYS B 1 174 ? -14.602 19.297 14.305 1 97.25 174 CYS B C 1
ATOM 4996 O O . CYS B 1 174 ? -13.953 20.234 13.828 1 97.25 174 CYS B O 1
ATOM 4998 N N . ARG B 1 175 ? -15.016 19.344 15.555 1 98.25 175 ARG B N 1
ATOM 4999 C CA . ARG B 1 175 ? -14.875 20.516 16.422 1 98.25 175 ARG B CA 1
ATOM 5000 C C . ARG B 1 175 ? -13.484 20.578 17.031 1 98.25 175 ARG B C 1
ATOM 5002 O O . ARG B 1 175 ? -13.078 21.625 17.547 1 98.25 175 ARG B O 1
ATOM 5009 N N . GLY B 1 176 ? -12.766 19.469 16.906 1 98.38 176 GLY B N 1
ATOM 5010 C CA . GLY B 1 176 ? -11.523 19.312 17.641 1 98.38 176 GLY B CA 1
ATOM 5011 C C . GLY B 1 176 ? -10.516 20.406 17.328 1 98.38 176 GLY B C 1
ATOM 5012 O O . GLY B 1 176 ? -9.875 20.938 18.25 1 98.38 176 GLY B O 1
ATOM 5013 N N . PHE B 1 177 ? -10.414 20.781 16.156 1 98.44 177 PHE B N 1
ATOM 5014 C CA . PHE B 1 177 ? -9.43 21.75 15.695 1 98.44 177 PHE B CA 1
ATOM 5015 C C . PHE B 1 177 ? -9.594 23.078 16.422 1 98.44 177 PHE B C 1
ATOM 5017 O O . PHE B 1 177 ? -8.633 23.594 17 1 98.44 177 PHE B O 1
ATOM 5024 N N . TYR B 1 178 ? -10.742 23.578 16.453 1 98.62 178 TYR B N 1
ATOM 5025 C CA . TYR B 1 178 ? -11.008 24.891 17.031 1 98.62 178 TYR B CA 1
ATOM 5026 C C . TYR B 1 178 ? -11.086 24.797 18.562 1 98.62 178 TYR B C 1
ATOM 5028 O O . TYR B 1 178 ? -10.789 25.766 19.266 1 98.62 178 TYR B O 1
ATOM 5036 N N . GLN B 1 179 ? -11.438 23.641 19.047 1 98.62 179 GLN B N 1
ATOM 5037 C CA . GLN B 1 179 ? -11.406 23.438 20.5 1 98.62 179 GLN B CA 1
ATOM 5038 C C . GLN B 1 179 ? -9.977 23.531 21.031 1 98.62 179 GLN B C 1
ATOM 5040 O O . GLN B 1 179 ? -9.727 24.172 22.047 1 98.62 179 GLN B O 1
ATOM 5045 N N . VAL B 1 180 ? -9.055 22.875 20.312 1 98.75 180 VAL B N 1
ATOM 5046 C CA . VAL B 1 180 ? -7.668 22.922 20.766 1 98.75 180 VAL B CA 1
ATOM 5047 C C . VAL B 1 180 ? -7.109 24.328 20.578 1 98.75 180 VAL B C 1
ATOM 5049 O O . VAL B 1 180 ? -6.348 24.828 21.406 1 98.75 180 VAL B O 1
ATOM 5052 N N . THR B 1 181 ? -7.492 24.969 19.469 1 98.81 181 THR B N 1
ATOM 5053 C CA . THR B 1 181 ? -7.09 26.359 19.281 1 98.81 181 THR B CA 1
ATOM 5054 C C . THR B 1 181 ? -7.539 27.203 20.469 1 98.81 181 THR B C 1
ATOM 5056 O O . THR B 1 181 ? -6.758 28 21 1 98.81 181 THR B O 1
ATOM 5059 N N . THR B 1 182 ? -8.773 27.062 20.859 1 98.81 182 THR B N 1
ATOM 5060 C CA . THR B 1 182 ? -9.336 27.812 21.969 1 98.81 182 THR B CA 1
ATOM 5061 C C . THR B 1 182 ? -8.586 27.5 23.266 1 98.81 182 THR B C 1
ATOM 5063 O O . THR B 1 182 ? -8.359 28.391 24.094 1 98.81 182 THR B O 1
ATOM 5066 N N . ARG B 1 183 ? -8.219 26.266 23.438 1 98.5 183 ARG B N 1
ATOM 5067 C CA . ARG B 1 183 ? -7.453 25.891 24.609 1 98.5 183 ARG B CA 1
ATOM 5068 C C . ARG B 1 183 ? -6.125 26.641 24.672 1 98.5 183 ARG B C 1
ATOM 5070 O O . ARG B 1 183 ? -5.656 27 25.75 1 98.5 183 ARG B O 1
ATOM 5077 N N . ALA B 1 184 ? -5.488 26.797 23.562 1 98.62 184 ALA B N 1
ATOM 5078 C CA . ALA B 1 184 ? -4.242 27.562 23.516 1 98.62 184 ALA B CA 1
ATOM 5079 C C . ALA B 1 184 ? -4.457 28.984 24 1 98.62 184 ALA B C 1
ATOM 5081 O O . ALA B 1 184 ? -3.648 29.516 24.766 1 98.62 184 ALA B O 1
ATOM 5082 N N . TYR B 1 185 ? -5.543 29.594 23.609 1 98.69 185 TYR B N 1
ATOM 5083 C CA . TYR B 1 185 ? -5.852 30.953 24 1 98.69 185 TYR B CA 1
ATOM 5084 C C . TYR B 1 185 ? -6.266 31.016 25.469 1 98.69 185 TYR B C 1
ATOM 5086 O O . TYR B 1 185 ? -5.973 31.984 26.172 1 98.69 185 TYR B O 1
ATOM 5094 N N . GLN B 1 186 ? -6.977 30.031 25.875 1 98.31 186 GLN B N 1
ATOM 5095 C CA . GLN B 1 186 ? -7.332 29.938 27.281 1 98.31 186 GLN B CA 1
ATOM 5096 C C . GLN B 1 186 ? -6.082 29.844 28.156 1 98.31 186 GLN B C 1
ATOM 5098 O O . GLN B 1 186 ? -6.008 30.484 29.219 1 98.31 186 GLN B O 1
ATOM 5103 N N . GLN B 1 187 ? -5.188 29.094 27.766 1 97.31 187 GLN B N 1
ATOM 5104 C CA . GLN B 1 187 ? -3.945 28.922 28.516 1 97.31 187 GLN B CA 1
ATOM 5105 C C . GLN B 1 187 ? -3.094 30.188 28.469 1 97.31 187 GLN B C 1
ATOM 5107 O O . GLN B 1 187 ? -2.439 30.531 29.453 1 97.31 187 GLN B O 1
ATOM 5112 N N . GLY B 1 188 ? -3.062 30.828 27.375 1 96.75 188 GLY B N 1
ATOM 5113 C CA . GLY B 1 188 ? -2.203 32 27.188 1 96.75 188 GLY B CA 1
ATOM 5114 C C . GLY B 1 188 ? -2.781 33.25 27.781 1 96.75 188 GLY B C 1
ATOM 5115 O O . GLY B 1 188 ? -2.037 34.156 28.234 1 96.75 188 GLY B O 1
ATOM 5116 N N . GLY B 1 189 ? -4.129 33.406 27.719 1 97.19 189 GLY B N 1
ATOM 5117 C CA . GLY B 1 189 ? -4.727 34.688 28.078 1 97.19 189 GLY B CA 1
ATOM 5118 C C . GLY B 1 189 ? -5.922 34.531 29.016 1 97.19 189 GLY B C 1
ATOM 5119 O O . GLY B 1 189 ? -6.496 35.531 29.453 1 97.19 189 GLY B O 1
ATOM 5120 N N . GLY B 1 190 ? -6.309 33.344 29.266 1 97.25 190 GLY B N 1
ATOM 5121 C CA . GLY B 1 190 ? -7.41 33.094 30.188 1 97.25 190 GLY B CA 1
ATOM 5122 C C . GLY B 1 190 ? -8.773 33.312 29.562 1 97.25 190 GLY B C 1
ATOM 5123 O O . GLY B 1 190 ? -8.875 33.562 28.359 1 97.25 190 GLY B O 1
ATOM 5124 N N . SER B 1 191 ? -9.797 33.25 30.391 1 96.69 191 SER B N 1
ATOM 5125 C CA . SER B 1 191 ? -11.18 33.344 29.938 1 96.69 191 SER B CA 1
ATOM 5126 C C . SER B 1 191 ? -11.508 34.719 29.391 1 96.69 191 SER B C 1
ATOM 5128 O O . SER B 1 191 ? -12.344 34.875 28.5 1 96.69 191 SER B O 1
ATOM 5130 N N . GLN B 1 192 ? -10.875 35.688 29.891 1 95.38 192 GLN B N 1
ATOM 5131 C CA . GLN B 1 192 ? -11.109 37.031 29.406 1 95.38 192 GLN B CA 1
ATOM 5132 C C . GLN B 1 192 ? -10.742 37.156 27.922 1 95.38 192 GLN B C 1
ATOM 5134 O O . GLN B 1 192 ? -11.477 37.75 27.141 1 95.38 192 GLN B O 1
ATOM 5139 N N . CYS B 1 193 ? -9.641 36.594 27.594 1 97.5 193 CYS B N 1
ATOM 5140 C CA . CYS B 1 193 ? -9.195 36.625 26.203 1 97.5 193 CYS B CA 1
ATOM 5141 C C . CYS B 1 193 ? -10.172 35.875 25.297 1 97.5 193 CYS B C 1
ATOM 5143 O O . CYS B 1 193 ? -10.641 36.406 24.297 1 97.5 193 CYS B O 1
ATOM 5145 N N . THR B 1 194 ? -10.547 34.594 25.656 1 98.06 194 THR B N 1
ATOM 5146 C CA . THR B 1 194 ? -11.406 33.75 24.812 1 98.06 194 THR B CA 1
ATOM 5147 C C . THR B 1 194 ? -12.805 34.375 24.703 1 98.06 194 THR B C 1
ATOM 5149 O O . THR B 1 194 ? -13.43 34.312 23.656 1 98.06 194 THR B O 1
ATOM 5152 N N . SER B 1 195 ? -13.258 34.969 25.766 1 95.88 195 SER B N 1
ATOM 5153 C CA . SER B 1 195 ? -14.578 35.625 25.75 1 95.88 195 SER B CA 1
ATOM 5154 C C . SER B 1 195 ? -14.586 36.844 24.844 1 95.88 195 SER B C 1
ATOM 5156 O O . SER B 1 195 ? -15.562 37.062 24.125 1 95.88 195 SER B O 1
ATOM 5158 N N . THR B 1 196 ? -13.562 37.625 24.953 1 95.31 196 THR B N 1
ATOM 5159 C CA . THR B 1 196 ? -13.469 38.781 24.078 1 95.31 196 THR B CA 1
ATOM 5160 C C . THR B 1 196 ? -13.469 38.375 22.609 1 95.31 196 THR B C 1
ATOM 5162 O O . THR B 1 196 ? -14.18 38.969 21.797 1 95.31 196 THR B O 1
ATOM 5165 N N . ILE B 1 197 ? -12.711 37.375 22.281 1 97.81 197 ILE B N 1
ATOM 5166 C CA . ILE B 1 197 ? -12.633 36.906 20.891 1 97.81 197 ILE B CA 1
ATOM 5167 C C . ILE B 1 197 ? -14 36.375 20.453 1 97.81 197 ILE B C 1
ATOM 5169 O O . ILE B 1 197 ? -14.43 36.625 19.328 1 97.81 197 ILE B O 1
ATOM 5173 N N . ARG B 1 198 ? -14.664 35.688 21.281 1 96.81 198 ARG B N 1
ATOM 5174 C CA . ARG B 1 198 ? -15.992 35.156 20.953 1 96.81 198 ARG B CA 1
ATOM 5175 C C . ARG B 1 198 ? -16.953 36.281 20.609 1 96.81 198 ARG B C 1
ATOM 5177 O O . ARG B 1 198 ? -17.797 36.156 19.703 1 96.81 198 ARG B O 1
ATOM 5184 N N . GLU B 1 199 ? -16.828 37.375 21.219 1 95.44 199 GLU B N 1
ATOM 5185 C CA . GLU B 1 199 ? -17.75 38.5 21.078 1 95.44 199 GLU B CA 1
ATOM 5186 C C . GLU B 1 199 ? -17.5 39.25 19.781 1 95.44 199 GLU B C 1
ATOM 5188 O O . GLU B 1 199 ? -18.406 39.906 19.266 1 95.44 199 GLU B O 1
ATOM 5193 N N . ILE B 1 200 ? -16.344 39.25 19.312 1 96.62 200 ILE B N 1
ATOM 5194 C CA . ILE B 1 200 ? -15.969 40.125 18.234 1 96.62 200 ILE B CA 1
ATOM 5195 C C . ILE B 1 200 ? -16.672 39.719 16.938 1 96.62 200 ILE B C 1
ATOM 5197 O O . ILE B 1 200 ? -16.906 40.531 16.047 1 96.62 200 ILE B O 1
ATOM 5201 N N . TRP B 1 201 ? -17.016 38.438 16.844 1 97.38 201 TRP B N 1
ATOM 5202 C CA . TRP B 1 201 ? -17.562 37.906 15.578 1 97.38 201 TRP B CA 1
ATOM 5203 C C . TRP B 1 201 ? -18.891 38.594 15.25 1 97.38 201 TRP B C 1
ATOM 5205 O O . TRP B 1 201 ? -19.078 39.094 14.148 1 97.38 201 TRP B O 1
ATOM 5215 N N . SER B 1 202 ? -19.797 38.594 16.172 1 96.25 202 SER B N 1
ATOM 5216 C CA . SER B 1 202 ? -21.094 39.25 15.953 1 96.25 202 SER B CA 1
ATOM 5217 C C . SER B 1 202 ? -20.953 40.75 15.766 1 96.25 202 SER B C 1
ATOM 5219 O O . SER B 1 202 ? -21.672 41.344 14.969 1 96.25 202 SER B O 1
ATOM 5221 N N . LEU B 1 203 ? -20.031 41.344 16.484 1 97.19 203 LEU B N 1
ATOM 5222 C CA . LEU B 1 203 ? -19.797 42.781 16.375 1 97.19 203 LEU B CA 1
ATOM 5223 C C . LEU B 1 203 ? -19.266 43.156 14.992 1 97.19 203 LEU B C 1
ATOM 5225 O O . LEU B 1 203 ? -19.703 44.125 14.398 1 97.19 203 LEU B O 1
ATOM 5229 N N . ILE B 1 204 ? -18.344 42.344 14.492 1 97.06 204 ILE B N 1
ATOM 5230 C CA . ILE B 1 204 ? -17.812 42.562 13.156 1 97.06 204 ILE B CA 1
ATOM 5231 C C . ILE B 1 204 ? -18.938 42.438 12.125 1 97.06 204 ILE B C 1
ATOM 5233 O O . ILE B 1 204 ? -19.031 43.281 11.211 1 97.06 204 ILE B O 1
ATOM 5237 N N . ASP B 1 205 ? -19.766 41.469 12.289 1 96.5 205 ASP B N 1
ATOM 5238 C CA . ASP B 1 205 ? -20.891 41.281 11.367 1 96.5 205 ASP B CA 1
ATOM 5239 C C . ASP B 1 205 ? -21.812 42.5 11.375 1 96.5 205 ASP B C 1
ATOM 5241 O O . ASP B 1 205 ? -22.266 42.938 10.312 1 96.5 205 ASP B O 1
ATOM 5245 N N . GLU B 1 206 ? -22.109 42.969 12.508 1 97.19 206 GLU B N 1
ATOM 5246 C CA . GLU B 1 206 ? -23 44.125 12.648 1 97.19 206 GLU B CA 1
ATOM 5247 C C . GLU B 1 206 ? -22.375 45.375 12.031 1 97.19 206 GLU B C 1
ATOM 5249 O O . GLU B 1 206 ? -23.062 46.125 11.336 1 97.19 206 GLU B O 1
ATOM 5254 N N . ILE B 1 207 ? -21.125 45.594 12.336 1 97.88 207 ILE B N 1
ATOM 5255 C CA . ILE B 1 207 ? -20.438 46.75 11.836 1 97.88 207 ILE B CA 1
ATOM 5256 C C . ILE B 1 207 ? -20.359 46.688 10.312 1 97.88 207 ILE B C 1
ATOM 5258 O O . ILE B 1 207 ? -20.562 47.688 9.625 1 97.88 207 ILE B O 1
ATOM 5262 N N . ALA B 1 208 ? -20.031 45.531 9.773 1 97.56 208 ALA B N 1
ATOM 5263 C CA . ALA B 1 208 ? -19.844 45.344 8.336 1 97.56 208 ALA B CA 1
ATOM 5264 C C . ALA B 1 208 ? -21.109 45.656 7.566 1 97.56 208 ALA B C 1
ATOM 5266 O O . ALA B 1 208 ? -21.062 46.031 6.398 1 97.56 208 ALA B O 1
ATOM 5267 N N . LYS B 1 209 ? -22.25 45.469 8.211 1 96.44 209 LYS B N 1
ATOM 5268 C CA . LYS B 1 209 ? -23.547 45.688 7.562 1 96.44 209 LYS B CA 1
ATOM 5269 C C . LYS B 1 209 ? -23.922 47.156 7.551 1 96.44 209 LYS B C 1
ATOM 5271 O O . LYS B 1 209 ? -24.828 47.562 6.812 1 96.44 209 LYS B O 1
ATOM 5276 N N . LYS B 1 210 ? -23.266 48 8.289 1 96.94 210 LYS B N 1
ATOM 5277 C CA . LYS B 1 210 ? -23.547 49.438 8.359 1 96.94 210 LYS B CA 1
ATOM 5278 C C . LYS B 1 210 ? -22.891 50.188 7.207 1 96.94 210 LYS B C 1
ATOM 5280 O O . LYS B 1 210 ? -21.906 49.719 6.637 1 96.94 210 LYS B O 1
ATOM 5285 N N . PRO B 1 211 ? -23.547 51.375 6.918 1 95.81 211 PRO B N 1
ATOM 5286 C CA . PRO B 1 211 ? -22.859 52.219 5.938 1 95.81 211 PRO B CA 1
ATOM 5287 C C . PRO B 1 211 ? -21.438 52.562 6.359 1 95.81 211 PRO B C 1
ATOM 5289 O O . PRO B 1 211 ? -21.203 52.969 7.508 1 95.81 211 PRO B O 1
ATOM 5292 N N . HIS B 1 212 ? -20.516 52.344 5.508 1 95.81 212 HIS B N 1
ATOM 5293 C CA . HIS B 1 212 ? -19.094 52.625 5.695 1 95.81 212 HIS B CA 1
ATOM 5294 C C . HIS B 1 212 ? -18.484 51.688 6.738 1 95.81 212 HIS B C 1
ATOM 5296 O O . HIS B 1 212 ? -17.406 51.969 7.266 1 95.81 212 HIS B O 1
ATOM 5302 N N . GLY B 1 213 ? -19.234 50.688 7.152 1 97.44 213 GLY B N 1
ATOM 5303 C CA . GLY B 1 213 ? -18.766 49.75 8.172 1 97.44 213 GLY B CA 1
ATOM 5304 C C . GLY B 1 213 ? -17.438 49.094 7.82 1 97.44 213 GLY B C 1
ATOM 5305 O O . GLY B 1 213 ? -16.562 48.969 8.68 1 97.44 213 GLY B O 1
ATOM 5306 N N . LEU B 1 214 ? -17.266 48.688 6.594 1 98 214 LEU B N 1
ATOM 5307 C CA . LEU B 1 214 ? -16.031 48.062 6.152 1 98 214 LEU B CA 1
ATOM 5308 C C . LEU B 1 214 ? -14.867 49.031 6.18 1 98 214 LEU B C 1
ATOM 5310 O O . LEU B 1 214 ? -13.727 48.656 6.445 1 98 214 LEU B O 1
ATOM 5314 N N . ASP B 1 215 ? -15.117 50.312 5.93 1 97.38 215 ASP B N 1
ATOM 5315 C CA . ASP B 1 215 ? -14.109 51.344 6.062 1 97.38 215 ASP B CA 1
ATOM 5316 C C . ASP B 1 215 ? -13.656 51.5 7.512 1 97.38 215 ASP B C 1
ATOM 5318 O O . ASP B 1 215 ? -12.461 51.625 7.785 1 97.38 215 ASP B O 1
ATOM 5322 N N . ASP B 1 216 ? -14.641 51.5 8.367 1 97.5 216 ASP B N 1
ATOM 5323 C CA . ASP B 1 216 ? -14.352 51.625 9.797 1 97.5 216 ASP B CA 1
ATOM 5324 C C . ASP B 1 216 ? -13.492 50.469 10.289 1 97.5 216 ASP B C 1
ATOM 5326 O O . ASP B 1 216 ? -12.531 50.656 11.031 1 97.5 216 ASP B O 1
ATOM 5330 N N . LEU B 1 217 ? -13.938 49.281 9.867 1 98.12 217 LEU B N 1
ATOM 5331 C CA . LEU B 1 217 ? -13.164 48.094 10.25 1 98.12 217 LEU B CA 1
ATOM 5332 C C . LEU B 1 217 ? -11.758 48.156 9.672 1 98.12 217 LEU B C 1
ATOM 5334 O O . LEU B 1 217 ? -10.781 47.875 10.375 1 98.12 217 LEU B O 1
ATOM 5338 N N . SER B 1 218 ? -11.617 48.531 8.453 1 97.88 218 SER B N 1
ATOM 5339 C CA . SER B 1 218 ? -10.312 48.656 7.809 1 97.88 218 SER B CA 1
ATOM 5340 C C . SER B 1 218 ? -9.43 49.656 8.523 1 97.88 218 SER B C 1
ATOM 5342 O O . SER B 1 218 ? -8.219 49.438 8.664 1 97.88 218 SER B O 1
ATOM 5344 N N . GLY B 1 219 ? -9.961 50.719 8.906 1 96.62 219 GLY B N 1
ATOM 5345 C CA . GLY B 1 219 ? -9.234 51.719 9.664 1 96.62 219 GLY B CA 1
ATOM 5346 C C . GLY B 1 219 ? -8.758 51.219 11.016 1 96.62 219 GLY B C 1
ATOM 5347 O O . GLY B 1 219 ? -7.621 51.469 11.414 1 96.62 219 GLY B O 1
ATOM 5348 N N . ALA B 1 220 ? -9.641 50.531 11.688 1 96.75 220 ALA B N 1
ATOM 5349 C CA . ALA B 1 220 ? -9.312 50 13.008 1 96.75 220 ALA B CA 1
ATOM 5350 C C . ALA B 1 220 ? -8.188 48.969 12.922 1 96.75 220 ALA B C 1
ATOM 5352 O O . ALA B 1 220 ? -7.293 48.938 13.773 1 96.75 220 ALA B O 1
ATOM 5353 N N . PHE B 1 221 ? -8.258 48.062 11.875 1 97.31 221 PHE B N 1
ATOM 5354 C CA . PHE B 1 221 ? -7.258 47.031 11.695 1 97.31 221 PHE B CA 1
ATOM 5355 C C . PHE B 1 221 ? -6.012 47.562 11.008 1 97.31 221 PHE B C 1
ATOM 5357 O O . PHE B 1 221 ? -4.988 46.875 10.922 1 97.31 221 PHE B O 1
ATOM 5364 N N . LYS B 1 222 ? -6.09 48.781 10.508 1 96.44 222 LYS B N 1
ATOM 5365 C CA . LYS B 1 222 ? -5 49.469 9.805 1 96.44 222 LYS B CA 1
ATOM 5366 C C . LYS B 1 222 ? -4.594 48.688 8.555 1 96.44 222 LYS B C 1
ATOM 5368 O O . LYS B 1 222 ? -3.412 48.406 8.352 1 96.44 222 LYS B O 1
ATOM 5373 N N . THR B 1 223 ? -5.586 48.312 7.781 1 96.69 223 THR B N 1
ATOM 5374 C CA . THR B 1 223 ? -5.32 47.5 6.586 1 96.69 223 THR B CA 1
ATOM 5375 C C . THR B 1 223 ? -4.805 48.406 5.457 1 96.69 223 THR B C 1
ATOM 5377 O O . THR B 1 223 ? -5.125 49.594 5.402 1 96.69 223 THR B O 1
ATOM 5380 N N . CYS B 1 224 ? -3.992 47.812 4.602 1 95.88 224 CYS B N 1
ATOM 5381 C CA . CYS B 1 224 ? -3.469 48.531 3.453 1 95.88 224 CYS B CA 1
ATOM 5382 C C . CYS B 1 224 ? -4.559 48.781 2.416 1 95.88 224 CYS B C 1
ATOM 5384 O O . CYS B 1 224 ? -4.469 49.719 1.612 1 95.88 224 CYS B O 1
ATOM 5386 N N . GLU B 1 225 ? -5.449 47.875 2.336 1 95.69 225 GLU B N 1
ATOM 5387 C CA . GLU B 1 225 ? -6.625 47.969 1.476 1 95.69 225 GLU B CA 1
ATOM 5388 C C . GLU B 1 225 ? -7.902 47.719 2.268 1 95.69 225 GLU B C 1
ATOM 5390 O O . GLU B 1 225 ? -7.863 47.125 3.348 1 95.69 225 GLU B O 1
ATOM 5395 N N . LEU B 1 226 ? -8.969 48.094 1.694 1 96.12 226 LEU B N 1
ATOM 5396 C CA . LEU B 1 226 ? -10.242 47.938 2.383 1 96.12 226 LEU B CA 1
ATOM 5397 C C . LEU B 1 226 ? -10.68 46.469 2.375 1 96.12 226 LEU B C 1
ATOM 5399 O O . LEU B 1 226 ? -10.477 45.781 1.383 1 96.12 226 LEU B O 1
ATOM 5403 N N . PHE B 1 227 ? -11.25 46.062 3.508 1 96.69 227 PHE B N 1
ATOM 5404 C CA . PHE B 1 227 ? -11.883 44.75 3.52 1 96.69 227 PHE B CA 1
ATOM 5405 C C . PHE B 1 227 ? -12.984 44.656 2.465 1 96.69 227 PHE B C 1
ATOM 5407 O O . PHE B 1 227 ? -13.727 45.625 2.26 1 96.69 227 PHE B O 1
ATOM 5414 N N . SER B 1 228 ? -13.125 43.562 1.826 1 95.12 228 SER B N 1
ATOM 5415 C CA . SER B 1 228 ? -14.062 43.438 0.716 1 95.12 228 SER B CA 1
ATOM 5416 C C . SER B 1 228 ? -15.461 43.062 1.214 1 95.12 228 SER B C 1
ATOM 5418 O O . SER B 1 228 ? -16.453 43.344 0.545 1 95.12 228 SER B O 1
ATOM 5420 N N . SER B 1 229 ? -15.594 42.375 2.311 1 95.69 229 SER B N 1
ATOM 5421 C CA . SER B 1 229 ? -16.875 41.938 2.869 1 95.69 229 SER B CA 1
ATOM 5422 C C . SER B 1 229 ? -16.734 41.562 4.332 1 95.69 229 SER B C 1
ATOM 5424 O O . SER B 1 229 ? -15.609 41.375 4.824 1 95.69 229 SER B O 1
ATOM 5426 N N . GLY B 1 230 ? -17.797 41.438 4.977 1 94.75 230 GLY B N 1
ATOM 5427 C CA . GLY B 1 230 ? -17.797 40.938 6.34 1 94.75 230 GLY B CA 1
ATOM 5428 C C . GLY B 1 230 ? -17.25 39.531 6.449 1 94.75 230 GLY B C 1
ATOM 5429 O O . GLY B 1 230 ? -16.516 39.219 7.387 1 94.75 230 GLY B O 1
ATOM 5430 N N . ASP B 1 231 ? -17.578 38.75 5.5 1 93.94 231 ASP B N 1
ATOM 5431 C CA . ASP B 1 231 ? -17.109 37.375 5.469 1 93.94 231 ASP B CA 1
ATOM 5432 C C . ASP B 1 231 ? -15.586 37.312 5.297 1 93.94 231 ASP B C 1
ATOM 5434 O O . ASP B 1 231 ? -14.922 36.469 5.875 1 93.94 231 ASP B O 1
ATOM 5438 N N . PHE B 1 232 ? -15.125 38.156 4.535 1 94.94 232 PHE B N 1
ATOM 5439 C CA . PHE B 1 232 ? -13.688 38.219 4.34 1 94.94 232 PHE B CA 1
ATOM 5440 C C . PHE B 1 232 ? -12.977 38.594 5.637 1 94.94 232 PHE B C 1
ATOM 5442 O O . PHE B 1 232 ? -11.953 38 5.984 1 94.94 232 PHE B O 1
ATOM 5449 N N . VAL B 1 233 ? -13.516 39.594 6.363 1 96.06 233 VAL B N 1
ATOM 5450 C CA . VAL B 1 233 ? -12.938 40 7.637 1 96.06 233 VAL B CA 1
ATOM 5451 C C . VAL B 1 233 ? -12.867 38.812 8.586 1 96.06 233 VAL B C 1
ATOM 5453 O O . VAL B 1 233 ? -11.812 38.531 9.172 1 96.06 233 VAL B O 1
ATOM 5456 N N . SER B 1 234 ? -13.961 38.156 8.672 1 95.5 234 SER B N 1
ATOM 5457 C CA . SER B 1 234 ? -14.047 37.031 9.609 1 95.5 234 SER B CA 1
ATOM 5458 C C . SER B 1 234 ? -13.07 35.938 9.234 1 95.5 234 SER B C 1
ATOM 5460 O O . SER B 1 234 ? -12.414 35.344 10.102 1 95.5 234 SER B O 1
ATOM 5462 N N . GLY B 1 235 ? -13.016 35.625 7.953 1 94.25 235 GLY B N 1
ATOM 5463 C CA . GLY B 1 235 ? -12.078 34.594 7.5 1 94.25 235 GLY B CA 1
ATOM 5464 C C . GLY B 1 235 ? -10.633 34.969 7.75 1 94.25 235 GLY B C 1
ATOM 5465 O O . GLY B 1 235 ? -9.836 34.125 8.195 1 94.25 235 GLY B O 1
ATOM 5466 N N . PHE B 1 236 ? -10.328 36.156 7.453 1 93.75 236 PHE B N 1
ATOM 5467 C CA . PHE B 1 236 ? -8.977 36.688 7.629 1 93.75 236 PHE B CA 1
ATOM 5468 C C . PHE B 1 236 ? -8.562 36.625 9.094 1 93.75 236 PHE B C 1
ATOM 5470 O O . PHE B 1 236 ? -7.449 36.219 9.422 1 93.75 236 PHE B O 1
ATOM 5477 N N . VAL B 1 237 ? -9.422 37.031 9.945 1 95.88 237 VAL B N 1
ATOM 5478 C CA . VAL B 1 237 ? -9.188 37.062 11.391 1 95.88 237 VAL B CA 1
ATOM 5479 C C . VAL B 1 237 ? -9.031 35.625 11.906 1 95.88 237 VAL B C 1
ATOM 5481 O O . VAL B 1 237 ? -8.109 35.344 12.68 1 95.88 237 VAL B O 1
ATOM 5484 N N . GLU B 1 238 ? -9.906 34.781 11.508 1 96.38 238 GLU B N 1
ATOM 5485 C CA . GLU B 1 238 ? -9.859 33.406 11.93 1 96.38 238 GLU B CA 1
ATOM 5486 C C . GLU B 1 238 ? -8.531 32.75 11.547 1 96.38 238 GLU B C 1
ATOM 5488 O O . GLU B 1 238 ? -7.906 32.062 12.359 1 96.38 238 GLU B O 1
ATOM 5493 N N . ASP B 1 239 ? -8.141 32.969 10.352 1 93.81 239 ASP B N 1
ATOM 5494 C CA . ASP B 1 239 ? -6.887 32.406 9.859 1 93.81 239 ASP B CA 1
ATOM 5495 C C . ASP B 1 239 ? -5.703 32.875 10.711 1 93.81 239 ASP B C 1
ATOM 5497 O O . ASP B 1 239 ? -4.801 32.094 11 1 93.81 239 ASP B O 1
ATOM 5501 N N . TYR B 1 240 ? -5.684 34.062 11.016 1 94.69 240 TYR B N 1
ATOM 5502 C CA . TYR B 1 240 ? -4.594 34.625 11.812 1 94.69 240 TYR B CA 1
ATOM 5503 C C . TYR B 1 240 ? -4.582 34 13.211 1 94.69 240 TYR B C 1
ATOM 5505 O O . TYR B 1 240 ? -3.518 33.688 13.742 1 94.69 240 TYR B O 1
ATOM 5513 N N . LEU B 1 241 ? -5.738 33.906 13.867 1 97.5 241 LEU B N 1
ATOM 5514 C CA . LEU B 1 241 ? -5.832 33.344 15.203 1 97.5 241 LEU B CA 1
ATOM 5515 C C . LEU B 1 241 ? -5.32 31.906 15.211 1 97.5 241 LEU B C 1
ATOM 5517 O O . LEU B 1 241 ? -4.652 31.484 16.156 1 97.5 241 LEU B O 1
ATOM 5521 N N . VAL B 1 242 ? -5.637 31.172 14.18 1 97.25 242 VAL B N 1
ATOM 5522 C CA . VAL B 1 242 ? -5.164 29.797 14.047 1 97.25 242 VAL B CA 1
ATOM 5523 C C . VAL B 1 242 ? -3.645 29.797 13.875 1 97.25 242 VAL B C 1
ATOM 5525 O O . VAL B 1 242 ? -2.951 28.984 14.484 1 97.25 242 VAL B O 1
ATOM 5528 N N . THR B 1 243 ? -3.156 30.672 13.055 1 95.5 243 THR B N 1
ATOM 5529 C CA . THR B 1 243 ? -1.721 30.781 12.82 1 95.5 243 THR B CA 1
ATOM 5530 C C . THR B 1 243 ? -0.978 31.031 14.133 1 95.5 243 THR B C 1
ATOM 5532 O O . THR B 1 243 ? 0.063 30.422 14.391 1 95.5 243 THR B O 1
ATOM 5535 N N . LEU B 1 244 ? -1.478 31.938 14.969 1 97.38 244 LEU B N 1
ATOM 5536 C CA . LEU B 1 244 ? -0.865 32.219 16.266 1 97.38 244 LEU B CA 1
ATOM 5537 C C . LEU B 1 244 ? -0.805 30.984 17.141 1 97.38 244 LEU B C 1
ATOM 5539 O O . LEU B 1 244 ? 0.203 30.734 17.797 1 97.38 244 LEU B O 1
ATOM 5543 N N . ALA B 1 245 ? -1.874 30.25 17.141 1 98.19 245 ALA B N 1
ATOM 5544 C CA . ALA B 1 245 ? -1.916 29.031 17.938 1 98.19 245 ALA B CA 1
ATOM 5545 C C . ALA B 1 245 ? -0.908 28 17.438 1 98.19 245 ALA B C 1
ATOM 5547 O O . ALA B 1 245 ? -0.214 27.359 18.219 1 98.19 245 ALA B O 1
ATOM 5548 N N . MET B 1 246 ? -0.817 27.828 16.125 1 97.75 246 MET B N 1
ATOM 5549 C CA . MET B 1 246 ? 0.101 26.859 15.516 1 97.75 246 MET B CA 1
ATOM 5550 C C . MET B 1 246 ? 1.551 27.266 15.766 1 97.75 246 MET B C 1
ATOM 5552 O O . MET B 1 246 ? 2.406 26.406 16 1 97.75 246 MET B O 1
ATOM 5556 N N . GLY B 1 247 ? 1.819 28.562 15.695 1 96.69 247 GLY B N 1
ATOM 5557 C CA . GLY B 1 247 ? 3.172 29.062 15.883 1 96.69 247 GLY B CA 1
ATOM 5558 C C . GLY B 1 247 ? 3.469 29.469 17.312 1 96.69 247 GLY B C 1
ATOM 5559 O O . GLY B 1 247 ? 4.41 30.219 17.578 1 96.69 247 GLY B O 1
ATOM 5560 N N . ASN B 1 248 ? 2.689 29 18.297 1 98.06 248 ASN B N 1
ATOM 5561 C CA . ASN B 1 248 ? 2.805 29.391 19.703 1 98.06 248 ASN B CA 1
ATOM 5562 C C . ASN B 1 248 ? 4.043 28.781 20.359 1 98.06 248 ASN B C 1
ATOM 5564 O O . ASN B 1 248 ? 3.943 28.109 21.391 1 98.06 248 ASN B O 1
ATOM 5568 N N . TYR B 1 249 ? 5.227 29.172 19.828 1 97.81 249 TYR B N 1
ATOM 5569 C CA . TYR B 1 249 ? 6.527 28.688 20.281 1 97.81 249 TYR B CA 1
ATOM 5570 C C . TYR B 1 249 ? 7.043 29.531 21.453 1 97.81 249 TYR B C 1
ATOM 5572 O O . TYR B 1 249 ? 6.637 30.672 21.625 1 97.81 249 TYR B O 1
ATOM 5580 N N . PRO B 1 250 ? 7.965 28.922 22.25 1 97.94 250 PRO B N 1
ATOM 5581 C CA . PRO B 1 250 ? 8.57 29.672 23.359 1 97.94 250 PRO B CA 1
ATOM 5582 C C . PRO B 1 250 ? 9.625 30.672 22.891 1 97.94 250 PRO B C 1
ATOM 5584 O O . PRO B 1 250 ? 10.242 31.344 23.703 1 97.94 250 PRO B O 1
ATOM 5587 N N . TYR B 1 251 ? 9.883 30.781 21.625 1 97.38 251 TYR B N 1
ATOM 5588 C CA . TYR B 1 251 ? 10.805 31.734 21.016 1 97.38 251 TYR B CA 1
ATOM 5589 C C . TYR B 1 251 ? 10.258 32.25 19.703 1 97.38 251 TYR B C 1
ATOM 5591 O O . TYR B 1 251 ? 9.312 31.688 19.141 1 97.38 251 TYR B O 1
ATOM 5599 N N . SER B 1 252 ? 10.805 33.344 19.25 1 95.12 252 SER B N 1
ATOM 5600 C CA . SER B 1 252 ? 10.359 33.938 17.984 1 95.12 252 SER B CA 1
ATOM 5601 C C . SER B 1 252 ? 10.633 33 16.812 1 95.12 252 SER B C 1
ATOM 5603 O O . SER B 1 252 ? 11.594 32.25 16.844 1 95.12 252 SER B O 1
ATOM 5605 N N . THR B 1 253 ? 9.734 33.094 15.828 1 91.31 253 THR B N 1
ATOM 5606 C CA . THR B 1 253 ? 9.898 32.219 14.664 1 91.31 253 THR B CA 1
ATOM 5607 C C . THR B 1 253 ? 9.359 32.906 13.406 1 91.31 253 THR B C 1
ATOM 5609 O O . THR B 1 253 ? 8.609 33.875 13.492 1 91.31 253 THR B O 1
ATOM 5612 N N . SER B 1 254 ? 9.836 32.375 12.297 1 86.75 254 SER B N 1
ATOM 5613 C CA . SER B 1 254 ? 9.336 32.844 11 1 86.75 254 SER B CA 1
ATOM 5614 C C . SER B 1 254 ? 8.742 31.703 10.203 1 86.75 254 SER B C 1
ATOM 5616 O O . SER B 1 254 ? 8.531 31.812 8.992 1 86.75 254 SER B O 1
ATOM 5618 N N . PHE B 1 255 ? 8.484 30.578 10.805 1 84.69 255 PHE B N 1
ATOM 5619 C CA . PHE B 1 255 ? 8.023 29.359 10.133 1 84.69 255 PHE B CA 1
ATOM 5620 C C . PHE B 1 255 ? 6.672 29.594 9.469 1 84.69 255 PHE B C 1
ATOM 5622 O O . PHE B 1 255 ? 6.488 29.281 8.289 1 84.69 255 PHE B O 1
ATOM 5629 N N . LEU B 1 256 ? 5.734 30.156 10.195 1 84.75 256 LEU B N 1
ATOM 5630 C CA . LEU B 1 256 ? 4.391 30.438 9.703 1 84.75 256 LEU B CA 1
ATOM 5631 C C . LEU B 1 256 ? 4.137 31.938 9.625 1 84.75 256 LEU B C 1
ATOM 5633 O O . LEU B 1 256 ? 2.998 32.375 9.773 1 84.75 256 LEU B O 1
ATOM 5637 N N . GLY B 1 257 ? 5.184 32.656 9.422 1 83.88 257 GLY B N 1
ATOM 5638 C CA . GLY B 1 257 ? 5.195 34.094 9.523 1 83.88 257 GLY B CA 1
ATOM 5639 C C . GLY B 1 257 ? 6.035 34.625 10.68 1 83.88 257 GLY B C 1
ATOM 5640 O O . GLY B 1 257 ? 6.52 33.844 11.5 1 83.88 257 GLY B O 1
ATOM 5641 N N . GLU B 1 258 ? 6.223 35.875 10.711 1 89 258 GLU B N 1
ATOM 5642 C CA . GLU B 1 258 ? 7.008 36.469 11.789 1 89 258 GLU B CA 1
ATOM 5643 C C . GLU B 1 258 ? 6.188 36.562 13.078 1 89 258 GLU B C 1
ATOM 5645 O O . GLU B 1 258 ? 5.242 37.344 13.148 1 89 258 GLU B O 1
ATOM 5650 N N . LEU B 1 259 ? 6.582 35.781 14.062 1 94.25 259 LEU B N 1
ATOM 5651 C CA . LEU B 1 259 ? 5.84 35.75 15.32 1 94.25 259 LEU B CA 1
ATOM 5652 C C . LEU B 1 259 ? 6.777 35.875 16.516 1 94.25 259 LEU B C 1
ATOM 5654 O O . LEU B 1 259 ? 7.887 35.344 16.5 1 94.25 259 LEU B O 1
ATOM 5658 N N . PRO B 1 260 ? 6.43 36.625 17.547 1 96.56 260 PRO B N 1
ATOM 5659 C CA . PRO B 1 260 ? 7.203 36.656 18.797 1 96.56 260 PRO B CA 1
ATOM 5660 C C . PRO B 1 260 ? 7.07 35.375 19.594 1 96.56 260 PRO B C 1
ATOM 5662 O O . PRO B 1 260 ? 6.297 34.5 19.234 1 96.56 260 PRO B O 1
ATOM 5665 N N . ALA B 1 261 ? 7.914 35.281 20.609 1 97.56 261 ALA B N 1
ATOM 5666 C CA . ALA B 1 261 ? 7.75 34.188 21.547 1 97.56 261 ALA B CA 1
ATOM 5667 C C . ALA B 1 261 ? 6.371 34.219 22.188 1 97.56 261 ALA B C 1
ATOM 5669 O O . ALA B 1 261 ? 5.875 35.281 22.562 1 97.56 261 ALA B O 1
ATOM 5670 N N . TRP B 1 262 ? 5.758 33.031 22.266 1 98.06 262 TRP B N 1
ATOM 5671 C CA . TRP B 1 262 ? 4.438 32.906 22.859 1 98.06 262 TRP B CA 1
ATOM 5672 C C . TRP B 1 262 ? 3.465 33.938 22.297 1 98.06 262 TRP B C 1
ATOM 5674 O O . TRP B 1 262 ? 2.869 34.688 23.047 1 98.06 262 TRP B O 1
ATOM 5684 N N . PRO B 1 263 ? 3.215 33.875 21.047 1 98.12 263 PRO B N 1
ATOM 5685 C CA . PRO B 1 263 ? 2.414 34.906 20.391 1 98.12 263 PRO B CA 1
ATOM 5686 C C . PRO B 1 263 ? 0.978 34.969 20.906 1 98.12 263 PRO B C 1
ATOM 5688 O O . PRO B 1 263 ? 0.361 36.031 20.938 1 98.12 263 PRO B O 1
ATOM 5691 N N . VAL B 1 264 ? 0.399 33.844 21.312 1 98.56 264 VAL B N 1
ATOM 5692 C CA . VAL B 1 264 ? -0.961 33.844 21.828 1 98.56 264 VAL B CA 1
ATOM 5693 C C . VAL B 1 264 ? -1.027 34.656 23.109 1 98.56 264 VAL B C 1
ATOM 5695 O O . VAL B 1 264 ? -1.938 35.469 23.297 1 98.56 264 VAL B O 1
ATOM 5698 N N . LYS B 1 265 ? -0.088 34.406 24 1 98.31 265 LYS B N 1
ATOM 5699 C CA . LYS B 1 265 ? -0.025 35.188 25.234 1 98.31 265 LYS B CA 1
ATOM 5700 C C . LYS B 1 265 ? 0.152 36.656 24.953 1 98.31 265 LYS B C 1
ATOM 5702 O O . LYS B 1 265 ? -0.508 37.5 25.562 1 98.31 265 LYS B O 1
ATOM 5707 N N . GLU B 1 266 ? 1.037 37 24.047 1 98.12 266 GLU B N 1
ATOM 5708 C CA . GLU B 1 266 ? 1.282 38.406 23.688 1 98.12 266 GLU B CA 1
ATOM 5709 C C . GLU B 1 266 ? 0.038 39.031 23.078 1 98.12 266 GLU B C 1
ATOM 5711 O O . GLU B 1 266 ? -0.249 40.219 23.328 1 98.12 266 GLU B O 1
ATOM 5716 N N . PHE B 1 267 ? -0.634 38.312 22.25 1 98.31 267 PHE B N 1
ATOM 5717 C CA . PHE B 1 267 ? -1.86 38.812 21.641 1 98.31 267 PHE B CA 1
ATOM 5718 C C . PHE B 1 267 ? -2.916 39.125 22.688 1 98.31 267 PHE B C 1
ATOM 5720 O O . PHE B 1 267 ? -3.527 40.188 22.672 1 98.31 267 PHE B O 1
ATOM 5727 N N . CYS B 1 268 ? -3.133 38.188 23.594 1 98.38 268 CYS B N 1
ATOM 5728 C CA . CYS B 1 268 ? -4.133 38.375 24.641 1 98.38 268 CYS B CA 1
ATOM 5729 C C . CYS B 1 268 ? -3.77 39.531 25.562 1 98.38 268 CYS B C 1
ATOM 5731 O O . CYS B 1 268 ? -4.645 40.281 26 1 98.38 268 CYS B O 1
ATOM 5733 N N . LYS B 1 269 ? -2.537 39.625 25.875 1 97.94 269 LYS B N 1
ATOM 5734 C CA . LYS B 1 269 ? -2.068 40.781 26.656 1 97.94 269 LYS B CA 1
ATOM 5735 C C . LYS B 1 269 ? -2.355 42.094 25.922 1 97.94 269 LYS B C 1
ATOM 5737 O O . LYS B 1 269 ? -2.777 43.062 26.547 1 97.94 269 LYS B O 1
ATOM 5742 N N . ALA B 1 270 ? -2.139 42.062 24.656 1 97.56 270 ALA B N 1
ATOM 5743 C CA . ALA B 1 270 ? -2.375 43.281 23.844 1 97.56 270 ALA B CA 1
ATOM 5744 C C . ALA B 1 270 ? -3.854 43.625 23.844 1 97.56 270 ALA B C 1
ATOM 5746 O O . ALA B 1 270 ? -4.203 44.812 23.844 1 97.56 270 ALA B O 1
ATOM 5747 N N . ILE B 1 271 ? -4.703 42.656 23.766 1 97.44 271 ILE B N 1
ATOM 5748 C CA . ILE B 1 271 ? -6.141 42.906 23.781 1 97.44 271 ILE B CA 1
ATOM 5749 C C . ILE B 1 271 ? -6.512 43.719 25.031 1 97.44 271 ILE B C 1
ATOM 5751 O O . ILE B 1 271 ? -7.34 44.625 24.969 1 97.44 271 ILE B O 1
ATOM 5755 N N . VAL B 1 272 ? -5.926 43.406 26.125 1 95.31 272 VAL B N 1
ATOM 5756 C CA . VAL B 1 272 ? -6.227 44.062 27.406 1 95.31 272 VAL B CA 1
ATOM 5757 C C . VAL B 1 272 ? -5.641 45.469 27.422 1 95.31 272 VAL B C 1
ATOM 5759 O O . VAL B 1 272 ? -6.281 46.406 27.906 1 95.31 272 VAL B O 1
ATOM 5762 N N . ASN B 1 273 ? -4.527 45.656 26.812 1 95.62 273 ASN B N 1
ATOM 5763 C CA . ASN B 1 273 ? -3.756 46.875 27 1 95.62 273 ASN B CA 1
ATOM 5764 C C . ASN B 1 273 ? -4.062 47.906 25.906 1 95.62 273 ASN B C 1
ATOM 5766 O O . ASN B 1 273 ? -3.77 49.094 26.062 1 95.62 273 ASN B O 1
ATOM 5770 N N . CYS B 1 274 ? -4.566 47.438 24.828 1 96.06 274 CYS B N 1
ATOM 5771 C CA . CYS B 1 274 ? -4.832 48.344 23.719 1 96.06 274 CYS B CA 1
ATOM 5772 C C . CYS B 1 274 ? -5.812 49.438 24.125 1 96.06 274 CYS B C 1
ATOM 5774 O O . CYS B 1 274 ? -6.762 49.156 24.875 1 96.06 274 CYS B O 1
ATOM 5776 N N . PRO B 1 275 ? -5.578 50.594 23.562 1 94.5 275 PRO B N 1
ATOM 5777 C CA . PRO B 1 275 ? -6.457 51.719 23.891 1 94.5 275 PRO B CA 1
ATOM 5778 C C . PRO B 1 275 ? -7.789 51.656 23.156 1 94.5 275 PRO B C 1
ATOM 5780 O O . PRO B 1 275 ? -7.918 50.938 22.156 1 94.5 275 PRO B O 1
ATOM 5783 N N . ILE B 1 276 ? -8.695 52.406 23.703 1 93.5 276 ILE B N 1
ATOM 5784 C CA . ILE B 1 276 ? -10.016 52.562 23.094 1 93.5 276 ILE B CA 1
ATOM 5785 C C . ILE B 1 276 ? -10.133 53.969 22.516 1 93.5 276 ILE B C 1
ATOM 5787 O O . ILE B 1 276 ? -9.891 54.969 23.203 1 93.5 276 ILE B O 1
ATOM 5791 N N . GLU B 1 277 ? -10.516 54.062 21.344 1 91.69 277 GLU B N 1
ATOM 5792 C CA . GLU B 1 277 ? -10.648 55.344 20.672 1 91.69 277 GLU B CA 1
ATOM 5793 C C . GLU B 1 277 ? -12.102 55.844 20.688 1 91.69 277 GLU B C 1
ATOM 5795 O O . GLU B 1 277 ? -12.359 57.031 20.531 1 91.69 277 GLU B O 1
ATOM 5800 N N . GLY B 1 278 ? -13.047 55 20.688 1 92.38 278 GLY B N 1
ATOM 5801 C CA . GLY B 1 278 ? -14.445 55.375 20.812 1 92.38 278 GLY B CA 1
ATOM 5802 C C . GLY B 1 278 ? -15.18 55.406 19.484 1 92.38 278 GLY B C 1
ATOM 5803 O O . GLY B 1 278 ? -16.344 55.844 19.406 1 92.38 278 GLY B O 1
ATOM 5804 N N . LYS B 1 279 ? -14.633 55 18.484 1 93.44 279 LYS B N 1
ATOM 5805 C CA . LYS B 1 279 ? -15.258 55 17.172 1 93.44 279 LYS B CA 1
ATOM 5806 C C . LYS B 1 279 ? -16.062 53.719 16.938 1 93.44 279 LYS B C 1
ATOM 5808 O O . LYS B 1 279 ? -17.031 53.688 16.172 1 93.44 279 LYS B O 1
ATOM 5813 N N . LEU B 1 280 ? -15.57 52.656 17.375 1 96.38 280 LEU B N 1
ATOM 5814 C CA . LEU B 1 280 ? -16.188 51.344 17.328 1 96.38 280 LEU B CA 1
ATOM 5815 C C . LEU B 1 280 ? -16.359 50.75 18.719 1 96.38 280 LEU B C 1
ATOM 5817 O O . LEU B 1 280 ? -15.852 51.312 19.703 1 96.38 280 LEU B O 1
ATOM 5821 N N . PRO B 1 281 ? -17.188 49.688 18.766 1 96.12 281 PRO B N 1
ATOM 5822 C CA . PRO B 1 281 ? -17.234 49.031 20.078 1 96.12 281 PRO B CA 1
ATOM 5823 C C . PRO B 1 281 ? -15.859 48.75 20.656 1 96.12 281 PRO B C 1
ATOM 5825 O O . PRO B 1 281 ? -14.945 48.344 19.922 1 96.12 281 PRO B O 1
ATOM 5828 N N . PRO B 1 282 ? -15.688 48.969 21.953 1 95.81 282 PRO B N 1
ATOM 5829 C CA . PRO B 1 282 ? -14.367 48.844 22.578 1 95.81 282 PRO B CA 1
ATOM 5830 C C . PRO B 1 282 ? -13.719 47.469 22.297 1 95.81 282 PRO B C 1
ATOM 5832 O O . PRO B 1 282 ? -12.5 47.406 22.094 1 95.81 282 PRO B O 1
ATOM 5835 N N . GLN B 1 283 ? -14.531 46.438 22.297 1 95.62 283 GLN B N 1
ATOM 5836 C CA . GLN B 1 283 ? -14 45.094 22.078 1 95.62 283 GLN B CA 1
ATOM 5837 C C . GLN B 1 283 ? -13.352 45 20.703 1 95.62 283 GLN B C 1
ATOM 5839 O O . GLN B 1 283 ? -12.297 44.375 20.547 1 95.62 283 GLN B O 1
ATOM 5844 N N . VAL B 1 284 ? -13.977 45.562 19.734 1 97.25 284 VAL B N 1
ATOM 5845 C CA . VAL B 1 284 ? -13.484 45.5 18.359 1 97.25 284 VAL B CA 1
ATOM 5846 C C . VAL B 1 284 ? -12.227 46.344 18.219 1 97.25 284 VAL B C 1
ATOM 5848 O O . VAL B 1 284 ? -11.258 45.938 17.578 1 97.25 284 VAL B O 1
ATOM 5851 N N . GLU B 1 285 ? -12.203 47.531 18.812 1 96.81 285 GLU B N 1
ATOM 5852 C CA . GLU B 1 285 ? -11.039 48.406 18.75 1 96.81 285 GLU B CA 1
ATOM 5853 C C . GLU B 1 285 ? -9.82 47.75 19.406 1 96.81 285 GLU B C 1
ATOM 5855 O O . GLU B 1 285 ? -8.727 47.75 18.828 1 96.81 285 GLU B O 1
ATOM 5860 N N . LYS B 1 286 ? -10.047 47.188 20.578 1 96.75 286 LYS B N 1
ATOM 5861 C CA . LYS B 1 286 ? -8.961 46.531 21.281 1 96.75 286 LYS B CA 1
ATOM 5862 C C . LYS B 1 286 ? -8.438 45.344 20.484 1 96.75 286 LYS B C 1
ATOM 5864 O O . LYS B 1 286 ? -7.223 45.125 20.406 1 96.75 286 LYS B O 1
ATOM 5869 N N . PHE B 1 287 ? -9.367 44.594 19.969 1 97.69 287 PHE B N 1
ATOM 5870 C CA . PHE B 1 287 ? -9 43.438 19.188 1 97.69 287 PHE B CA 1
ATOM 5871 C C . PHE B 1 287 ? -8.203 43.812 17.953 1 97.69 287 PHE B C 1
ATOM 5873 O O . PHE B 1 287 ? -7.152 43.25 17.672 1 97.69 287 PHE B O 1
ATOM 5880 N N . ALA B 1 288 ? -8.703 44.719 17.203 1 97.75 288 ALA B N 1
ATOM 5881 C CA . ALA B 1 288 ? -8.039 45.188 15.984 1 97.75 288 ALA B CA 1
ATOM 5882 C C . ALA B 1 288 ? -6.648 45.719 16.281 1 97.75 288 ALA B C 1
ATOM 5884 O O . ALA B 1 288 ? -5.699 45.469 15.547 1 97.75 288 ALA B O 1
ATOM 5885 N N . CYS B 1 289 ? -6.574 46.531 17.344 1 96.75 289 CYS B N 1
ATOM 5886 C CA . CYS B 1 289 ? -5.293 47.062 17.781 1 96.75 289 CYS B CA 1
ATOM 5887 C C . CYS B 1 289 ? -4.32 45.938 18.141 1 96.75 289 CYS B C 1
ATOM 5889 O O . CYS B 1 289 ? -3.154 45.969 17.734 1 96.75 289 CYS B O 1
ATOM 5891 N N . ALA B 1 290 ? -4.77 44.969 18.859 1 97.62 290 ALA B N 1
ATOM 5892 C CA . ALA B 1 290 ? -3.943 43.812 19.219 1 97.62 290 ALA B CA 1
ATOM 5893 C C . ALA B 1 290 ? -3.506 43.031 17.969 1 97.62 290 ALA B C 1
ATOM 5895 O O . ALA B 1 290 ? -2.357 42.594 17.875 1 97.62 290 ALA B O 1
ATOM 5896 N N . PHE B 1 291 ? -4.48 42.844 17.047 1 96.81 291 PHE B N 1
ATOM 5897 C CA . PHE B 1 291 ? -4.215 42.156 15.789 1 96.81 291 PHE B CA 1
ATOM 5898 C C . PHE B 1 291 ? -3.066 42.844 15.047 1 96.81 291 PHE B C 1
ATOM 5900 O O . PHE B 1 291 ? -2.09 42.188 14.68 1 96.81 291 PHE B O 1
ATOM 5907 N N . PHE B 1 292 ? -3.115 44.062 14.859 1 95.5 292 PHE B N 1
ATOM 5908 C CA . PHE B 1 292 ? -2.09 44.781 14.117 1 95.5 292 PHE B CA 1
ATOM 5909 C C . PHE B 1 292 ? -0.779 44.812 14.898 1 95.5 292 PHE B C 1
ATOM 5911 O O . PHE B 1 292 ? 0.301 44.781 14.312 1 95.5 292 PHE B O 1
ATOM 5918 N N . SER B 1 293 ? -0.846 45 16.234 1 94.44 293 SER B N 1
ATOM 5919 C CA . SER B 1 293 ? 0.356 45 17.062 1 94.44 293 SER B CA 1
ATOM 5920 C C . SER B 1 293 ? 1.159 43.719 16.875 1 94.44 293 SER B C 1
ATOM 5922 O O . SER B 1 293 ? 2.387 43.75 16.781 1 94.44 293 SER B O 1
ATOM 5924 N N . LEU B 1 294 ? 0.474 42.625 16.844 1 94.88 294 LEU B N 1
ATOM 5925 C CA . LEU B 1 294 ? 1.166 41.344 16.672 1 94.88 294 LEU B CA 1
ATOM 5926 C C . LEU B 1 294 ? 1.645 41.188 15.227 1 94.88 294 LEU B C 1
ATOM 5928 O O . LEU B 1 294 ? 2.738 40.688 14.984 1 94.88 294 LEU B O 1
ATOM 5932 N N . TYR B 1 295 ? 0.751 41.531 14.328 1 91.62 295 TYR B N 1
ATOM 5933 C CA . TYR B 1 295 ? 1.114 41.469 12.914 1 91.62 295 TYR B CA 1
ATOM 5934 C C . TYR B 1 295 ? 2.369 42.281 12.641 1 91.62 295 TYR B C 1
ATOM 5936 O O . TYR B 1 295 ? 3.232 41.875 11.867 1 91.62 295 TYR B O 1
ATOM 5944 N N . ASN B 1 296 ? 2.531 43.375 13.297 1 92.06 296 ASN B N 1
ATOM 5945 C CA . ASN B 1 296 ? 3.633 44.312 13.117 1 92.06 296 ASN B CA 1
ATOM 5946 C C . ASN B 1 296 ? 4.586 44.281 14.305 1 92.06 296 ASN B C 1
ATOM 5948 O O . ASN B 1 296 ? 5.09 45.344 14.719 1 92.06 296 ASN B O 1
ATOM 5952 N N . TYR B 1 297 ? 4.738 43.156 14.875 1 90.19 297 TYR B N 1
ATOM 5953 C CA . TYR B 1 297 ? 5.504 43.125 16.109 1 90.19 297 TYR B CA 1
ATOM 5954 C C . TYR B 1 297 ? 6.938 43.562 15.891 1 90.19 297 TYR B C 1
ATOM 5956 O O . TYR B 1 297 ? 7.586 44.094 16.812 1 90.19 297 TYR B O 1
ATOM 5964 N N . LYS B 1 298 ? 7.484 43.406 14.656 1 91.88 298 LYS B N 1
ATOM 5965 C CA . LYS B 1 298 ? 8.828 43.844 14.336 1 91.88 298 LYS B CA 1
ATOM 5966 C C . LYS B 1 298 ? 8.828 45.344 13.977 1 91.88 298 LYS B C 1
ATOM 5968 O O . LYS B 1 298 ? 9.891 45.938 13.781 1 91.88 298 LYS B O 1
ATOM 5973 N N . GLN B 1 299 ? 7.723 45.844 13.797 1 91.12 299 GLN B N 1
ATOM 5974 C CA . GLN B 1 299 ? 7.52 47.281 13.539 1 91.12 299 GLN B CA 1
ATOM 5975 C C . GLN B 1 299 ? 8.094 47.688 12.18 1 91.12 299 GLN B C 1
ATOM 5977 O O . GLN B 1 299 ? 8.711 48.719 12.055 1 91.12 299 GLN B O 1
ATOM 5982 N N . GLU B 1 300 ? 7.875 46.812 11.266 1 89.69 300 GLU B N 1
ATOM 5983 C CA . GLU B 1 300 ? 8.406 47.062 9.93 1 89.69 300 GLU B CA 1
ATOM 5984 C C . GLU B 1 300 ? 7.281 47.406 8.945 1 89.69 300 GLU B C 1
ATOM 5986 O O . GLU B 1 300 ? 7.535 47.906 7.852 1 89.69 300 GLU B O 1
ATOM 5991 N N . ASP B 1 301 ? 6.094 47.156 9.336 1 90 301 ASP B N 1
ATOM 5992 C CA . ASP B 1 301 ? 4.965 47.344 8.422 1 90 301 ASP B CA 1
ATOM 5993 C C . ASP B 1 301 ? 4.203 48.625 8.734 1 90 301 ASP B C 1
ATOM 5995 O O . ASP B 1 301 ? 4.051 49 9.898 1 90 301 ASP B O 1
ATOM 5999 N N . LYS B 1 302 ? 3.725 49.188 7.668 1 91.88 302 LYS B N 1
ATOM 6000 C CA . LYS B 1 302 ? 2.928 50.406 7.828 1 91.88 302 LYS B CA 1
ATOM 6001 C C . LYS B 1 302 ? 1.438 50.062 7.895 1 91.88 302 LYS B C 1
ATOM 6003 O O . LYS B 1 302 ? 0.655 50.844 8.461 1 91.88 302 LYS B O 1
ATOM 6008 N N . CYS B 1 303 ? 1.064 49.062 7.293 1 94.31 303 CYS B N 1
ATOM 6009 C CA . CYS B 1 303 ? -0.322 48.625 7.254 1 94.31 303 CYS B CA 1
ATOM 6010 C C . CYS B 1 303 ? -0.401 47.094 7.168 1 94.31 303 CYS B C 1
ATOM 6012 O O . CYS B 1 303 ? 0.607 46.438 6.922 1 94.31 303 CYS B O 1
ATOM 6014 N N . LEU B 1 304 ? -1.583 46.688 7.477 1 93.25 304 LEU B N 1
ATOM 6015 C CA . LEU B 1 304 ? -1.851 45.25 7.422 1 93.25 304 LEU B CA 1
ATOM 6016 C C . LEU B 1 304 ? -2.166 44.812 5.996 1 93.25 304 LEU B C 1
ATOM 6018 O O . LEU B 1 304 ? -3.16 45.25 5.414 1 93.25 304 LEU B O 1
ATOM 6022 N N . SER B 1 305 ? -1.418 44.031 5.375 1 90.19 305 SER B N 1
ATOM 6023 C CA . SER B 1 305 ? -1.634 43.531 4.02 1 90.19 305 SER B CA 1
ATOM 6024 C C . SER B 1 305 ? -2.316 42.188 4.031 1 90.19 305 SER B C 1
ATOM 6026 O O . SER B 1 305 ? -2.031 41.344 4.891 1 90.19 305 SER B O 1
ATOM 6028 N N . PHE B 1 306 ? -3.297 42.062 2.992 1 84.25 306 PHE B N 1
ATOM 6029 C CA . PHE B 1 306 ? -3.98 40.781 2.875 1 84.25 306 PHE B CA 1
ATOM 6030 C C . PHE B 1 306 ? -3.121 39.781 2.111 1 84.25 306 PHE B C 1
ATOM 6032 O O . PHE B 1 306 ? -3.422 38.594 2.092 1 84.25 306 PHE B O 1
ATOM 6039 N N . ALA B 1 307 ? -2.283 40.25 1.183 1 67.56 307 ALA B N 1
ATOM 6040 C CA . ALA B 1 307 ? -1.438 39.406 0.344 1 67.56 307 ALA B CA 1
ATOM 6041 C C . ALA B 1 307 ? -0.547 38.5 1.195 1 67.56 307 ALA B C 1
ATOM 6043 O O . ALA B 1 307 ? 0.335 37.812 0.672 1 67.56 307 ALA B O 1
ATOM 6044 N N . SER B 1 308 ? -0.915 38.594 2.4 1 54.47 308 SER B N 1
ATOM 6045 C CA . SER B 1 308 ? 0.101 38.031 3.283 1 54.47 308 SER B CA 1
ATOM 6046 C C . SER B 1 308 ? 0.589 36.656 2.77 1 54.47 308 SER B C 1
ATOM 6048 O O . SER B 1 308 ? -0.115 36 2.016 1 54.47 308 SER B O 1
ATOM 6050 N N . GLY B 1 309 ? 1.791 36.25 3.398 1 48.91 309 GLY B N 1
ATOM 6051 C CA . GLY B 1 309 ? 3.131 35.688 3.443 1 48.91 309 GLY B CA 1
ATOM 6052 C C . GLY B 1 309 ? 3.152 34.188 3.285 1 48.91 309 GLY B C 1
ATOM 6053 O O . GLY B 1 309 ? 4.195 33.531 3.465 1 48.91 309 GLY B O 1
ATOM 6054 N N . SER B 1 310 ? 2.061 33.406 3.6 1 52.38 310 SER B N 1
ATOM 6055 C CA . SER B 1 310 ? 2.764 32.125 3.756 1 52.38 310 SER B CA 1
ATOM 6056 C C . SER B 1 310 ? 3.307 31.641 2.422 1 52.38 310 SER B C 1
ATOM 6058 O O . SER B 1 310 ? 2.66 30.828 1.742 1 52.38 310 SER B O 1
ATOM 6060 N N . GLU B 1 311 ? 4.047 32.562 1.726 1 50.41 311 GLU B N 1
ATOM 6061 C CA . GLU B 1 311 ? 4.691 32.312 0.438 1 50.41 311 GLU B CA 1
ATOM 6062 C C . GLU B 1 311 ? 5.195 30.875 0.334 1 50.41 311 GLU B C 1
ATOM 6064 O O . GLU B 1 311 ? 5.387 30.359 -0.769 1 50.41 311 GLU B O 1
ATOM 6069 N N . ASN B 1 312 ? 5.289 30.172 1.557 1 56.94 312 ASN B N 1
ATOM 6070 C CA . ASN B 1 312 ? 6.094 28.969 1.431 1 56.94 312 ASN B CA 1
ATOM 6071 C C . ASN B 1 312 ? 5.223 27.703 1.453 1 56.94 312 ASN B C 1
ATOM 6073 O O . ASN B 1 312 ? 5.715 26.609 1.222 1 56.94 312 ASN B O 1
ATOM 6077 N N . LEU B 1 313 ? 3.965 27.984 1.732 1 64.75 313 LEU B N 1
ATOM 6078 C CA . LEU B 1 313 ? 3.02 26.891 1.559 1 64.75 313 LEU B CA 1
ATOM 6079 C C . LEU B 1 313 ? 2.18 27.094 0.301 1 64.75 313 LEU B C 1
ATOM 6081 O O . LEU B 1 313 ? 1.725 28.203 0.025 1 64.75 313 LEU B O 1
ATOM 6085 N N . ASP B 1 314 ? 2.352 26.078 -0.572 1 72.81 314 ASP B N 1
ATOM 6086 C CA . ASP B 1 314 ? 1.547 26.125 -1.789 1 72.81 314 ASP B CA 1
ATOM 6087 C C . ASP B 1 314 ? 0.07 25.891 -1.479 1 72.81 314 ASP B C 1
ATOM 6089 O O . ASP B 1 314 ? -0.41 24.75 -1.55 1 72.81 314 ASP B O 1
ATOM 6093 N N . SER B 1 315 ? -0.597 26.875 -1.174 1 77.06 315 SER B N 1
ATOM 6094 C CA . SER B 1 315 ? -1.985 26.812 -0.732 1 77.06 315 SER B CA 1
ATOM 6095 C C . SER B 1 315 ? -2.877 26.203 -1.813 1 77.06 315 SER B C 1
ATOM 6097 O O . SER B 1 315 ? -3.791 25.438 -1.514 1 77.06 315 SER B O 1
ATOM 6099 N N . ARG B 1 316 ? -2.562 26.516 -3.041 1 82.19 316 ARG B N 1
ATOM 6100 C CA . ARG B 1 316 ? -3.412 26.016 -4.117 1 82.19 316 ARG B CA 1
ATOM 6101 C C . ARG B 1 316 ? -3.324 24.484 -4.211 1 82.19 316 ARG B C 1
ATOM 6103 O O . ARG B 1 316 ? -4.344 23.812 -4.363 1 82.19 316 ARG B O 1
ATOM 6110 N N . GLY B 1 317 ? -2.1 23.984 -4.125 1 90.88 317 GLY B N 1
ATOM 6111 C CA . GLY B 1 317 ? -1.918 22.531 -4.152 1 90.88 317 GLY B CA 1
ATOM 6112 C C . GLY B 1 317 ? -2.631 21.828 -3.02 1 90.88 317 GLY B C 1
ATOM 6113 O O . GLY B 1 317 ? -3.283 20.797 -3.236 1 90.88 317 GLY B O 1
ATOM 6114 N N . TRP B 1 318 ? -2.516 22.406 -1.93 1 94.12 318 TRP B N 1
ATOM 6115 C CA . TRP B 1 318 ? -3.123 21.781 -0.765 1 94.12 318 TRP B CA 1
ATOM 6116 C C . TRP B 1 318 ? -4.645 21.828 -0.846 1 94.12 318 TRP B C 1
ATOM 6118 O O . TRP B 1 318 ? -5.328 20.859 -0.508 1 94.12 318 TRP B O 1
ATOM 6128 N N . GLU B 1 319 ? -5.227 22.969 -1.24 1 93.5 319 GLU B N 1
ATOM 6129 C CA . GLU B 1 319 ? -6.672 23.078 -1.397 1 93.5 319 GLU B CA 1
ATOM 6130 C C . GLU B 1 319 ? -7.199 22.016 -2.373 1 93.5 319 GLU B C 1
ATOM 6132 O O . GLU B 1 319 ? -8.242 21.406 -2.135 1 93.5 319 GLU B O 1
ATOM 6137 N N . LEU B 1 320 ? -6.473 21.906 -3.447 1 96.19 320 LEU B N 1
ATOM 6138 C CA . LEU B 1 320 ? -6.84 20.891 -4.426 1 96.19 320 LEU B CA 1
ATOM 6139 C C . LEU B 1 320 ? -6.781 19.484 -3.807 1 96.19 320 LEU B C 1
ATOM 6141 O O . LEU B 1 320 ? -7.688 18.688 -4.004 1 96.19 320 LEU B O 1
ATOM 6145 N N . GLN B 1 321 ? -5.738 19.25 -3.061 1 96.5 321 GLN B N 1
ATOM 6146 C CA . GLN B 1 321 ? -5.57 17.938 -2.432 1 96.5 321 GLN B CA 1
ATOM 6147 C C . GLN B 1 321 ? -6.703 17.656 -1.452 1 96.5 321 GLN B C 1
ATOM 6149 O O . GLN B 1 321 ? -7.145 16.5 -1.325 1 96.5 321 GLN B O 1
ATOM 6154 N N . THR B 1 322 ? -7.156 18.641 -0.754 1 96.25 322 THR B N 1
ATOM 6155 C CA . THR B 1 322 ? -8.266 18.469 0.177 1 96.25 322 THR B CA 1
ATOM 6156 C C . THR B 1 322 ? -9.539 18.078 -0.565 1 96.25 322 THR B C 1
ATOM 6158 O O . THR B 1 322 ? -10.383 17.359 -0.021 1 96.25 322 THR B O 1
ATOM 6161 N N . CYS B 1 323 ? -9.664 18.531 -1.824 1 96.81 323 CYS B N 1
ATOM 6162 C CA . CYS B 1 323 ? -10.828 18.219 -2.65 1 96.81 323 CYS B CA 1
ATOM 6163 C C . CYS B 1 323 ? -10.695 16.844 -3.301 1 96.81 323 CYS B C 1
ATOM 6165 O O . CYS B 1 323 ? -11.625 16.375 -3.949 1 96.81 323 CYS B O 1
ATOM 6167 N N . MET B 1 324 ? -9.555 16.219 -3.08 1 97.19 324 MET B N 1
ATOM 6168 C CA . MET B 1 324 ? -9.344 14.883 -3.639 1 97.19 324 MET B CA 1
ATOM 6169 C C . MET B 1 324 ? -9.242 13.836 -2.531 1 97.19 324 MET B C 1
ATOM 6171 O O . MET B 1 324 ? -10.234 13.195 -2.178 1 97.19 324 MET B O 1
ATOM 6175 N N . GLU B 1 325 ? -8.039 13.789 -1.928 1 96.5 325 GLU B N 1
ATOM 6176 C CA . GLU B 1 325 ? -7.836 12.672 -1.012 1 96.5 325 GLU B CA 1
ATOM 6177 C C . GLU B 1 325 ? -7.754 13.148 0.435 1 96.5 325 GLU B C 1
ATOM 6179 O O . GLU B 1 325 ? -7.93 12.367 1.367 1 96.5 325 GLU B O 1
ATOM 6184 N N . MET B 1 326 ? -7.457 14.43 0.714 1 96.69 326 MET B N 1
ATOM 6185 C CA . MET B 1 326 ? -7.219 14.922 2.066 1 96.69 326 MET B CA 1
ATOM 6186 C C . MET B 1 326 ? -8.438 15.672 2.594 1 96.69 326 MET B C 1
ATOM 6188 O O . MET B 1 326 ? -8.32 16.828 3.035 1 96.69 326 MET B O 1
ATOM 6192 N N . THR B 1 327 ? -9.555 15.031 2.615 1 95.62 327 THR B N 1
ATOM 6193 C CA . THR B 1 327 ? -10.789 15.672 3.053 1 95.62 327 THR B CA 1
ATOM 6194 C C . THR B 1 327 ? -10.758 15.938 4.555 1 95.62 327 THR B C 1
ATOM 6196 O O . THR B 1 327 ? -10.688 15 5.355 1 95.62 327 THR B O 1
ATOM 6199 N N . ASN B 1 328 ? -10.852 17.141 4.961 1 92.94 328 ASN B N 1
ATOM 6200 C CA . ASN B 1 328 ? -10.695 17.516 6.359 1 92.94 328 ASN B CA 1
ATOM 6201 C C . ASN B 1 328 ? -11.977 18.125 6.926 1 92.94 328 ASN B C 1
ATOM 6203 O O . ASN B 1 328 ? -12.25 19.297 6.715 1 92.94 328 ASN B O 1
ATOM 6207 N N . PRO B 1 329 ? -12.719 17.391 7.707 1 95.5 329 PRO B N 1
ATOM 6208 C CA . PRO B 1 329 ? -13.922 17.922 8.359 1 95.5 329 PRO B CA 1
ATOM 6209 C C . PRO B 1 329 ? -13.594 18.797 9.562 1 95.5 329 PRO B C 1
ATOM 6211 O O . PRO B 1 329 ? -13.297 18.297 10.641 1 95.5 329 PRO B O 1
ATOM 6214 N N . ILE B 1 330 ? -13.633 20.062 9.398 1 96.88 330 ILE B N 1
ATOM 6215 C CA . ILE B 1 330 ? -13.375 21.016 10.469 1 96.88 330 ILE B CA 1
ATOM 6216 C C . ILE B 1 330 ? -14.617 21.891 10.688 1 96.88 330 ILE B C 1
ATOM 6218 O O . ILE B 1 330 ? -15.195 22.406 9.727 1 96.88 330 ILE B O 1
ATOM 6222 N N . CYS B 1 331 ? -15.07 21.938 11.906 1 97.94 331 CYS B N 1
ATOM 6223 C CA . CYS B 1 331 ? -16.234 22.75 12.234 1 97.94 331 CYS B CA 1
ATOM 6224 C C . CYS B 1 331 ? -16.062 23.438 13.586 1 97.94 331 CYS B C 1
ATOM 6226 O O . CYS B 1 331 ? -15.086 23.188 14.289 1 97.94 331 CYS B O 1
ATOM 6228 N N . SER B 1 332 ? -16.891 24.375 13.828 1 98.12 332 SER B N 1
ATOM 6229 C CA . SER B 1 332 ? -16.938 25.109 15.094 1 98.12 332 SER B CA 1
ATOM 6230 C C . SER B 1 332 ? -18.375 25.328 15.547 1 98.12 332 SER B C 1
ATOM 6232 O O . SER B 1 332 ? -19.297 25.406 14.727 1 98.12 332 SER B O 1
ATOM 6234 N N . ASP B 1 333 ? -18.609 25.375 16.906 1 97.06 333 ASP B N 1
ATOM 6235 C CA . ASP B 1 333 ? -19.984 25.516 17.391 1 97.06 333 ASP B CA 1
ATOM 6236 C C . ASP B 1 333 ? -20.156 26.812 18.172 1 97.06 333 ASP B C 1
ATOM 6238 O O . ASP B 1 333 ? -21.266 27.172 18.562 1 97.06 333 ASP B O 1
ATOM 6242 N N . GLY B 1 334 ? -19.109 27.562 18.453 1 96.69 334 GLY B N 1
ATOM 6243 C CA . GLY B 1 334 ? -19.188 28.812 19.188 1 96.69 334 GLY B CA 1
ATOM 6244 C C . GLY B 1 334 ? -19.469 28.625 20.672 1 96.69 334 GLY B C 1
ATOM 6245 O O . GLY B 1 334 ? -19.594 29.594 21.406 1 96.69 334 GLY B O 1
ATOM 6246 N N . LYS B 1 335 ? -19.562 27.453 21.078 1 96.19 335 LYS B N 1
ATOM 6247 C CA . LYS B 1 335 ? -19.844 27.141 22.484 1 96.19 335 LYS B CA 1
ATOM 6248 C C . LYS B 1 335 ? -18.625 26.5 23.141 1 96.19 335 LYS B C 1
ATOM 6250 O O . LYS B 1 335 ? -18.125 27 24.156 1 96.19 335 LYS B O 1
ATOM 6255 N N . THR B 1 336 ? -18.141 25.438 22.547 1 96.75 336 THR B N 1
ATOM 6256 C CA . THR B 1 336 ? -16.969 24.75 23.094 1 96.75 336 THR B CA 1
ATOM 6257 C C . THR B 1 336 ? -15.688 25.359 22.547 1 96.75 336 THR B C 1
ATOM 6259 O O . THR B 1 336 ? -14.586 25 22.984 1 96.75 336 THR B O 1
ATOM 6262 N N . ASP B 1 337 ? -15.805 26.297 21.672 1 98.38 337 ASP B N 1
ATOM 6263 C CA . ASP B 1 337 ? -14.688 27.047 21.094 1 98.38 337 ASP B CA 1
ATOM 6264 C C . ASP B 1 337 ? -14.992 28.531 21.047 1 98.38 337 ASP B C 1
ATOM 6266 O O . ASP B 1 337 ? -16.094 28.953 21.391 1 98.38 337 ASP B O 1
ATOM 6270 N N . MET B 1 338 ? -14.023 29.312 20.625 1 98.5 338 MET B N 1
ATOM 6271 C CA . MET B 1 338 ? -14.172 30.766 20.656 1 98.5 338 MET B CA 1
ATOM 6272 C C . MET B 1 338 ? -14.492 31.312 19.25 1 98.5 338 MET B C 1
ATOM 6274 O O . MET B 1 338 ? -14.383 32.5 19.016 1 98.5 338 MET B O 1
ATOM 6278 N N . PHE B 1 339 ? -14.859 30.453 18.344 1 98.5 339 PHE B N 1
ATOM 6279 C CA . PHE B 1 339 ? -15.023 30.844 16.938 1 98.5 339 PHE B CA 1
ATOM 6280 C C . PHE B 1 339 ? -16.5 30.922 16.578 1 98.5 339 PHE B C 1
ATOM 6282 O O . PHE B 1 339 ? -17.375 30.578 17.375 1 98.5 339 PHE B O 1
ATOM 6289 N N . ARG B 1 340 ? -16.766 31.438 15.281 1 96.62 340 ARG B N 1
ATOM 6290 C CA . ARG B 1 340 ? -18.141 31.469 14.781 1 96.62 340 ARG B CA 1
ATOM 6291 C C . ARG B 1 340 ? -18.656 30.062 14.5 1 96.62 340 ARG B C 1
ATOM 6293 O O . ARG B 1 340 ? -17.922 29.219 13.992 1 96.62 340 ARG B O 1
ATOM 6300 N N . PRO B 1 341 ? -19.938 29.859 14.867 1 96.44 341 PRO B 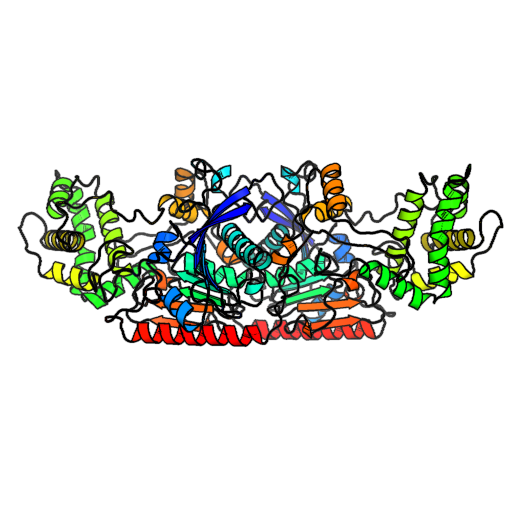N 1
ATOM 6301 C CA . PRO B 1 341 ? -20.484 28.547 14.523 1 96.44 341 PRO B CA 1
ATOM 6302 C C . PRO B 1 341 ? -20.453 28.266 13.016 1 96.44 341 PRO B C 1
ATOM 6304 O O . PRO B 1 341 ? -20.859 29.125 12.219 1 96.44 341 PRO B O 1
ATOM 6307 N N . ARG B 1 342 ? -19.922 27.266 12.68 1 96.06 342 ARG B N 1
ATOM 6308 C CA . ARG B 1 342 ? -19.859 26.766 11.305 1 96.06 342 ARG B CA 1
ATOM 6309 C C . ARG B 1 342 ? -19.906 25.25 11.281 1 96.06 342 ARG B C 1
ATOM 6311 O O . ARG B 1 342 ? -19.078 24.578 11.898 1 96.06 342 ARG B O 1
ATOM 6318 N N . GLY B 1 343 ? -20.859 24.688 10.555 1 95.56 343 GLY B N 1
ATOM 6319 C CA . GLY B 1 343 ? -20.984 23.234 10.438 1 95.56 343 GLY B CA 1
ATOM 6320 C C . GLY B 1 343 ? -20.109 22.656 9.336 1 95.56 343 GLY B C 1
ATOM 6321 O O . GLY B 1 343 ? -19.469 23.391 8.594 1 95.56 343 GLY B O 1
ATOM 6322 N N . TRP B 1 344 ? -20.047 21.375 9.305 1 95.38 344 TRP B N 1
ATOM 6323 C CA . TRP B 1 344 ? -19.422 20.625 8.227 1 95.38 344 TRP B CA 1
ATOM 6324 C C . TRP B 1 344 ? -20.422 19.734 7.512 1 95.38 344 TRP B C 1
ATOM 6326 O O . TRP B 1 344 ? -21.031 18.859 8.133 1 95.38 344 TRP B O 1
ATOM 6336 N N . ASP B 1 345 ? -20.641 19.984 6.262 1 95.25 345 ASP B N 1
ATOM 6337 C CA . ASP B 1 345 ? -21.531 19.203 5.414 1 95.25 345 ASP B CA 1
ATOM 6338 C C . ASP B 1 345 ? -20.781 18.562 4.254 1 95.25 345 ASP B C 1
ATOM 6340 O O . ASP B 1 345 ? -20.297 19.25 3.355 1 95.25 345 ASP B O 1
ATOM 6344 N N . PRO B 1 346 ? -20.703 17.219 4.297 1 95.38 346 PRO B N 1
ATOM 6345 C CA . PRO B 1 346 ? -19.922 16.531 3.264 1 95.38 346 PRO B CA 1
ATOM 6346 C C . PRO B 1 346 ? -20.453 16.781 1.854 1 95.38 346 PRO B C 1
ATOM 6348 O O . PRO B 1 346 ? -19.672 16.844 0.898 1 95.38 346 PRO B O 1
ATOM 6351 N N . ILE B 1 347 ? -21.766 16.922 1.694 1 95.75 347 ILE B N 1
ATOM 6352 C CA . ILE B 1 347 ? -22.359 17.156 0.381 1 95.75 347 ILE B CA 1
ATOM 6353 C C . ILE B 1 347 ? -21.984 18.547 -0.121 1 95.75 347 ILE B C 1
ATOM 6355 O O . ILE B 1 347 ? -21.578 18.703 -1.273 1 95.75 347 ILE B O 1
ATOM 6359 N N . GLU B 1 348 ? -22.141 19.516 0.716 1 96.12 348 GLU B N 1
ATOM 6360 C CA . GLU B 1 348 ? -21.75 20.875 0.351 1 96.12 348 GLU B CA 1
ATOM 6361 C C . GLU B 1 348 ? -20.266 20.953 0.018 1 96.12 348 GLU B C 1
ATOM 6363 O O . GLU B 1 348 ? -19.875 21.641 -0.928 1 96.12 348 GLU B O 1
ATOM 6368 N N . PHE B 1 349 ? -19.531 20.344 0.866 1 96.38 349 PHE B N 1
ATOM 6369 C CA . PHE B 1 349 ? -18.094 20.312 0.629 1 96.38 349 PHE B CA 1
ATOM 6370 C C . PHE B 1 349 ? -17.781 19.734 -0.743 1 96.38 349 PHE B C 1
ATOM 6372 O O . PHE B 1 349 ? -17.016 20.312 -1.514 1 96.38 349 PHE B O 1
ATOM 6379 N N . SER B 1 350 ? -18.344 18.625 -1.039 1 97 350 SER B N 1
ATOM 6380 C CA . SER B 1 350 ? -18.125 17.938 -2.311 1 97 350 SER B CA 1
ATOM 6381 C C . SER B 1 350 ? -18.578 18.797 -3.484 1 97 350 SER B C 1
ATOM 6383 O O . SER B 1 350 ? -17.891 18.875 -4.504 1 97 350 SER B O 1
ATOM 6385 N N . ASN B 1 351 ? -19.703 19.406 -3.396 1 97.56 351 ASN B N 1
ATOM 6386 C CA . ASN B 1 351 ? -20.188 20.297 -4.449 1 97.56 351 ASN B CA 1
ATOM 6387 C C . ASN B 1 351 ? -19.25 21.469 -4.688 1 97.56 351 ASN B C 1
ATOM 6389 O O . ASN B 1 351 ? -19.016 21.859 -5.832 1 97.56 351 ASN B O 1
ATOM 6393 N N . SER B 1 352 ? -18.766 22.016 -3.592 1 96.38 352 SER B N 1
ATOM 6394 C CA . SER B 1 352 ? -17.797 23.109 -3.713 1 96.38 352 SER B CA 1
ATOM 6395 C C . SER B 1 352 ? -16.547 22.672 -4.461 1 96.38 352 SER B C 1
ATOM 6397 O O . SER B 1 352 ? -16.016 23.422 -5.277 1 96.38 352 SER B O 1
ATOM 6399 N N . CYS B 1 353 ? -16.047 21.484 -4.188 1 97.19 353 CYS B N 1
ATOM 6400 C CA . CYS B 1 353 ? -14.883 20.938 -4.871 1 97.19 353 CYS B CA 1
ATOM 6401 C C . CYS B 1 353 ? -15.156 20.766 -6.359 1 97.19 353 CYS B C 1
ATOM 6403 O O . CYS B 1 353 ? -14.305 21.078 -7.191 1 97.19 353 CYS B O 1
ATOM 6405 N N . GLN B 1 354 ? -16.328 20.234 -6.691 1 97.12 354 GLN B N 1
ATOM 6406 C CA . GLN B 1 354 ? -16.719 20.078 -8.086 1 97.12 354 GLN B CA 1
ATOM 6407 C C . GLN B 1 354 ? -16.734 21.422 -8.812 1 97.12 354 GLN B C 1
ATOM 6409 O O . GLN B 1 354 ? -16.266 21.531 -9.938 1 97.12 354 GLN B O 1
ATOM 6414 N N . ASP B 1 355 ? -17.25 22.422 -8.18 1 97.38 355 ASP B N 1
ATOM 6415 C CA . ASP B 1 355 ? -17.375 23.75 -8.781 1 97.38 355 ASP B CA 1
ATOM 6416 C C . ASP B 1 355 ? -16 24.391 -8.984 1 97.38 355 ASP B C 1
ATOM 6418 O O . ASP B 1 355 ? -15.758 25.016 -10.016 1 97.38 355 ASP B O 1
ATOM 6422 N N . ARG B 1 356 ? -15.156 24.172 -8.008 1 94.94 356 ARG B N 1
ATOM 6423 C CA . ARG B 1 356 ? -13.883 24.891 -8 1 94.94 356 ARG B CA 1
ATOM 6424 C C . ARG B 1 356 ? -12.844 24.172 -8.852 1 94.94 356 ARG B C 1
ATOM 6426 O O . ARG B 1 356 ? -12.031 24.812 -9.523 1 94.94 356 ARG B O 1
ATOM 6433 N N . PHE B 1 357 ? -12.828 22.812 -8.797 1 95.44 357 PHE B N 1
ATOM 6434 C CA . PHE B 1 357 ? -11.711 22.094 -9.391 1 95.44 357 PHE B CA 1
ATOM 6435 C C . PHE B 1 357 ? -12.203 21.031 -10.367 1 95.44 357 PHE B C 1
ATOM 6437 O O . PHE B 1 357 ? -11.398 20.406 -11.062 1 95.44 357 PHE B O 1
ATOM 6444 N N . GLY B 1 358 ? -13.492 20.797 -10.414 1 95.75 358 GLY B N 1
ATOM 6445 C CA . GLY B 1 358 ? -14.023 19.766 -11.289 1 95.75 358 GLY B CA 1
ATOM 6446 C C . GLY B 1 358 ? -13.773 18.359 -10.781 1 95.75 358 GLY B C 1
ATOM 6447 O O . GLY B 1 358 ? -13.617 17.438 -11.57 1 95.75 358 GLY B O 1
ATOM 6448 N N . VAL B 1 359 ? -13.602 18.25 -9.477 1 96.31 359 VAL B N 1
ATOM 6449 C CA . VAL B 1 359 ? -13.352 16.938 -8.883 1 96.31 359 VAL B CA 1
ATOM 6450 C C . VAL B 1 359 ? -14.156 16.797 -7.594 1 96.31 359 VAL B C 1
ATOM 6452 O O . VAL B 1 359 ? -14.578 17.797 -7 1 96.31 359 VAL B O 1
ATOM 6455 N N . GLN B 1 360 ? -14.438 15.578 -7.258 1 95.88 360 GLN B N 1
ATOM 6456 C CA . GLN B 1 360 ? -15.078 15.258 -5.984 1 95.88 360 GLN B CA 1
ATOM 6457 C C . GLN B 1 360 ? -14.156 14.406 -5.105 1 95.88 360 GLN B C 1
ATOM 6459 O O . GLN B 1 360 ? -13.422 13.555 -5.605 1 95.88 360 GLN B O 1
ATOM 6464 N N . PRO B 1 361 ? -14.234 14.648 -3.809 1 96.62 361 PRO B N 1
ATOM 6465 C CA . PRO B 1 361 ? -13.367 13.898 -2.906 1 96.62 361 PRO B CA 1
ATOM 6466 C C . PRO B 1 361 ? -13.766 12.43 -2.779 1 96.62 361 PRO B C 1
ATOM 6468 O O . PRO B 1 361 ? -14.945 12.094 -2.955 1 96.62 361 PRO B O 1
ATOM 6471 N N . ARG B 1 362 ? -12.812 11.57 -2.582 1 94.44 362 ARG B N 1
ATOM 6472 C CA . ARG B 1 362 ? -13.062 10.211 -2.129 1 94.44 362 ARG B CA 1
ATOM 6473 C C . ARG B 1 362 ? -13.039 10.125 -0.606 1 94.44 362 ARG B C 1
ATOM 6475 O O . ARG B 1 362 ? -12.039 9.703 -0.021 1 94.44 362 ARG B O 1
ATOM 6482 N N . MET B 1 363 ? -14.07 10.305 -0.013 1 93.38 363 MET B N 1
ATOM 6483 C CA . MET B 1 363 ? -14.141 10.578 1.42 1 93.38 363 MET B CA 1
ATOM 6484 C C . MET B 1 363 ? -13.828 9.328 2.229 1 93.38 363 MET B C 1
ATOM 6486 O O . MET B 1 363 ? -13.297 9.414 3.338 1 93.38 363 MET B O 1
ATOM 6490 N N . ASP B 1 364 ? -14.102 8.164 1.674 1 92.69 364 ASP B N 1
ATOM 6491 C CA . ASP B 1 364 ? -13.961 6.938 2.451 1 92.69 364 ASP B CA 1
ATOM 6492 C C . ASP B 1 364 ? -12.641 6.242 2.146 1 92.69 364 ASP B C 1
ATOM 6494 O O . ASP B 1 364 ? -12.305 5.23 2.764 1 92.69 364 ASP B O 1
ATOM 6498 N N . TRP B 1 365 ? -11.859 6.758 1.292 1 94.94 365 TRP B N 1
ATOM 6499 C CA . TRP B 1 365 ? -10.695 6.031 0.789 1 94.94 365 TRP B CA 1
ATOM 6500 C C . TRP B 1 365 ? -9.562 6.043 1.809 1 94.94 365 TRP B C 1
ATOM 6502 O O . TRP B 1 365 ? -8.875 5.035 1.991 1 94.94 365 TRP B O 1
ATOM 6512 N N . ALA B 1 366 ? -9.359 7.168 2.443 1 94 366 ALA B N 1
ATOM 6513 C CA . ALA B 1 366 ? -8.25 7.285 3.387 1 94 366 ALA B CA 1
ATOM 6514 C C . ALA B 1 366 ? -8.375 6.258 4.512 1 94 366 ALA B C 1
ATOM 6516 O O . ALA B 1 366 ? -7.375 5.707 4.973 1 94 366 ALA B O 1
ATOM 6517 N N . GLY B 1 367 ? -9.641 6.086 4.945 1 94.25 367 GLY B N 1
ATOM 6518 C CA . GLY B 1 367 ? -9.852 5.094 5.988 1 94.25 367 GLY B CA 1
ATOM 6519 C C . GLY B 1 367 ? -9.461 3.689 5.566 1 94.25 367 GLY B C 1
ATOM 6520 O O . GLY B 1 367 ? -8.945 2.914 6.371 1 94.25 367 GLY B O 1
ATOM 6521 N N . LEU B 1 368 ? -9.688 3.379 4.352 1 95.94 368 LEU B N 1
ATOM 6522 C CA . LEU B 1 368 ? -9.328 2.068 3.816 1 95.94 368 LEU B CA 1
ATOM 6523 C C . LEU B 1 368 ? -7.828 1.974 3.568 1 95.94 368 LEU B C 1
ATOM 6525 O O . LEU B 1 368 ? -7.172 1.04 4.039 1 95.94 368 LEU B O 1
ATOM 6529 N N . GLN B 1 369 ? -7.25 2.973 2.91 1 97.44 369 GLN B N 1
ATOM 6530 C CA . GLN B 1 369 ? -5.879 2.943 2.42 1 97.44 369 GLN B CA 1
ATOM 6531 C C . GLN B 1 369 ? -4.883 3.1 3.564 1 97.44 369 GLN B C 1
ATOM 6533 O O . GLN B 1 369 ? -3.801 2.506 3.541 1 97.44 369 GLN B O 1
ATOM 6538 N N . TRP B 1 370 ? -5.285 3.904 4.555 1 97.38 370 TRP B N 1
ATOM 6539 C CA . TRP B 1 370 ? -4.336 4.203 5.625 1 97.38 370 TRP B CA 1
ATOM 6540 C C . TRP B 1 370 ? -4.82 3.639 6.957 1 97.38 370 TRP B C 1
ATOM 6542 O O . TRP B 1 370 ? -4.473 4.156 8.023 1 97.38 370 TRP B O 1
ATOM 6552 N N . TRP B 1 371 ? -5.77 2.682 6.953 1 96.81 371 TRP B N 1
ATOM 6553 C CA . TRP B 1 371 ? -6.113 1.725 7.996 1 96.81 371 TRP B CA 1
ATOM 6554 C C . TRP B 1 371 ? -6.957 2.387 9.086 1 96.81 371 TRP B C 1
ATOM 6556 O O . TRP B 1 371 ? -7.121 1.835 10.172 1 96.81 371 TRP B O 1
ATOM 6566 N N . ALA B 1 372 ? -7.426 3.617 8.859 1 95.56 372 ALA B N 1
ATOM 6567 C CA . ALA B 1 372 ? -8.281 4.32 9.812 1 95.56 372 ALA B CA 1
ATOM 6568 C C . ALA B 1 372 ? -7.742 4.188 11.234 1 95.56 372 ALA B C 1
ATOM 6570 O O . ALA B 1 372 ? -6.566 4.457 11.492 1 95.56 372 ALA B O 1
ATOM 6571 N N . LYS B 1 373 ? -8.562 3.799 12.156 1 95.69 373 LYS B N 1
ATOM 6572 C CA . LYS B 1 373 ? -8.148 3.719 13.555 1 95.69 373 LYS B CA 1
ATOM 6573 C C . LYS B 1 373 ? -7.664 2.312 13.906 1 95.69 373 LYS B C 1
ATOM 6575 O O . LYS B 1 373 ? -7.402 2.016 15.07 1 95.69 373 LYS B O 1
ATOM 6580 N N . ASP B 1 374 ? -7.559 1.422 12.93 1 95.81 374 ASP B N 1
ATOM 6581 C CA . ASP B 1 374 ? -7.016 0.081 13.125 1 95.81 374 ASP B CA 1
ATOM 6582 C C . ASP B 1 374 ? -5.539 0.022 12.734 1 95.81 374 ASP B C 1
ATOM 6584 O O . ASP B 1 374 ? -5.172 -0.657 11.773 1 95.81 374 ASP B O 1
ATOM 6588 N N . ILE B 1 375 ? -4.707 0.645 13.609 1 96 375 ILE B N 1
ATOM 6589 C CA . ILE B 1 375 ? -3.287 0.719 13.281 1 96 375 ILE B CA 1
ATOM 6590 C C . ILE B 1 375 ? -2.482 -0.106 14.281 1 96 375 ILE B C 1
ATOM 6592 O O . ILE B 1 375 ? -1.379 0.284 14.672 1 96 375 ILE B O 1
ATOM 6596 N N . ILE B 1 376 ? -3.01 -1.215 14.719 1 93.12 376 ILE B N 1
ATOM 6597 C CA . ILE B 1 376 ? -2.385 -2.045 15.742 1 93.12 376 ILE B CA 1
ATOM 6598 C C . ILE B 1 376 ? -1.125 -2.699 15.18 1 93.12 376 ILE B C 1
ATOM 6600 O O . ILE B 1 376 ? -0.246 -3.119 15.938 1 93.12 376 ILE B O 1
ATOM 6604 N N . THR B 1 377 ? -1.015 -2.771 13.82 1 92.75 377 THR B N 1
ATOM 6605 C CA . THR B 1 377 ? 0.127 -3.441 13.211 1 92.75 377 THR B CA 1
ATOM 6606 C C . THR B 1 377 ? 1.271 -2.459 12.977 1 92.75 377 THR B C 1
ATOM 6608 O O . THR B 1 377 ? 2.365 -2.857 12.57 1 92.75 377 THR B O 1
ATOM 6611 N N . ASP B 1 378 ? 1.063 -1.169 13.281 1 93.94 378 ASP B N 1
ATOM 6612 C CA . ASP B 1 378 ? 2.145 -0.195 13.164 1 93.94 378 ASP B CA 1
ATOM 6613 C C . ASP B 1 378 ? 3.256 -0.49 14.172 1 93.94 378 ASP B C 1
ATOM 6615 O O . ASP B 1 378 ? 2.984 -0.844 15.32 1 93.94 378 ASP B O 1
ATOM 6619 N N . THR B 1 379 ? 4.449 -0.462 13.695 1 95.62 379 THR B N 1
ATOM 6620 C CA . THR B 1 379 ? 5.613 -0.575 14.562 1 95.62 379 THR B CA 1
ATOM 6621 C C . THR B 1 379 ? 6.66 0.476 14.211 1 95.62 379 THR B C 1
ATOM 6623 O O . THR B 1 379 ? 6.664 1.003 13.094 1 95.62 379 THR B O 1
ATOM 6626 N N . ARG B 1 380 ? 7.488 0.839 15.148 1 98.25 380 ARG B N 1
ATOM 6627 C CA . ARG B 1 380 ? 8.641 1.726 14.992 1 98.25 380 ARG B CA 1
ATOM 6628 C C . ARG B 1 380 ? 8.211 3.086 14.445 1 98.25 380 ARG B C 1
ATOM 6630 O O . ARG B 1 380 ? 8.812 3.594 13.5 1 98.25 380 ARG B O 1
ATOM 6637 N N . LEU B 1 381 ? 7.098 3.57 15.016 1 98.75 381 LEU B N 1
ATOM 6638 C CA . LEU B 1 381 ? 6.633 4.934 14.781 1 98.75 381 LEU B CA 1
ATOM 6639 C C . LEU B 1 381 ? 6.559 5.715 16.078 1 98.75 381 LEU B C 1
ATOM 6641 O O . LEU B 1 381 ? 6.297 5.145 17.141 1 98.75 381 LEU B O 1
ATOM 6645 N N . ILE B 1 382 ? 6.906 6.906 16 1 98.94 382 ILE B N 1
ATOM 6646 C CA . ILE B 1 382 ? 6.633 7.863 17.078 1 98.94 382 ILE B CA 1
ATOM 6647 C C . ILE B 1 382 ? 5.586 8.875 16.609 1 98.94 382 ILE B C 1
ATOM 6649 O O . ILE B 1 382 ? 5.762 9.523 15.57 1 98.94 382 ILE B O 1
ATOM 6653 N N . PHE B 1 383 ? 4.492 8.914 17.312 1 98.88 383 PHE B N 1
ATOM 6654 C CA . PHE B 1 383 ? 3.531 9.992 17.125 1 98.88 383 PHE B CA 1
ATOM 6655 C C . PHE B 1 383 ? 3.711 11.07 18.188 1 98.88 383 PHE B C 1
ATOM 6657 O O . PHE B 1 383 ? 3.35 10.875 19.344 1 98.88 383 PHE B O 1
ATOM 6664 N N . SER B 1 384 ? 4.285 12.172 17.766 1 98.94 384 SER B N 1
ATOM 6665 C CA . SER B 1 384 ? 4.434 13.281 18.703 1 98.94 384 SER B CA 1
ATOM 6666 C C . SER B 1 384 ? 3.369 14.352 18.469 1 98.94 384 SER B C 1
ATOM 6668 O O . SER B 1 384 ? 3.029 14.656 17.328 1 98.94 384 SER B O 1
ATOM 6670 N N . ASN B 1 385 ? 2.816 14.836 19.547 1 98.75 385 ASN B N 1
ATOM 6671 C CA . ASN B 1 385 ? 1.727 15.805 19.516 1 98.75 385 ASN B CA 1
ATOM 6672 C C . ASN B 1 385 ? 1.947 16.922 20.531 1 98.75 385 ASN B C 1
ATOM 6674 O O . ASN B 1 385 ? 2.248 16.672 21.688 1 98.75 385 ASN B O 1
ATOM 6678 N N . GLY B 1 386 ? 1.889 18.156 20.047 1 98.69 386 GLY B N 1
ATOM 6679 C CA . GLY B 1 386 ? 1.75 19.281 20.969 1 98.69 386 GLY B CA 1
ATOM 6680 C C . GLY B 1 386 ? 0.324 19.484 21.438 1 98.69 386 GLY B C 1
ATOM 6681 O O . GLY B 1 386 ? -0.596 19.594 20.625 1 98.69 386 GLY B O 1
ATOM 6682 N N . ASP B 1 387 ? 0.164 19.609 22.672 1 98.12 387 ASP B N 1
ATOM 6683 C CA . ASP B 1 387 ? -1.186 19.703 23.219 1 98.12 387 ASP B CA 1
ATOM 6684 C C . ASP B 1 387 ? -1.833 21.047 22.875 1 98.12 387 ASP B C 1
ATOM 6686 O O . ASP B 1 387 ? -3.051 21.203 22.984 1 98.12 387 ASP B O 1
ATOM 6690 N N . LEU B 1 388 ? -1.048 22 22.484 1 97.94 388 LEU B N 1
ATOM 6691 C CA . LEU B 1 388 ? -1.593 23.297 22.094 1 97.94 388 LEU B CA 1
ATOM 6692 C C . LEU B 1 388 ? -1.602 23.453 20.578 1 97.94 388 LEU B C 1
ATOM 6694 O O . LEU B 1 388 ? -1.865 24.547 20.062 1 97.94 388 LEU B O 1
ATOM 6698 N N . ASP B 1 389 ? -1.247 22.438 19.875 1 98.69 389 ASP B N 1
ATOM 6699 C CA . ASP B 1 389 ? -1.341 22.344 18.422 1 98.69 389 ASP B CA 1
ATOM 6700 C C . ASP B 1 389 ? -2.762 22 17.969 1 98.69 389 ASP B C 1
ATOM 6702 O O . ASP B 1 389 ? -3.252 20.906 18.234 1 98.69 389 ASP B O 1
ATOM 6706 N N . PRO B 1 390 ? -3.4 22.922 17.25 1 98.56 390 PRO B N 1
ATOM 6707 C CA . PRO B 1 390 ? -4.766 22.625 16.812 1 98.56 390 PRO B CA 1
ATOM 6708 C C . PRO B 1 390 ? -4.883 21.266 16.125 1 98.56 390 PRO B C 1
ATOM 6710 O O . PRO B 1 390 ? -5.867 20.562 16.312 1 98.56 390 PRO B O 1
ATOM 6713 N N . TRP B 1 391 ? -3.896 20.844 15.445 1 98.44 391 TRP B N 1
ATOM 6714 C CA . TRP B 1 391 ? -3.936 19.625 14.641 1 98.44 391 TRP B CA 1
ATOM 6715 C C . TRP B 1 391 ? -3.832 18.391 15.523 1 98.44 391 TRP B C 1
ATOM 6717 O O . TRP B 1 391 ? -4.121 17.281 15.078 1 98.44 391 TRP B O 1
ATOM 6727 N N . SER B 1 392 ? -3.42 18.547 16.781 1 98.69 392 SER B N 1
ATOM 6728 C CA . SER B 1 392 ? -3.334 17.406 17.688 1 98.69 392 SER B CA 1
ATOM 6729 C C . SER B 1 392 ? -4.699 16.766 17.891 1 98.69 392 SER B C 1
ATOM 6731 O O . SER B 1 392 ? -4.785 15.57 18.219 1 98.69 392 SER B O 1
ATOM 6733 N N . ALA B 1 393 ? -5.742 17.547 17.625 1 98.44 393 ALA B N 1
ATOM 6734 C CA . ALA B 1 393 ? -7.102 17.016 17.766 1 98.44 393 ALA B CA 1
ATOM 6735 C C . ALA B 1 393 ? -7.328 15.82 16.859 1 98.44 393 ALA B C 1
ATOM 6737 O O . ALA B 1 393 ? -8.227 15.008 17.094 1 98.44 393 ALA B O 1
ATOM 6738 N N . PHE B 1 394 ? -6.531 15.68 15.875 1 98.31 394 PHE B N 1
ATOM 6739 C CA . PHE B 1 394 ? -6.734 14.641 14.867 1 98.31 394 PHE B CA 1
ATOM 6740 C C . PHE B 1 394 ? -5.551 13.68 14.844 1 98.31 394 PHE B C 1
ATOM 6742 O O . PHE B 1 394 ? -5.375 12.93 13.875 1 98.31 394 PHE B O 1
ATOM 6749 N N . GLY B 1 395 ? -4.68 13.711 15.82 1 98.31 395 GLY B N 1
ATOM 6750 C CA . GLY B 1 395 ? -3.52 12.836 15.906 1 98.31 395 GLY B CA 1
ATOM 6751 C C . GLY B 1 395 ? -3.742 11.633 16.797 1 98.31 395 GLY B C 1
ATOM 6752 O O . GLY B 1 395 ? -4.84 11.438 17.328 1 98.31 395 GLY B O 1
ATOM 6753 N N . VAL B 1 396 ? -2.758 10.812 16.891 1 98.5 396 VAL B N 1
ATOM 6754 C CA . VAL B 1 396 ? -2.752 9.68 17.812 1 98.5 396 VAL B CA 1
ATOM 6755 C C . VAL B 1 396 ? -2.289 10.141 19.188 1 98.5 396 VAL B C 1
ATOM 6757 O O . VAL B 1 396 ? -1.12 10.492 19.375 1 98.5 396 VAL B O 1
ATOM 6760 N N . LEU B 1 397 ? -3.168 10.102 20.172 1 98.06 397 LEU B N 1
ATOM 6761 C CA . LEU B 1 397 ? -2.887 10.766 21.438 1 98.06 397 LEU B CA 1
ATOM 6762 C C . LEU B 1 397 ? -2.709 9.742 22.547 1 98.06 397 LEU B C 1
ATOM 6764 O O . LEU B 1 397 ? -2.264 10.094 23.656 1 98.06 397 LEU B O 1
ATOM 6768 N N . ASN B 1 398 ? -3.043 8.492 22.234 1 96.25 398 ASN B N 1
ATOM 6769 C CA . ASN B 1 398 ? -2.963 7.453 23.266 1 96.25 398 ASN B CA 1
ATOM 6770 C C . ASN B 1 398 ? -2.256 6.207 22.734 1 96.25 398 ASN B C 1
ATOM 6772 O O . ASN B 1 398 ? -2.514 5.762 21.609 1 96.25 398 ASN B O 1
ATOM 6776 N N . GLU B 1 399 ? -1.491 5.617 23.578 1 94.62 399 GLU B N 1
ATOM 6777 C CA . GLU B 1 399 ? -0.716 4.441 23.188 1 94.62 399 GLU B CA 1
ATOM 6778 C C . GLU B 1 399 ? -1.624 3.24 22.938 1 94.62 399 GLU B C 1
ATOM 6780 O O . GLU B 1 399 ? -1.299 2.371 22.125 1 94.62 399 GLU B O 1
ATOM 6785 N N . THR B 1 400 ? -2.756 3.199 23.562 1 94.38 400 THR B N 1
ATOM 6786 C CA . THR B 1 400 ? -3.674 2.074 23.406 1 94.38 400 THR B CA 1
ATOM 6787 C C . THR B 1 400 ? -4.18 1.987 21.969 1 94.38 400 THR B C 1
ATOM 6789 O O . THR B 1 400 ? -4.516 0.903 21.484 1 94.38 400 THR B O 1
ATOM 6792 N N . SER B 1 401 ? -4.168 3.113 21.312 1 93.25 401 SER B N 1
ATOM 6793 C CA . SER B 1 401 ? -4.645 3.148 19.938 1 93.25 401 SER B CA 1
ATOM 6794 C C . SER B 1 401 ? -3.58 2.641 18.969 1 93.25 401 SER B C 1
ATOM 6796 O O . SER B 1 401 ? -3.887 2.275 17.828 1 93.25 401 SER B O 1
ATOM 6798 N N . ALA B 1 402 ? -2.365 2.67 19.391 1 95.19 402 ALA B N 1
ATOM 6799 C CA . ALA B 1 402 ? -1.226 2.229 18.578 1 95.19 402 ALA B CA 1
ATOM 6800 C C . ALA B 1 402 ? -0.196 1.504 19.438 1 95.19 402 ALA B C 1
ATOM 6802 O O . ALA B 1 402 ? 0.89 2.031 19.703 1 95.19 402 ALA B O 1
ATOM 6803 N N . PRO B 1 403 ? -0.439 0.303 19.766 1 94.75 403 PRO B N 1
ATOM 6804 C CA . PRO B 1 403 ? 0.38 -0.392 20.766 1 94.75 403 PRO B CA 1
ATOM 6805 C C . PRO B 1 403 ? 1.811 -0.633 20.281 1 94.75 403 PRO B C 1
A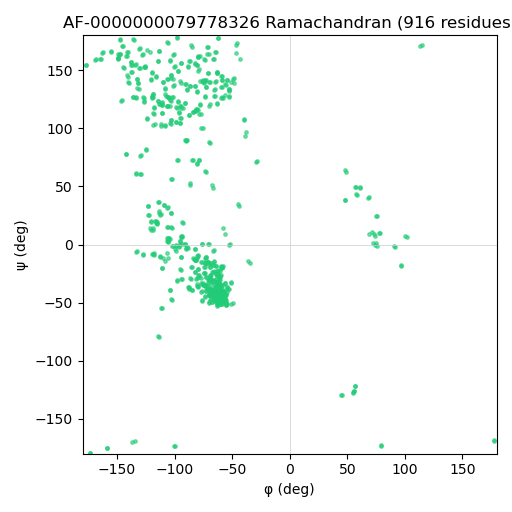TOM 6807 O O . PRO B 1 403 ? 2.719 -0.794 21.109 1 94.75 403 PRO B O 1
ATOM 6810 N N . GLY B 1 404 ? 2.061 -0.673 19 1 94.81 404 GLY B N 1
ATOM 6811 C CA . GLY B 1 404 ? 3.4 -0.888 18.484 1 94.81 404 GLY B CA 1
ATOM 6812 C C . GLY B 1 404 ? 4.168 0.402 18.25 1 94.81 404 GLY B C 1
ATOM 6813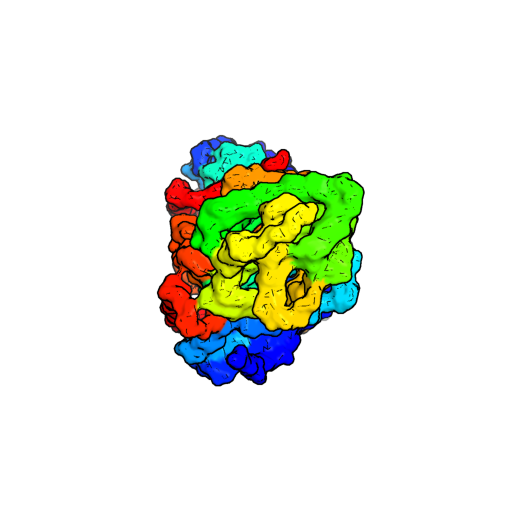 O O . GLY B 1 404 ? 5.32 0.377 17.828 1 94.81 404 GLY B O 1
ATOM 6814 N N . ALA B 1 405 ? 3.52 1.55 18.562 1 97.75 405 ALA B N 1
ATOM 6815 C CA . ALA B 1 405 ? 4.125 2.865 18.375 1 97.75 405 ALA B CA 1
ATOM 6816 C C . ALA B 1 405 ? 4.363 3.555 19.719 1 97.75 405 ALA B C 1
ATOM 6818 O O . ALA B 1 405 ? 3.971 3.041 20.766 1 97.75 405 ALA B O 1
ATOM 6819 N N . THR B 1 406 ? 5.121 4.582 19.703 1 98.5 406 THR B N 1
ATOM 6820 C CA . THR B 1 406 ? 5.328 5.453 20.859 1 98.5 406 THR B CA 1
ATOM 6821 C C . THR B 1 406 ? 4.574 6.766 20.688 1 98.5 406 THR B C 1
ATOM 6823 O O . THR B 1 406 ? 4.691 7.426 19.641 1 98.5 406 THR B O 1
ATOM 6826 N N . VAL B 1 407 ? 3.768 7.105 21.641 1 98.62 407 VAL B N 1
ATOM 6827 C CA . VAL B 1 407 ? 3.045 8.375 21.609 1 98.62 407 VAL B CA 1
ATOM 6828 C C . VAL B 1 407 ? 3.699 9.375 22.547 1 98.62 407 VAL B C 1
ATOM 6830 O O . VAL B 1 407 ? 3.904 9.078 23.734 1 98.62 407 VAL B O 1
ATOM 6833 N N . VAL B 1 408 ? 4.074 10.5 22.031 1 98.75 408 VAL B N 1
ATOM 6834 C CA . VAL B 1 408 ? 4.703 11.57 22.797 1 98.75 408 VAL B CA 1
ATOM 6835 C C . VAL B 1 408 ? 3.77 12.781 22.859 1 98.75 408 VAL B C 1
ATOM 6837 O O . VAL B 1 408 ? 3.379 13.32 21.828 1 98.75 408 VAL B O 1
ATOM 6840 N N . ARG B 1 409 ? 3.387 13.195 24.062 1 98.31 409 ARG B N 1
ATOM 6841 C CA . ARG B 1 409 ? 2.576 14.383 24.297 1 98.31 409 ARG B CA 1
ATOM 6842 C C . ARG B 1 409 ? 3.42 15.516 24.859 1 98.31 409 ARG B C 1
ATOM 6844 O O . ARG B 1 409 ? 4.152 15.328 25.828 1 98.31 409 ARG B O 1
ATOM 6851 N N . ILE B 1 410 ? 3.375 16.609 24.266 1 98.69 410 ILE B N 1
ATOM 6852 C CA . ILE B 1 410 ? 4.109 17.797 24.719 1 98.69 410 ILE B CA 1
ATOM 6853 C C . ILE B 1 410 ? 3.131 18.844 25.219 1 98.69 410 ILE B C 1
ATOM 6855 O O . ILE B 1 410 ? 2.545 19.594 24.422 1 98.69 410 ILE B O 1
ATOM 6859 N N . GLY B 1 411 ? 3.02 18.984 26.5 1 97.88 411 GLY B N 1
ATOM 6860 C CA . GLY B 1 411 ? 1.986 19.766 27.141 1 97.88 411 GLY B CA 1
ATOM 6861 C C . GLY B 1 411 ? 1.854 21.172 26.578 1 97.88 411 GLY B C 1
ATOM 6862 O O . GLY B 1 411 ? 0.753 21.594 26.219 1 97.88 411 GLY B O 1
ATOM 6863 N N . ARG B 1 412 ? 2.945 21.938 26.469 1 96.19 412 ARG B N 1
ATOM 6864 C CA . ARG B 1 412 ? 2.912 23.297 25.922 1 96.19 412 ARG B CA 1
ATOM 6865 C C . ARG B 1 412 ? 3.496 23.344 24.516 1 96.19 412 ARG B C 1
ATOM 6867 O O . ARG B 1 412 ? 4.141 24.328 24.141 1 96.19 412 ARG B O 1
ATOM 6874 N N . GLY B 1 413 ? 3.283 22.203 23.797 1 98.19 413 GLY B N 1
ATOM 6875 C CA . GLY B 1 413 ? 3.814 22.109 22.453 1 98.19 413 GLY B CA 1
ATOM 6876 C C . GLY B 1 413 ? 2.855 22.625 21.391 1 98.19 413 GLY B C 1
ATOM 6877 O O . GLY B 1 413 ? 1.657 22.344 21.438 1 98.19 413 GLY B O 1
ATOM 6878 N N . ALA B 1 414 ? 3.42 23.469 20.469 1 98.31 414 ALA B N 1
ATOM 6879 C CA . ALA B 1 414 ? 2.674 23.922 19.297 1 98.31 414 ALA B CA 1
ATOM 6880 C C . ALA B 1 414 ? 3.053 23.125 18.062 1 98.31 414 ALA B C 1
ATOM 6882 O O . ALA B 1 414 ? 3.715 22.078 18.172 1 98.31 414 ALA B O 1
ATOM 6883 N N . HIS B 1 415 ? 2.516 23.562 16.906 1 98.06 415 HIS B N 1
ATOM 6884 C CA . HIS B 1 415 ? 2.658 22.828 15.648 1 98.06 415 HIS B CA 1
ATOM 6885 C C . HIS B 1 415 ? 4.121 22.75 15.219 1 98.06 415 HIS B C 1
ATOM 6887 O O . HIS B 1 415 ? 4.805 23.781 15.141 1 98.06 415 HIS B O 1
ATOM 6893 N N . HIS B 1 416 ? 4.758 21.562 15.031 1 97.31 416 HIS B N 1
ATOM 6894 C CA . HIS B 1 416 ? 6.102 21.312 14.523 1 97.31 416 HIS B CA 1
ATOM 6895 C C . HIS B 1 416 ? 7.16 21.656 15.562 1 97.31 416 HIS B C 1
ATOM 6897 O O . HIS B 1 416 ? 8.359 21.656 15.258 1 97.31 416 HIS B O 1
ATOM 6903 N N . LEU B 1 417 ? 6.781 21.969 16.781 1 98.25 417 LEU B N 1
ATOM 6904 C CA . LEU B 1 417 ? 7.754 22.5 17.734 1 98.25 417 LEU B CA 1
ATOM 6905 C C . LEU B 1 417 ? 8.875 21.5 17.969 1 98.25 417 LEU B C 1
ATOM 6907 O O . LEU B 1 417 ? 10.055 21.875 18.016 1 98.25 417 LEU B O 1
ATOM 6911 N N . ASP B 1 418 ? 8.523 20.25 18.141 1 98.12 418 ASP B N 1
ATOM 6912 C CA . ASP B 1 418 ? 9.516 19.234 18.484 1 98.12 418 ASP B CA 1
ATOM 6913 C C . ASP B 1 418 ? 10.469 18.984 17.312 1 98.12 418 ASP B C 1
ATOM 6915 O O . ASP B 1 418 ? 11.547 18.406 17.5 1 98.12 418 ASP B O 1
ATOM 6919 N N . LEU B 1 419 ? 10.141 19.406 16.094 1 98.12 419 LEU B N 1
ATOM 6920 C CA . LEU B 1 419 ? 10.984 19.203 14.922 1 98.12 419 LEU B CA 1
ATOM 6921 C C . LEU B 1 419 ? 12.023 20.312 14.805 1 98.12 419 LEU B C 1
ATOM 6923 O O . LEU B 1 419 ? 13.008 20.188 14.078 1 98.12 419 LEU B O 1
ATOM 6927 N N . ARG B 1 420 ? 11.766 21.453 15.484 1 97.38 420 ARG B N 1
ATOM 6928 C CA . ARG B 1 420 ? 12.703 22.562 15.438 1 97.38 420 ARG B CA 1
ATOM 6929 C C . ARG B 1 420 ? 14.047 22.188 16.062 1 97.38 420 ARG B C 1
ATOM 6931 O O . ARG B 1 420 ? 14.141 21.188 16.781 1 97.38 420 ARG B O 1
ATOM 6938 N N . GLY B 1 421 ? 15.047 23.031 15.797 1 96 421 GLY B N 1
ATOM 6939 C CA . GLY B 1 421 ? 16.328 22.844 16.469 1 96 421 GLY B CA 1
ATOM 6940 C C . GLY B 1 421 ? 16.297 23.25 17.922 1 96 421 GLY B C 1
ATOM 6941 O O . GLY B 1 421 ? 15.414 24 18.344 1 96 421 GLY B O 1
ATOM 6942 N N . SER B 1 422 ? 17.234 22.688 18.562 1 97.25 422 SER B N 1
ATOM 6943 C CA . SER B 1 422 ? 17.359 23.047 19.953 1 97.25 422 SER B CA 1
ATOM 6944 C C . SER B 1 422 ? 17.469 24.562 20.125 1 97.25 422 SER B C 1
ATOM 6946 O O . SER B 1 422 ? 18.125 25.234 19.328 1 97.25 422 SER B O 1
ATOM 6948 N N . HIS B 1 423 ? 16.844 25.047 21.141 1 97.31 423 HIS B N 1
ATOM 6949 C CA . HIS B 1 423 ? 16.812 26.453 21.5 1 97.31 423 HIS B CA 1
ATOM 6950 C C . HIS B 1 423 ? 16.906 26.656 23 1 97.31 423 HIS B C 1
ATOM 6952 O O . HIS B 1 423 ? 16.359 25.875 23.781 1 97.31 423 HIS B O 1
ATOM 6958 N N . PRO B 1 424 ? 17.578 27.703 23.422 1 97.5 424 PRO B N 1
ATOM 6959 C CA . PRO B 1 424 ? 17.719 27.922 24.859 1 97.5 424 PRO B CA 1
ATOM 6960 C C . PRO B 1 424 ? 16.375 28.078 25.578 1 97.5 424 PRO B C 1
ATOM 6962 O O . PRO B 1 424 ? 16.25 27.734 26.75 1 97.5 424 PRO B O 1
ATOM 6965 N N . ASN B 1 425 ? 15.391 28.5 24.922 1 98 425 ASN B N 1
ATOM 6966 C CA . ASN B 1 425 ? 14.094 28.75 25.531 1 98 425 ASN B CA 1
ATOM 6967 C C . ASN B 1 425 ? 13.156 27.547 25.391 1 98 425 ASN B C 1
ATOM 6969 O O . ASN B 1 425 ? 11.984 27.625 25.734 1 98 425 ASN B O 1
ATOM 6973 N N . ASP B 1 426 ? 13.672 26.5 24.906 1 98.06 426 ASP B N 1
ATOM 6974 C CA . ASP B 1 426 ? 12.859 25.281 24.844 1 98.06 426 ASP B CA 1
ATOM 6975 C C . ASP B 1 426 ? 12.32 24.922 26.234 1 98.06 426 ASP B C 1
ATOM 6977 O O . ASP B 1 426 ? 13.039 25.016 27.219 1 98.06 426 ASP B O 1
ATOM 6981 N N . THR B 1 427 ? 11.062 24.547 26.266 1 98 427 THR B N 1
ATOM 6982 C CA . THR B 1 427 ? 10.5 24.062 27.516 1 98 427 THR B CA 1
ATOM 6983 C C . THR B 1 427 ? 11.086 22.703 27.891 1 98 427 THR B C 1
ATOM 6985 O O . THR B 1 427 ? 11.703 22.047 27.062 1 98 427 THR B O 1
ATOM 6988 N N . GLU B 1 428 ? 10.891 22.344 29.172 1 98.12 428 GLU B N 1
ATOM 6989 C CA . GLU B 1 428 ? 11.367 21.047 29.625 1 98.12 428 GLU B CA 1
ATOM 6990 C C . GLU B 1 428 ? 10.664 19.906 28.891 1 98.12 428 GLU B C 1
ATOM 6992 O O . GLU B 1 428 ? 11.281 18.875 28.609 1 98.12 428 GLU B O 1
ATOM 6997 N N . GLU B 1 429 ? 9.398 20.094 28.547 1 98.19 429 GLU B N 1
ATOM 6998 C CA . GLU B 1 429 ? 8.617 19.062 27.875 1 98.19 429 GLU B CA 1
ATOM 6999 C C . GLU B 1 429 ? 9.172 18.75 26.5 1 98.19 429 GLU B C 1
ATOM 7001 O O . GLU B 1 429 ? 9.266 17.594 26.109 1 98.19 429 GLU B O 1
ATOM 7006 N N . VAL B 1 430 ? 9.539 19.766 25.766 1 98.38 430 VAL B N 1
ATOM 7007 C CA . VAL B 1 430 ? 10.016 19.531 24.406 1 98.38 430 VAL B CA 1
ATOM 7008 C C . VAL B 1 430 ? 11.422 18.953 24.438 1 98.38 430 VAL B C 1
ATOM 7010 O O . VAL B 1 430 ? 11.773 18.109 23.609 1 98.38 430 VAL B O 1
ATOM 7013 N N . ARG B 1 431 ? 12.273 19.344 25.391 1 98.5 431 ARG B N 1
ATOM 7014 C CA . ARG B 1 431 ? 13.586 18.734 25.562 1 98.5 431 ARG B CA 1
ATOM 7015 C C . ARG B 1 431 ? 13.461 17.25 25.859 1 98.5 431 ARG B C 1
ATOM 7017 O O . ARG B 1 431 ? 14.188 16.438 25.297 1 98.5 431 ARG B O 1
ATOM 7024 N N . ALA B 1 432 ? 12.531 16.953 26.766 1 98.56 432 ALA B N 1
ATOM 7025 C CA . ALA B 1 432 ? 12.297 15.547 27.109 1 98.56 432 ALA B CA 1
ATOM 7026 C C . ALA B 1 432 ? 11.789 14.758 25.906 1 98.56 432 ALA B C 1
ATOM 7028 O O . ALA B 1 432 ? 12.195 13.609 25.703 1 98.56 432 ALA B O 1
ATOM 7029 N N . ALA B 1 433 ? 10.891 15.336 25.203 1 98.75 433 ALA B N 1
ATOM 7030 C CA . ALA B 1 433 ? 10.359 14.695 24.016 1 98.75 433 ALA B CA 1
ATOM 7031 C C . ALA B 1 433 ? 11.477 14.375 23.016 1 98.75 433 ALA B C 1
ATOM 7033 O O . ALA B 1 433 ? 11.539 13.266 22.484 1 98.75 433 ALA B O 1
ATOM 7034 N N . ARG B 1 434 ? 12.336 15.297 22.766 1 98.69 434 ARG B N 1
ATOM 7035 C CA . ARG B 1 434 ? 13.43 15.102 21.812 1 98.69 434 ARG B CA 1
ATOM 7036 C C . ARG B 1 434 ? 14.391 14.023 22.297 1 98.69 434 ARG B C 1
ATOM 7038 O O . ARG B 1 434 ? 14.945 13.266 21.5 1 98.69 434 ARG B O 1
ATOM 7045 N N . GLY B 1 435 ? 14.609 14.031 23.609 1 98.5 435 GLY B N 1
ATOM 7046 C CA . GLY B 1 435 ? 15.422 12.961 24.172 1 98.5 435 GLY B CA 1
ATOM 7047 C C . GLY B 1 435 ? 14.828 11.586 23.953 1 98.5 435 GLY B C 1
ATOM 7048 O O . GLY B 1 435 ? 15.547 10.648 23.578 1 98.5 435 GLY B O 1
ATOM 7049 N N . LEU B 1 436 ? 13.547 11.453 24.172 1 98.62 436 LEU B N 1
ATOM 7050 C CA . LEU B 1 436 ? 12.852 10.188 23.969 1 98.62 436 LEU B CA 1
ATOM 7051 C C . LEU B 1 436 ? 12.898 9.781 22.5 1 98.62 436 LEU B C 1
ATOM 7053 O O . LEU B 1 436 ? 13.109 8.609 22.172 1 98.62 436 LEU B O 1
ATOM 7057 N N . ILE B 1 437 ? 12.711 10.695 21.641 1 98.69 437 ILE B N 1
ATOM 7058 C CA . ILE B 1 437 ? 12.758 10.469 20.203 1 98.69 437 ILE B CA 1
ATOM 7059 C C . ILE B 1 437 ? 14.125 9.93 19.797 1 98.69 437 ILE B C 1
ATOM 7061 O O . ILE B 1 437 ? 14.227 8.914 19.109 1 98.69 437 ILE B O 1
ATOM 7065 N N . ARG B 1 438 ? 15.148 10.594 20.25 1 98.62 438 ARG B N 1
ATOM 7066 C CA . ARG B 1 438 ? 16.516 10.172 19.953 1 98.62 438 ARG B CA 1
ATOM 7067 C C . ARG B 1 438 ? 16.75 8.742 20.438 1 98.62 438 ARG B C 1
ATOM 7069 O O . ARG B 1 438 ? 17.328 7.926 19.719 1 98.62 438 ARG B O 1
ATOM 7076 N N . ASP B 1 439 ? 16.312 8.445 21.625 1 98.69 439 ASP B N 1
ATOM 7077 C CA . ASP B 1 439 ? 16.562 7.137 22.234 1 98.69 439 ASP B CA 1
ATOM 7078 C C . ASP B 1 439 ? 15.844 6.035 21.453 1 98.69 439 ASP B C 1
ATOM 7080 O O . ASP B 1 439 ? 16.391 4.957 21.234 1 98.69 439 ASP B O 1
ATOM 7084 N N . LYS B 1 440 ? 14.617 6.281 21.078 1 98.62 440 LYS B N 1
ATOM 7085 C CA . LYS B 1 440 ? 13.836 5.301 20.328 1 98.62 440 LYS B CA 1
ATOM 7086 C C . LYS B 1 440 ? 14.469 5.043 18.953 1 98.62 440 LYS B C 1
ATOM 7088 O O . LYS B 1 440 ? 14.578 3.895 18.531 1 98.62 440 LYS B O 1
ATOM 7093 N N . ILE B 1 441 ? 14.867 6.074 18.312 1 98.81 441 ILE B N 1
ATOM 7094 C CA . ILE B 1 441 ? 15.469 5.949 16.984 1 98.81 441 ILE B CA 1
ATOM 7095 C C . ILE B 1 441 ? 16.781 5.172 17.094 1 98.81 441 ILE B C 1
ATOM 7097 O O . ILE B 1 441 ? 17.047 4.285 16.281 1 98.81 441 ILE B O 1
ATOM 7101 N N . ALA B 1 442 ? 17.594 5.516 18.094 1 98.69 442 ALA B N 1
ATOM 7102 C CA . ALA B 1 442 ? 18.844 4.797 18.297 1 98.69 442 ALA B CA 1
ATOM 7103 C C . ALA B 1 442 ? 18.594 3.307 18.5 1 98.69 442 ALA B C 1
ATOM 7105 O O . ALA B 1 442 ? 19.328 2.469 17.984 1 98.69 442 ALA B O 1
ATOM 7106 N N . SER B 1 443 ? 17.578 3.01 19.234 1 98.5 443 SER B N 1
ATOM 7107 C CA . SER B 1 443 ? 17.234 1.614 19.469 1 98.5 443 SER B CA 1
ATOM 7108 C C . SER B 1 443 ? 16.828 0.906 18.188 1 98.5 443 SER B C 1
ATOM 7110 O O . SER B 1 443 ? 17.219 -0.24 17.953 1 98.5 443 SER B O 1
ATOM 7112 N N . TRP B 1 444 ? 16.031 1.553 17.359 1 98.44 444 TRP B N 1
ATOM 7113 C CA . TRP B 1 444 ? 15.625 0.967 16.094 1 98.44 444 TRP B CA 1
ATOM 7114 C C . TRP B 1 444 ? 16.828 0.686 15.203 1 98.44 444 TRP B C 1
ATOM 7116 O O . TRP B 1 444 ? 16.875 -0.33 14.5 1 98.44 444 TRP B O 1
ATOM 7126 N N . ILE B 1 445 ? 17.75 1.603 15.188 1 98.5 445 ILE B N 1
ATOM 7127 C CA . ILE B 1 445 ? 18.953 1.458 14.375 1 98.5 445 ILE B CA 1
ATOM 7128 C C . ILE B 1 445 ? 19.734 0.238 14.828 1 98.5 445 ILE B C 1
ATOM 7130 O O . ILE B 1 445 ? 20.188 -0.562 14.008 1 98.5 445 ILE B O 1
ATOM 7134 N N . GLU B 1 446 ? 19.891 0.085 16.109 1 98.12 446 GLU B N 1
ATOM 7135 C CA . GLU B 1 446 ? 20.594 -1.074 16.641 1 98.12 446 GLU B CA 1
ATOM 7136 C C . GLU B 1 446 ? 19.891 -2.375 16.266 1 98.12 446 GLU B C 1
ATOM 7138 O O . GLU B 1 446 ? 20.531 -3.344 15.867 1 98.12 446 GLU B O 1
ATOM 7143 N N . GLU B 1 447 ? 18.609 -2.428 16.422 1 97.31 447 GLU B N 1
ATOM 7144 C CA . GLU B 1 447 ? 17.828 -3.609 16.078 1 97.31 447 GLU B CA 1
ATOM 7145 C C . GLU B 1 447 ? 17.969 -3.943 14.586 1 97.31 447 GLU B C 1
ATOM 7147 O O . GLU B 1 447 ? 18.094 -5.113 14.219 1 97.31 447 GLU B O 1
ATOM 7152 N N . TRP B 1 448 ? 17.906 -2.963 13.773 1 97.25 448 TRP B N 1
ATOM 7153 C CA . TRP B 1 448 ? 18.016 -3.139 12.328 1 97.25 448 TRP B CA 1
ATOM 7154 C C . TRP B 1 448 ? 19.328 -3.816 11.961 1 97.25 448 TRP B C 1
ATOM 7156 O O . TRP B 1 448 ? 19.359 -4.68 11.078 1 97.25 448 TRP B O 1
ATOM 7166 N N . HIS B 1 449 ? 20.406 -3.469 12.602 1 97.44 449 HIS B N 1
ATOM 7167 C CA . HIS B 1 449 ? 21.719 -4.023 12.289 1 97.44 449 HIS B CA 1
ATOM 7168 C C . HIS B 1 449 ? 21.812 -5.48 12.734 1 97.44 449 HIS B C 1
ATOM 7170 O O . HIS B 1 449 ? 22.688 -6.215 12.258 1 97.44 449 HIS B O 1
ATOM 7176 N N . ARG B 1 450 ? 20.859 -5.875 13.562 1 95.81 450 ARG B N 1
ATOM 7177 C CA . ARG B 1 450 ? 20.844 -7.266 14 1 95.81 450 ARG B CA 1
ATOM 7178 C C . ARG B 1 450 ? 19.922 -8.102 13.117 1 95.81 450 ARG B C 1
ATOM 7180 O O . ARG B 1 450 ? 19.922 -9.336 13.203 1 95.81 450 ARG B O 1
ATOM 7187 N N . GLU B 1 451 ? 19.172 -7.457 12.305 1 94.25 451 GLU B N 1
ATOM 7188 C CA . GLU B 1 451 ? 18.219 -8.109 11.414 1 94.25 451 GLU B CA 1
ATOM 7189 C C . GLU B 1 451 ? 18.781 -8.219 10 1 94.25 451 GLU B C 1
ATOM 7191 O O . GLU B 1 451 ? 19.797 -7.609 9.68 1 94.25 451 GLU B O 1
ATOM 7196 N N . SER B 1 452 ? 18.156 -9.078 9.219 1 90.75 452 SER B N 1
ATOM 7197 C CA . SER B 1 452 ? 18.547 -9.203 7.816 1 90.75 452 SER B CA 1
ATOM 7198 C C . SER B 1 452 ? 17.672 -8.312 6.93 1 90.75 452 SER B C 1
ATOM 7200 O O . SER B 1 452 ? 16.453 -8.469 6.883 1 90.75 452 SER B O 1
ATOM 7202 N N . HIS B 1 453 ? 18.344 -7.363 6.277 1 93.62 453 HIS B N 1
ATOM 7203 C CA . HIS B 1 453 ? 17.672 -6.441 5.363 1 93.62 453 HIS B CA 1
ATOM 7204 C C . HIS B 1 453 ? 18.375 -6.391 4.016 1 93.62 453 HIS B C 1
ATOM 7206 O O . HIS B 1 453 ? 19.016 -5.391 3.678 1 93.62 453 HIS B O 1
ATOM 7212 N N . PRO B 1 454 ? 18.156 -7.406 3.219 1 90.88 454 PRO B N 1
ATOM 7213 C CA . PRO B 1 454 ? 18.859 -7.414 1.932 1 90.88 454 PRO B CA 1
ATOM 7214 C C . PRO B 1 454 ? 18.406 -6.281 1.008 1 90.88 454 PRO B C 1
ATOM 7216 O O . PRO B 1 454 ? 17.219 -6.094 0.801 1 90.88 454 PRO B O 1
ATOM 7219 N N . LEU B 1 455 ? 19.422 -5.535 0.525 1 91.75 455 LEU B N 1
ATOM 7220 C CA . LEU B 1 455 ? 19.109 -4.504 -0.461 1 91.75 455 LEU B CA 1
ATOM 7221 C C . LEU B 1 455 ? 18.797 -5.125 -1.816 1 91.75 455 LEU B C 1
ATOM 7223 O O . LEU B 1 455 ? 19.547 -5.969 -2.311 1 91.75 455 LEU B O 1
ATOM 7227 N N . TYR B 1 456 ? 17.656 -4.734 -2.367 1 92.69 456 TYR B N 1
ATOM 7228 C CA . TYR B 1 456 ? 17.25 -5.25 -3.672 1 92.69 456 TYR B CA 1
ATOM 7229 C C . TYR B 1 456 ? 17.672 -4.293 -4.785 1 92.69 456 TYR B C 1
ATOM 7231 O O . TYR B 1 456 ? 17.125 -3.189 -4.895 1 92.69 456 TYR B O 1
ATOM 7239 N N . CYS B 1 457 ? 18.625 -4.676 -5.547 1 93.62 457 CYS B N 1
ATOM 7240 C CA . CYS B 1 457 ? 19.094 -3.943 -6.715 1 93.62 457 CYS B CA 1
ATOM 7241 C C . CYS B 1 457 ? 19.094 -4.836 -7.949 1 93.62 457 CYS B C 1
ATOM 7243 O O . CYS B 1 457 ? 19.578 -5.973 -7.898 1 93.62 457 CYS B O 1
ATOM 7245 N N . LEU B 1 458 ? 18.438 -4.375 -8.984 1 88.88 458 LEU B N 1
ATOM 7246 C CA . LEU B 1 458 ? 18.5 -5.121 -10.242 1 88.88 458 LEU B CA 1
ATOM 7247 C C . LEU B 1 458 ? 19.547 -4.508 -11.18 1 88.88 458 LEU B C 1
ATOM 7249 O O . LEU B 1 458 ? 19.516 -3.301 -11.43 1 88.88 458 LEU B O 1
ATOM 7253 N N . GLU B 1 459 ? 20.641 -5.312 -11.531 1 77.25 459 GLU B N 1
ATOM 7254 C CA . GLU B 1 459 ? 21.672 -4.871 -12.469 1 77.25 459 GLU B CA 1
ATOM 7255 C C . GLU B 1 459 ? 21.562 -5.617 -13.797 1 77.25 459 GLU B C 1
ATOM 7257 O O . GLU B 1 459 ? 21.5 -6.848 -13.82 1 77.25 459 GLU B O 1
ATOM 7262 N N . PHE B 1 460 ? 21 -4.906 -14.758 1 66.31 460 PHE B N 1
ATOM 7263 C CA . PHE B 1 460 ? 21.016 -5.629 -16.031 1 66.31 460 PHE B CA 1
ATOM 7264 C C . PHE B 1 460 ? 22.281 -5.285 -16.828 1 66.31 460 PHE B C 1
ATOM 7266 O O . PHE B 1 460 ? 22.844 -4.199 -16.656 1 66.31 460 PHE B O 1
#